Protein 1VPH (pdb70)

Structure (mmCIF, N/CA/C/O backbone):
data_1VPH
#
_entry.id   1VPH
#
_cell.length_a   79.860
_cell.length_b   92.180
_cell.length_c   114.130
_cell.angle_alpha   90.00
_cell.angle_beta   90.00
_cell.angle_gamma   90.00
#
_symmetry.space_group_name_H-M   'P 21 21 21'
#
loop_
_entity.id
_entity.type
_entity.pdbx_description
1 polymer 'hypothetical protein SSO2532'
2 non-polymer 'POTASSIUM ION'
3 non-polymer 'PHOSPHATE ION'
4 non-polymer 'CHLORIDE ION'
5 non-polymer 1,2-ETHANEDIOL
6 water water
#
loop_
_atom_site.group_PDB
_atom_site.id
_atom_site.type_symbol
_atom_site.label_atom_id
_atom_site.label_alt_id
_atom_site.label_comp_id
_atom_site.label_asym_id
_atom_site.label_entity_id
_atom_site.label_seq_id
_atom_site.pdbx_PDB_ins_code
_atom_site.Cartn_x
_atom_site.Cartn_y
_atom_site.Cartn_z
_atom_site.occupancy
_atom_site.B_iso_or_equiv
_atom_site.auth_seq_id
_atom_site.auth_comp_id
_atom_site.auth_asym_id
_atom_site.auth_atom_id
_atom_site.pdbx_PDB_model_num
ATOM 1 N N . HIS A 1 12 ? -3.859 43.501 16.266 1.00 51.57 0 HIS A N 1
ATOM 2 C CA . HIS A 1 12 ? -5.198 43.769 15.666 1.00 49.79 0 HIS A CA 1
ATOM 3 C C . HIS A 1 12 ? -5.754 45.109 16.136 1.00 46.46 0 HIS A C 1
ATOM 4 O O . HIS A 1 12 ? -5.545 45.572 17.268 1.00 44.54 0 HIS A O 1
ATOM 11 N N . MET A 1 13 ? -6.550 45.638 15.223 1.00 43.04 1 MET A N 1
ATOM 12 C CA . MET A 1 13 ? -6.846 47.041 14.997 1.00 37.91 1 MET A CA 1
ATOM 13 C C . MET A 1 13 ? -7.154 46.940 13.506 1.00 33.84 1 MET A C 1
ATOM 14 O O . MET A 1 13 ? -6.883 45.893 12.881 1.00 29.76 1 MET A O 1
ATOM 19 N N . LYS A 1 14 ? -7.734 47.967 12.908 1.00 25.04 2 LYS A N 1
ATOM 20 C CA . LYS A 1 14 ? -7.902 47.912 11.481 1.00 25.40 2 LYS A CA 1
ATOM 21 C C . LYS A 1 14 ? -7.448 49.221 10.894 1.00 21.64 2 LYS A C 1
ATOM 22 O O . LYS A 1 14 ? -7.689 50.284 11.499 1.00 19.88 2 LYS A O 1
ATOM 26 N N . VAL A 1 15 ? -6.735 49.151 9.774 1.00 21.23 3 VAL A N 1
ATOM 27 C CA . VAL A 1 15 ? -6.306 50.342 9.025 1.00 20.37 3 VAL A CA 1
ATOM 28 C C . VAL A 1 15 ? -6.743 50.118 7.562 1.00 22.38 3 VAL A C 1
ATOM 29 O O . VAL A 1 15 ? -6.463 49.072 6.967 1.00 23.71 3 VAL A O 1
ATOM 33 N N . TYR A 1 16 ? -7.501 51.056 7.020 1.00 20.33 4 TYR A N 1
ATOM 34 C CA . TYR A 1 16 ? -8.026 50.927 5.657 1.00 18.50 4 TYR A CA 1
ATOM 35 C C . TYR A 1 16 ? -7.668 52.175 4.862 1.00 20.79 4 TYR A C 1
ATOM 36 O O . TYR A 1 16 ? -7.846 53.294 5.361 1.00 20.76 4 TYR A O 1
ATOM 45 N N . PHE A 1 17 ? -7.176 51.997 3.631 1.00 19.16 5 PHE A N 1
ATOM 46 C CA . PHE A 1 17 ? -6.838 53.136 2.773 1.00 17.56 5 PHE A CA 1
ATOM 47 C C . PHE A 1 17 ? -7.658 53.105 1.509 1.00 17.88 5 PHE A C 1
ATOM 48 O O . PHE A 1 17 ? -7.876 52.053 0.928 1.00 16.64 5 PHE A O 1
ATOM 56 N N . ASP A 1 18 ? -8.046 54.276 1.044 1.00 17.73 6 ASP A N 1
ATOM 57 C CA . ASP A 1 18 ? -8.487 54.382 -0.318 1.00 21.15 6 ASP A CA 1
ATOM 58 C C . ASP A 1 18 ? -8.051 55.750 -0.798 1.00 21.00 6 ASP A C 1
ATOM 59 O O . ASP A 1 18 ? -7.451 56.534 -0.041 1.00 21.76 6 ASP A O 1
ATOM 64 N N . ASP A 1 19 ? -8.288 55.982 -2.068 1.00 22.07 7 ASP A N 1
ATOM 65 C CA . ASP A 1 19 ? -7.763 57.128 -2.791 1.00 21.13 7 ASP A CA 1
ATOM 66 C C . ASP A 1 19 ? -8.844 57.789 -3.613 1.00 23.81 7 ASP A C 1
ATOM 67 O O . ASP A 1 19 ? -9.669 57.122 -4.245 1.00 24.54 7 ASP A O 1
ATOM 72 N N . ILE A 1 20 ? -8.850 59.110 -3.577 1.00 21.54 8 ILE A N 1
ATOM 73 C CA . ILE A 1 20 ? -9.768 59.897 -4.362 1.00 23.61 8 ILE A CA 1
ATOM 74 C C . ILE A 1 20 ? -8.874 60.692 -5.301 1.00 23.60 8 ILE A C 1
ATOM 75 O O . ILE A 1 20 ? -7.920 61.357 -4.873 1.00 22.51 8 ILE A O 1
ATOM 80 N N . TYR A 1 21 ? -9.187 60.649 -6.577 1.00 24.57 9 TYR A N 1
ATOM 81 C CA . TYR A 1 21 ? -8.458 61.434 -7.539 1.00 23.27 9 TYR A CA 1
ATOM 82 C C . TYR A 1 21 ? -9.401 62.454 -8.166 1.00 25.11 9 TYR A C 1
ATOM 83 O O . TYR A 1 21 ? -10.494 62.107 -8.636 1.00 26.08 9 TYR A O 1
ATOM 92 N N . VAL A 1 22 ? -8.961 63.711 -8.207 1.00 24.84 10 VAL A N 1
ATOM 93 C CA . VAL A 1 22 ? -9.801 64.807 -8.693 1.00 24.65 10 VAL A CA 1
ATOM 94 C C . VAL A 1 22 ? -9.020 65.617 -9.710 1.00 25.76 10 VAL A C 1
ATOM 95 O O . VAL A 1 22 ? -7.840 65.943 -9.514 1.00 25.93 10 VAL A O 1
ATOM 102 N N . SER A 1 23 ? -9.696 65.921 -10.807 1.00 26.76 11 SER A N 1
ATOM 103 C CA . SER A 1 23 ? -9.196 66.843 -11.811 1.00 27.63 11 SER A CA 1
ATOM 104 C C . SER A 1 23 ? -9.829 68.185 -11.504 1.00 28.29 11 SER A C 1
ATOM 105 O O . SER A 1 23 ? -11.020 68.250 -11.201 1.00 31.36 11 SER A O 1
ATOM 108 N N . THR A 1 24 ? -9.047 69.253 -11.526 1.00 27.07 12 THR A N 1
ATOM 109 C CA . THR A 1 24 ? -9.556 70.587 -11.242 1.00 27.35 12 THR A CA 1
ATOM 110 C C . THR A 1 24 ? -9.480 71.466 -12.487 1.00 29.33 12 THR A C 1
ATOM 111 O O . THR A 1 24 ? -8.550 71.370 -13.279 1.00 27.94 12 THR A O 1
ATOM 115 N N . ALA A 1 25 ? -10.499 72.305 -12.644 1.00 31.02 13 ALA A N 1
ATOM 116 C CA . ALA A 1 25 ? -10.738 73.062 -13.867 1.00 32.75 13 ALA A CA 1
ATOM 117 C C . ALA A 1 25 ? -10.265 74.486 -13.777 1.00 32.92 13 ALA A C 1
ATOM 118 O O . ALA A 1 25 ? -9.924 75.087 -14.784 1.00 35.56 13 ALA A O 1
ATOM 120 N N . ARG A 1 26 ? -10.299 75.055 -12.576 1.00 30.63 14 ARG A N 1
ATOM 121 C CA . ARG A 1 26 ? -10.002 76.470 -12.366 1.00 30.95 14 ARG A CA 1
ATOM 122 C C . ARG A 1 26 ? -8.813 76.634 -11.474 1.00 28.73 14 ARG A C 1
ATOM 123 O O . ARG A 1 26 ? -8.462 75.716 -10.743 1.00 27.70 14 ARG A O 1
ATOM 131 N N . GLN A 1 27 ? -8.214 77.815 -11.512 1.00 28.10 15 GLN A N 1
ATOM 132 C CA . GLN A 1 27 ? -7.075 78.142 -10.667 1.00 27.72 15 GLN A CA 1
ATOM 133 C C . GLN A 1 27 ? -7.404 77.974 -9.179 1.00 26.44 15 GLN A C 1
ATOM 134 O O . GLN A 1 27 ? -6.624 77.355 -8.435 1.00 23.02 15 GLN A O 1
ATOM 140 N N . PHE A 1 28 ? -8.514 78.571 -8.754 1.00 24.80 16 PHE A N 1
ATOM 141 C CA . PHE A 1 28 ? -9.039 78.431 -7.404 1.00 25.05 16 PHE A CA 1
ATOM 142 C C . PHE A 1 28 ? -10.373 77.687 -7.440 1.00 24.48 16 PHE A C 1
ATOM 143 O O . PHE A 1 28 ? -11.313 78.111 -8.109 1.00 22.76 16 PHE A O 1
ATOM 151 N N . GLU A 1 29 ? -10.485 76.611 -6.679 1.00 22.86 17 GLU A N 1
ATOM 152 C CA . GLU A 1 29 ? -11.667 75.806 -6.734 1.00 22.34 17 GLU A CA 1
ATOM 153 C C . GLU A 1 29 ? -11.883 75.081 -5.416 1.00 21.17 17 GLU A C 1
ATOM 154 O O . GLU A 1 29 ? -10.934 74.753 -4.731 1.00 21.35 17 GLU A O 1
ATOM 160 N N . LEU A 1 30 ? -13.141 74.879 -5.040 1.00 20.10 18 LEU A N 1
ATOM 161 C CA . LEU A 1 30 ? -13.489 73.960 -3.949 1.00 19.73 18 LEU A CA 1
ATOM 162 C C . LEU A 1 30 ? -14.189 72.763 -4.538 1.00 21.53 18 LEU A C 1
ATOM 163 O O . LEU A 1 30 ? -15.195 72.933 -5.248 1.00 20.10 18 LEU A O 1
ATOM 168 N N . VAL A 1 31 ? -13.726 71.561 -4.219 1.00 18.22 19 VAL A N 1
ATOM 169 C CA . VAL A 1 31 ? -14.357 70.333 -4.721 1.00 18.12 19 VAL A CA 1
ATOM 170 C C . VAL A 1 31 ? -14.845 69.521 -3.548 1.00 17.92 19 VAL A C 1
ATOM 171 O O . VAL A 1 31 ? -14.041 69.058 -2.730 1.00 18.80 19 VAL A O 1
ATOM 175 N N . ASP A 1 32 ? -16.158 69.358 -3.460 1.00 16.38 20 ASP A N 1
ATOM 176 C CA . ASP A 1 32 ? -16.773 68.605 -2.370 1.00 16.75 20 ASP A CA 1
ATOM 177 C C . ASP A 1 32 ? -16.539 67.115 -2.590 1.00 18.17 20 ASP A C 1
ATOM 178 O O . ASP A 1 32 ? -16.990 66.543 -3.591 1.00 18.80 20 ASP A O 1
ATOM 183 N N . ILE A 1 33 ? -15.893 66.483 -1.612 1.00 16.57 21 ILE A N 1
ATOM 184 C CA . ILE A 1 33 ? -15.583 65.053 -1.627 1.00 16.95 21 ILE A CA 1
ATOM 185 C C . ILE A 1 33 ? -16.254 64.288 -0.489 1.00 16.52 21 ILE A C 1
ATOM 186 O O . ILE A 1 33 ? -15.898 63.139 -0.210 1.00 16.87 21 ILE A O 1
ATOM 191 N N . THR A 1 34 ? -17.242 64.917 0.161 1.00 17.71 22 THR A N 1
ATOM 192 C CA . THR A 1 34 ? -17.942 64.332 1.314 1.00 17.83 22 THR A CA 1
ATOM 193 C C . THR A 1 34 ? -18.417 62.923 1.033 1.00 18.83 22 THR A C 1
ATOM 194 O O . THR A 1 34 ? -18.161 61.999 1.793 1.00 18.00 22 THR A O 1
ATOM 198 N N . ASP A 1 35 ? -19.127 62.770 -0.064 1.00 18.47 23 ASP A N 1
ATOM 199 C CA . ASP A 1 35 ? -19.751 61.489 -0.385 1.00 18.95 23 ASP A CA 1
ATOM 200 C C . ASP A 1 35 ? -18.735 60.395 -0.550 1.00 18.92 23 ASP A C 1
ATOM 201 O O . ASP A 1 35 ? -18.985 59.238 -0.189 1.00 17.51 23 ASP A O 1
ATOM 206 N N . GLN A 1 36 ? -17.627 60.735 -1.214 1.00 18.80 24 GLN A N 1
ATOM 207 C CA . GLN A 1 36 ? -16.529 59.778 -1.426 1.00 19.72 24 GLN A CA 1
ATOM 208 C C . GLN A 1 36 ? -15.828 59.394 -0.109 1.00 19.38 24 GLN A C 1
ATOM 209 O O . GLN A 1 36 ? -15.607 58.229 0.195 1.00 19.33 24 GLN A O 1
ATOM 215 N N . VAL A 1 37 ? -15.580 60.368 0.734 1.00 18.48 25 VAL A N 1
ATOM 216 C CA . VAL A 1 37 ? -15.037 60.070 2.054 1.00 19.47 25 VAL A CA 1
ATOM 217 C C . VAL A 1 37 ? -16.020 59.147 2.847 1.00 17.26 25 VAL A C 1
ATOM 218 O O . VAL A 1 37 ? -15.596 58.143 3.417 1.00 18.07 25 VAL A O 1
ATOM 222 N N . GLU A 1 38 ? -17.324 59.485 2.866 1.00 18.66 26 GLU A N 1
ATOM 223 C CA . GLU A 1 38 ? -18.320 58.634 3.530 1.00 18.40 26 GLU A CA 1
ATOM 224 C C . GLU A 1 38 ? -18.335 57.210 2.982 1.00 17.23 26 GLU A C 1
ATOM 225 O O . GLU A 1 38 ? -18.527 56.232 3.712 1.00 18.26 26 GLU A O 1
ATOM 231 N N . GLN A 1 39 ? -18.228 57.072 1.671 1.00 17.16 27 GLN A N 1
ATOM 232 C CA . GLN A 1 39 ? -18.219 55.754 1.072 1.00 18.62 27 GLN A CA 1
ATOM 233 C C . GLN A 1 39 ? -17.068 54.884 1.577 1.00 18.45 27 GLN A C 1
ATOM 234 O O . GLN A 1 39 ? -17.192 53.672 1.837 1.00 18.16 27 GLN A O 1
ATOM 240 N N . ILE A 1 40 ? -15.925 55.536 1.693 1.00 18.57 28 ILE A N 1
ATOM 241 C CA . ILE A 1 40 ? -14.696 54.883 2.153 1.00 19.31 28 ILE A CA 1
ATOM 242 C C . ILE A 1 40 ? -14.845 54.496 3.619 1.00 17.18 28 ILE A C 1
ATOM 243 O O . ILE A 1 40 ? -14.442 53.424 4.010 1.00 19.36 28 ILE A O 1
ATOM 248 N N . VAL A 1 41 ? -15.424 55.367 4.434 1.00 19.95 29 VAL A N 1
ATOM 249 C CA . VAL A 1 41 ? -15.716 55.004 5.819 1.00 20.54 29 VAL A CA 1
ATOM 250 C C . VAL A 1 41 ? -16.580 53.762 5.824 1.00 20.41 29 VAL A C 1
ATOM 251 O O . VAL A 1 41 ? -16.309 52.807 6.541 1.00 21.26 29 VAL A O 1
ATOM 255 N N . GLU A 1 42 ? -17.642 53.767 5.014 1.00 21.03 30 GLU A N 1
ATOM 256 C CA . GLU A 1 42 ? -18.544 52.625 4.981 1.00 20.47 30 GLU A CA 1
ATOM 257 C C . GLU A 1 42 ? -17.845 51.327 4.553 1.00 21.04 30 GLU A C 1
ATOM 258 O O . GLU A 1 42 ? -18.053 50.252 5.158 1.00 21.03 30 GLU A O 1
ATOM 264 N N . LYS A 1 43 ? -17.062 51.415 3.482 1.00 21.61 31 LYS A N 1
ATOM 265 C CA . LYS A 1 43 ? -16.347 50.258 2.908 1.00 23.03 31 LYS A CA 1
ATOM 266 C C . LYS A 1 43 ? -15.269 49.694 3.882 1.00 20.03 31 LYS A C 1
ATOM 267 O O . LYS A 1 43 ? -15.033 48.470 3.947 1.00 18.32 31 LYS A O 1
ATOM 270 N N . SER A 1 44 ? -14.687 50.552 4.698 1.00 20.23 32 SER A N 1
ATOM 271 C CA . SER A 1 44 ? -13.688 50.126 5.690 1.00 20.22 32 SER A CA 1
ATOM 272 C C . SER A 1 44 ? -14.232 49.098 6.721 1.00 21.85 32 SER A C 1
ATOM 273 O O . SER A 1 44 ? -13.492 48.304 7.286 1.00 22.00 32 SER A O 1
ATOM 276 N N . GLY A 1 45 ? -15.518 49.162 7.012 1.00 21.10 33 GLY A N 1
ATOM 277 C CA . GLY A 1 45 ? -16.085 48.261 8.004 1.00 24.13 33 GLY A CA 1
ATOM 278 C C . GLY A 1 45 ? -15.753 48.663 9.433 1.00 24.85 33 GLY A C 1
ATOM 279 O O . GLY A 1 45 ? -16.196 48.005 10.385 1.00 26.20 33 GLY A O 1
ATOM 280 N N . ILE A 1 46 ? -14.977 49.736 9.598 1.00 20.81 34 ILE A N 1
ATOM 281 C CA . ILE A 1 46 ? -14.524 50.199 10.913 1.00 20.76 34 ILE A CA 1
ATOM 282 C C . ILE A 1 46 ? -15.656 50.931 11.611 1.00 21.65 34 ILE A C 1
ATOM 283 O O . ILE A 1 46 ? -16.340 51.743 11.017 1.00 23.51 34 ILE A O 1
ATOM 288 N N . LYS A 1 47 ? -15.903 50.602 12.869 1.00 20.20 35 LYS A N 1
ATOM 289 C CA . LYS A 1 47 ? -17.056 51.185 13.583 1.00 22.64 35 LYS A CA 1
ATOM 290 C C . LYS A 1 47 ? -16.679 52.363 14.491 1.00 22.22 35 LYS A C 1
ATOM 291 O O . LYS A 1 47 ? -17.478 53.299 14.668 1.00 21.90 35 LYS A O 1
ATOM 297 N N . ASN A 1 48 ? -15.482 52.277 15.092 1.00 18.55 36 ASN A N 1
ATOM 298 C CA . ASN A 1 48 ? -14.979 53.318 15.984 1.00 18.85 36 ASN A CA 1
ATOM 299 C C . ASN A 1 48 ? -13.537 53.592 15.704 1.00 18.28 36 ASN A C 1
ATOM 300 O O . ASN A 1 48 ? -12.731 52.649 15.691 1.00 20.00 36 ASN A O 1
ATOM 305 N N . GLY A 1 49 ? -13.211 54.854 15.440 1.00 19.38 37 GLY A N 1
ATOM 306 C CA . GLY A 1 49 ? -11.856 55.231 15.088 1.00 18.66 37 GLY A CA 1
ATOM 307 C C . GLY A 1 49 ? -11.786 56.627 14.537 1.00 18.71 37 GLY A C 1
ATOM 308 O O . GLY A 1 49 ? -12.518 57.539 14.966 1.00 17.68 37 GLY A O 1
ATOM 309 N N . ILE A 1 50 ? -10.877 56.816 13.610 1.00 18.73 38 ILE A N 1
ATOM 310 C CA . ILE A 1 50 ? -10.700 58.099 13.009 1.00 18.30 38 ILE A CA 1
ATOM 311 C C . ILE A 1 50 ? -10.624 57.989 11.482 1.00 18.73 38 ILE A C 1
ATOM 312 O O . ILE A 1 50 ? -10.382 56.948 10.926 1.00 18.85 38 ILE A O 1
ATOM 317 N N . CYS A 1 51 ? -10.859 59.111 10.825 1.00 17.72 39 CYS A N 1
ATOM 318 C CA . CYS A 1 51 ? -10.839 59.192 9.380 1.00 18.53 39 CYS A CA 1
ATOM 319 C C . CYS A 1 51 ? -9.886 60.355 9.042 1.00 19.38 39 CYS A C 1
ATOM 320 O O . CYS A 1 51 ? -10.130 61.499 9.410 1.00 20.58 39 CYS A O 1
ATOM 323 N N . LEU A 1 52 ? -8.759 60.032 8.433 1.00 17.19 40 LEU A N 1
ATOM 324 C CA . LEU A 1 52 ? -7.794 61.026 7.990 1.00 19.13 40 LEU A CA 1
ATOM 325 C C . LEU A 1 52 ? -7.959 61.267 6.495 1.00 18.32 40 LEU A C 1
ATOM 326 O O . LEU A 1 52 ? -7.948 60.337 5.733 1.00 19.20 40 LEU A O 1
ATOM 331 N N . ILE A 1 53 ? -8.112 62.522 6.100 1.00 16.50 41 ILE A N 1
ATOM 332 C CA . ILE A 1 53 ? -8.250 62.901 4.701 1.00 18.73 41 ILE A CA 1
ATOM 333 C C . ILE A 1 53 ? -7.060 63.824 4.405 1.00 19.49 41 ILE A C 1
ATOM 334 O O . ILE A 1 53 ? -6.913 64.878 5.006 1.00 20.08 41 ILE A O 1
ATOM 339 N N . PHE A 1 54 ? -6.218 63.423 3.480 1.00 18.52 42 PHE A N 1
ATOM 340 C CA . PHE A 1 54 ? -4.899 63.995 3.332 1.00 17.58 42 PHE A CA 1
ATOM 341 C C . PHE A 1 54 ? -4.527 64.182 1.865 1.00 16.68 42 PHE A C 1
ATOM 342 O O . PHE A 1 54 ? -4.691 63.266 1.043 1.00 17.94 42 PHE A O 1
ATOM 350 N N . VAL A 1 55 ? -4.069 65.374 1.526 1.00 17.84 43 VAL A N 1
ATOM 351 C CA . VAL A 1 55 ? -3.582 65.687 0.193 1.00 20.43 43 VAL A CA 1
ATOM 352 C C . VAL A 1 55 ? -2.057 65.828 0.186 1.00 21.18 43 VAL A C 1
ATOM 353 O O . VAL A 1 55 ? -1.460 66.571 0.979 1.00 19.70 43 VAL A O 1
ATOM 357 N N . ALA A 1 56 ? -1.418 65.046 -0.681 1.00 20.03 44 ALA A N 1
ATOM 358 C CA . ALA A 1 56 ? 0.049 65.022 -0.799 1.00 19.81 44 ALA A CA 1
ATOM 359 C C . ALA A 1 56 ? 0.501 66.008 -1.883 1.00 23.54 44 ALA A C 1
ATOM 360 O O . ALA A 1 56 ? 1.094 65.629 -2.901 1.00 24.40 44 ALA A O 1
ATOM 362 N N . HIS A 1 57 ? 0.154 67.258 -1.670 1.00 19.13 45 HIS A N 1
ATOM 363 C CA . HIS A 1 57 ? 0.319 68.334 -2.612 1.00 19.47 45 HIS A CA 1
ATOM 364 C C . HIS A 1 57 ? 0.596 69.563 -1.785 1.00 21.40 45 HIS A C 1
ATOM 365 O O . HIS A 1 57 ? -0.029 69.752 -0.771 1.00 22.90 45 HIS A O 1
ATOM 372 N N . SER A 1 58 ? 1.488 70.430 -2.261 1.00 18.53 46 SER A N 1
ATOM 373 C CA . SER A 1 58 ? 1.797 71.632 -1.495 1.00 19.08 46 SER A CA 1
ATOM 374 C C . SER A 1 58 ? 1.060 72.871 -1.960 1.00 18.65 46 SER A C 1
ATOM 375 O O . SER A 1 58 ? 1.267 73.938 -1.384 1.00 17.78 46 SER A O 1
ATOM 378 N N . THR A 1 59 ? 0.201 72.756 -2.957 1.00 17.23 47 THR A N 1
ATOM 379 C CA . THR A 1 59 ? -0.573 73.894 -3.469 1.00 17.03 47 THR A CA 1
ATOM 380 C C . THR A 1 59 ? -2.090 73.596 -3.449 1.00 18.53 47 THR A C 1
ATOM 381 O O . THR A 1 59 ? -2.911 74.251 -4.129 1.00 19.58 47 THR A O 1
ATOM 385 N N . ALA A 1 60 ? -2.446 72.587 -2.643 1.00 20.26 48 ALA A N 1
ATOM 386 C CA . ALA A 1 60 ? -3.841 72.274 -2.339 1.00 20.12 48 ALA A CA 1
ATOM 387 C C . ALA A 1 60 ? -3.999 71.981 -0.868 1.00 21.33 48 ALA A C 1
ATOM 388 O O . ALA A 1 60 ? -3.022 71.772 -0.165 1.00 17.95 48 ALA A O 1
ATOM 390 N N . ALA A 1 61 ? -5.238 71.939 -0.401 1.00 18.94 49 ALA A N 1
ATOM 391 C CA . ALA A 1 61 ? -5.504 71.782 1.013 1.00 19.84 49 ALA A CA 1
ATOM 392 C C . ALA A 1 61 ? -6.811 71.007 1.182 1.00 19.38 49 ALA A C 1
ATOM 393 O O . ALA A 1 61 ? -7.532 70.796 0.179 1.00 19.06 49 ALA A O 1
ATOM 395 N N . ILE A 1 62 ? -7.106 70.628 2.409 1.00 18.92 50 ILE A N 1
ATOM 396 C CA . ILE A 1 62 ? -8.344 69.961 2.767 1.00 17.61 50 ILE A CA 1
ATOM 397 C C . ILE A 1 62 ? -8.994 70.786 3.840 1.00 18.79 50 ILE A C 1
ATOM 398 O O . ILE A 1 62 ? -8.299 71.110 4.823 1.00 20.23 50 ILE A O 1
ATOM 403 N N . VAL A 1 63 ? -10.266 71.188 3.649 1.00 19.04 51 VAL A N 1
ATOM 404 C CA . VAL A 1 63 ? -11.009 71.945 4.668 1.00 19.02 51 VAL A CA 1
ATOM 405 C C . VAL A 1 63 ? -12.400 71.302 4.826 1.00 18.59 51 VAL A C 1
ATOM 406 O O . VAL A 1 63 ? -12.784 70.443 4.048 1.00 20.22 51 VAL A O 1
ATOM 410 N N . ALA A 1 64 ? -13.123 71.754 5.821 1.00 18.84 52 ALA A N 1
ATOM 411 C CA . ALA A 1 64 ? -14.530 71.397 6.004 1.00 18.65 52 ALA A CA 1
ATOM 412 C C . ALA A 1 64 ? -15.403 72.562 6.395 1.00 20.40 52 ALA A C 1
ATOM 413 O O . ALA A 1 64 ? -15.104 73.321 7.336 1.00 20.09 52 ALA A O 1
ATOM 415 N N . ASN A 1 65 ? -16.496 72.726 5.651 1.00 19.65 53 ASN A N 1
ATOM 416 C CA . ASN A 1 65 ? -17.479 73.708 5.989 1.00 18.21 53 ASN A CA 1
ATOM 417 C C . ASN A 1 65 ? -18.706 73.523 5.103 1.00 18.70 53 ASN A C 1
ATOM 418 O O . ASN A 1 65 ? -18.848 72.514 4.449 1.00 19.15 53 ASN A O 1
ATOM 423 N N . GLU A 1 66 ? -19.602 74.493 5.104 1.00 19.93 54 GLU A N 1
ATOM 424 C CA . GLU A 1 66 ? -20.896 74.291 4.532 1.00 19.24 54 GLU A CA 1
ATOM 425 C C . GLU A 1 66 ? -20.874 74.387 3.026 1.00 19.36 54 GLU A C 1
ATOM 426 O O . GLU A 1 66 ? -20.304 75.326 2.457 1.00 19.35 54 GLU A O 1
ATOM 432 N N . HIS A 1 67 ? -21.525 73.429 2.379 1.00 20.91 55 HIS A N 1
ATOM 433 C CA . HIS A 1 67 ? -21.720 73.484 0.951 1.00 19.87 55 HIS A CA 1
ATOM 434 C C . HIS A 1 67 ? -22.915 74.411 0.656 1.00 20.27 55 HIS A C 1
ATOM 435 O O . HIS A 1 67 ? -24.046 73.960 0.499 1.00 20.37 55 HIS A O 1
ATOM 442 N N . GLU A 1 68 ? -22.632 75.704 0.575 1.00 19.00 56 GLU A N 1
ATOM 443 C CA . GLU A 1 68 ? -23.564 76.721 0.074 1.00 20.82 56 GLU A CA 1
ATOM 444 C C . GLU A 1 68 ? -22.741 77.543 -0.918 1.00 21.51 56 GLU A C 1
ATOM 445 O O . GLU A 1 68 ? -21.601 77.955 -0.606 1.00 18.86 56 GLU A O 1
ATOM 451 N N . ARG A 1 69 ? -23.246 77.727 -2.134 1.00 21.36 57 ARG A N 1
ATOM 452 C CA . ARG A 1 69 ? -22.374 78.254 -3.208 1.00 23.11 57 ARG A CA 1
ATOM 453 C C . ARG A 1 69 ? -21.871 79.693 -2.946 1.00 20.95 57 ARG A C 1
ATOM 454 O O . ARG A 1 69 ? -20.760 80.041 -3.338 1.00 21.65 57 ARG A O 1
ATOM 462 N N . GLY A 1 70 ? -22.656 80.514 -2.270 1.00 20.68 58 GLY A N 1
ATOM 463 C CA . GLY A 1 70 ? -22.173 81.832 -1.832 1.00 21.46 58 GLY A CA 1
ATOM 464 C C . GLY A 1 70 ? -20.971 81.736 -0.900 1.00 19.81 58 GLY A C 1
ATOM 465 O O . GLY A 1 70 ? -19.938 82.361 -1.117 1.00 19.64 58 GLY A O 1
ATOM 466 N N . LEU A 1 71 ? -21.092 80.886 0.117 1.00 19.46 59 LEU A N 1
ATOM 467 C CA . LEU A 1 71 ? -20.027 80.662 1.044 1.00 18.23 59 LEU A CA 1
ATOM 468 C C . LEU A 1 71 ? -18.804 80.119 0.364 1.00 18.89 59 LEU A C 1
ATOM 469 O O . LEU A 1 71 ? -17.688 80.481 0.730 1.00 18.46 59 LEU A O 1
ATOM 474 N N . MET A 1 72 ? -18.988 79.203 -0.580 1.00 17.42 60 MET A N 1
ATOM 475 C CA . MET A 1 72 ? -17.858 78.663 -1.293 1.00 19.00 60 MET A CA 1
ATOM 476 C C . MET A 1 72 ? -17.081 79.743 -2.038 1.00 20.66 60 MET A C 1
ATOM 477 O O . MET A 1 72 ? -15.858 79.742 -2.020 1.00 20.48 60 MET A O 1
ATOM 482 N N . GLU A 1 73 ? -17.797 80.681 -2.630 1.00 20.36 61 GLU A N 1
ATOM 483 C CA . GLU A 1 73 ? -17.196 81.850 -3.268 1.00 19.70 61 GLU A CA 1
ATOM 484 C C . GLU A 1 73 ? -16.456 82.725 -2.237 1.00 20.69 61 GLU A C 1
ATOM 485 O O . GLU A 1 73 ? -15.317 83.115 -2.438 1.00 20.36 61 GLU A O 1
ATOM 491 N N . ASP A 1 74 ? -17.116 82.976 -1.119 1.00 20.98 62 ASP A N 1
ATOM 492 C CA . ASP A 1 74 ? -16.531 83.718 -0.009 1.00 20.39 62 ASP A CA 1
ATOM 493 C C . ASP A 1 74 ? -15.188 83.111 0.441 1.00 17.36 62 ASP A C 1
ATOM 494 O O . ASP A 1 74 ? -14.208 83.810 0.636 1.00 20.07 62 ASP A O 1
ATOM 499 N N . ILE A 1 75 ? -15.155 81.782 0.643 1.00 18.76 63 ILE A N 1
ATOM 500 C CA . ILE A 1 75 ? -13.939 81.102 1.080 1.00 18.64 63 ILE A CA 1
ATOM 501 C C . ILE A 1 75 ? -12.805 81.346 0.123 1.00 18.83 63 ILE A C 1
ATOM 502 O O . ILE A 1 75 ? -11.696 81.681 0.537 1.00 17.48 63 ILE A O 1
ATOM 507 N N . LEU A 1 76 ? -13.070 81.187 -1.164 1.00 18.37 64 LEU A N 1
ATOM 508 C CA . LEU A 1 76 ? -12.008 81.382 -2.161 1.00 18.26 64 LEU A CA 1
ATOM 509 C C . LEU A 1 76 ? -11.576 82.812 -2.269 1.00 17.27 64 LEU A C 1
ATOM 510 O O . LEU A 1 76 ? -10.380 83.073 -2.457 1.00 20.49 64 LEU A O 1
ATOM 515 N N . THR A 1 77 ? -12.521 83.724 -2.117 1.00 19.59 65 THR A N 1
ATOM 516 C CA . THR A 1 77 ? -12.224 85.153 -2.165 1.00 18.12 65 THR A CA 1
ATOM 517 C C . THR A 1 77 ? -11.308 85.505 -1.004 1.00 17.95 65 THR A C 1
ATOM 518 O O . THR A 1 77 ? -10.334 86.270 -1.144 1.00 19.62 65 THR A O 1
ATOM 522 N N . LYS A 1 78 ? -11.663 85.021 0.182 1.00 18.70 66 LYS A N 1
ATOM 523 C CA . LYS A 1 78 ? -10.853 85.260 1.355 1.00 19.25 66 LYS A CA 1
ATOM 524 C C . LYS A 1 78 ? -9.476 84.687 1.181 1.00 19.70 66 LYS A C 1
ATOM 525 O O . LYS A 1 78 ? -8.507 85.348 1.486 1.00 17.90 66 LYS A O 1
ATOM 531 N N . ILE A 1 79 ? -9.381 83.407 0.781 1.00 18.15 67 ILE A N 1
ATOM 532 C CA . ILE A 1 79 ? -8.057 82.819 0.458 1.00 18.44 67 ILE A CA 1
ATOM 533 C C . ILE A 1 79 ? -7.243 83.670 -0.523 1.00 19.06 67 ILE A C 1
ATOM 534 O O . ILE A 1 79 ? -6.051 83.898 -0.306 1.00 19.34 67 ILE A O 1
ATOM 539 N N . LYS A 1 80 ? -7.856 84.106 -1.608 1.00 21.25 68 LYS A N 1
ATOM 540 C CA . LYS A 1 80 ? -7.148 84.914 -2.605 1.00 22.72 68 LYS A CA 1
ATOM 541 C C . LYS A 1 80 ? -6.618 86.188 -1.994 1.00 21.75 68 LYS A C 1
ATOM 542 O O . LYS A 1 80 ? -5.467 86.552 -2.189 1.00 20.24 68 LYS A O 1
ATOM 548 N N . GLU A 1 81 ? -7.472 86.864 -1.246 1.00 20.29 69 GLU A N 1
ATOM 549 C CA . GLU A 1 81 ? -7.099 88.150 -0.592 1.00 20.95 69 GLU A CA 1
ATOM 550 C C . GLU A 1 81 ? -5.928 87.960 0.390 1.00 19.74 69 GLU A C 1
ATOM 551 O O . GLU A 1 81 ? -4.980 88.746 0.412 1.00 22.52 69 GLU A O 1
ATOM 557 N N . PHE A 1 82 ? -5.981 86.861 1.149 1.00 19.61 70 PHE A N 1
ATOM 558 C CA . PHE A 1 82 ? -4.976 86.530 2.108 1.00 20.36 70 PHE A CA 1
ATOM 559 C C . PHE A 1 82 ? -3.633 86.136 1.462 1.00 19.65 70 PHE A C 1
ATOM 560 O O . PHE A 1 82 ? -2.567 86.508 1.938 1.00 21.23 70 PHE A O 1
AT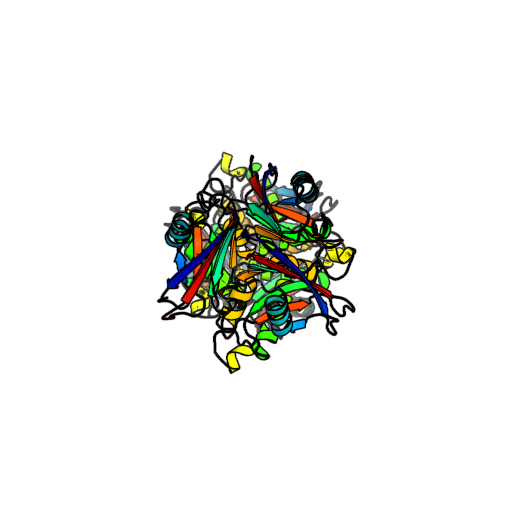OM 568 N N . THR A 1 83 ? -3.689 85.363 0.384 1.00 19.19 71 THR A N 1
ATOM 569 C CA . THR A 1 83 ? -2.468 84.790 -0.233 1.00 20.39 71 THR A CA 1
ATOM 570 C C . THR A 1 83 ? -1.859 85.675 -1.318 1.00 20.93 71 THR A C 1
ATOM 571 O O . THR A 1 83 ? -0.708 85.474 -1.670 1.00 21.28 71 THR A O 1
ATOM 575 N N . GLU A 1 84 ? -2.634 86.601 -1.875 1.00 21.50 72 GLU A N 1
ATOM 576 C CA . GLU A 1 84 ? -2.130 87.593 -2.843 1.00 22.29 72 GLU A CA 1
ATOM 577 C C . GLU A 1 84 ? -1.483 87.009 -4.090 1.00 21.47 72 GLU A C 1
ATOM 578 O O . GLU A 1 84 ? -0.256 87.064 -4.261 1.00 20.75 72 GLU A O 1
ATOM 584 N N . PRO A 1 85 ? -2.288 86.453 -4.988 1.00 21.70 73 PRO A N 1
ATOM 585 C CA . PRO A 1 85 ? -1.727 85.932 -6.230 1.00 22.63 73 PRO A CA 1
ATOM 586 C C . PRO A 1 85 ? -0.917 86.928 -7.052 1.00 23.59 73 PRO A C 1
ATOM 587 O O . PRO A 1 85 ? 0.011 86.508 -7.741 1.00 25.73 73 PRO A O 1
ATOM 591 N N . SER A 1 86 ? -1.249 88.220 -6.988 1.00 20.99 74 SER A N 1
ATOM 592 C CA . SER A 1 86 ? -0.567 89.233 -7.797 1.00 24.06 74 SER A CA 1
ATOM 593 C C . SER A 1 86 ? 0.720 89.765 -7.204 1.00 22.67 74 SER A C 1
ATOM 594 O O . SER A 1 86 ? 1.410 90.551 -7.829 1.00 22.51 74 SER A O 1
ATOM 597 N N . ARG A 1 87 ? 1.014 89.376 -5.992 1.00 20.89 75 ARG A N 1
ATOM 598 C CA . ARG A 1 87 ? 2.173 89.862 -5.283 1.00 18.21 75 ARG A CA 1
ATOM 599 C C . ARG A 1 87 ? 3.468 89.229 -5.765 1.00 19.81 75 ARG A C 1
ATOM 600 O O . ARG A 1 87 ? 3.491 88.053 -6.096 1.00 20.98 75 ARG A O 1
ATOM 608 N N . SER A 1 88 ? 4.538 90.016 -5.758 1.00 19.35 76 SER A N 1
ATOM 609 C CA . SER A 1 88 ? 5.870 89.545 -6.149 1.00 19.37 76 SER A CA 1
ATOM 610 C C . SER A 1 88 ? 6.565 88.823 -5.002 1.00 20.01 76 SER A C 1
ATOM 611 O O . SER A 1 88 ? 7.714 89.135 -4.589 1.00 18.41 76 SER A O 1
ATOM 614 N N . TRP A 1 89 ? 5.921 87.746 -4.551 1.00 18.68 77 TRP A N 1
ATOM 615 C CA . TRP A 1 89 ? 6.529 86.859 -3.604 1.00 18.42 77 TRP A CA 1
ATOM 616 C C . TRP A 1 89 ? 7.858 86.311 -4.181 1.00 18.32 77 TRP A C 1
ATOM 617 O O . TRP A 1 89 ? 8.002 86.069 -5.379 1.00 17.41 77 TRP A O 1
ATOM 628 N N . LYS A 1 90 ? 8.809 86.080 -3.308 1.00 20.37 78 LYS A N 1
ATOM 629 C CA . LYS A 1 90 ? 10.106 85.586 -3.745 1.00 21.65 78 LYS A CA 1
ATOM 630 C C . LYS A 1 90 ? 10.100 84.213 -4.462 1.00 20.72 78 LYS A C 1
ATOM 631 O O . LYS A 1 90 ? 10.950 83.953 -5.342 1.00 21.93 78 LYS A O 1
ATOM 637 N N . HIS A 1 91 ? 9.213 83.311 -4.054 1.00 20.53 79 HIS A N 1
ATOM 638 C CA . HIS A 1 91 ? 9.039 82.029 -4.727 1.00 18.47 79 HIS A CA 1
ATOM 639 C C . HIS A 1 91 ? 8.605 82.227 -6.202 1.00 19.24 79 HIS A C 1
ATOM 640 O O . HIS A 1 91 ? 8.848 81.371 -7.042 1.00 19.58 79 HIS A O 1
ATOM 647 N N . ASN A 1 92 ? 7.965 83.366 -6.505 1.00 19.90 80 ASN A N 1
ATOM 648 C CA . ASN A 1 92 ? 7.490 83.596 -7.869 1.00 20.82 80 ASN A CA 1
ATOM 649 C C . ASN A 1 92 ? 8.606 83.842 -8.873 1.00 23.16 80 ASN A C 1
ATOM 650 O O . ASN A 1 92 ? 8.349 83.855 -10.067 1.00 25.17 80 ASN A O 1
ATOM 655 N N . LEU A 1 93 ? 9.838 84.025 -8.420 1.00 23.20 81 LEU A N 1
ATOM 656 C CA . LEU A 1 93 ? 11.009 84.030 -9.292 1.00 25.92 81 LEU A CA 1
ATOM 657 C C . LEU A 1 93 ? 11.205 82.651 -9.960 1.00 27.32 81 LEU A C 1
ATOM 658 O O . LEU A 1 93 ? 11.675 82.593 -11.093 1.00 28.72 81 LEU A O 1
ATOM 663 N N . ILE A 1 94 ? 10.804 81.573 -9.287 1.00 27.62 82 ILE A N 1
ATOM 664 C CA . ILE A 1 94 ? 10.971 80.196 -9.774 1.00 29.06 82 ILE A CA 1
ATOM 665 C C . ILE A 1 94 ? 9.683 79.692 -10.353 1.00 28.38 82 ILE A C 1
ATOM 666 O O . ILE A 1 94 ? 9.663 79.108 -11.426 1.00 25.48 82 ILE A O 1
ATOM 670 N N . ASP A 1 95 ? 8.578 79.959 -9.682 1.00 28.66 83 ASP A N 1
ATOM 671 C CA . ASP A 1 95 ? 7.347 79.826 -10.401 1.00 31.52 83 ASP A CA 1
ATOM 672 C C . ASP A 1 95 ? 6.247 80.521 -9.723 1.00 31.74 83 ASP A C 1
ATOM 673 O O . ASP A 1 95 ? 6.262 80.699 -8.488 1.00 36.68 83 ASP A O 1
ATOM 678 N N . ASP A 1 96 ? 5.212 80.714 -10.516 1.00 27.79 84 ASP A N 1
ATOM 679 C CA . ASP A 1 96 ? 4.198 81.701 -10.278 1.00 29.39 84 ASP A CA 1
ATOM 680 C C . ASP A 1 96 ? 3.079 81.290 -9.371 1.00 25.06 84 ASP A C 1
ATOM 681 O O . ASP A 1 96 ? 1.944 81.643 -9.653 1.00 27.61 84 ASP A O 1
ATOM 685 N N . ASN A 1 97 ? 3.341 80.518 -8.315 1.00 22.06 85 ASN A N 1
ATOM 686 C CA . ASN A 1 97 ? 2.264 80.023 -7.486 1.00 20.55 85 ASN A CA 1
ATOM 687 C C . ASN A 1 97 ? 2.563 80.155 -5.994 1.00 17.17 85 ASN A C 1
ATOM 688 O O . ASN A 1 97 ? 2.049 79.415 -5.198 1.00 19.11 85 ASN A O 1
ATOM 693 N N . ALA A 1 98 ? 3.396 81.115 -5.635 1.00 19.31 86 ALA A N 1
ATOM 694 C CA . ALA A 1 98 ? 3.666 81.349 -4.203 1.00 20.32 86 ALA A CA 1
ATOM 695 C C . ALA A 1 98 ? 2.350 81.408 -3.395 1.00 20.12 86 ALA A C 1
ATOM 696 O O . ALA A 1 98 ? 2.236 80.817 -2.309 1.00 19.62 86 ALA A O 1
ATOM 698 N N . HIS A 1 99 ? 1.373 82.147 -3.906 1.00 19.27 87 HIS A N 1
ATOM 699 C CA . HIS A 1 99 ? 0.104 82.312 -3.195 1.00 19.69 87 HIS A CA 1
ATOM 700 C C . HIS A 1 99 ? -0.495 80.954 -2.814 1.00 19.24 87 HIS A C 1
ATOM 701 O O . HIS A 1 99 ? -1.046 80.803 -1.758 1.00 20.27 87 HIS A O 1
ATOM 708 N N . ALA A 1 100 ? -0.401 79.986 -3.715 1.00 18.49 88 ALA A N 1
ATOM 709 C CA . ALA A 1 100 ? -0.988 78.690 -3.510 1.00 19.47 88 ALA A CA 1
ATOM 710 C C . ALA A 1 100 ? -0.312 77.924 -2.390 1.00 20.42 88 ALA A C 1
ATOM 711 O O . ALA A 1 100 ? -0.961 77.291 -1.558 1.00 18.92 88 ALA A O 1
ATOM 713 N N . HIS A 1 101 ? 1.001 78.001 -2.358 1.00 19.12 89 HIS A N 1
ATOM 714 C CA . HIS A 1 101 ? 1.758 77.448 -1.271 1.00 18.82 89 HIS A CA 1
ATOM 715 C C . HIS A 1 101 ? 1.381 78.077 0.059 1.00 19.83 89 HIS A C 1
ATOM 716 O O . HIS A 1 101 ? 1.269 77.385 1.064 1.00 18.03 89 HIS A O 1
ATOM 723 N N . LEU A 1 102 ? 1.250 79.396 0.079 1.00 19.11 90 LEU A N 1
ATOM 724 C CA . LEU A 1 102 ? 0.928 80.077 1.336 1.00 19.46 90 LEU A CA 1
ATOM 725 C C . LEU A 1 102 ? -0.425 79.630 1.868 1.00 19.57 90 LEU A C 1
ATOM 726 O O . LEU A 1 102 ? -0.536 79.318 3.034 1.00 20.90 90 LEU A O 1
ATOM 731 N N . GLY A 1 103 ? -1.413 79.564 0.984 1.00 20.28 91 GLY A N 1
ATOM 732 C CA . GLY A 1 103 ? -2.798 79.192 1.390 1.00 21.09 91 GLY A CA 1
ATOM 733 C C . GLY A 1 103 ? -2.821 77.765 1.928 1.00 20.45 91 GLY A C 1
ATOM 734 O O . GLY A 1 103 ? -3.396 77.509 2.941 1.00 20.83 91 GLY A O 1
ATOM 735 N N . ALA A 1 104 ? -2.081 76.872 1.251 1.00 21.56 92 ALA A N 1
ATOM 736 C CA . ALA A 1 104 ? -2.012 75.462 1.615 1.00 20.38 92 ALA A CA 1
ATOM 737 C C . ALA A 1 104 ? -1.277 75.320 2.946 1.00 22.29 92 ALA A C 1
ATOM 738 O O . ALA A 1 104 ? -1.667 74.525 3.789 1.00 22.49 92 ALA A O 1
ATOM 740 N N . THR A 1 105 ? -0.204 76.080 3.115 1.00 20.83 93 THR A N 1
ATOM 741 C CA . THR A 1 105 ? 0.528 76.102 4.403 1.00 23.05 93 THR A CA 1
ATOM 742 C C . THR A 1 105 ? -0.413 76.452 5.564 1.00 22.69 93 THR A C 1
ATOM 743 O O . THR A 1 105 ? -0.420 75.760 6.626 1.00 24.07 93 THR A O 1
ATOM 747 N N . PHE A 1 106 ? -1.187 77.533 5.415 1.00 21.97 94 PHE A N 1
ATOM 748 C CA . PHE A 1 106 ? -2.140 77.956 6.429 1.00 22.29 94 PHE A CA 1
ATOM 749 C C . PHE A 1 106 ? -3.327 77.028 6.617 1.00 24.98 94 PHE A C 1
ATOM 750 O O . PHE A 1 106 ? -3.689 76.731 7.769 1.00 25.22 94 PHE A O 1
ATOM 758 N N . LEU A 1 107 ? -3.902 76.510 5.519 1.00 21.99 95 LEU A N 1
ATOM 759 C CA . LEU A 1 107 ? -5.116 75.730 5.649 1.00 20.48 95 LEU A CA 1
ATOM 760 C C . LEU A 1 107 ? -4.847 74.312 6.112 1.00 22.11 95 LEU A C 1
ATOM 761 O O . LEU A 1 107 ? -5.649 73.742 6.839 1.00 22.75 95 LEU A O 1
ATOM 766 N N . GLY A 1 108 ? -3.739 73.763 5.635 1.00 21.15 96 GLY A N 1
ATOM 767 C CA . GLY A 1 108 ? -3.284 72.424 5.961 1.00 22.12 96 GLY A CA 1
ATOM 768 C C . GLY A 1 108 ? -3.714 71.386 4.933 1.00 22.17 96 GLY A C 1
ATOM 769 O O . GLY A 1 108 ? -4.766 71.489 4.290 1.00 21.40 96 GLY A O 1
ATOM 770 N N . ALA A 1 109 ? -2.933 70.328 4.911 1.00 21.37 97 ALA A N 1
ATOM 771 C CA . ALA A 1 109 ? -3.062 69.266 3.978 1.00 21.97 97 ALA A CA 1
ATOM 772 C C . ALA A 1 109 ? -4.034 68.202 4.426 1.00 21.11 97 ALA A C 1
ATOM 773 O O . ALA A 1 109 ? -4.367 67.317 3.646 1.00 20.38 97 ALA A O 1
ATOM 775 N N . GLU A 1 110 ? -4.458 68.265 5.694 1.00 19.93 98 GLU A N 1
ATOM 776 C CA . GLU A 1 110 ? -5.300 67.172 6.205 1.00 20.83 98 GLU A CA 1
ATOM 777 C C . GLU A 1 110 ? -6.335 67.634 7.165 1.00 21.92 98 GLU A C 1
ATOM 778 O O . GLU A 1 110 ? -6.166 68.636 7.817 1.00 18.12 98 GLU A O 1
ATOM 784 N N . ARG A 1 111 ? -7.419 66.868 7.227 1.00 21.89 99 ARG A N 1
ATOM 785 C CA . ARG A 1 111 ? -8.374 66.976 8.319 1.00 20.11 99 ARG A CA 1
ATOM 786 C C . ARG A 1 111 ? -8.598 65.577 8.894 1.00 20.04 99 ARG A C 1
ATOM 787 O O . ARG A 1 111 ? -8.490 64.564 8.204 1.00 20.32 99 ARG A O 1
ATOM 795 N N . VAL A 1 112 ? -8.928 65.545 10.178 1.00 18.96 100 VAL A N 1
ATOM 796 C CA . VAL A 1 112 ? -9.203 64.293 10.880 1.00 17.47 100 VAL A CA 1
ATOM 797 C C . VAL A 1 112 ? -10.602 64.413 11.477 1.00 19.61 100 VAL A C 1
ATOM 798 O O . VAL A 1 112 ? -10.890 65.418 12.137 1.00 21.16 100 VAL A O 1
ATOM 802 N N . PHE A 1 113 ? -11.421 63.390 11.237 1.00 18.34 101 PHE A N 1
ATOM 803 C CA . PHE A 1 113 ? -12.799 63.302 11.727 1.00 16.66 101 PHE A CA 1
ATOM 804 C C . PHE A 1 113 ? -12.943 62.049 12.559 1.00 18.30 101 PHE A C 1
ATOM 805 O O . PHE A 1 113 ? -12.305 61.042 12.244 1.00 19.26 101 PHE A O 1
ATOM 813 N N . PRO A 1 114 ? -13.812 62.097 13.581 1.00 17.93 102 PRO A N 1
ATOM 814 C CA . PRO A 1 114 ? -14.124 60.867 14.273 1.00 18.37 102 PRO A CA 1
ATOM 815 C C . PRO A 1 114 ? -14.985 59.954 13.439 1.00 17.56 102 PRO A C 1
ATOM 816 O O . PRO A 1 114 ? -15.738 60.416 12.567 1.00 20.76 102 PRO A O 1
ATOM 820 N N . VAL A 1 115 ? -14.876 58.664 13.723 1.00 16.89 103 VAL A N 1
ATOM 821 C CA . VAL A 1 115 ? -15.788 57.645 13.232 1.00 18.46 103 VAL A CA 1
ATOM 822 C C . VAL A 1 115 ? -16.362 56.999 14.488 1.00 17.94 103 VAL A C 1
ATOM 823 O O . VAL A 1 115 ? -15.609 56.535 15.384 1.00 16.31 103 VAL A O 1
ATOM 827 N N . ARG A 1 116 ? -17.690 56.994 14.578 1.00 19.60 104 ARG A N 1
ATOM 828 C CA . ARG A 1 116 ? -18.349 56.604 15.826 1.00 22.44 104 ARG A CA 1
ATOM 829 C C . ARG A 1 116 ? -19.611 55.854 15.482 1.00 24.03 104 ARG A C 1
ATOM 830 O O . ARG A 1 116 ? -20.451 56.362 14.727 1.00 23.27 104 ARG A O 1
ATOM 838 N N . GLU A 1 117 ? -19.719 54.630 16.007 1.00 26.87 105 GLU A N 1
ATOM 839 C CA . GLU A 1 117 ? -20.850 53.745 15.743 1.00 29.02 105 GLU A CA 1
ATOM 840 C C . GLU A 1 117 ? -21.084 53.619 14.249 1.00 27.34 105 GLU A C 1
ATOM 841 O O . GLU A 1 117 ? -22.217 53.689 13.800 1.00 27.60 105 GLU A O 1
ATOM 847 N N . GLY A 1 118 ? -19.996 53.471 13.489 1.00 27.23 106 GLY A N 1
ATOM 848 C CA . GLY A 1 118 ? -20.060 53.199 12.049 1.00 27.13 106 GLY A CA 1
ATOM 849 C C . GLY A 1 118 ? -20.257 54.405 11.151 1.00 29.07 106 GLY A C 1
ATOM 850 O O . GLY A 1 118 ? -20.305 54.277 9.930 1.00 30.55 106 GLY A O 1
ATOM 851 N N . LYS A 1 119 ? -20.346 55.581 11.741 1.00 26.19 107 LYS A N 1
ATOM 852 C CA . LYS A 1 119 ? -20.637 56.769 10.974 1.00 26.30 107 LYS A CA 1
ATOM 853 C C . LYS A 1 119 ? -19.498 57.776 11.081 1.00 24.88 107 LYS A C 1
ATOM 854 O O . LYS A 1 119 ? -18.914 57.944 12.165 1.00 22.34 107 LYS A O 1
ATOM 857 N N . LEU A 1 120 ? -19.236 58.479 9.984 1.00 23.74 108 LEU A N 1
ATOM 858 C CA . LEU A 1 120 ? -18.393 59.651 10.007 1.00 23.71 108 LEU A CA 1
ATOM 859 C C . LEU A 1 120 ? -19.091 60.726 10.868 1.00 24.15 108 LEU A C 1
ATOM 860 O O . LEU A 1 120 ? -20.246 61.088 10.606 1.00 22.74 108 LEU A O 1
ATOM 865 N N . VAL A 1 121 ? -18.424 61.193 11.924 1.00 21.99 109 VAL A N 1
ATOM 866 C CA . VAL A 1 121 ? -19.037 62.199 12.779 1.00 21.66 109 VAL A CA 1
ATOM 867 C C . VAL A 1 121 ? -18.767 63.535 12.095 1.00 22.24 109 VAL A C 1
ATOM 868 O O . VAL A 1 121 ? -17.636 63.921 11.886 1.00 22.31 109 VAL A O 1
ATOM 872 N N . ARG A 1 122 ? -19.851 64.207 11.722 1.00 22.28 110 ARG A N 1
ATOM 873 C CA . ARG A 1 122 ? -19.729 65.555 11.186 1.00 25.45 110 ARG A CA 1
ATOM 874 C C . ARG A 1 122 ? -21.033 66.268 11.275 1.00 25.38 110 ARG A C 1
ATOM 875 O O . ARG A 1 122 ? -22.075 65.639 11.358 1.00 25.69 110 ARG A O 1
ATOM 883 N N . GLY A 1 123 ? -20.959 67.596 11.279 1.00 24.21 111 GLY A N 1
ATOM 884 C CA . GLY A 1 123 ? -22.145 68.427 11.458 1.00 24.66 111 GLY A CA 1
ATOM 885 C C . GLY A 1 123 ? -23.004 68.394 10.215 1.00 24.50 111 GLY A C 1
ATOM 886 O O . GLY A 1 123 ? -22.545 67.999 9.136 1.00 24.14 111 GLY A O 1
ATOM 887 N N . THR A 1 124 ? -24.242 68.840 10.367 1.00 25.34 112 THR A N 1
ATOM 888 C CA . THR A 1 124 ? -25.162 68.963 9.249 1.00 26.81 112 THR A CA 1
ATOM 889 C C . THR A 1 124 ? -24.600 69.840 8.156 1.00 26.40 112 THR A C 1
ATOM 890 O O . THR A 1 124 ? -24.815 69.613 6.986 1.00 27.40 112 THR A O 1
ATOM 894 N N . TRP A 1 125 ? -23.859 70.875 8.547 1.00 25.55 113 TRP A N 1
ATOM 895 C CA . TRP A 1 125 ? -23.322 71.835 7.577 1.00 25.25 113 TRP A CA 1
ATOM 896 C C . TRP A 1 125 ? -21.803 71.760 7.498 1.00 21.57 113 TRP A C 1
ATOM 897 O O . TRP A 1 125 ? -21.110 72.761 7.248 1.00 21.74 113 TRP A O 1
ATOM 908 N N . GLN A 1 126 ? -21.280 70.562 7.665 1.00 19.93 114 GLN A N 1
ATOM 909 C CA . GLN A 1 126 ? -19.845 70.351 7.634 1.00 21.40 114 GLN A CA 1
ATOM 910 C C . GLN A 1 126 ? -19.501 69.379 6.507 1.00 21.61 114 GLN A C 1
ATOM 911 O O . GLN A 1 126 ? -19.489 68.182 6.700 1.00 23.54 114 GLN A O 1
ATOM 917 N N . ASN A 1 127 ? -19.195 69.896 5.328 1.00 19.46 115 ASN A N 1
ATOM 918 C CA . ASN A 1 127 ? -18.830 69.074 4.199 1.00 17.86 115 ASN A CA 1
ATOM 919 C C . ASN A 1 127 ? -17.324 69.160 4.027 1.00 19.25 115 ASN A C 1
ATOM 920 O O . ASN A 1 127 ? -16.680 70.093 4.534 1.00 21.63 115 ASN A O 1
ATOM 925 N N . ILE A 1 128 ? -16.775 68.170 3.357 1.00 17.35 116 ILE A N 1
ATOM 926 C CA . ILE A 1 128 ? -15.324 68.019 3.213 1.00 16.44 116 ILE A CA 1
ATOM 927 C C . ILE A 1 128 ? -14.926 68.436 1.793 1.00 18.09 116 ILE A C 1
ATOM 928 O O . ILE A 1 128 ? -15.514 67.946 0.799 1.00 18.05 116 ILE A O 1
ATOM 933 N N . PHE A 1 129 ? -14.013 69.384 1.700 1.00 17.89 117 PHE A N 1
ATOM 934 C CA . PHE A 1 129 ? -13.529 69.929 0.416 1.00 16.70 117 PHE A CA 1
ATOM 935 C C . PHE A 1 129 ? -12.034 69.794 0.194 1.00 17.61 117 PHE A C 1
ATOM 936 O O . PHE A 1 129 ? -11.239 70.111 1.059 1.00 19.98 117 PHE A O 1
ATOM 944 N N . LEU A 1 130 ? -11.687 69.412 -1.022 1.00 16.51 118 LEU A N 1
ATOM 945 C CA . LEU A 1 130 ? -10.405 69.721 -1.606 1.00 17.96 118 LEU A CA 1
ATOM 946 C C . LEU A 1 130 ? -10.390 71.187 -1.990 1.00 18.66 118 LEU A C 1
ATOM 947 O O . LEU A 1 130 ? -11.284 71.687 -2.701 1.00 19.19 118 LEU A O 1
ATOM 952 N N . VAL A 1 131 ? -9.366 71.873 -1.509 1.00 18.63 119 VAL A N 1
ATOM 953 C CA . VAL A 1 131 ? -9.131 73.273 -1.906 1.00 18.57 119 VAL A CA 1
ATOM 954 C C . VAL A 1 131 ? -8.018 73.265 -2.933 1.00 20.34 119 VAL A C 1
ATOM 955 O O . VAL A 1 131 ? -6.849 72.958 -2.634 1.00 18.33 119 VAL A O 1
ATOM 959 N N . GLU A 1 132 ? -8.368 73.684 -4.145 1.00 19.28 120 GLU A N 1
ATOM 960 C CA . GLU A 1 132 ? -7.413 73.833 -5.210 1.00 19.24 120 GLU A CA 1
ATOM 961 C C . GLU A 1 132 ? -7.006 75.281 -5.310 1.00 19.93 120 GLU A C 1
ATOM 962 O O . GLU A 1 132 ? -7.862 76.132 -5.446 1.00 21.58 120 GLU A O 1
ATOM 968 N N . LEU A 1 133 ? -5.719 75.555 -5.166 1.00 19.13 121 LEU A N 1
ATOM 969 C CA . LEU A 1 133 ? -5.210 76.952 -5.259 1.00 18.82 121 LEU A CA 1
ATOM 970 C C . LEU A 1 133 ? -4.288 77.196 -6.452 1.00 20.72 121 LEU A C 1
ATOM 971 O O . LEU A 1 133 ? -3.818 78.314 -6.644 1.00 19.60 121 LEU A O 1
ATOM 976 N N . ASP A 1 134 ? -4.024 76.161 -7.228 1.00 21.86 122 ASP A N 1
ATOM 977 C CA . ASP A 1 134 ? -3.118 76.269 -8.382 1.00 22.50 122 ASP A CA 1
ATOM 978 C C . ASP A 1 134 ? -3.567 75.414 -9.532 1.00 22.95 122 ASP A C 1
ATOM 979 O O . ASP A 1 134 ? -2.754 74.760 -10.198 1.00 22.49 122 ASP A O 1
ATOM 984 N N . GLY A 1 135 ? -4.858 75.429 -9.824 1.00 23.15 123 GLY A N 1
ATOM 985 C CA . GLY A 1 135 ? -5.346 74.636 -10.923 1.00 24.26 123 GLY A CA 1
ATOM 986 C C . GLY A 1 135 ? -5.217 75.400 -12.242 1.00 23.53 123 GLY A C 1
ATOM 987 O O . GLY A 1 135 ? -4.743 76.537 -12.259 1.00 22.04 123 GLY A O 1
ATOM 988 N N . PRO A 1 136 ? -5.615 74.768 -13.360 1.00 25.36 124 PRO A N 1
ATOM 989 C CA . PRO A 1 136 ? -6.155 73.421 -13.425 1.00 25.61 124 PRO A CA 1
ATOM 990 C C . PRO A 1 136 ? -5.072 72.363 -13.225 1.00 25.92 124 PRO A C 1
ATOM 991 O O . PRO A 1 136 ? -3.929 72.557 -13.632 1.00 24.60 124 PRO A O 1
ATOM 995 N N . ARG A 1 137 ? -5.428 71.273 -12.552 1.00 26.84 125 ARG A N 1
ATOM 996 C CA . ARG A 1 137 ? -4.523 70.145 -12.457 1.00 26.99 125 ARG A CA 1
ATOM 997 C C . ARG A 1 137 ? -5.284 68.936 -12.921 1.00 28.91 125 ARG A C 1
ATOM 998 O O . ARG A 1 137 ? -6.484 68.802 -12.681 1.00 29.24 125 ARG A O 1
ATOM 1006 N N . SER A 1 138 ? -4.583 68.031 -13.579 1.00 30.20 126 SER A N 1
ATOM 1007 C CA . SER A 1 138 ? -5.223 66.822 -14.067 1.00 31.53 126 SER A CA 1
ATOM 1008 C C . SER A 1 138 ? -5.461 65.803 -12.979 1.00 30.77 126 SER A C 1
ATOM 1009 O O . SER A 1 138 ? -6.438 65.062 -13.050 1.00 30.97 126 SER A O 1
ATOM 1012 N N . GLU A 1 139 ? -4.557 65.738 -12.002 1.00 29.72 127 GLU A N 1
ATOM 1013 C CA . GLU A 1 139 ? -4.664 64.750 -10.922 1.00 30.42 127 GLU A CA 1
ATOM 1014 C C . GLU A 1 139 ? -4.267 65.307 -9.565 1.00 30.57 127 GLU A C 1
ATOM 1015 O O . GLU A 1 139 ? -3.080 65.412 -9.255 1.00 34.45 127 GLU A O 1
ATOM 1017 N N . ARG A 1 140 ? -5.267 65.637 -8.753 1.00 26.79 128 ARG A N 1
ATOM 1018 C CA . ARG A 1 140 ? -5.056 65.843 -7.323 1.00 24.07 128 ARG A CA 1
ATOM 1019 C C . ARG A 1 140 ? -5.418 64.519 -6.624 1.00 24.88 128 ARG A C 1
ATOM 1020 O O . ARG A 1 140 ? -6.496 63.950 -6.859 1.00 27.46 128 ARG A O 1
ATOM 1028 N N . HIS A 1 141 ? -4.495 64.031 -5.818 1.00 22.66 129 HIS A N 1
ATOM 1029 C CA . HIS A 1 141 ? -4.603 62.768 -5.142 1.00 23.91 129 HIS A CA 1
ATOM 1030 C C . HIS A 1 141 ? -4.865 62.980 -3.665 1.00 23.47 129 HIS A C 1
ATOM 1031 O O . HIS A 1 141 ? -3.999 63.492 -2.945 1.00 25.62 129 HIS A O 1
ATOM 1038 N N . ILE A 1 142 ? -6.044 62.561 -3.229 1.00 20.76 130 ILE A N 1
ATOM 1039 C CA . ILE A 1 142 ? -6.401 62.585 -1.823 1.00 18.07 130 ILE A CA 1
ATOM 1040 C C . ILE A 1 142 ? -6.304 61.147 -1.291 1.00 19.11 130 ILE A C 1
ATOM 1041 O O . ILE A 1 142 ? -6.884 60.224 -1.848 1.00 19.71 130 ILE A O 1
ATOM 1046 N N . THR A 1 143 ? -5.576 60.982 -0.205 1.00 17.50 131 THR A N 1
ATOM 1047 C CA . THR A 1 143 ? -5.545 59.743 0.527 1.00 17.13 131 THR A CA 1
ATOM 1048 C C . THR A 1 143 ? -6.559 59.814 1.643 1.00 17.97 131 THR A C 1
ATOM 1049 O O . THR A 1 143 ? -6.623 60.820 2.380 1.00 20.01 131 THR A O 1
ATOM 1053 N N . VAL A 1 144 ? -7.329 58.732 1.793 1.00 18.23 132 VAL A N 1
ATOM 1054 C CA . VAL A 1 144 ? -8.299 58.604 2.855 1.00 17.29 132 VAL A CA 1
ATOM 1055 C C . VAL A 1 144 ? -7.934 57.388 3.650 1.00 18.32 132 VAL A C 1
ATOM 1056 O O . VAL A 1 144 ? -7.837 56.312 3.139 1.00 18.29 132 VAL A O 1
ATOM 1060 N N . GLU A 1 145 ? -7.681 57.607 4.938 1.00 18.23 133 GLU A N 1
ATOM 1061 C CA . GLU A 1 145 ? -7.333 56.505 5.815 1.00 18.09 133 GLU A CA 1
ATOM 1062 C C . GLU A 1 145 ? -8.294 56.426 6.973 1.00 18.00 133 GLU A C 1
ATOM 1063 O O . GLU A 1 145 ? -8.467 57.403 7.703 1.00 18.49 133 GLU A O 1
ATOM 1069 N N . ILE A 1 146 ? -8.823 55.229 7.205 1.00 18.99 134 ILE A N 1
ATOM 1070 C CA . ILE A 1 146 ? -9.678 54.932 8.366 1.00 20.08 134 ILE A CA 1
ATOM 1071 C C . ILE A 1 146 ? -8.891 54.003 9.272 1.00 20.32 134 ILE A C 1
ATOM 1072 O O . ILE A 1 146 ? -8.310 53.024 8.850 1.00 19.85 134 ILE A O 1
ATOM 1077 N N . LEU A 1 147 ? -8.817 54.377 10.533 1.00 19.55 135 LEU A N 1
ATOM 1078 C CA . LEU A 1 147 ? -8.042 53.609 11.502 1.00 20.93 135 LEU A CA 1
ATOM 1079 C C . LEU A 1 147 ? -8.888 53.432 12.745 1.00 20.95 135 LEU A C 1
ATOM 1080 O O . LEU A 1 147 ? -9.411 54.414 13.284 1.00 19.19 135 LEU A O 1
ATOM 1089 N N . GLY A 1 148 ? -9.010 52.208 13.237 1.00 21.64 136 GLY A N 1
ATOM 1090 C CA . GLY A 1 148 ? -9.895 52.009 14.371 1.00 23.29 136 GLY A CA 1
ATOM 1091 C C . GLY A 1 148 ? -10.186 50.537 14.598 1.00 25.06 136 GLY A C 1
ATOM 1092 O O . GLY A 1 148 ? -9.414 49.676 14.159 1.00 26.06 136 GLY A O 1
ATOM 1093 N N . GLU A 1 149 ? -11.314 50.283 15.263 1.00 29.73 137 GLU A N 1
ATOM 1094 C CA . GLU A 1 149 ? -11.822 48.925 15.541 1.00 34.09 137 GLU A CA 1
ATOM 1095 C C . GLU A 1 149 ? -13.167 48.773 14.801 1.00 37.23 137 GLU A C 1
ATOM 1096 O O . GLU A 1 149 ? -14.084 49.590 14.923 1.00 33.02 137 GLU A O 1
ATOM 1103 N N . MET B 1 13 ? -1.579 46.048 17.214 1.00 31.25 1 MET B N 1
ATOM 1104 C CA . MET B 1 13 ? -1.417 47.507 17.236 1.00 29.81 1 MET B CA 1
ATOM 1105 C C . MET B 1 13 ? -0.051 47.840 17.800 1.00 28.71 1 MET B C 1
ATOM 1106 O O . MET B 1 13 ? 0.503 47.097 18.633 1.00 24.38 1 MET B O 1
ATOM 1111 N N . LYS B 1 14 ? 0.511 48.955 17.341 1.00 24.10 2 LYS B N 1
ATOM 1112 C CA . LYS B 1 14 ? 1.765 49.429 17.891 1.00 25.34 2 LYS B CA 1
ATOM 1113 C C . LYS B 1 14 ? 1.727 50.951 17.973 1.00 21.17 2 LYS B C 1
ATOM 1114 O O . LYS B 1 14 ? 1.114 51.559 17.144 1.00 20.44 2 LYS B O 1
ATOM 1118 N N . VAL B 1 15 ? 2.329 51.514 19.015 1.00 21.86 3 VAL B N 1
ATOM 1119 C CA . VAL B 1 15 ? 2.443 52.955 19.227 1.00 19.98 3 VAL B CA 1
ATOM 1120 C C . VAL B 1 15 ? 3.931 53.198 19.521 1.00 22.41 3 VAL B C 1
ATOM 1121 O O . VAL B 1 15 ? 4.523 52.548 20.404 1.00 23.11 3 VAL B O 1
ATOM 1125 N N . TYR B 1 16 ? 4.529 54.123 18.806 1.00 19.62 4 TYR B N 1
ATOM 1126 C CA . TYR B 1 16 ? 5.917 54.394 18.942 1.00 18.26 4 TYR B CA 1
ATOM 1127 C C . TYR B 1 16 ? 6.116 55.880 19.071 1.00 20.41 4 TYR B C 1
ATOM 1128 O O . TYR B 1 16 ? 5.502 56.627 18.342 1.00 20.26 4 TYR B O 1
ATOM 1137 N N . PHE B 1 17 ? 6.924 56.288 20.031 1.00 19.67 5 PHE B N 1
ATOM 1138 C CA . PHE B 1 17 ? 7.216 57.707 20.233 1.00 17.51 5 PHE B CA 1
ATOM 1139 C C . PHE B 1 17 ? 8.703 57.983 20.045 1.00 17.82 5 PHE B C 1
ATOM 1140 O O . PHE B 1 17 ? 9.569 57.181 20.457 1.00 16.46 5 PHE B O 1
ATOM 1148 N N . ASP B 1 18 ? 9.007 59.150 19.499 1.00 17.52 6 ASP B N 1
ATOM 1149 C CA . ASP B 1 18 ? 10.334 59.698 19.638 1.00 21.03 6 ASP B CA 1
ATOM 1150 C C . ASP B 1 18 ? 10.243 61.196 19.733 1.00 21.46 6 ASP B C 1
ATOM 1151 O O . ASP B 1 18 ? 9.180 61.767 19.596 1.00 20.74 6 ASP B O 1
ATOM 1156 N N . ASP B 1 19 ? 11.381 61.816 19.998 1.00 22.25 7 ASP B N 1
ATOM 1157 C CA . ASP B 1 19 ? 11.469 63.238 20.258 1.00 21.48 7 ASP B CA 1
ATOM 1158 C C . ASP B 1 19 ? 12.515 63.894 19.375 1.00 23.88 7 ASP B C 1
ATOM 1159 O O . ASP B 1 19 ? 13.608 63.357 19.157 1.00 24.05 7 ASP B O 1
ATOM 1164 N N . ILE B 1 20 ? 12.169 65.090 18.891 1.00 22.02 8 ILE B N 1
ATOM 1165 C CA . ILE B 1 20 ? 13.114 65.899 18.170 1.00 24.20 8 ILE B CA 1
ATOM 1166 C C . ILE B 1 20 ? 13.263 67.138 19.000 1.00 23.62 8 ILE B C 1
ATOM 1167 O O . ILE B 1 20 ? 12.254 67.726 19.438 1.00 22.68 8 ILE B O 1
ATOM 1172 N N . TYR B 1 21 ? 14.510 67.523 19.237 1.00 24.76 9 TYR B N 1
ATOM 1173 C CA . TYR B 1 21 ? 14.797 68.773 19.951 1.00 23.62 9 TYR B CA 1
ATOM 1174 C C . TYR B 1 21 ? 15.534 69.710 19.004 1.00 24.90 9 TYR B C 1
ATOM 1175 O O . TYR B 1 21 ? 16.476 69.329 18.326 1.00 26.05 9 TYR B O 1
ATOM 1184 N N . VAL B 1 22 ? 15.044 70.946 18.948 1.00 25.38 10 VAL B N 1
ATOM 1185 C CA . VAL B 1 22 ? 15.518 71.934 18.014 1.00 24.95 10 VAL B CA 1
ATOM 1186 C C . VAL B 1 22 ? 15.868 73.183 18.802 1.00 26.31 10 VAL B C 1
ATOM 1187 O O . VAL B 1 22 ? 15.027 73.659 19.560 1.00 25.95 10 VAL B O 1
ATOM 1191 N N . SER B 1 23 ? 17.075 73.695 18.607 1.00 26.13 11 SER B N 1
ATOM 1192 C CA . SER B 1 23 ? 17.449 75.019 19.054 1.00 27.85 11 SER B CA 1
ATOM 1193 C C . SER B 1 23 ? 17.252 75.974 17.879 1.00 28.34 11 SER B C 1
ATOM 1194 O O . SER B 1 23 ? 17.636 75.668 16.745 1.00 31.21 11 SER B O 1
ATOM 1197 N N . THR B 1 24 ? 16.644 77.127 18.142 1.00 27.08 12 THR B N 1
ATOM 1198 C CA . THR B 1 24 ? 16.346 78.066 17.095 1.00 27.49 12 THR B CA 1
ATOM 1199 C C . THR B 1 24 ? 17.182 79.328 17.330 1.00 28.99 12 THR B C 1
ATOM 1200 O O . THR B 1 24 ? 17.376 79.709 18.460 1.00 27.73 12 THR B O 1
ATOM 1204 N N . ALA B 1 25 ? 17.649 79.939 16.240 1.00 30.97 13 ALA B N 1
ATOM 1205 C CA . ALA B 1 25 ? 18.652 80.992 16.260 1.00 32.90 13 ALA B CA 1
ATOM 1206 C C . ALA B 1 25 ? 18.036 82.370 16.041 1.00 33.02 13 ALA B C 1
ATOM 1207 O O . ALA B 1 25 ? 18.583 83.357 16.494 1.00 35.51 13 ALA B O 1
ATOM 1209 N N . ARG B 1 26 ? 16.905 82.424 15.348 1.00 30.87 14 ARG B N 1
ATOM 1210 C CA . ARG B 1 26 ? 16.284 83.677 14.946 1.00 31.01 14 ARG B CA 1
ATOM 1211 C C . ARG B 1 26 ? 14.885 83.794 15.530 1.00 28.61 14 ARG B C 1
ATOM 1212 O O . ARG B 1 26 ? 14.298 82.799 15.930 1.00 27.73 14 ARG B O 1
ATOM 1216 N N . GLN B 1 27 ? 14.349 85.010 15.595 1.00 28.02 15 GLN B N 1
ATOM 1217 C CA . GLN B 1 27 ? 13.005 85.221 16.112 1.00 27.67 15 GLN B CA 1
ATOM 1218 C C . GLN B 1 27 ? 11.988 84.430 15.304 1.00 26.53 15 GLN B C 1
ATOM 1219 O O . GLN B 1 27 ? 11.118 83.770 15.873 1.00 22.97 15 GLN B O 1
ATOM 1225 N N . PHE B 1 28 ? 12.081 84.564 13.975 1.00 24.57 16 PHE B N 1
ATOM 1226 C CA . PHE B 1 28 ? 11.225 83.814 13.047 1.00 25.43 16 PHE B CA 1
ATOM 1227 C C . PHE B 1 28 ? 12.056 82.879 12.214 1.00 23.38 16 PHE B C 1
ATOM 1228 O O . PHE B 1 28 ? 12.975 83.309 11.515 1.00 23.20 16 PHE B O 1
ATOM 1236 N N . GLU B 1 29 ? 11.730 81.602 12.238 1.00 22.94 17 GLU B N 1
ATOM 1237 C CA . GLU B 1 29 ? 12.546 80.618 11.554 1.00 22.10 17 GLU B CA 1
ATOM 1238 C C . GLU B 1 29 ? 11.725 79.398 11.159 1.00 21.73 17 GLU B C 1
ATOM 1239 O O . GLU B 1 29 ? 10.809 79.019 11.886 1.00 22.02 17 GLU B O 1
ATOM 1245 N N . LEU B 1 30 ? 12.063 78.802 10.023 1.00 19.81 18 LEU B N 1
ATOM 1246 C CA . LEU B 1 30 ? 11.522 77.494 9.638 1.00 20.40 18 LEU B CA 1
ATOM 1247 C C . LEU B 1 30 ? 12.670 76.512 9.709 1.00 21.56 18 LEU B C 1
ATOM 1248 O O . LEU B 1 30 ? 13.764 76.742 9.132 1.00 20.54 18 LEU B O 1
ATOM 1253 N N . VAL B 1 31 ? 12.469 75.417 10.402 1.00 18.43 19 VAL B N 1
ATOM 1254 C CA . VAL B 1 31 ? 13.457 74.370 10.501 1.00 18.81 19 VAL B CA 1
ATOM 1255 C C . VAL B 1 31 ? 12.848 73.077 9.941 1.00 18.56 19 VAL B C 1
ATOM 1256 O O . VAL B 1 31 ? 11.828 72.592 10.428 1.00 18.80 19 VAL B O 1
ATOM 1260 N N . ASP B 1 32 ? 13.474 72.587 8.892 1.00 17.06 20 ASP B N 1
ATOM 1261 C CA . ASP B 1 32 ? 13.057 71.382 8.221 1.00 16.90 20 ASP B CA 1
ATOM 1262 C C . ASP B 1 32 ? 13.436 70.160 9.050 1.00 18.49 20 ASP B C 1
ATOM 1263 O O . ASP B 1 32 ? 14.617 69.894 9.309 1.00 18.35 20 ASP B O 1
ATOM 1268 N N . ILE B 1 33 ? 12.420 69.403 9.426 1.00 16.21 21 ILE B N 1
ATOM 1269 C CA . ILE B 1 33 ? 12.569 68.221 10.233 1.00 17.54 21 ILE B CA 1
ATOM 1270 C C . ILE B 1 33 ? 12.127 66.964 9.526 1.00 16.81 21 ILE B C 1
ATOM 1271 O O . ILE B 1 33 ? 11.999 65.892 10.152 1.00 17.82 21 ILE B O 1
ATOM 1276 N N . THR B 1 34 ? 11.959 67.055 8.204 1.00 17.17 22 THR B N 1
ATOM 1277 C CA . THR B 1 34 ? 11.468 65.942 7.387 1.00 17.56 22 THR B CA 1
ATOM 1278 C C . THR B 1 34 ? 12.273 64.669 7.582 1.00 19.25 22 THR B C 1
ATOM 1279 O O . THR B 1 34 ? 11.734 63.579 7.834 1.00 18.19 22 THR B O 1
ATOM 1283 N N . ASP B 1 35 ? 13.595 64.785 7.454 1.00 18.35 23 ASP B N 1
ATOM 1284 C CA . ASP B 1 35 ? 14.440 63.572 7.508 1.00 19.49 23 ASP B CA 1
ATOM 1285 C C . ASP B 1 35 ? 14.332 62.893 8.862 1.00 18.70 23 ASP B C 1
ATOM 1286 O O . ASP B 1 35 ? 14.318 61.657 8.955 1.00 18.22 23 ASP B O 1
ATOM 1291 N N . GLN B 1 36 ? 14.269 63.686 9.922 1.00 18.98 24 GLN B N 1
ATOM 1292 C CA . GLN B 1 36 ? 14.146 63.157 11.283 1.00 20.23 24 GLN B CA 1
ATOM 1293 C C . GLN B 1 36 ? 12.820 62.447 11.519 1.00 19.95 24 GLN B C 1
ATOM 1294 O O . GLN B 1 36 ? 12.768 61.391 12.167 1.00 19.94 24 GLN B O 1
ATOM 1300 N N . VAL B 1 37 ? 11.760 63.035 10.997 1.00 18.69 25 VAL B N 1
ATOM 1301 C CA . VAL B 1 37 ? 10.437 62.417 11.086 1.00 19.99 25 VAL B CA 1
ATOM 1302 C C . VAL B 1 37 ? 10.471 61.092 10.311 1.00 18.33 25 VAL B C 1
ATOM 1303 O O . VAL B 1 37 ? 10.009 60.049 10.820 1.00 18.85 25 VAL B O 1
ATOM 1307 N N . GLU B 1 38 ? 11.036 61.126 9.091 1.00 17.87 26 GLU B N 1
ATOM 1308 C CA . GLU B 1 38 ? 11.191 59.904 8.312 1.00 18.42 26 GLU B CA 1
ATOM 1309 C C . GLU B 1 38 ? 11.962 58.837 8.998 1.00 17.12 26 GLU B C 1
ATOM 1310 O O . GLU B 1 38 ? 11.595 57.671 8.932 1.00 18.18 26 GLU B O 1
ATOM 1316 N N . GLN B 1 39 ? 13.059 59.221 9.654 1.00 16.67 27 GLN B N 1
ATOM 1317 C CA . GLN B 1 39 ? 13.868 58.264 10.395 1.00 18.67 27 GLN B CA 1
ATOM 1318 C C . GLN B 1 39 ? 13.017 57.566 11.480 1.00 18.32 27 GLN B C 1
ATOM 1319 O O . GLN B 1 39 ? 13.084 56.349 11.662 1.00 18.59 27 GLN B O 1
ATOM 1325 N N . ILE B 1 40 ? 12.222 58.357 12.192 1.00 18.29 28 ILE B N 1
ATOM 1326 C CA . ILE B 1 40 ? 11.374 57.853 13.290 1.00 19.62 28 ILE B CA 1
ATOM 1327 C C . ILE B 1 40 ? 10.298 56.925 12.733 1.00 17.70 28 ILE B C 1
ATOM 1328 O O . ILE B 1 40 ? 10.009 55.882 13.313 1.00 18.82 28 ILE B O 1
ATOM 1333 N N . VAL B 1 41 ? 9.692 57.275 11.601 1.00 19.89 29 VAL B N 1
ATOM 1334 C CA . VAL B 1 41 ? 8.745 56.349 10.941 1.00 20.22 29 VAL B CA 1
ATOM 1335 C C . VAL B 1 41 ? 9.450 55.026 10.634 1.00 20.41 29 VAL B C 1
ATOM 1336 O O . VAL B 1 41 ? 8.938 53.940 10.928 1.00 20.71 29 VAL B O 1
ATOM 1340 N N . GLU B 1 42 ? 10.629 55.102 10.038 1.00 20.47 30 GLU B N 1
ATOM 1341 C CA . GLU B 1 42 ? 11.350 53.895 9.747 1.00 20.05 30 GLU B CA 1
ATOM 1342 C C . GLU B 1 42 ? 11.614 53.075 11.001 1.00 20.35 30 GLU B C 1
ATOM 1343 O O . GLU B 1 42 ? 11.427 51.876 11.018 1.00 20.61 30 GLU B O 1
ATOM 1349 N N . LYS B 1 43 ? 12.130 53.725 12.034 1.00 20.74 31 LYS B N 1
ATOM 1350 C CA . LYS B 1 43 ? 12.530 53.036 13.265 1.00 23.12 31 LYS B CA 1
ATOM 1351 C C . LYS B 1 43 ? 11.366 52.377 13.986 1.00 19.84 31 LYS B C 1
ATOM 1352 O O . LYS B 1 43 ? 11.532 51.328 14.638 1.00 18.02 31 LYS B O 1
ATOM 1356 N N . SER B 1 44 ? 10.170 52.944 13.855 1.00 19.87 32 SER B N 1
ATOM 1357 C CA . SER B 1 44 ? 8.979 52.398 14.498 1.00 20.52 32 SER B CA 1
ATOM 1358 C C . SER B 1 44 ? 8.641 50.981 14.035 1.00 21.63 32 SER B C 1
ATOM 1359 O O . SER B 1 44 ? 7.983 50.227 14.748 1.00 22.42 32 SER B O 1
ATOM 1362 N N . GLY B 1 45 ? 9.010 50.654 12.807 1.00 22.15 33 GLY B N 1
ATOM 1363 C CA . GLY B 1 45 ? 8.661 49.399 12.218 1.00 23.49 33 GLY B CA 1
ATOM 1364 C C . GLY B 1 45 ? 7.226 49.314 11.736 1.00 24.75 33 GLY B C 1
ATOM 1365 O O . GLY B 1 45 ? 6.820 48.287 11.179 1.00 26.09 33 GLY B O 1
ATOM 1366 N N . ILE B 1 46 ? 6.447 50.370 11.934 1.00 20.38 34 ILE B N 1
ATOM 1367 C CA . ILE B 1 46 ? 5.019 50.354 11.624 1.00 20.13 34 ILE B CA 1
ATOM 1368 C C . ILE B 1 46 ? 4.872 50.515 10.127 1.00 21.67 34 ILE B C 1
ATOM 1369 O O . ILE B 1 46 ? 5.586 51.295 9.509 1.00 23.45 34 ILE B O 1
ATOM 1374 N N . LYS B 1 47 ? 4.006 49.709 9.539 1.00 20.16 35 LYS B N 1
ATOM 1375 C CA . LYS B 1 47 ? 3.791 49.703 8.102 1.00 22.64 35 LYS B CA 1
ATOM 1376 C C . LYS B 1 47 ? 2.591 50.528 7.650 1.00 21.61 35 LYS B C 1
ATOM 1377 O O . LYS B 1 47 ? 2.621 51.192 6.612 1.00 22.65 35 LYS B O 1
ATOM 1380 N N . ASN B 1 48 ? 1.521 50.489 8.434 1.00 18.34 36 ASN B N 1
ATOM 1381 C CA . ASN B 1 48 ? 0.285 51.164 8.092 1.00 18.68 36 ASN B CA 1
ATOM 1382 C C . ASN B 1 48 ? -0.313 51.830 9.321 1.00 18.65 36 ASN B C 1
ATOM 1383 O O . ASN B 1 48 ? -0.614 51.177 10.331 1.00 19.72 36 ASN B O 1
ATOM 1388 N N . GLY B 1 49 ? -0.490 53.132 9.245 1.00 18.66 37 GLY B N 1
ATOM 1389 C CA . GLY B 1 49 ? -0.965 53.875 10.395 1.00 18.64 37 GLY B CA 1
ATOM 1390 C C . GLY B 1 49 ? -0.892 55.374 10.146 1.00 19.05 37 GLY B C 1
ATOM 1391 O O . GLY B 1 49 ? -1.093 55.850 9.051 1.00 17.92 37 GLY B O 1
ATOM 1392 N N . ILE B 1 50 ? -0.617 56.111 11.213 1.00 18.35 38 ILE B N 1
ATOM 1393 C CA . ILE B 1 50 ? -0.514 57.543 11.124 1.00 18.53 38 ILE B CA 1
ATOM 1394 C C . ILE B 1 50 ? 0.759 57.992 11.811 1.00 18.81 38 ILE B C 1
ATOM 1395 O O . ILE B 1 50 ? 1.258 57.317 12.704 1.00 18.43 38 ILE B O 1
ATOM 1400 N N . CYS B 1 51 ? 1.197 59.194 11.446 1.00 16.83 39 CYS B N 1
ATOM 1401 C CA . CYS B 1 51 ? 2.365 59.827 12.022 1.00 18.79 39 CYS B CA 1
ATOM 1402 C C . CYS B 1 51 ? 1.896 61.217 12.493 1.00 18.73 39 CYS B C 1
ATOM 1403 O O . CYS B 1 51 ? 1.491 62.030 11.681 1.00 21.28 39 CYS B O 1
ATOM 1406 N N . LEU B 1 52 ? 1.885 61.419 13.796 1.00 16.94 40 LEU B N 1
ATOM 1407 C CA . LEU B 1 52 ? 1.604 62.703 14.438 1.00 18.38 40 LEU B CA 1
ATOM 1408 C C . LEU B 1 52 ? 2.919 63.412 14.696 1.00 18.16 40 LEU B C 1
ATOM 1409 O O . LEU B 1 52 ? 3.826 62.863 15.318 1.00 19.62 40 LEU B O 1
ATOM 1414 N N . ILE B 1 53 ? 3.021 64.670 14.286 1.00 16.94 41 ILE B N 1
ATOM 1415 C CA . ILE B 1 53 ? 4.151 65.515 14.613 1.00 17.69 41 ILE B CA 1
ATOM 1416 C C . ILE B 1 53 ? 3.558 66.662 15.394 1.00 18.80 41 ILE B C 1
ATOM 1417 O O . ILE B 1 53 ? 2.727 67.376 14.852 1.00 21.01 41 ILE B O 1
ATOM 1422 N N . PHE B 1 54 ? 3.978 66.822 16.637 1.00 18.09 42 PHE B N 1
ATOM 1423 C CA . PHE B 1 54 ? 3.343 67.720 17.616 1.00 17.81 42 PHE B CA 1
ATOM 1424 C C . PHE B 1 54 ? 4.384 68.559 18.351 1.00 16.83 42 PHE B C 1
ATOM 1425 O O . PHE B 1 54 ? 5.334 68.028 18.830 1.00 17.89 42 PHE B O 1
ATOM 1433 N N . VAL B 1 55 ? 4.187 69.871 18.417 1.00 18.29 43 VAL B N 1
ATOM 1434 C CA . VAL B 1 55 ? 5.037 70.754 19.183 1.00 20.64 43 VAL B CA 1
ATOM 1435 C C . VAL B 1 55 ? 4.292 71.229 20.460 1.00 20.97 43 VAL B C 1
ATOM 1436 O O . VAL B 1 55 ? 3.233 71.811 20.416 1.00 20.08 43 VAL B O 1
ATOM 1440 N N . ALA B 1 56 ? 4.903 70.950 21.615 1.00 20.98 44 ALA B N 1
ATOM 1441 C CA . ALA B 1 56 ? 4.296 71.227 22.910 1.00 20.58 44 ALA B CA 1
ATOM 1442 C C . ALA B 1 56 ? 4.708 72.636 23.269 1.00 20.55 44 ALA B C 1
ATOM 1443 O O . ALA B 1 56 ? 5.337 72.838 24.285 1.00 19.24 44 ALA B O 1
ATOM 1445 N N . HIS B 1 57 ? 4.355 73.604 22.433 1.00 15.54 45 HIS B N 1
ATOM 1446 C CA . HIS B 1 57 ? 4.734 75.005 22.673 1.00 19.09 45 HIS B CA 1
ATOM 1447 C C . HIS B 1 57 ? 3.633 75.881 22.076 1.00 21.68 45 HIS B C 1
ATOM 1448 O O . HIS B 1 57 ? 3.024 75.519 21.075 1.00 22.33 45 HIS B O 1
ATOM 1455 N N . SER B 1 58 ? 3.393 77.047 22.666 1.00 18.28 46 SER B N 1
ATOM 1456 C CA . SER B 1 58 ? 2.332 77.904 22.197 1.00 18.68 46 SER B CA 1
ATOM 1457 C C . SER B 1 58 ? 2.850 79.002 21.295 1.00 18.93 46 SER B C 1
ATOM 1458 O O . SER B 1 58 ? 2.079 79.775 20.785 1.00 17.20 46 SER B O 1
ATOM 1463 N N . THR B 1 59 ? 4.160 79.094 21.108 1.00 17.56 47 THR B N 1
ATOM 1464 C CA . THR B 1 59 ? 4.696 80.152 20.263 1.00 17.46 47 THR B CA 1
ATOM 1465 C C . THR B 1 59 ? 5.478 79.554 19.104 1.00 18.39 47 THR B C 1
ATOM 1466 O O . THR B 1 59 ? 6.339 80.204 18.511 1.00 20.27 47 THR B O 1
ATOM 1470 N N . ALA B 1 60 ? 5.177 78.292 18.827 1.00 20.73 48 ALA B N 1
ATOM 1471 C CA . ALA B 1 60 ? 5.706 77.568 17.698 1.00 20.86 48 ALA B CA 1
ATOM 1472 C C . ALA B 1 60 ? 4.573 76.736 17.031 1.00 21.30 48 ALA B C 1
ATOM 1473 O O . ALA B 1 60 ? 3.500 76.551 17.588 1.00 18.29 48 ALA B O 1
ATOM 1475 N N . ALA B 1 61 ? 4.818 76.279 15.815 1.00 20.20 49 ALA B N 1
ATOM 1476 C CA . ALA B 1 61 ? 3.836 75.501 15.068 1.00 19.37 49 ALA B CA 1
ATOM 1477 C C . ALA B 1 61 ? 4.545 74.469 14.215 1.00 19.36 49 ALA B C 1
ATOM 1478 O O . ALA B 1 61 ? 5.781 74.424 14.171 1.00 19.53 49 ALA B O 1
ATOM 1480 N N . ILE B 1 62 ? 3.754 73.601 13.606 1.00 18.82 50 ILE B N 1
ATOM 1481 C CA . ILE B 1 62 ? 4.221 72.589 12.670 1.00 17.38 50 ILE B CA 1
ATOM 1482 C C . ILE B 1 62 ? 3.413 72.787 11.379 1.00 18.59 50 ILE B C 1
ATOM 1483 O O . ILE B 1 62 ? 2.174 72.811 11.408 1.00 20.59 50 ILE B O 1
ATOM 1488 N N . VAL B 1 63 ? 4.135 72.938 10.277 1.00 18.31 51 VAL B N 1
ATOM 1489 C CA . VAL B 1 63 ? 3.524 73.060 8.945 1.00 19.27 51 VAL B CA 1
ATOM 1490 C C . VAL B 1 63 ? 4.221 72.127 7.935 1.00 18.39 51 VAL B C 1
ATOM 1491 O O . VAL B 1 63 ? 5.302 71.609 8.174 1.00 18.94 51 VAL B O 1
ATOM 1495 N N . ALA B 1 64 ? 3.598 71.977 6.768 1.00 18.58 52 ALA B N 1
ATOM 1496 C CA . ALA B 1 64 ? 4.246 71.271 5.678 1.00 18.48 52 ALA B CA 1
ATOM 1497 C C . ALA B 1 64 ? 4.122 71.993 4.349 1.00 20.32 52 ALA B C 1
ATOM 1498 O O . ALA B 1 64 ? 3.040 72.393 3.910 1.00 18.25 52 ALA B O 1
ATOM 1500 N N . ASN B 1 65 ? 5.250 72.202 3.719 1.00 19.75 53 ASN B N 1
ATOM 1501 C CA . ASN B 1 65 ? 5.242 72.759 2.366 1.00 18.58 53 ASN B CA 1
ATOM 1502 C C . ASN B 1 65 ? 6.618 72.600 1.763 1.00 18.55 53 ASN B C 1
ATOM 1503 O O . ASN B 1 65 ? 7.443 71.848 2.297 1.00 19.59 53 ASN B O 1
ATOM 1508 N N . GLU B 1 66 ? 6.854 73.293 0.657 1.00 19.33 54 GLU B N 1
ATOM 1509 C CA . GLU B 1 66 ? 8.036 73.057 -0.170 1.00 18.46 54 GLU B CA 1
ATOM 1510 C C . GLU B 1 66 ? 9.280 73.673 0.416 1.00 19.65 54 GLU B C 1
ATOM 1511 O O . GLU B 1 66 ? 9.269 74.845 0.787 1.00 18.95 54 GLU B O 1
ATOM 1517 N N . HIS B 1 67 ? 10.358 72.905 0.492 1.00 21.06 55 HIS B N 1
ATOM 1518 C CA . HIS B 1 67 ? 11.639 73.459 0.911 1.00 20.28 55 HIS B CA 1
ATOM 1519 C C . HIS B 1 67 ? 12.305 74.200 -0.268 1.00 20.44 55 HIS B C 1
ATOM 1520 O O . HIS B 1 67 ? 13.170 73.679 -0.970 1.00 20.34 55 HIS B O 1
ATOM 1527 N N . GLU B 1 68 ? 11.900 75.453 -0.451 1.00 19.01 56 GLU B N 1
ATOM 1528 C CA . GLU B 1 68 ? 12.507 76.343 -1.417 1.00 20.59 56 GLU B CA 1
ATOM 1529 C C . GLU B 1 68 ? 12.761 77.645 -0.659 1.00 20.96 56 GLU B C 1
ATOM 1530 O O . GLU B 1 68 ? 11.875 78.208 -0.023 1.00 17.95 56 GLU B O 1
ATOM 1536 N N . ARG B 1 69 ? 13.992 78.113 -0.674 1.00 20.76 57 ARG B N 1
ATOM 1537 C CA . ARG B 1 69 ? 14.357 79.171 0.248 1.00 22.88 57 ARG B CA 1
ATOM 1538 C C . ARG B 1 69 ? 13.537 80.469 0.043 1.00 21.11 57 ARG B C 1
ATOM 1539 O O . ARG B 1 69 ? 13.241 81.176 0.995 1.00 21.48 57 ARG B O 1
ATOM 1547 N N . GLY B 1 70 ? 13.164 80.770 -1.192 1.00 21.27 58 GLY B N 1
ATOM 1548 C CA . GLY B 1 70 ? 12.325 81.923 -1.460 1.00 20.88 58 GLY B CA 1
ATOM 1549 C C . GLY B 1 70 ? 10.954 81.777 -0.780 1.00 19.93 58 GLY B C 1
ATOM 1550 O O . GLY B 1 70 ? 10.501 82.684 -0.069 1.00 18.20 58 GLY B O 1
ATOM 1551 N N . LEU B 1 71 ? 10.338 80.611 -0.987 1.00 19.15 59 LEU B N 1
ATOM 1552 C CA . LEU B 1 71 ? 9.027 80.317 -0.397 1.00 18.65 59 LEU B CA 1
ATOM 1553 C C . LEU B 1 71 ? 9.086 80.344 1.131 1.00 19.03 59 LEU B C 1
ATOM 1554 O O . LEU B 1 71 ? 8.166 80.825 1.795 1.00 18.13 59 LEU B O 1
ATOM 1559 N N . MET B 1 72 ? 10.174 79.826 1.684 1.00 17.78 60 MET B N 1
ATOM 1560 C CA . MET B 1 72 ? 10.354 79.849 3.113 1.00 19.26 60 MET B CA 1
ATOM 1561 C C . MET B 1 72 ? 10.341 81.260 3.631 1.00 20.29 60 MET B C 1
ATOM 1562 O O . MET B 1 72 ? 9.710 81.541 4.637 1.00 20.96 60 MET B O 1
ATOM 1567 N N . GLU B 1 73 ? 11.020 82.159 2.928 1.00 20.26 61 GLU B N 1
ATOM 1568 C CA . GLU B 1 73 ? 11.004 83.591 3.289 1.00 20.24 61 GLU B CA 1
ATOM 1569 C C . GLU B 1 73 ? 9.576 84.131 3.197 1.00 19.98 61 GLU B C 1
ATOM 1570 O O . GLU B 1 73 ? 9.076 84.782 4.118 1.00 20.27 61 GLU B O 1
ATOM 1576 N N . ASP B 1 74 ? 8.936 83.827 2.093 1.00 21.05 62 ASP B N 1
ATOM 1577 C CA . ASP B 1 74 ? 7.522 84.249 1.869 1.00 19.91 62 ASP B CA 1
ATOM 1578 C C . ASP B 1 74 ? 6.592 83.795 3.013 1.00 16.95 62 ASP B C 1
ATOM 1579 O O . ASP B 1 74 ? 5.778 84.565 3.527 1.00 18.90 62 ASP B O 1
ATOM 1584 N N . ILE B 1 75 ? 6.689 82.533 3.422 1.00 17.31 63 ILE B N 1
ATOM 1585 C CA . ILE B 1 75 ? 5.887 82.013 4.540 1.00 17.92 63 ILE B CA 1
ATOM 1586 C C . ILE B 1 75 ? 6.060 82.825 5.800 1.00 18.83 63 ILE B C 1
ATOM 1587 O O . ILE B 1 75 ? 5.076 83.238 6.451 1.00 17.44 63 ILE B O 1
ATOM 1592 N N . LEU B 1 76 ? 7.306 83.069 6.164 1.00 18.75 64 LEU B N 1
ATOM 1593 C CA . LEU B 1 76 ? 7.548 83.824 7.385 1.00 18.99 64 LEU B CA 1
ATOM 1594 C C . LEU B 1 76 ? 7.112 85.276 7.234 1.00 17.64 64 LEU B C 1
ATOM 1595 O O . LEU B 1 76 ? 6.669 85.880 8.189 1.00 19.39 64 LEU B O 1
ATOM 1600 N N . THR B 1 77 ? 7.282 85.820 6.041 1.00 19.47 65 THR B N 1
ATOM 1601 C CA . THR B 1 77 ? 6.883 87.208 5.772 1.00 17.83 65 THR B CA 1
ATOM 1602 C C . THR B 1 77 ? 5.389 87.301 5.965 1.00 17.82 65 THR B C 1
ATOM 1603 O O . THR B 1 77 ? 4.870 88.192 6.598 1.00 18.60 65 THR B O 1
ATOM 1607 N N . LYS B 1 78 ? 4.657 86.401 5.337 1.00 18.44 66 LYS B N 1
ATOM 1608 C CA . LYS B 1 78 ? 3.196 86.388 5.490 1.00 19.32 66 LYS B CA 1
ATOM 1609 C C . LYS B 1 78 ? 2.763 86.206 6.951 1.00 19.35 66 LYS B C 1
ATOM 1610 O O . LYS B 1 78 ? 1.906 86.896 7.422 1.00 17.80 66 LYS B O 1
ATOM 1616 N N . ILE B 1 79 ? 3.391 85.278 7.672 1.00 19.12 67 ILE B N 1
ATOM 1617 C CA . ILE B 1 79 ? 3.116 85.087 9.083 1.00 18.53 67 ILE B CA 1
ATOM 1618 C C . ILE B 1 79 ? 3.317 86.397 9.875 1.00 19.60 67 ILE B C 1
ATOM 1619 O O . ILE B 1 79 ? 2.397 86.833 10.660 1.00 20.64 67 ILE B O 1
ATOM 1624 N N . LYS B 1 80 ? 4.472 87.030 9.688 1.00 21.74 68 LYS B N 1
ATOM 1625 C CA . LYS B 1 80 ? 4.746 88.299 10.371 1.00 22.86 68 LYS B CA 1
ATOM 1626 C C . LYS B 1 80 ? 3.661 89.354 10.054 1.00 21.82 68 LYS B C 1
ATOM 1627 O O . LYS B 1 80 ? 3.153 90.019 10.956 1.00 20.99 68 LYS B O 1
ATOM 1633 N N . GLU B 1 81 ? 3.307 89.492 8.772 1.00 20.39 69 GLU B N 1
ATOM 1634 C CA . GLU B 1 81 ? 2.329 90.497 8.345 1.00 20.56 69 GLU B CA 1
ATOM 1635 C C . GLU B 1 81 ? 0.977 90.219 8.996 1.00 20.46 69 GLU B C 1
ATOM 1636 O O . GLU B 1 81 ? 0.315 91.120 9.508 1.00 22.83 69 GLU B O 1
ATOM 1642 N N . PHE B 1 82 ? 0.608 88.946 9.044 1.00 19.71 70 PHE B N 1
ATOM 1643 C CA . PHE B 1 82 ? -0.683 88.501 9.592 1.00 19.96 70 PHE B CA 1
ATOM 1644 C C . PHE B 1 82 ? -0.724 88.720 11.109 1.00 19.41 70 PHE B C 1
ATOM 1645 O O . PHE B 1 82 ? -1.779 89.090 11.667 1.00 21.59 70 PHE B O 1
ATOM 1653 N N . THR B 1 83 ? 0.402 88.464 11.789 1.00 20.03 71 THR B N 1
ATOM 1654 C CA . THR B 1 83 ? 0.407 88.452 13.269 1.00 20.46 71 THR B CA 1
ATOM 1655 C C . THR B 1 83 ? 0.785 89.778 13.918 1.00 20.67 71 THR B C 1
ATOM 1656 O O . THR B 1 83 ? 0.529 89.949 15.119 1.00 22.76 71 THR B O 1
ATOM 1660 N N . GLU B 1 84 ? 1.466 90.642 13.155 1.00 22.50 72 GLU B N 1
ATOM 1661 C CA . GLU B 1 84 ? 1.799 92.024 13.539 1.00 22.86 72 GLU B CA 1
ATOM 1662 C C . GLU B 1 84 ? 2.671 92.134 14.801 1.00 22.44 72 GLU B C 1
ATOM 1663 O O . GLU B 1 84 ? 2.183 92.562 15.833 1.00 22.60 72 GLU B O 1
ATOM 1669 N N . PRO B 1 85 ? 3.951 91.740 14.712 1.00 23.06 73 PRO B N 1
ATOM 1670 C CA . PRO B 1 85 ? 4.860 91.815 15.872 1.00 23.40 73 PRO B CA 1
ATOM 1671 C C . PRO B 1 85 ? 4.974 93.198 16.525 1.00 24.08 73 PRO B C 1
ATOM 1672 O O . PRO B 1 85 ? 5.277 93.291 17.689 1.00 26.24 73 PRO B O 1
ATOM 1676 N N . SER B 1 86 ? 4.765 94.271 15.770 1.00 22.34 74 SER B N 1
ATOM 1677 C CA . SER B 1 86 ? 4.882 95.612 16.309 1.00 24.22 74 SER B CA 1
ATOM 1678 C C . SER B 1 86 ? 3.605 96.165 16.934 1.00 23.23 74 SER B C 1
ATOM 1679 O O . SER B 1 86 ? 3.637 97.271 17.450 1.00 23.88 74 SER B O 1
ATOM 1682 N N . ARG B 1 87 ? 2.492 95.437 16.866 1.00 21.55 75 ARG B N 1
ATOM 1683 C CA . ARG B 1 87 ? 1.200 95.920 17.374 1.00 18.93 75 ARG B CA 1
ATOM 1684 C C . ARG B 1 87 ? 1.139 95.811 18.872 1.00 20.18 75 ARG B C 1
ATOM 1685 O O . ARG B 1 87 ? 1.699 94.872 19.445 1.00 20.06 75 ARG B O 1
ATOM 1693 N N . SER B 1 88 ? 0.400 96.740 19.481 1.00 19.49 76 SER B N 1
ATOM 1694 C CA . SER B 1 88 ? 0.205 96.750 20.941 1.00 20.41 76 SER B CA 1
ATOM 1695 C C . SER B 1 88 ? -0.922 95.820 21.344 1.00 18.89 76 SER B C 1
ATOM 1696 O O . SER B 1 88 ? -1.929 96.223 21.929 1.00 19.43 76 SER B O 1
ATOM 1699 N N . TRP B 1 89 ? -0.716 94.542 21.089 1.00 19.13 77 TRP B N 1
ATOM 1700 C CA . TRP B 1 89 ? -1.611 93.503 21.576 1.00 18.81 77 TRP B CA 1
ATOM 1701 C C . TRP B 1 89 ? -1.688 93.531 23.095 1.00 19.01 77 TRP B C 1
ATOM 1702 O O . TRP B 1 89 ? -0.697 93.837 23.770 1.00 16.83 77 TRP B O 1
ATOM 1713 N N . LYS B 1 90 ? -2.843 93.176 23.641 1.00 20.42 78 LYS B N 1
ATOM 1714 C CA . LYS B 1 90 ? -3.037 93.218 25.083 1.00 21.90 78 LYS B CA 1
ATOM 1715 C C . LYS B 1 90 ? -2.087 92.274 25.821 1.00 21.22 78 LYS B C 1
ATOM 1716 O O . LYS B 1 90 ? -1.594 92.609 26.885 1.00 20.75 78 LYS B O 1
ATOM 1721 N N . HIS B 1 91 ? -1.786 91.119 25.232 1.00 19.75 79 HIS B N 1
ATOM 1722 C CA . HIS B 1 91 ? -0.877 90.175 25.868 1.00 18.21 79 HIS B CA 1
ATOM 1723 C C . HIS B 1 91 ? 0.520 90.734 26.008 1.00 18.99 79 HIS B C 1
ATOM 1724 O O . HIS B 1 91 ? 1.294 90.279 26.841 1.00 19.22 79 HIS B O 1
ATOM 1731 N N . ASN B 1 92 ? 0.855 91.739 25.196 1.00 19.42 80 ASN B N 1
ATOM 1732 C CA . ASN B 1 92 ? 2.221 92.221 25.227 1.00 20.19 80 ASN B CA 1
ATOM 1733 C C . ASN B 1 92 ? 2.522 92.999 26.492 1.00 22.29 80 ASN B C 1
ATOM 1734 O O . ASN B 1 92 ? 3.693 93.284 26.713 1.00 23.43 80 ASN B O 1
ATOM 1739 N N . LEU B 1 93 ? 1.501 93.363 27.272 1.00 23.20 81 LEU B N 1
ATOM 1740 C CA . LEU B 1 93 ? 1.718 93.919 28.629 1.00 25.46 81 LEU B CA 1
ATOM 1741 C C . LEU B 1 93 ? 2.561 92.929 29.441 1.00 27.06 81 LEU B C 1
ATOM 1742 O O . LEU B 1 93 ? 3.374 93.311 30.268 1.00 27.54 81 LEU B O 1
ATOM 1747 N N . ILE B 1 94 ? 2.331 91.634 29.198 1.00 27.16 82 ILE B N 1
ATOM 1748 C CA . ILE B 1 94 ? 2.991 90.576 29.954 1.00 28.61 82 ILE B CA 1
ATOM 1749 C C . ILE B 1 94 ? 4.296 90.068 29.296 1.00 27.70 82 ILE B C 1
ATOM 1750 O O . ILE B 1 94 ? 5.320 89.989 29.944 1.00 25.09 82 ILE B O 1
ATOM 1755 N N . ASP B 1 95 ? 4.265 89.637 28.022 1.00 23.60 83 ASP B N 1
ATOM 1756 C CA . ASP B 1 95 ? 5.483 89.257 27.272 1.00 22.94 83 ASP B CA 1
ATOM 1757 C C . ASP B 1 95 ? 5.298 89.664 25.823 1.00 24.29 83 ASP B C 1
ATOM 1758 O O . ASP B 1 95 ? 4.227 89.572 25.255 1.00 17.21 83 ASP B O 1
ATOM 1763 N N . ASP B 1 96 ? 6.376 90.135 25.238 1.00 26.69 84 ASP B N 1
ATOM 1764 C CA . ASP B 1 96 ? 6.327 90.824 23.960 1.00 29.23 84 ASP B CA 1
ATOM 1765 C C . ASP B 1 96 ? 6.200 89.855 22.768 1.00 25.58 84 ASP B C 1
ATOM 1766 O O . ASP B 1 96 ? 6.881 90.027 21.756 1.00 27.20 84 ASP B O 1
ATOM 1775 N N . ASN B 1 97 ? 5.349 88.854 22.888 1.00 21.52 85 ASN B N 1
ATOM 1776 C CA . ASN B 1 97 ? 5.260 87.817 21.842 1.00 20.41 85 ASN B CA 1
ATOM 1777 C C . ASN B 1 97 ? 3.827 87.443 21.460 1.00 17.48 85 ASN B C 1
ATOM 1778 O O . ASN B 1 97 ? 3.578 86.353 20.945 1.00 20.03 85 ASN B O 1
ATOM 1783 N N . ALA B 1 98 ? 2.864 88.330 21.698 1.00 20.12 86 ALA B N 1
ATOM 1784 C CA . ALA B 1 98 ? 1.487 88.051 21.281 1.00 19.79 86 ALA B CA 1
ATOM 1785 C C . ALA B 1 98 ? 1.415 87.580 19.801 1.00 20.57 86 ALA B C 1
ATOM 1786 O O . ALA B 1 98 ? 0.697 86.671 19.513 1.00 20.25 86 ALA B O 1
ATOM 1788 N N . HIS B 1 99 ? 2.189 88.198 18.894 1.00 19.29 87 HIS B N 1
ATOM 1789 C CA . HIS B 1 99 ? 2.178 87.823 17.480 1.00 19.50 87 HIS B CA 1
ATOM 1790 C C . HIS B 1 99 ? 2.505 86.332 17.281 1.00 19.50 87 HIS B C 1
ATOM 1791 O O . HIS B 1 99 ? 1.830 85.624 16.491 1.00 20.60 87 HIS B O 1
ATOM 1798 N N . ALA B 1 100 ? 3.475 85.835 18.044 1.00 19.40 88 ALA B N 1
ATOM 1799 C CA . ALA B 1 100 ? 3.853 84.433 18.000 1.00 18.86 88 ALA B CA 1
ATOM 1800 C C . ALA B 1 100 ? 2.718 83.510 18.417 1.00 19.95 88 ALA B C 1
ATOM 1801 O O . ALA B 1 100 ? 2.509 82.465 17.813 1.00 19.11 88 ALA B O 1
ATOM 1803 N N . HIS B 1 101 ? 2.010 83.872 19.490 1.00 19.90 89 HIS B N 1
ATOM 1804 C CA . HIS B 1 101 ? 0.838 83.105 19.920 1.00 17.96 89 HIS B CA 1
ATOM 1805 C C . HIS B 1 101 ? -0.239 83.100 18.865 1.00 19.51 89 HIS B C 1
ATOM 1806 O O . HIS B 1 101 ? -0.867 82.091 18.590 1.00 19.10 89 HIS B O 1
ATOM 18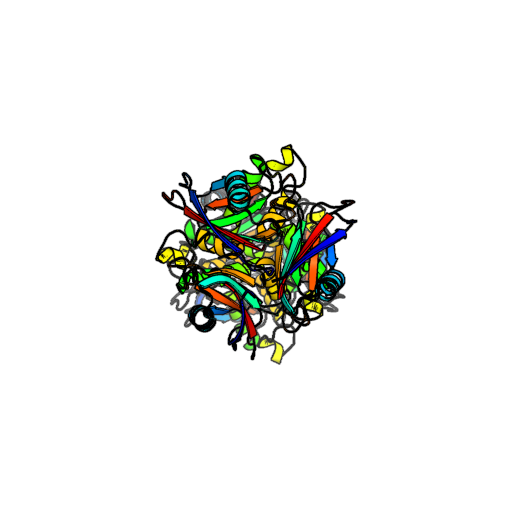13 N N . LEU B 1 102 ? -0.442 84.245 18.218 1.00 19.17 90 LEU B N 1
ATOM 1814 C CA . LEU B 1 102 ? -1.467 84.314 17.202 1.00 19.13 90 LEU B CA 1
ATOM 1815 C C . LEU B 1 102 ? -1.161 83.419 16.002 1.00 19.85 90 LEU B C 1
ATOM 1816 O O . LEU B 1 102 ? -2.012 82.712 15.482 1.00 20.82 90 LEU B O 1
ATOM 1821 N N . GLY B 1 103 ? 0.090 83.443 15.574 1.00 20.53 91 GLY B N 1
ATOM 1822 C CA . GLY B 1 103 ? 0.499 82.619 14.453 1.00 21.29 91 GLY B CA 1
ATOM 1823 C C . GLY B 1 103 ? 0.370 81.163 14.778 1.00 20.59 91 GLY B C 1
ATOM 1824 O O . GLY B 1 103 ? -0.172 80.376 13.980 1.00 21.54 91 GLY B O 1
ATOM 1825 N N . ALA B 1 104 ? 0.828 80.780 15.969 1.00 21.65 92 ALA B N 1
ATOM 1826 C CA . ALA B 1 104 ? 0.744 79.387 16.401 1.00 20.48 92 ALA B CA 1
ATOM 1827 C C . ALA B 1 104 ? -0.722 78.933 16.493 1.00 21.59 92 ALA B C 1
ATOM 1828 O O . ALA B 1 104 ? -1.073 77.838 16.104 1.00 22.03 92 ALA B O 1
ATOM 1830 N N . THR B 1 105 ? -1.578 79.800 16.996 1.00 20.92 93 THR B N 1
ATOM 1831 C CA . THR B 1 105 ? -2.996 79.499 17.161 1.00 22.20 93 THR B CA 1
ATOM 1832 C C . THR B 1 105 ? -3.628 79.174 15.797 1.00 22.12 93 THR B C 1
ATOM 1833 O O . THR B 1 105 ? -4.337 78.205 15.631 1.00 24.66 93 THR B O 1
ATOM 1837 N N . PHE B 1 106 ? -3.323 79.986 14.796 1.00 22.09 94 PHE B N 1
ATOM 1838 C CA . PHE B 1 106 ? -3.827 79.753 13.471 1.00 22.53 94 PHE B CA 1
ATOM 1839 C C . PHE B 1 106 ? -3.176 78.536 12.750 1.00 24.88 94 PHE B C 1
ATOM 1840 O O . PHE B 1 106 ? -3.864 77.758 12.112 1.00 24.73 94 PHE B O 1
ATOM 1848 N N . LEU B 1 107 ? -1.870 78.390 12.842 1.00 21.78 95 LEU B N 1
ATOM 1849 C CA . LEU B 1 107 ? -1.196 77.352 12.056 1.00 21.14 95 LEU B CA 1
ATOM 1850 C C . LEU B 1 107 ? -1.400 75.988 12.637 1.00 22.33 95 LEU B C 1
ATOM 1851 O O . LEU B 1 107 ? -1.424 74.982 11.915 1.00 22.95 95 LEU B O 1
ATOM 1856 N N . GLY B 1 108 ? -1.416 75.929 13.951 1.00 20.82 96 GLY B N 1
ATOM 1857 C CA . GLY B 1 108 ? -1.620 74.660 14.648 1.00 22.65 96 GLY B CA 1
ATOM 1858 C C . GLY B 1 108 ? -0.326 73.997 15.108 1.00 22.29 96 GLY B C 1
ATOM 1859 O O . GLY B 1 108 ? 0.706 74.122 14.463 1.00 21.78 96 GLY B O 1
ATOM 1860 N N . ALA B 1 109 ? -0.399 73.268 16.205 1.00 22.00 97 ALA B N 1
ATOM 1861 C CA . ALA B 1 109 ? 0.809 72.674 16.819 1.00 21.93 97 ALA B CA 1
ATOM 1862 C C . ALA B 1 109 ? 1.120 71.301 16.268 1.00 21.73 97 ALA B C 1
ATOM 1863 O O . ALA B 1 109 ? 2.123 70.719 16.655 1.00 21.36 97 ALA B O 1
ATOM 1865 N N . GLU B 1 110 ? 0.227 70.767 15.431 1.00 20.37 98 GLU B N 1
ATOM 1866 C CA . GLU B 1 110 ? 0.364 69.395 14.959 1.00 20.27 98 GLU B CA 1
ATOM 1867 C C . GLU B 1 110 ? -0.007 69.238 13.497 1.00 22.73 98 GLU B C 1
ATOM 1868 O O . GLU B 1 110 ? -0.857 69.988 12.969 1.00 19.89 98 GLU B O 1
ATOM 1874 N N . ARG B 1 111 ? 0.668 68.281 12.856 1.00 21.37 99 ARG B N 1
ATOM 1875 C CA . ARG B 1 111 ? 0.216 67.755 11.564 1.00 19.53 99 ARG B CA 1
ATOM 1876 C C . ARG B 1 111 ? 0.172 66.265 11.653 1.00 19.57 99 ARG B C 1
ATOM 1877 O O . ARG B 1 111 ? 0.925 65.653 12.418 1.00 20.60 99 ARG B O 1
ATOM 1885 N N . VAL B 1 112 ? -0.714 65.659 10.877 1.00 18.05 100 VAL B N 1
ATOM 1886 C CA . VAL B 1 112 ? -0.907 64.201 10.911 1.00 17.89 100 VAL B CA 1
ATOM 1887 C C . VAL B 1 112 ? -0.716 63.748 9.448 1.00 19.91 100 VAL B C 1
ATOM 1888 O O . VAL B 1 112 ? -1.333 64.320 8.555 1.00 21.63 100 VAL B O 1
ATOM 1892 N N . PHE B 1 113 ? 0.193 62.779 9.241 1.00 18.34 101 PHE B N 1
ATOM 1893 C CA . PHE B 1 113 ? 0.481 62.200 7.951 1.00 16.33 101 PHE B CA 1
ATOM 1894 C C . PHE B 1 113 ? 0.085 60.735 7.925 1.00 18.12 101 PHE B C 1
ATOM 1895 O O . PHE B 1 113 ? 0.172 60.061 8.944 1.00 19.50 101 PHE B O 1
ATOM 1903 N N . PRO B 1 114 ? -0.299 60.217 6.748 1.00 17.67 102 PRO B N 1
ATOM 1904 C CA . PRO B 1 114 ? -0.473 58.783 6.671 1.00 18.03 102 PRO B CA 1
ATOM 1905 C C . PRO B 1 114 ? 0.866 58.091 6.618 1.00 16.71 102 PRO B C 1
ATOM 1906 O O . PRO B 1 114 ? 1.830 58.667 6.121 1.00 19.51 102 PRO B O 1
ATOM 1910 N N . VAL B 1 115 ? 0.905 56.855 7.104 1.00 17.40 103 VAL B N 1
ATOM 1911 C CA . VAL B 1 115 ? 2.022 55.953 6.891 1.00 17.95 103 VAL B CA 1
ATOM 1912 C C . VAL B 1 115 ? 1.416 54.752 6.177 1.00 18.51 103 VAL B C 1
ATOM 1913 O O . VAL B 1 115 ? 0.379 54.195 6.631 1.00 16.74 103 VAL B O 1
ATOM 1917 N N . ARG B 1 116 ? 2.001 54.401 5.047 1.00 19.98 104 ARG B N 1
ATOM 1918 C CA . ARG B 1 116 ? 1.377 53.447 4.156 1.00 22.95 104 ARG B CA 1
ATOM 1919 C C . ARG B 1 116 ? 2.463 52.607 3.499 1.00 23.71 104 ARG B C 1
ATOM 1920 O O . ARG B 1 116 ? 3.396 53.158 2.898 1.00 23.11 104 ARG B O 1
ATOM 1928 N N . GLU B 1 117 ? 2.337 51.285 3.633 1.00 26.17 105 GLU B N 1
ATOM 1929 C CA . GLU B 1 117 ? 3.304 50.353 3.104 1.00 28.92 105 GLU B CA 1
ATOM 1930 C C . GLU B 1 117 ? 4.696 50.755 3.556 1.00 27.00 105 GLU B C 1
ATOM 1931 O O . GLU B 1 117 ? 5.625 50.733 2.767 1.00 27.36 105 GLU B O 1
ATOM 1935 N N . GLY B 1 118 ? 4.810 51.131 4.829 1.00 26.76 106 GLY B N 1
ATOM 1936 C CA . GLY B 1 118 ? 6.097 51.445 5.440 1.00 26.57 106 GLY B CA 1
ATOM 1937 C C . GLY B 1 118 ? 6.692 52.810 5.151 1.00 29.11 106 GLY B C 1
ATOM 1938 O O . GLY B 1 118 ? 7.800 53.111 5.609 1.00 30.68 106 GLY B O 1
ATOM 1939 N N . LYS B 1 119 ? 5.952 53.661 4.440 1.00 26.26 107 LYS B N 1
ATOM 1940 C CA . LYS B 1 119 ? 6.475 54.938 3.989 1.00 26.76 107 LYS B CA 1
ATOM 1941 C C . LYS B 1 119 ? 5.599 56.051 4.516 1.00 24.76 107 LYS B C 1
ATOM 1942 O O . LYS B 1 119 ? 4.383 55.931 4.468 1.00 21.46 107 LYS B O 1
ATOM 1946 N N . LEU B 1 120 ? 6.214 57.149 4.936 1.00 23.11 108 LEU B N 1
ATOM 1947 C CA . LEU B 1 120 ? 5.475 58.335 5.248 1.00 23.64 108 LEU B CA 1
ATOM 1948 C C . LEU B 1 120 ? 4.897 58.827 3.942 1.00 24.46 108 LEU B C 1
ATOM 1949 O O . LEU B 1 120 ? 5.633 59.010 2.994 1.00 22.52 108 LEU B O 1
ATOM 1954 N N . VAL B 1 121 ? 3.582 59.015 3.874 1.00 22.08 109 VAL B N 1
ATOM 1955 C CA . VAL B 1 121 ? 2.960 59.468 2.632 1.00 21.58 109 VAL B CA 1
ATOM 1956 C C . VAL B 1 121 ? 3.064 60.995 2.633 1.00 21.98 109 VAL B C 1
ATOM 1957 O O . VAL B 1 121 ? 2.550 61.665 3.526 1.00 20.81 109 VAL B O 1
ATOM 1961 N N . ARG B 1 122 ? 3.758 61.506 1.628 1.00 21.68 110 ARG B N 1
ATOM 1962 C CA . ARG B 1 122 ? 3.820 62.936 1.438 1.00 25.81 110 ARG B CA 1
ATOM 1963 C C . ARG B 1 122 ? 4.171 63.232 0.035 1.00 25.13 110 ARG B C 1
ATOM 1964 O O . ARG B 1 122 ? 4.730 62.407 -0.645 1.00 25.71 110 ARG B O 1
ATOM 1972 N N . GLY B 1 123 ? 3.874 64.452 -0.398 1.00 24.07 111 GLY B N 1
ATOM 1973 C CA . GLY B 1 123 ? 4.183 64.826 -1.766 1.00 24.40 111 GLY B CA 1
ATOM 1974 C C . GLY B 1 123 ? 5.655 65.125 -1.927 1.00 24.22 111 GLY B C 1
ATOM 1975 O O . GLY B 1 123 ? 6.370 65.354 -0.938 1.00 23.86 111 GLY B O 1
ATOM 1976 N N . THR B 1 124 ? 6.075 65.195 -3.202 1.00 25.56 112 THR B N 1
ATOM 1977 C CA . THR B 1 124 ? 7.424 65.551 -3.599 1.00 26.95 112 THR B CA 1
ATOM 1978 C C . THR B 1 124 ? 7.858 66.834 -2.977 1.00 26.66 112 THR B C 1
ATOM 1979 O O . THR B 1 124 ? 8.980 66.964 -2.520 1.00 28.12 112 THR B O 1
ATOM 1983 N N . TRP B 1 125 ? 6.947 67.789 -2.917 1.00 25.15 113 TRP B N 1
ATOM 1984 C CA . TRP B 1 125 ? 7.291 69.136 -2.434 1.00 24.88 113 TRP B CA 1
ATOM 1985 C C . TRP B 1 125 ? 6.657 69.411 -1.114 1.00 21.62 113 TRP B C 1
ATOM 1986 O O . TRP B 1 125 ? 6.401 70.563 -0.736 1.00 21.10 113 TRP B O 1
ATOM 1997 N N . GLN B 1 126 ? 6.417 68.339 -0.356 1.00 20.81 114 GLN B N 1
ATOM 1998 C CA . GLN B 1 126 ? 5.797 68.514 0.971 1.00 21.03 114 GLN B CA 1
ATOM 1999 C C . GLN B 1 126 ? 6.780 68.196 2.102 1.00 21.35 114 GLN B C 1
ATOM 2000 O O . GLN B 1 126 ? 6.883 67.062 2.527 1.00 23.16 114 GLN B O 1
ATOM 2006 N N . ASN B 1 127 ? 7.554 69.187 2.560 1.00 19.25 115 ASN B N 1
ATOM 2007 C CA . ASN B 1 127 ? 8.530 68.961 3.621 1.00 17.49 115 ASN B CA 1
ATOM 2008 C C . ASN B 1 127 ? 7.859 69.434 4.919 1.00 18.91 115 ASN B C 1
ATOM 2009 O O . ASN B 1 127 ? 6.952 70.248 4.880 1.00 21.14 115 ASN B O 1
ATOM 2014 N N . ILE B 1 128 ? 8.324 68.902 6.034 1.00 17.45 116 ILE B N 1
ATOM 2015 C CA . ILE B 1 128 ? 7.787 69.126 7.385 1.00 16.67 116 ILE B CA 1
ATOM 2016 C C . ILE B 1 128 ? 8.673 70.127 8.128 1.00 17.01 116 ILE B C 1
ATOM 2017 O O . ILE B 1 128 ? 9.881 69.928 8.228 1.00 18.32 116 ILE B O 1
ATOM 2022 N N . PHE B 1 129 ? 8.069 71.218 8.605 1.00 17.83 117 PHE B N 1
ATOM 2023 C CA . PHE B 1 129 ? 8.787 72.276 9.269 1.00 17.00 117 PHE B CA 1
ATOM 2024 C C . PHE B 1 129 ? 8.283 72.548 10.691 1.00 17.50 117 PHE B C 1
ATOM 2025 O O . PHE B 1 129 ? 7.108 72.649 10.925 1.00 19.95 117 PHE B O 1
ATOM 2033 N N . LEU B 1 130 ? 9.210 72.761 11.601 1.00 16.85 118 LEU B N 1
ATOM 2034 C CA . LEU B 1 130 ? 8.950 73.505 12.823 1.00 17.65 118 LEU B CA 1
ATOM 2035 C C . LEU B 1 130 ? 8.989 74.981 12.440 1.00 18.03 118 LEU B C 1
ATOM 2036 O O . LEU B 1 130 ? 9.981 75.441 11.804 1.00 19.70 118 LEU B O 1
ATOM 2041 N N . VAL B 1 131 ? 7.929 75.679 12.839 1.00 17.97 119 VAL B N 1
ATOM 2042 C CA . VAL B 1 131 ? 7.791 77.130 12.683 1.00 18.41 119 VAL B CA 1
ATOM 2043 C C . VAL B 1 131 ? 8.078 77.758 14.019 1.00 20.25 119 VAL B C 1
ATOM 2044 O O . VAL B 1 131 ? 7.317 77.624 14.993 1.00 18.30 119 VAL B O 1
ATOM 2048 N N . GLU B 1 132 ? 9.201 78.459 14.064 1.00 18.60 120 GLU B N 1
ATOM 2049 C CA . GLU B 1 132 ? 9.554 79.258 15.239 1.00 19.37 120 GLU B CA 1
ATOM 2050 C C . GLU B 1 132 ? 9.093 80.686 15.012 1.00 19.80 120 GLU B C 1
ATOM 2051 O O . GLU B 1 132 ? 9.445 81.302 13.988 1.00 22.54 120 GLU B O 1
ATOM 2057 N N . LEU B 1 133 ? 8.304 81.214 15.948 1.00 19.51 121 LEU B N 1
ATOM 2058 C CA . LEU B 1 133 ? 7.839 82.593 15.899 1.00 19.51 121 LEU B CA 1
ATOM 2059 C C . LEU B 1 133 ? 8.298 83.469 17.070 1.00 20.64 121 LEU B C 1
ATOM 2060 O O . LEU B 1 133 ? 8.025 84.681 17.077 1.00 19.13 121 LEU B O 1
ATOM 2065 N N . ASP B 1 134 ? 9.016 82.876 18.024 1.00 22.04 122 ASP B N 1
ATOM 2066 C CA . ASP B 1 134 ? 9.494 83.606 19.202 1.00 22.50 122 ASP B CA 1
ATOM 2067 C C . ASP B 1 134 ? 10.874 83.130 19.616 1.00 22.59 122 ASP B C 1
ATOM 2068 O O . ASP B 1 134 ? 11.136 82.920 20.777 1.00 21.74 122 ASP B O 1
ATOM 2073 N N . GLY B 1 135 ? 11.758 82.963 18.632 1.00 23.07 123 GLY B N 1
ATOM 2074 C CA . GLY B 1 135 ? 13.134 82.580 18.912 1.00 24.22 123 GLY B CA 1
ATOM 2075 C C . GLY B 1 135 ? 13.968 83.783 19.332 1.00 23.50 123 GLY B C 1
ATOM 2076 O O . GLY B 1 135 ? 13.480 84.923 19.337 1.00 21.83 123 GLY B O 1
ATOM 2077 N N . PRO B 1 136 ? 15.232 83.537 19.680 1.00 24.42 124 PRO B N 1
ATOM 2078 C CA . PRO B 1 136 ? 15.848 82.223 19.743 1.00 25.51 124 PRO B CA 1
ATOM 2079 C C . PRO B 1 136 ? 15.400 81.452 20.977 1.00 25.90 124 PRO B C 1
ATOM 2080 O O . PRO B 1 136 ? 15.139 82.027 22.018 1.00 24.69 124 PRO B O 1
ATOM 2084 N N . ARG B 1 137 ? 15.237 80.149 20.830 1.00 26.99 125 ARG B N 1
ATOM 2085 C CA . ARG B 1 137 ? 14.903 79.293 21.952 1.00 27.11 125 ARG B CA 1
ATOM 2086 C C . ARG B 1 137 ? 15.882 78.125 21.936 1.00 28.87 125 ARG B C 1
ATOM 2087 O O . ARG B 1 137 ? 16.216 77.613 20.877 1.00 29.10 125 ARG B O 1
ATOM 2095 N N . SER B 1 138 ? 16.365 77.738 23.114 1.00 30.17 126 SER B N 1
ATOM 2096 C CA . SER B 1 138 ? 17.399 76.694 23.226 1.00 31.66 126 SER B CA 1
ATOM 2097 C C . SER B 1 138 ? 16.842 75.307 22.980 1.00 30.74 126 SER B C 1
ATOM 2098 O O . SER B 1 138 ? 17.538 74.430 22.442 1.00 31.00 126 SER B O 1
ATOM 2101 N N . GLU B 1 139 ? 15.594 75.100 23.389 1.00 29.73 127 GLU B N 1
ATOM 2102 C CA . GLU B 1 139 ? 14.964 73.812 23.213 1.00 30.45 127 GLU B CA 1
ATOM 2103 C C . GLU B 1 139 ? 13.471 73.877 22.829 1.00 31.00 127 GLU B C 1
ATOM 2104 O O . GLU B 1 139 ? 12.601 74.166 23.673 1.00 34.33 127 GLU B O 1
ATOM 2110 N N . ARG B 1 140 ? 13.190 73.633 21.550 1.00 26.77 128 ARG B N 1
ATOM 2111 C CA . ARG B 1 140 ? 11.828 73.320 21.128 1.00 24.22 128 ARG B CA 1
ATOM 2112 C C . ARG B 1 140 ? 11.713 71.789 21.055 1.00 24.67 128 ARG B C 1
ATOM 2113 O O . ARG B 1 140 ? 12.500 71.117 20.425 1.00 26.69 128 ARG B O 1
ATOM 2121 N N . HIS B 1 141 ? 10.684 71.289 21.718 1.00 22.55 129 HIS B N 1
ATOM 2122 C CA . HIS B 1 141 ? 10.467 69.867 21.851 1.00 24.16 129 HIS B CA 1
ATOM 2123 C C . HIS B 1 141 ? 9.320 69.439 20.960 1.00 23.71 129 HIS B C 1
ATOM 2124 O O . HIS B 1 141 ? 8.174 69.791 21.267 1.00 24.36 129 HIS B O 1
ATOM 2131 N N . ILE B 1 142 ? 9.640 68.643 19.932 1.00 21.39 130 ILE B N 1
ATOM 2132 C CA . ILE B 1 142 ? 8.672 68.027 19.054 1.00 18.71 130 ILE B CA 1
ATOM 2133 C C . ILE B 1 142 ? 8.529 66.546 19.416 1.00 19.21 130 ILE B C 1
ATOM 2134 O O . ILE B 1 142 ? 9.519 65.842 19.610 1.00 20.59 130 ILE B O 1
ATOM 2139 N N . THR B 1 143 ? 7.286 66.125 19.610 1.00 17.21 131 THR B N 1
ATOM 2140 C CA . THR B 1 143 ? 6.947 64.723 19.761 1.00 17.31 131 THR B CA 1
ATOM 2141 C C . THR B 1 143 ? 6.494 64.165 18.412 1.00 17.91 131 THR B C 1
ATOM 2142 O O . THR B 1 143 ? 5.642 64.720 17.713 1.00 19.67 131 THR B O 1
ATOM 2146 N N . VAL B 1 144 ? 7.064 63.018 18.069 1.00 18.38 132 VAL B N 1
ATOM 2147 C CA . VAL B 1 144 ? 6.606 62.299 16.922 1.00 17.10 132 VAL B CA 1
ATOM 2148 C C . VAL B 1 144 ? 6.061 60.983 17.390 1.00 18.40 132 VAL B C 1
ATOM 2149 O O . VAL B 1 144 ? 6.774 60.222 18.001 1.00 18.19 132 VAL B O 1
ATOM 2153 N N . GLU B 1 145 ? 4.791 60.714 17.078 1.00 17.55 133 GLU B N 1
ATOM 2154 C CA . GLU B 1 145 ? 4.151 59.478 17.415 1.00 17.97 133 GLU B CA 1
ATOM 2155 C C . GLU B 1 145 ? 3.716 58.758 16.149 1.00 18.12 133 GLU B C 1
ATOM 2156 O O . GLU B 1 145 ? 3.004 59.312 15.284 1.00 18.34 133 GLU B O 1
ATOM 2162 N N . ILE B 1 146 ? 4.090 57.496 16.067 1.00 18.61 134 ILE B N 1
ATOM 2163 C CA . ILE B 1 146 ? 3.615 56.631 15.008 1.00 19.05 134 ILE B CA 1
ATOM 2164 C C . ILE B 1 146 ? 2.692 55.555 15.623 1.00 20.30 134 ILE B C 1
ATOM 2165 O O . ILE B 1 146 ? 3.029 54.905 16.619 1.00 20.48 134 ILE B O 1
ATOM 2174 N N . LEU B 1 147 ? 1.499 55.440 15.073 1.00 19.93 135 LEU B N 1
ATOM 2175 C CA . LEU B 1 147 ? 0.457 54.587 15.590 1.00 20.40 135 LEU B CA 1
ATOM 2176 C C . LEU B 1 147 ? -0.088 53.772 14.429 1.00 20.85 135 LEU B C 1
ATOM 2177 O O . LEU B 1 147 ? -0.437 54.303 13.390 1.00 17.97 135 LEU B O 1
ATOM 2182 N N . GLY B 1 148 ? -0.158 52.465 14.586 1.00 21.83 136 GLY B N 1
ATOM 2183 C CA . GLY B 1 148 ? -0.590 51.665 13.468 1.00 22.88 136 GLY B CA 1
ATOM 2184 C C . GLY B 1 148 ? -0.242 50.207 13.687 1.00 24.79 136 GLY B C 1
ATOM 2185 O O . GLY B 1 148 ? 0.006 49.777 14.813 1.00 25.70 136 GLY B O 1
ATOM 2186 N N . GLU B 1 149 ? -0.197 49.490 12.572 1.00 24.35 137 GLU B N 1
ATOM 2187 C CA . GLU B 1 149 ? 0.171 48.087 12.503 1.00 29.52 137 GLU B CA 1
ATOM 2188 C C . GLU B 1 149 ? 1.370 47.934 11.585 1.00 29.73 137 GLU B C 1
ATOM 2189 O O . GLU B 1 149 ? 1.547 48.681 10.652 1.00 25.96 137 GLU B O 1
ATOM 2196 N N . ILE C 1 6 ? -14.030 40.340 27.396 1.00 36.93 -6 ILE C N 1
ATOM 2197 C CA . ILE C 1 6 ? -13.017 39.584 26.591 1.00 36.91 -6 ILE C CA 1
ATOM 2198 C C . ILE C 1 6 ? -11.606 39.789 27.151 1.00 35.99 -6 ILE C C 1
ATOM 2199 O O . ILE C 1 6 ? -11.095 40.929 27.217 1.00 35.70 -6 ILE C O 1
ATOM 2201 N N . HIS C 1 7 ? -10.983 38.677 27.527 1.00 31.95 -5 HIS C N 1
ATOM 2202 C CA . HIS C 1 7 ? -9.609 38.697 27.995 1.00 29.33 -5 HIS C CA 1
ATOM 2203 C C . HIS C 1 7 ? -8.688 38.650 26.794 1.00 26.56 -5 HIS C C 1
ATOM 2204 O O . HIS C 1 7 ? -8.414 37.576 26.249 1.00 25.48 -5 HIS C O 1
ATOM 2211 N N . HIS C 1 8 ? -8.229 39.823 26.375 1.00 24.71 -4 HIS C N 1
ATOM 2212 C CA . HIS C 1 8 ? -7.233 39.907 25.320 1.00 25.18 -4 HIS C CA 1
ATOM 2213 C C . HIS C 1 8 ? -5.870 39.433 25.761 1.00 27.11 -4 HIS C C 1
ATOM 2214 O O . HIS C 1 8 ? -5.476 39.615 26.926 1.00 23.50 -4 HIS C O 1
ATOM 2221 N N . HIS C 1 9 ? -5.124 38.905 24.793 1.00 25.16 -3 HIS C N 1
ATOM 2222 C CA . HIS C 1 9 ? -3.742 38.508 25.023 1.00 23.57 -3 HIS C CA 1
ATOM 2223 C C . HIS C 1 9 ? -2.699 39.192 24.132 1.00 23.22 -3 HIS C C 1
ATOM 2224 O O . HIS C 1 9 ? -1.500 38.963 24.308 1.00 22.94 -3 HIS C O 1
ATOM 2231 N N . HIS C 1 10 ? -3.139 40.088 23.239 1.00 20.05 -2 HIS C N 1
ATOM 2232 C CA . HIS C 1 10 ? -2.255 40.776 22.349 1.00 22.09 -2 HIS C CA 1
ATOM 2233 C C . HIS C 1 10 ? -2.626 42.208 22.489 1.00 22.90 -2 HIS C C 1
ATOM 2234 O O . HIS C 1 10 ? -3.772 42.515 22.910 1.00 23.06 -2 HIS C O 1
ATOM 2241 N N . HIS C 1 11 ? -1.655 43.052 22.148 1.00 20.68 -1 HIS C N 1
ATOM 2242 C CA . HIS C 1 11 ? -1.835 44.488 22.097 1.00 24.25 -1 HIS C CA 1
ATOM 2243 C C . HIS C 1 11 ? -2.991 44.720 21.122 1.00 26.51 -1 HIS C C 1
ATOM 2244 O O . HIS C 1 11 ? -3.190 43.970 20.151 1.00 26.49 -1 HIS C O 1
ATOM 2251 N N . HIS C 1 12 ? -3.836 45.668 21.466 1.00 24.88 0 HIS C N 1
ATOM 2252 C CA . HIS C 1 12 ? -5.023 45.911 20.661 1.00 23.15 0 HIS C CA 1
ATOM 2253 C C . HIS C 1 12 ? -5.414 47.380 20.801 1.00 23.51 0 HIS C C 1
ATOM 2254 O O . HIS C 1 12 ? -5.047 48.052 21.772 1.00 25.60 0 HIS C O 1
ATOM 2261 N N . MET C 1 13 ? -6.155 47.859 19.809 1.00 22.95 1 MET C N 1
ATOM 2262 C CA . MET C 1 13 ? -6.576 49.244 19.714 1.00 26.98 1 MET C CA 1
ATOM 2263 C C . MET C 1 13 ? -7.768 49.479 20.657 1.00 25.20 1 MET C C 1
ATOM 2264 O O . MET C 1 13 ? -8.704 48.702 20.586 1.00 26.42 1 MET C O 1
ATOM 2269 N N . LYS C 1 14 ? -7.691 50.453 21.596 1.00 24.57 2 LYS C N 1
ATOM 2270 C CA . LYS C 1 14 ? -8.813 50.871 22.453 1.00 25.33 2 LYS C CA 1
ATOM 2271 C C . LYS C 1 14 ? -9.267 52.194 21.869 1.00 21.85 2 LYS C C 1
ATOM 2272 O O . LYS C 1 14 ? -8.433 52.999 21.431 1.00 19.50 2 LYS C O 1
ATOM 2278 N N . VAL C 1 15 ? -10.578 52.391 21.787 1.00 20.76 3 VAL C N 1
ATOM 2279 C CA . VAL C 1 15 ? -11.130 53.690 21.360 1.00 20.34 3 VAL C CA 1
ATOM 2280 C C . VAL C 1 15 ? -12.155 54.140 22.398 1.00 22.23 3 VAL C C 1
ATOM 2281 O O . VAL C 1 15 ? -13.024 53.382 22.761 1.00 23.06 3 VAL C O 1
ATOM 2285 N N . TYR C 1 16 ? -12.009 55.359 22.926 1.00 20.21 4 TYR C N 1
ATOM 2286 C CA . TYR C 1 16 ? -12.860 55.818 24.018 1.00 18.85 4 TYR C CA 1
ATOM 2287 C C . TYR C 1 16 ? -13.380 57.177 23.597 1.00 20.78 4 TYR C C 1
ATOM 2288 O O . TYR C 1 16 ? -12.618 57.993 23.117 1.00 19.64 4 TYR C O 1
ATOM 2297 N N . PHE C 1 17 ? -14.679 57.387 23.793 1.00 19.62 5 PHE C N 1
ATOM 2298 C CA . PHE C 1 17 ? -15.359 58.604 23.431 1.00 17.99 5 PHE C CA 1
ATOM 2299 C C . PHE C 1 17 ? -15.955 59.261 24.657 1.00 17.97 5 PHE C C 1
ATOM 2300 O O . PHE C 1 17 ? -16.516 58.615 25.536 1.00 17.09 5 PHE C O 1
ATOM 2308 N N . ASP C 1 18 ? -15.876 60.579 24.698 1.00 18.49 6 ASP C N 1
ATOM 2309 C CA . ASP C 1 18 ? -16.680 61.316 25.616 1.00 20.11 6 ASP C CA 1
ATOM 2310 C C . ASP C 1 18 ? -16.998 62.657 24.945 1.00 21.02 6 ASP C C 1
ATOM 2311 O O . ASP C 1 18 ? -16.552 62.921 23.817 1.00 19.93 6 ASP C O 1
ATOM 2316 N N . ASP C 1 19 ? -17.807 63.463 25.625 1.00 21.17 7 ASP C N 1
ATOM 2317 C CA . ASP C 1 19 ? -18.410 64.660 25.062 1.00 20.74 7 ASP C CA 1
ATOM 2318 C C . ASP C 1 19 ? -18.352 65.803 26.052 1.00 23.62 7 ASP C C 1
ATOM 2319 O O . ASP C 1 19 ? -18.565 65.624 27.252 1.00 23.96 7 ASP C O 1
ATOM 2324 N N . ILE C 1 20 ? -18.077 66.977 25.526 1.00 21.55 8 ILE C N 1
ATOM 2325 C CA . ILE C 1 20 ? -18.104 68.201 26.344 1.00 23.83 8 ILE C CA 1
ATOM 2326 C C . ILE C 1 20 ? -19.120 69.133 25.693 1.00 23.11 8 ILE C C 1
ATOM 2327 O O . ILE C 1 20 ? -19.135 69.290 24.496 1.00 21.54 8 ILE C O 1
ATOM 2332 N N . TYR C 1 21 ? -19.988 69.709 26.512 1.00 24.73 9 TYR C N 1
ATOM 2333 C CA . TYR C 1 21 ? -20.969 70.677 26.039 1.00 23.70 9 TYR C CA 1
ATOM 2334 C C . TYR C 1 21 ? -20.655 72.018 26.575 1.00 25.27 9 TYR C C 1
ATOM 2335 O O . TYR C 1 21 ? -20.241 72.180 27.740 1.00 25.75 9 TYR C O 1
ATOM 2344 N N . VAL C 1 22 ? -20.842 73.010 25.726 1.00 25.30 10 VAL C N 1
ATOM 2345 C CA . VAL C 1 22 ? -20.597 74.374 26.143 1.00 24.79 10 VAL C CA 1
ATOM 2346 C C . VAL C 1 22 ? -21.730 75.253 25.647 1.00 25.49 10 VAL C C 1
ATOM 2347 O O . VAL C 1 22 ? -22.128 75.204 24.493 1.00 25.87 10 VAL C O 1
ATOM 2351 N N . SER C 1 23 ? -22.234 76.066 26.551 1.00 26.48 11 SER C N 1
ATOM 2352 C CA . SER C 1 23 ? -23.150 77.135 26.196 1.00 27.48 11 SER C CA 1
ATOM 2353 C C . SER C 1 23 ? -22.339 78.427 26.076 1.00 28.21 11 SER C C 1
ATOM 2354 O O . SER C 1 23 ? -21.553 78.775 26.951 1.00 30.82 11 SER C O 1
ATOM 2357 N N . THR C 1 24 ? -22.486 79.130 24.965 1.00 26.57 12 THR C N 1
ATOM 2358 C CA . THR C 1 24 ? -21.696 80.325 24.750 1.00 27.88 12 THR C CA 1
ATOM 2359 C C . THR C 1 24 ? -22.554 81.574 24.900 1.00 29.14 12 THR C C 1
ATOM 2360 O O . THR C 1 24 ? -23.708 81.616 24.492 1.00 27.72 12 THR C O 1
ATOM 2364 N N . ALA C 1 25 ? -21.953 82.599 25.484 1.00 31.02 13 ALA C N 1
ATOM 2365 C CA . ALA C 1 25 ? -22.679 83.768 25.912 1.00 33.09 13 ALA C CA 1
ATOM 2366 C C . ALA C 1 25 ? -22.533 84.938 24.962 1.00 33.12 13 ALA C C 1
ATOM 2367 O O . ALA C 1 25 ? -23.423 85.779 24.889 1.00 35.57 13 ALA C O 1
ATOM 2369 N N . ARG C 1 26 ? -21.407 85.004 24.255 1.00 30.87 14 ARG C N 1
ATOM 2370 C CA . ARG C 1 26 ? -21.079 86.117 23.365 1.00 31.14 14 ARG C CA 1
ATOM 2371 C C . ARG C 1 26 ? -20.910 85.647 21.928 1.00 28.95 14 ARG C C 1
ATOM 2372 O O . ARG C 1 26 ? -20.688 84.464 21.698 1.00 27.76 14 ARG C O 1
ATOM 2376 N N . GLN C 1 27 ? -20.955 86.595 20.981 1.00 28.26 15 GLN C N 1
ATOM 2377 C CA . GLN C 1 27 ? -20.775 86.280 19.553 1.00 28.09 15 GLN C CA 1
ATOM 2378 C C . GLN C 1 27 ? -19.425 85.629 19.303 1.00 26.54 15 GLN C C 1
ATOM 2379 O O . GLN C 1 27 ? -19.369 84.588 18.657 1.00 23.62 15 GLN C O 1
ATOM 2385 N N . PHE C 1 28 ? -18.353 86.266 19.804 1.00 24.86 16 PHE C N 1
ATOM 2386 C CA . PHE C 1 28 ? -16.990 85.743 19.785 1.00 24.97 16 PHE C CA 1
ATOM 2387 C C . PHE C 1 28 ? -16.537 85.385 21.217 1.00 23.80 16 PHE C C 1
ATOM 2388 O O . PHE C 1 28 ? -16.607 86.211 22.134 1.00 22.85 16 PHE C O 1
ATOM 2396 N N . GLU C 1 29 ? -16.071 84.165 21.412 1.00 22.67 17 GLU C N 1
ATOM 2397 C CA . GLU C 1 29 ? -15.711 83.721 22.738 1.00 22.02 17 GLU C CA 1
ATOM 2398 C C . GLU C 1 29 ? -14.710 82.576 22.646 1.00 21.93 17 GLU C C 1
ATOM 2399 O O . GLU C 1 29 ? -14.760 81.772 21.707 1.00 21.36 17 GLU C O 1
ATOM 2405 N N . LEU C 1 30 ? -13.755 82.560 23.572 1.00 19.73 18 LEU C N 1
ATOM 2406 C CA . LEU C 1 30 ? -12.869 81.399 23.741 1.00 19.94 18 LEU C CA 1
ATOM 2407 C C . LEU C 1 30 ? -13.246 80.758 25.049 1.00 21.85 18 LEU C C 1
ATOM 2408 O O . LEU C 1 30 ? -13.362 81.461 26.057 1.00 20.18 18 LEU C O 1
ATOM 2413 N N . VAL C 1 31 ? -13.446 79.444 25.047 1.00 18.07 19 VAL C N 1
ATOM 2414 C CA . VAL C 1 31 ? -13.783 78.725 26.288 1.00 18.39 19 VAL C CA 1
ATOM 2415 C C . VAL C 1 31 ? -12.750 77.652 26.533 1.00 18.27 19 VAL C C 1
ATOM 2416 O O . VAL C 1 31 ? -12.558 76.774 25.690 1.00 19.08 19 VAL C O 1
ATOM 2420 N N . ASP C 1 32 ? -12.050 77.757 27.673 1.00 16.75 20 ASP C N 1
ATOM 2421 C CA . ASP C 1 32 ? -10.979 76.801 28.027 1.00 17.60 20 ASP C CA 1
ATOM 2422 C C . ASP C 1 32 ? -11.584 75.456 28.438 1.00 17.85 20 ASP C C 1
ATOM 2423 O O . ASP C 1 32 ? -12.407 75.411 29.355 1.00 19.60 20 ASP C O 1
ATOM 2428 N N . ILE C 1 33 ? -11.214 74.388 27.748 1.00 15.79 21 ILE C N 1
ATOM 2429 C CA . ILE C 1 33 ? -11.732 73.052 28.003 1.00 17.56 21 ILE C CA 1
ATOM 2430 C C . ILE C 1 33 ? -10.643 72.083 28.376 1.00 16.93 21 ILE C C 1
ATOM 2431 O O . ILE C 1 33 ? -10.866 70.872 28.456 1.00 17.81 21 ILE C O 1
ATOM 2436 N N . THR C 1 34 ? -9.455 72.617 28.644 1.00 17.78 22 THR C N 1
ATOM 2437 C CA . THR C 1 34 ? -8.275 71.789 28.893 1.00 18.06 22 THR C CA 1
ATOM 2438 C C . THR C 1 34 ? -8.478 70.749 30.008 1.00 18.64 22 THR C C 1
ATOM 2439 O O . THR C 1 34 ? -8.192 69.562 29.809 1.00 18.66 22 THR C O 1
ATOM 2443 N N . ASP C 1 35 ? -8.999 71.188 31.155 1.00 18.32 23 ASP C N 1
ATOM 2444 C CA . ASP C 1 35 ? -9.157 70.291 32.319 1.00 18.75 23 ASP C CA 1
ATOM 2445 C C . ASP C 1 35 ? -10.173 69.193 32.040 1.00 18.49 23 ASP C C 1
ATOM 2446 O O . ASP C 1 35 ? -9.921 68.065 32.463 1.00 17.65 23 ASP C O 1
ATOM 2451 N N . GLN C 1 36 ? -11.233 69.485 31.271 1.00 18.22 24 GLN C N 1
ATOM 2452 C CA . GLN C 1 36 ? -12.243 68.508 30.882 1.00 19.59 24 GLN C CA 1
ATOM 2453 C C . GLN C 1 36 ? -11.667 67.502 29.942 1.00 19.98 24 GLN C C 1
ATOM 2454 O O . GLN C 1 36 ? -11.924 66.318 30.086 1.00 19.90 24 GLN C O 1
ATOM 2460 N N . VAL C 1 37 ? -10.865 67.959 28.965 1.00 18.95 25 VAL C N 1
ATOM 2461 C CA . VAL C 1 37 ? -10.200 67.014 28.058 1.00 19.87 25 VAL C CA 1
ATOM 2462 C C . VAL C 1 37 ? -9.265 66.089 28.843 1.00 17.42 25 VAL C C 1
ATOM 2463 O O . VAL C 1 37 ? -9.255 64.853 28.659 1.00 18.64 25 VAL C O 1
ATOM 2467 N N . GLU C 1 38 ? -8.478 66.687 29.729 1.00 17.98 26 GLU C N 1
ATOM 2468 C CA . GLU C 1 38 ? -7.553 65.939 30.561 1.00 18.34 26 GLU C CA 1
ATOM 2469 C C . GLU C 1 38 ? -8.272 64.910 31.421 1.00 17.61 26 GLU C C 1
ATOM 2470 O O . GLU C 1 38 ? -7.811 63.754 31.506 1.00 18.24 26 GLU C O 1
ATOM 2481 N N . GLN C 1 39 ? -9.394 65.283 32.018 1.00 17.17 27 GLN C N 1
ATOM 2482 C CA . GLN C 1 39 ? -10.129 64.295 32.804 1.00 19.27 27 GLN C CA 1
ATOM 2483 C C . GLN C 1 39 ? -10.613 63.079 31.955 1.00 18.16 27 GLN C C 1
ATOM 2484 O O . GLN C 1 39 ? -10.594 61.924 32.439 1.00 18.24 27 GLN C O 1
ATOM 2490 N N . ILE C 1 40 ? -11.053 63.333 30.735 1.00 18.87 28 ILE C N 1
ATOM 2491 C CA . ILE C 1 40 ? -11.521 62.294 29.836 1.00 19.80 28 ILE C CA 1
ATOM 2492 C C . ILE C 1 40 ? -10.341 61.401 29.400 1.00 18.10 28 ILE C C 1
ATOM 2493 O O . ILE C 1 40 ? -10.461 60.174 29.360 1.00 19.43 28 ILE C O 1
ATOM 2498 N N . VAL C 1 41 ? -9.200 62.012 29.109 1.00 20.02 29 VAL C N 1
ATOM 2499 C CA . VAL C 1 41 ? -7.988 61.205 28.870 1.00 20.98 29 VAL C CA 1
ATOM 2500 C C . VAL C 1 41 ? -7.715 60.282 30.047 1.00 20.51 29 VAL C C 1
ATOM 2501 O O . VAL C 1 41 ? -7.479 59.079 29.838 1.00 20.61 29 VAL C O 1
ATOM 2505 N N . GLU C 1 42 ? -7.784 60.814 31.277 1.00 21.12 30 GLU C N 1
ATOM 2506 C CA . GLU C 1 42 ? -7.571 59.994 32.467 1.00 20.08 30 GLU C CA 1
ATOM 2507 C C . GLU C 1 42 ? -8.617 58.884 32.591 1.00 21.28 30 GLU C C 1
ATOM 2508 O O . GLU C 1 42 ? -8.255 57.728 32.838 1.00 21.60 30 GLU C O 1
ATOM 2514 N N . LYS C 1 43 ? -9.879 59.217 32.345 1.00 20.95 31 LYS C N 1
ATOM 2515 C CA . LYS C 1 43 ? -11.007 58.279 32.425 1.00 23.06 31 LYS C CA 1
ATOM 2516 C C . LYS C 1 43 ? -10.886 57.132 31.432 1.00 20.22 31 LYS C C 1
ATOM 2517 O O . LYS C 1 43 ? -11.319 56.024 31.708 1.00 18.30 31 LYS C O 1
ATOM 2520 N N . SER C 1 44 ? -10.300 57.400 30.270 1.00 20.26 32 SER C N 1
ATOM 2521 C CA . SER C 1 44 ? -10.183 56.423 29.191 1.00 20.47 32 SER C CA 1
ATOM 2522 C C . SER C 1 44 ? -9.407 55.190 29.607 1.00 21.16 32 SER C C 1
ATOM 2523 O O . SER C 1 44 ? -9.603 54.115 29.028 1.00 21.82 32 SER C O 1
ATOM 2526 N N . GLY C 1 45 ? -8.444 55.379 30.506 1.00 22.12 33 GLY C N 1
ATOM 2527 C CA . GLY C 1 45 ? -7.494 54.333 30.861 1.00 24.11 33 GLY C CA 1
ATOM 2528 C C . GLY C 1 45 ? -6.430 54.032 29.810 1.00 24.70 33 GLY C C 1
ATOM 2529 O O . GLY C 1 45 ? -5.568 53.177 30.023 1.00 26.37 33 GLY C O 1
ATOM 2530 N N . ILE C 1 46 ? -6.472 54.733 28.677 1.00 21.48 34 ILE C N 1
ATOM 2531 C CA . ILE C 1 46 ? -5.503 54.531 27.594 1.00 20.16 34 ILE C CA 1
ATOM 2532 C C . ILE C 1 46 ? -4.220 55.249 28.043 1.00 21.62 34 ILE C C 1
ATOM 2533 O O . ILE C 1 46 ? -4.294 56.363 28.574 1.00 23.42 34 ILE C O 1
ATOM 2538 N N . LYS C 1 47 ? -3.075 54.605 27.868 1.00 19.49 35 LYS C N 1
ATOM 2539 C CA . LYS C 1 47 ? -1.781 55.173 28.286 1.00 22.44 35 LYS C CA 1
ATOM 2540 C C . LYS C 1 47 ? -1.041 55.847 27.142 1.00 21.92 35 LYS C C 1
ATOM 2541 O O . LYS C 1 47 ? -0.348 56.820 27.352 1.00 21.74 35 LYS C O 1
ATOM 2547 N N . ASN C 1 48 ? -1.106 55.252 25.955 1.00 18.45 36 ASN C N 1
ATOM 2548 C CA . ASN C 1 48 ? -0.300 55.702 24.824 1.00 18.50 36 ASN C CA 1
ATOM 2549 C C . ASN C 1 48 ? -1.153 55.719 23.588 1.00 18.67 36 ASN C C 1
ATOM 2550 O O . ASN C 1 48 ? -1.712 54.709 23.195 1.00 20.02 36 ASN C O 1
ATOM 2555 N N . GLY C 1 49 ? -1.304 56.902 22.987 1.00 19.09 37 GLY C N 1
ATOM 2556 C CA . GLY C 1 49 ? -2.157 57.015 21.838 1.00 18.70 37 GLY C CA 1
ATOM 2557 C C . GLY C 1 49 ? -2.310 58.461 21.437 1.00 18.63 37 GLY C C 1
ATOM 2558 O O . GLY C 1 49 ? -1.355 59.255 21.568 1.00 18.25 37 GLY C O 1
ATOM 2559 N N . ILE C 1 50 ? -3.496 58.789 20.959 1.00 17.86 38 ILE C N 1
ATOM 2560 C CA . ILE C 1 50 ? -3.796 60.129 20.539 1.00 18.26 38 ILE C CA 1
ATOM 2561 C C . ILE C 1 50 ? -5.114 60.579 21.139 1.00 18.69 38 ILE C C 1
ATOM 2562 O O . ILE C 1 50 ? -5.955 59.766 21.533 1.00 19.18 38 ILE C O 1
ATOM 2567 N N . CYS C 1 51 ? -5.272 61.896 21.241 1.00 16.91 39 CYS C N 1
ATOM 2568 C CA . CYS C 1 51 ? -6.517 62.461 21.708 1.00 18.45 39 CYS C CA 1
ATOM 2569 C C . CYS C 1 51 ? -6.954 63.457 20.611 1.00 19.40 39 CYS C C 1
ATOM 2570 O O . CYS C 1 51 ? -6.231 64.444 20.331 1.00 19.54 39 CYS C O 1
ATOM 2573 N N . LEU C 1 52 ? -8.092 63.152 19.993 1.00 17.38 40 LEU C N 1
ATOM 2574 C CA . LEU C 1 52 ? -8.779 63.993 19.050 1.00 18.99 40 LEU C CA 1
ATOM 2575 C C . LEU C 1 52 ? -9.842 64.822 19.763 1.00 18.92 40 LEU C C 1
ATOM 2576 O O . LEU C 1 52 ? -10.715 64.288 20.424 1.00 19.59 40 LEU C O 1
ATOM 2581 N N . ILE C 1 53 ? -9.776 66.142 19.595 1.00 17.03 41 ILE C N 1
ATOM 2582 C CA . ILE C 1 53 ? -10.766 67.057 20.129 1.00 18.02 41 ILE C CA 1
ATOM 2583 C C . ILE C 1 53 ? -11.405 67.757 18.936 1.00 19.11 4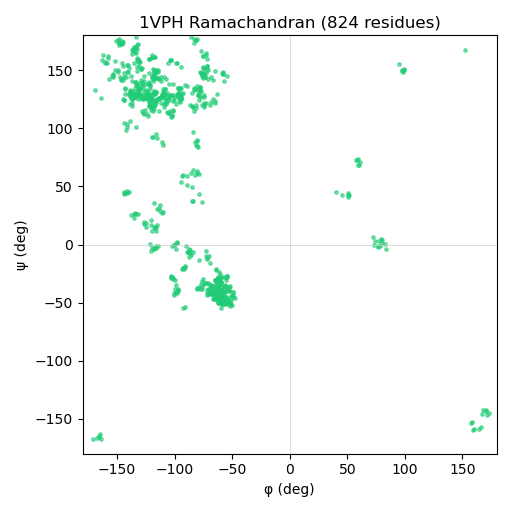1 ILE C C 1
ATOM 2584 O O . ILE C 1 53 ? -10.710 68.478 18.199 1.00 20.61 41 ILE C O 1
ATOM 2589 N N . PHE C 1 54 ? -12.696 67.541 18.744 1.00 17.66 42 PHE C N 1
ATOM 2590 C CA . PHE C 1 54 ? -13.396 67.792 17.458 1.00 18.22 42 PHE C CA 1
ATOM 2591 C C . PHE C 1 54 ? -14.756 68.438 17.705 1.00 16.93 42 PHE C C 1
ATOM 2592 O O . PHE C 1 54 ? -15.492 68.005 18.590 1.00 18.13 42 PHE C O 1
ATOM 2600 N N . VAL C 1 55 ? -15.050 69.496 16.944 1.00 18.28 43 VAL C N 1
ATOM 2601 C CA . VAL C 1 55 ? -16.403 70.090 16.944 1.00 20.47 43 VAL C CA 1
ATOM 2602 C C . VAL C 1 55 ? -17.078 69.806 15.617 1.00 20.81 43 VAL C C 1
ATOM 2603 O O . VAL C 1 55 ? -16.561 70.054 14.513 1.00 20.91 43 VAL C O 1
ATOM 2607 N N . ALA C 1 56 ? -18.277 69.305 15.724 1.00 20.55 44 ALA C N 1
ATOM 2608 C CA . ALA C 1 56 ? -19.114 69.038 14.557 1.00 21.08 44 ALA C CA 1
ATOM 2609 C C . ALA C 1 56 ? -19.959 70.268 14.195 1.00 25.99 44 ALA C C 1
ATOM 2610 O O . ALA C 1 56 ? -21.201 70.189 14.155 1.00 31.16 44 ALA C O 1
ATOM 2612 N N . HIS C 1 57 ? -19.317 71.409 14.064 1.00 22.76 45 HIS C N 1
ATOM 2613 C CA . HIS C 1 57 ? -19.984 72.687 13.933 1.00 19.85 45 HIS C CA 1
ATOM 2614 C C . HIS C 1 57 ? -19.201 73.406 12.862 1.00 21.76 45 HIS C C 1
ATOM 2615 O O . HIS C 1 57 ? -17.993 73.232 12.767 1.00 23.46 45 HIS C O 1
ATOM 2622 N N . SER C 1 58 ? -19.869 74.201 12.037 1.00 19.30 46 SER C N 1
ATOM 2623 C CA . SER C 1 58 ? -19.177 74.907 10.983 1.00 18.73 46 SER C CA 1
ATOM 2624 C C . SER C 1 58 ? -18.895 76.383 11.338 1.00 19.53 46 SER C C 1
ATOM 2625 O O . SER C 1 58 ? -18.239 77.087 10.535 1.00 18.55 46 SER C O 1
ATOM 2628 N N . THR C 1 59 ? -19.314 76.840 12.520 1.00 17.07 47 THR C N 1
ATOM 2629 C CA . THR C 1 59 ? -19.083 78.228 12.942 1.00 16.71 47 THR C CA 1
ATOM 2630 C C . THR C 1 59 ? -18.385 78.308 14.313 1.00 18.80 47 THR C C 1
ATOM 2631 O O . THR C 1 59 ? -18.364 79.342 14.983 1.00 19.87 47 THR C O 1
ATOM 2635 N N . ALA C 1 60 ? -17.792 77.187 14.686 1.00 20.44 48 ALA C N 1
ATOM 2636 C CA . ALA C 1 60 ? -16.898 77.091 15.799 1.00 21.07 48 ALA C CA 1
ATOM 2637 C C . ALA C 1 60 ? -15.645 76.299 15.414 1.00 21.12 48 ALA C C 1
ATOM 2638 O O . ALA C 1 60 ? -15.583 75.627 14.360 1.00 19.35 48 ALA C O 1
ATOM 2640 N N . ALA C 1 61 ? -14.616 76.413 16.250 1.00 19.42 49 ALA C N 1
ATOM 2641 C CA . ALA C 1 61 ? -13.353 75.741 15.983 1.00 19.38 49 ALA C CA 1
ATOM 2642 C C . ALA C 1 61 ? -12.710 75.283 17.284 1.00 19.10 49 ALA C C 1
ATOM 2643 O O . ALA C 1 61 ? -13.180 75.611 18.372 1.00 18.78 49 ALA C O 1
ATOM 2645 N N . ILE C 1 62 ? -11.606 74.540 17.150 1.00 19.05 50 ILE C N 1
ATOM 2646 C CA . ILE C 1 62 ? -10.794 74.097 18.314 1.00 17.63 50 ILE C CA 1
ATOM 2647 C C . ILE C 1 62 ? -9.401 74.579 18.088 1.00 19.57 50 ILE C C 1
ATOM 2648 O O . ILE C 1 62 ? -8.878 74.367 16.991 1.00 19.75 50 ILE C O 1
ATOM 2653 N N . VAL C 1 63 ? -8.819 75.303 19.071 1.00 18.34 51 VAL C N 1
ATOM 2654 C CA . VAL C 1 63 ? -7.425 75.741 18.982 1.00 19.54 51 VAL C CA 1
ATOM 2655 C C . VAL C 1 63 ? -6.685 75.422 20.259 1.00 18.47 51 VAL C C 1
ATOM 2656 O O . VAL C 1 63 ? -7.280 75.068 21.256 1.00 19.80 51 VAL C O 1
ATOM 2660 N N . ALA C 1 64 ? -5.378 75.620 20.264 1.00 18.58 52 ALA C N 1
ATOM 2661 C CA . ALA C 1 64 ? -4.625 75.469 21.494 1.00 18.74 52 ALA C CA 1
ATOM 2662 C C . ALA C 1 64 ? -3.608 76.600 21.655 1.00 20.58 52 ALA C C 1
ATOM 2663 O O . ALA C 1 64 ? -2.871 76.969 20.709 1.00 19.90 52 ALA C O 1
ATOM 2665 N N . ASN C 1 65 ? -3.684 77.278 22.785 1.00 19.65 53 ASN C N 1
ATOM 2666 C CA . ASN C 1 65 ? -2.713 78.325 23.073 1.00 18.62 53 ASN C CA 1
ATOM 2667 C C . ASN C 1 65 ? -2.746 78.681 24.540 1.00 19.27 53 ASN C C 1
ATOM 2668 O O . ASN C 1 65 ? -3.302 77.932 25.329 1.00 18.95 53 ASN C O 1
ATOM 2673 N N . GLU C 1 66 ? -2.104 79.789 24.903 1.00 18.98 54 GLU C N 1
ATOM 2674 C CA . GLU C 1 66 ? -1.921 80.128 26.281 1.00 18.64 54 GLU C CA 1
ATOM 2675 C C . GLU C 1 66 ? -3.114 80.825 26.878 1.00 19.74 54 GLU C C 1
ATOM 2676 O O . GLU C 1 66 ? -3.630 81.794 26.301 1.00 18.50 54 GLU C O 1
ATOM 2682 N N . HIS C 1 67 ? -3.521 80.360 28.067 1.00 20.96 55 HIS C N 1
ATOM 2683 C CA . HIS C 1 67 ? -4.625 80.979 28.763 1.00 19.94 55 HIS C CA 1
ATOM 2684 C C . HIS C 1 67 ? -4.129 82.215 29.478 1.00 19.99 55 HIS C C 1
ATOM 2685 O O . HIS C 1 67 ? -3.704 82.119 30.622 1.00 19.03 55 HIS C O 1
ATOM 2692 N N . GLU C 1 68 ? -4.170 83.351 28.795 1.00 18.00 56 GLU C N 1
ATOM 2693 C CA . GLU C 1 68 ? -3.890 84.636 29.401 1.00 20.52 56 GLU C CA 1
ATOM 2694 C C . GLU C 1 68 ? -4.954 85.575 28.835 1.00 21.11 56 GLU C C 1
ATOM 2695 O O . GLU C 1 68 ? -5.249 85.576 27.650 1.00 20.25 56 GLU C O 1
ATOM 2701 N N . ARG C 1 69 ? -5.587 86.331 29.704 1.00 21.42 57 ARG C N 1
ATOM 2702 C CA . ARG C 1 69 ? -6.812 87.023 29.331 1.00 23.01 57 ARG C CA 1
ATOM 2703 C C . ARG C 1 69 ? -6.575 88.052 28.224 1.00 20.83 57 ARG C C 1
ATOM 2704 O O . ARG C 1 69 ? -7.397 88.170 27.305 1.00 20.75 57 ARG C O 1
ATOM 2709 N N . GLY C 1 70 ? -5.441 88.745 28.275 1.00 20.85 58 GLY C N 1
ATOM 2710 C CA . GLY C 1 70 ? -5.054 89.671 27.195 1.00 21.23 58 GLY C CA 1
ATOM 2711 C C . GLY C 1 70 ? -4.916 88.980 25.843 1.00 20.11 58 GLY C C 1
ATOM 2712 O O . GLY C 1 70 ? -5.504 89.417 24.834 1.00 19.63 58 GLY C O 1
ATOM 2713 N N . LEU C 1 71 ? -4.167 87.880 25.820 1.00 19.55 59 LEU C N 1
ATOM 2714 C CA . LEU C 1 71 ? -3.999 87.078 24.642 1.00 18.97 59 LEU C CA 1
ATOM 2715 C C . LEU C 1 71 ? -5.302 86.541 24.082 1.00 18.67 59 LEU C C 1
ATOM 2716 O O . LEU C 1 71 ? -5.523 86.466 22.876 1.00 18.46 59 LEU C O 1
ATOM 2721 N N . MET C 1 72 ? -6.167 86.118 24.972 1.00 18.32 60 MET C N 1
ATOM 2722 C CA . MET C 1 72 ? -7.441 85.588 24.523 1.00 18.99 60 MET C CA 1
ATOM 2723 C C . MET C 1 72 ? -8.202 86.685 23.770 1.00 21.04 60 MET C C 1
ATOM 2724 O O . MET C 1 72 ? -8.861 86.427 22.760 1.00 21.39 60 MET C O 1
ATOM 2729 N N . GLU C 1 73 ? -8.136 87.902 24.283 1.00 20.17 61 GLU C N 1
ATOM 2730 C CA . GLU C 1 73 ? -8.751 89.028 23.614 1.00 20.69 61 GLU C CA 1
ATOM 2731 C C . GLU C 1 73 ? -8.049 89.302 22.265 1.00 19.84 61 GLU C C 1
ATOM 2732 O O . GLU C 1 73 ? -8.742 89.556 21.293 1.00 20.87 61 GLU C O 1
ATOM 2738 N N . ASP C 1 74 ? -6.709 89.243 22.220 1.00 21.01 62 ASP C N 1
ATOM 2739 C CA . ASP C 1 74 ? -5.948 89.398 20.964 1.00 20.14 62 ASP C CA 1
ATOM 2740 C C . ASP C 1 74 ? -6.381 88.367 19.924 1.00 17.86 62 ASP C C 1
ATOM 2741 O O . ASP C 1 74 ? -6.662 88.696 18.759 1.00 20.14 62 ASP C O 1
ATOM 2746 N N . ILE C 1 75 ? -6.437 87.108 20.339 1.00 18.31 63 ILE C N 1
ATOM 2747 C CA . ILE C 1 75 ? -6.880 86.038 19.433 1.00 18.51 63 ILE C CA 1
ATOM 2748 C C . ILE C 1 75 ? -8.221 86.355 18.771 1.00 19.10 63 ILE C C 1
ATOM 2749 O O . ILE C 1 75 ? -8.352 86.293 17.546 1.00 17.62 63 ILE C O 1
ATOM 2754 N N . LEU C 1 76 ? -9.201 86.757 19.581 1.00 18.15 64 LEU C N 1
ATOM 2755 C CA . LEU C 1 76 ? -10.538 87.009 19.076 1.00 17.94 64 LEU C CA 1
ATOM 2756 C C . LEU C 1 76 ? -10.543 88.286 18.230 1.00 18.05 64 LEU C C 1
ATOM 2757 O O . LEU C 1 76 ? -11.290 88.365 17.263 1.00 20.91 64 LEU C O 1
ATOM 2762 N N . THR C 1 77 ? -9.714 89.257 18.599 1.00 18.95 65 THR C N 1
ATOM 2763 C CA . THR C 1 77 ? -9.624 90.498 17.835 1.00 17.96 65 THR C CA 1
ATOM 2764 C C . THR C 1 77 ? -9.058 90.219 16.439 1.00 18.33 65 THR C C 1
ATOM 2765 O O . THR C 1 77 ? -9.596 90.722 15.442 1.00 18.61 65 THR C O 1
ATOM 2769 N N . LYS C 1 78 ? -7.980 89.438 16.383 1.00 18.25 66 LYS C N 1
ATOM 2770 C CA . LYS C 1 78 ? -7.380 89.030 15.109 1.00 18.92 66 LYS C CA 1
ATOM 2771 C C . LYS C 1 78 ? -8.376 88.190 14.255 1.00 20.23 66 LYS C C 1
ATOM 2772 O O . LYS C 1 78 ? -8.486 88.381 13.054 1.00 19.13 66 LYS C O 1
ATOM 2778 N N . ILE C 1 79 ? -9.066 87.227 14.867 1.00 18.97 67 ILE C N 1
ATOM 2779 C CA . ILE C 1 79 ? -10.065 86.452 14.149 1.00 19.08 67 ILE C CA 1
ATOM 2780 C C . ILE C 1 79 ? -11.159 87.362 13.561 1.00 19.91 67 ILE C C 1
ATOM 2781 O O . ILE C 1 79 ? -11.515 87.278 12.360 1.00 20.38 67 ILE C O 1
ATOM 2786 N N . LYS C 1 80 ? -11.652 88.304 14.366 1.00 21.17 68 LYS C N 1
ATOM 2787 C CA . LYS C 1 80 ? -12.645 89.257 13.876 1.00 23.04 68 LYS C CA 1
ATOM 2788 C C . LYS C 1 80 ? -12.156 90.087 12.696 1.00 21.59 68 LYS C C 1
ATOM 2789 O O . LYS C 1 80 ? -12.883 90.272 11.723 1.00 21.04 68 LYS C O 1
ATOM 2793 N N . GLU C 1 81 ? -10.947 90.618 12.801 1.00 19.91 69 GLU C N 1
ATOM 2794 C CA . GLU C 1 81 ? -10.360 91.435 11.735 1.00 20.80 69 GLU C CA 1
ATOM 2795 C C . GLU C 1 81 ? -10.184 90.646 10.446 1.00 20.26 69 GLU C C 1
ATOM 2796 O O . GLU C 1 81 ? -10.438 91.177 9.340 1.00 23.22 69 GLU C O 1
ATOM 2802 N N . PHE C 1 82 ? -9.734 89.398 10.587 1.00 19.66 70 PHE C N 1
ATOM 2803 C CA . PHE C 1 82 ? -9.523 88.498 9.482 1.00 20.61 70 PHE C CA 1
ATOM 2804 C C . PHE C 1 82 ? -10.800 88.041 8.768 1.00 19.63 70 PHE C C 1
ATOM 2805 O O . PHE C 1 82 ? -10.809 87.922 7.561 1.00 20.12 70 PHE C O 1
ATOM 2813 N N . THR C 1 83 ? -11.871 87.809 9.538 1.00 19.92 71 THR C N 1
ATOM 2814 C CA . THR C 1 83 ? -13.108 87.243 8.989 1.00 20.16 71 THR C CA 1
ATOM 2815 C C . THR C 1 83 ? -14.112 88.306 8.532 1.00 21.99 71 THR C C 1
ATOM 2816 O O . THR C 1 83 ? -15.025 87.986 7.767 1.00 21.59 71 THR C O 1
ATOM 2820 N N . GLU C 1 84 ? -13.977 89.533 9.058 1.00 21.96 72 GLU C N 1
ATOM 2821 C CA . GLU C 1 84 ? -14.802 90.683 8.652 1.00 22.92 72 GLU C CA 1
ATOM 2822 C C . GLU C 1 84 ? -16.313 90.522 8.879 1.00 22.52 72 GLU C C 1
ATOM 2823 O O . GLU C 1 84 ? -17.097 90.416 7.913 1.00 22.57 72 GLU C O 1
ATOM 2829 N N . PRO C 1 85 ? -16.752 90.488 10.155 1.00 22.93 73 PRO C N 1
ATOM 2830 C CA . PRO C 1 85 ? -18.169 90.313 10.368 1.00 23.58 73 PRO C CA 1
ATOM 2831 C C . PRO C 1 85 ? -19.056 91.326 9.655 1.00 24.38 73 PRO C C 1
ATOM 2832 O O . PRO C 1 85 ? -20.161 90.961 9.311 1.00 26.00 73 PRO C O 1
ATOM 2836 N N . SER C 1 86 ? -18.571 92.528 9.375 1.00 22.42 74 SER C N 1
ATOM 2837 C CA . SER C 1 86 ? -19.398 93.566 8.768 1.00 24.64 74 SER C CA 1
ATOM 2838 C C . SER C 1 86 ? -19.416 93.535 7.239 1.00 23.28 74 SER C C 1
ATOM 2839 O O . SER C 1 86 ? -20.162 94.289 6.610 1.00 23.83 74 SER C O 1
ATOM 2844 N N . ARG C 1 87 ? -18.601 92.672 6.633 1.00 21.52 75 ARG C N 1
ATOM 2845 C CA . ARG C 1 87 ? -18.504 92.602 5.161 1.00 18.87 75 ARG C CA 1
ATOM 2846 C C . ARG C 1 87 ? -19.708 91.891 4.486 1.00 20.18 75 ARG C C 1
ATOM 2847 O O . ARG C 1 87 ? -20.248 90.939 4.998 1.00 20.80 75 ARG C O 1
ATOM 2855 N N . SER C 1 88 ? -20.071 92.349 3.297 1.00 19.16 76 SER C N 1
ATOM 2856 C CA . SER C 1 88 ? -21.184 91.797 2.553 1.00 19.95 76 SER C CA 1
ATOM 2857 C C . SER C 1 88 ? -20.746 90.537 1.845 1.00 19.49 76 SER C C 1
ATOM 2858 O O . SER C 1 88 ? -20.809 90.457 0.626 1.00 19.60 76 SER C O 1
ATOM 2861 N N . TRP C 1 89 ? -20.331 89.549 2.609 1.00 19.21 77 TRP C N 1
ATOM 2862 C CA . TRP C 1 89 ? -20.073 88.230 2.064 1.00 19.12 77 TRP C CA 1
ATOM 2863 C C . TRP C 1 89 ? -21.329 87.676 1.396 1.00 19.06 77 TRP C C 1
ATOM 2864 O O . TRP C 1 89 ? -22.465 87.977 1.819 1.00 17.70 77 TRP C O 1
ATOM 2875 N N . LYS C 1 90 ? -21.128 86.862 0.353 1.00 20.36 78 LYS C N 1
ATOM 2876 C CA . LYS C 1 90 ? -22.243 86.271 -0.393 1.00 22.22 78 LYS C CA 1
ATOM 2877 C C . LYS C 1 90 ? -23.131 85.353 0.438 1.00 21.19 78 LYS C C 1
ATOM 2878 O O . LYS C 1 90 ? -24.339 85.335 0.237 1.00 21.73 78 LYS C O 1
ATOM 2881 N N . HIS C 1 91 ? -22.547 84.619 1.388 1.00 20.67 79 HIS C N 1
ATOM 2882 C CA . HIS C 1 91 ? -23.316 83.817 2.304 1.00 19.23 79 HIS C CA 1
ATOM 2883 C C . HIS C 1 91 ? -24.270 84.616 3.172 1.00 19.01 79 HIS C C 1
ATOM 2884 O O . HIS C 1 91 ? -25.256 84.058 3.698 1.00 19.74 79 HIS C O 1
ATOM 2891 N N . ASN C 1 92 ? -23.987 85.897 3.375 1.00 19.88 80 ASN C N 1
ATOM 2892 C CA . ASN C 1 92 ? -24.823 86.711 4.259 1.00 20.44 80 ASN C CA 1
ATOM 2893 C C . ASN C 1 92 ? -26.151 87.058 3.688 1.00 23.19 80 ASN C C 1
ATOM 2894 O O . ASN C 1 92 ? -27.018 87.600 4.379 1.00 24.46 80 ASN C O 1
ATOM 2899 N N . LEU C 1 93 ? -26.327 86.770 2.411 1.00 22.76 81 LEU C N 1
ATOM 2900 C CA . LEU C 1 93 ? -27.637 86.839 1.816 1.00 25.84 81 LEU C CA 1
ATOM 2901 C C . LEU C 1 93 ? -28.609 85.859 2.487 1.00 27.30 81 LEU C C 1
ATOM 2902 O O . LEU C 1 93 ? -29.822 86.125 2.543 1.00 28.66 81 LEU C O 1
ATOM 2907 N N . ILE C 1 94 ? -28.063 84.755 2.977 1.00 27.71 82 ILE C N 1
ATOM 2908 C CA . ILE C 1 94 ? -28.819 83.626 3.533 1.00 29.58 82 ILE C CA 1
ATOM 2909 C C . ILE C 1 94 ? -28.824 83.653 5.035 1.00 28.36 82 ILE C C 1
ATOM 2910 O O . ILE C 1 94 ? -29.827 83.406 5.679 1.00 25.97 82 ILE C O 1
ATOM 2915 N N . ASP C 1 95 ? -27.668 83.962 5.561 1.00 29.21 83 ASP C N 1
ATOM 2916 C CA . ASP C 1 95 ? -27.416 83.973 6.964 1.00 29.75 83 ASP C CA 1
ATOM 2917 C C . ASP C 1 95 ? -26.683 85.292 7.253 1.00 30.65 83 ASP C C 1
ATOM 2918 O O . ASP C 1 95 ? -26.557 86.135 6.379 1.00 33.39 83 ASP C O 1
ATOM 2923 N N . ASP C 1 96 ? -26.366 85.559 8.499 1.00 27.98 84 ASP C N 1
ATOM 2924 C CA . ASP C 1 96 ? -25.493 86.659 8.880 1.00 29.43 84 ASP C CA 1
ATOM 2925 C C . ASP C 1 96 ? -24.234 86.221 9.561 1.00 25.42 84 ASP C C 1
ATOM 2926 O O . ASP C 1 96 ? -23.781 86.886 10.502 1.00 27.85 84 ASP C O 1
ATOM 2931 N N . ASN C 1 97 ? -23.663 85.096 9.151 1.00 22.78 85 ASN C N 1
ATOM 2932 C CA . ASN C 1 97 ? -22.542 84.552 9.897 1.00 19.92 85 ASN C CA 1
ATOM 2933 C C . ASN C 1 97 ? -21.424 84.032 8.983 1.00 17.89 85 ASN C C 1
ATOM 2934 O O . ASN C 1 97 ? -20.678 83.165 9.370 1.00 19.64 85 ASN C O 1
ATOM 2939 N N . ALA C 1 98 ? -21.335 84.579 7.760 1.00 19.68 86 ALA C N 1
ATOM 2940 C CA . ALA C 1 98 ? -20.269 84.205 6.826 1.00 20.58 86 ALA C CA 1
ATOM 2941 C C . ALA C 1 98 ? -18.927 84.278 7.499 1.00 20.10 86 ALA C C 1
ATOM 2942 O O . ALA C 1 98 ? -18.146 83.358 7.345 1.00 20.30 86 ALA C O 1
ATOM 2944 N N . HIS C 1 99 ? -18.677 85.346 8.253 1.00 19.57 87 HIS C N 1
ATOM 2945 C CA . HIS C 1 99 ? -17.397 85.524 8.925 1.00 19.28 87 HIS C CA 1
ATOM 2946 C C . HIS C 1 99 ? -17.066 84.316 9.798 1.00 19.65 87 HIS C C 1
ATOM 2947 O O . HIS C 1 99 ? -15.897 83.902 9.879 1.00 20.03 87 HIS C O 1
ATOM 2954 N N . ALA C 1 100 ? -18.081 83.770 10.475 1.00 19.11 88 ALA C N 1
ATOM 2955 C CA . ALA C 1 100 ? -17.893 82.661 11.402 1.00 19.08 88 ALA C CA 1
ATOM 2956 C C . ALA C 1 100 ? -17.481 81.398 10.674 1.00 20.34 88 ALA C C 1
ATOM 2957 O O . ALA C 1 100 ? -16.588 80.676 11.107 1.00 18.83 88 ALA C O 1
ATOM 2959 N N . HIS C 1 101 ? -18.120 81.153 9.541 1.00 18.54 89 HIS C N 1
ATOM 2960 C CA . HIS C 1 101 ? -17.748 80.027 8.690 1.00 18.58 89 HIS C CA 1
ATOM 2961 C C . HIS C 1 101 ? -16.302 80.163 8.152 1.00 18.72 89 HIS C C 1
ATOM 2962 O O . HIS C 1 101 ? -15.554 79.196 8.102 1.00 18.30 89 HIS C O 1
ATOM 2969 N N . LEU C 1 102 ? -15.912 81.377 7.765 1.00 18.80 90 LEU C N 1
ATOM 2970 C CA . LEU C 1 102 ? -14.546 81.630 7.299 1.00 18.63 90 LEU C CA 1
ATOM 2971 C C . LEU C 1 102 ? -13.505 81.359 8.367 1.00 19.47 90 LEU C C 1
ATOM 2972 O O . LEU C 1 102 ? -12.545 80.692 8.112 1.00 20.04 90 LEU C O 1
ATOM 2977 N N . GLY C 1 103 ? -13.729 81.868 9.573 1.00 20.53 91 GLY C N 1
ATOM 2978 C CA . GLY C 1 103 ? -12.819 81.629 10.696 1.00 20.84 91 GLY C CA 1
ATOM 2979 C C . GLY C 1 103 ? -12.668 80.165 11.001 1.00 20.75 91 GLY C C 1
ATOM 2980 O O . GLY C 1 103 ? -11.571 79.665 11.206 1.00 21.74 91 GLY C O 1
ATOM 2981 N N . ALA C 1 104 ? -13.785 79.462 11.062 1.00 21.64 92 ALA C N 1
ATOM 2982 C CA . ALA C 1 104 ? -13.769 78.042 11.401 1.00 20.51 92 ALA C CA 1
ATOM 2983 C C . ALA C 1 104 ? -13.055 77.245 10.303 1.00 22.52 92 ALA C C 1
ATOM 2984 O O . ALA C 1 104 ? -12.290 76.324 10.571 1.00 21.69 92 ALA C O 1
ATOM 2986 N N . THR C 1 105 ? -13.293 77.629 9.055 1.00 20.14 93 THR C N 1
ATOM 2987 C CA . THR C 1 105 ? -12.659 76.968 7.900 1.00 21.96 93 THR C CA 1
ATOM 2988 C C . THR C 1 105 ? -11.126 77.053 8.028 1.00 21.99 93 THR C C 1
ATOM 2989 O O . THR C 1 105 ? -10.432 76.074 7.789 1.00 24.95 93 THR C O 1
ATOM 2993 N N . PHE C 1 106 ? -10.607 78.232 8.334 1.00 21.96 94 PHE C N 1
ATOM 2994 C CA . PHE C 1 106 ? -9.162 78.433 8.524 1.00 22.02 94 PHE C CA 1
ATOM 2995 C C . PHE C 1 106 ? -8.634 77.779 9.771 1.00 24.62 94 PHE C C 1
ATOM 2996 O O . PHE C 1 106 ? -7.569 77.196 9.727 1.00 23.91 94 PHE C O 1
ATOM 3004 N N . LEU C 1 107 ? -9.369 77.873 10.882 1.00 21.52 95 LEU C N 1
ATOM 3005 C CA . LEU C 1 107 ? -8.824 77.449 12.181 1.00 20.81 95 LEU C CA 1
ATOM 3006 C C . LEU C 1 107 ? -8.828 75.947 12.272 1.00 21.97 95 LEU C C 1
ATOM 3007 O O . LEU C 1 107 ? -7.963 75.368 12.908 1.00 22.69 95 LEU C O 1
ATOM 3012 N N . GLY C 1 108 ? -9.876 75.357 11.741 1.00 21.24 96 GLY C N 1
ATOM 3013 C CA . GLY C 1 108 ? -10.078 73.917 11.791 1.00 21.75 96 GLY C CA 1
ATOM 3014 C C . GLY C 1 108 ? -11.037 73.488 12.921 1.00 22.60 96 GLY C C 1
ATOM 3015 O O . GLY C 1 108 ? -11.047 74.052 14.021 1.00 21.41 96 GLY C O 1
ATOM 3016 N N . ALA C 1 109 ? -11.764 72.410 12.660 1.00 21.89 97 ALA C N 1
ATOM 3017 C CA . ALA C 1 109 ? -12.688 71.821 13.641 1.00 21.68 97 ALA C CA 1
ATOM 3018 C C . ALA C 1 109 ? -12.027 70.975 14.700 1.00 21.78 97 ALA C C 1
ATOM 3019 O O . ALA C 1 109 ? -12.715 70.571 15.672 1.00 21.41 97 ALA C O 1
ATOM 3021 N N . GLU C 1 110 ? -10.749 70.624 14.499 1.00 19.42 98 GLU C N 1
ATOM 3022 C CA . GLU C 1 110 ? -10.094 69.628 15.390 1.00 20.73 98 GLU C CA 1
ATOM 3023 C C . GLU C 1 110 ? -8.674 69.930 15.719 1.00 22.34 98 GLU C C 1
ATOM 3024 O O . GLU C 1 110 ? -7.995 70.616 14.947 1.00 19.13 98 GLU C O 1
ATOM 3030 N N . ARG C 1 111 ? -8.235 69.419 16.866 1.00 21.08 99 ARG C N 1
ATOM 3031 C CA . ARG C 1 111 ? -6.854 69.367 17.170 1.00 19.87 99 ARG C CA 1
ATOM 3032 C C . ARG C 1 111 ? -6.556 67.956 17.683 1.00 19.75 99 ARG C C 1
ATOM 3033 O O . ARG C 1 111 ? -7.409 67.292 18.235 1.00 19.07 99 ARG C O 1
ATOM 3041 N N . VAL C 1 112 ? -5.351 67.508 17.436 1.00 18.30 100 VAL C N 1
ATOM 3042 C CA . VAL C 1 112 ? -4.920 66.139 17.825 1.00 18.03 100 VAL C CA 1
ATOM 3043 C C . VAL C 1 112 ? -3.701 66.280 18.740 1.00 19.95 100 VAL C C 1
ATOM 3044 O O . VAL C 1 112 ? -2.743 67.023 18.409 1.00 21.45 100 VAL C O 1
ATOM 3048 N N . PHE C 1 113 ? -3.775 65.664 19.915 1.00 17.45 101 PHE C N 1
ATOM 3049 C CA . PHE C 1 113 ? -2.682 65.707 20.893 1.00 16.71 101 PHE C CA 1
ATOM 3050 C C . PHE C 1 113 ? -2.130 64.277 21.109 1.00 18.08 101 PHE C C 1
ATOM 3051 O O . PHE C 1 113 ? -2.876 63.300 20.986 1.00 18.98 101 PHE C O 1
ATOM 3059 N N . PRO C 1 114 ? -0.827 64.171 21.446 1.00 17.87 102 PRO C N 1
ATOM 3060 C CA . PRO C 1 114 ? -0.352 62.879 21.866 1.00 17.93 102 PRO C CA 1
ATOM 3061 C C . PRO C 1 114 ? -0.836 62.593 23.281 1.00 18.30 102 PRO C C 1
ATOM 3062 O O . PRO C 1 114 ? -1.080 63.515 24.048 1.00 19.57 102 PRO C O 1
ATOM 3066 N N . VAL C 1 115 ? -0.987 61.310 23.564 1.00 17.44 103 VAL C N 1
ATOM 3067 C CA . VAL C 1 115 ? -1.246 60.794 24.897 1.00 18.18 103 VAL C CA 1
ATOM 3068 C C . VAL C 1 115 ? -0.119 59.820 25.190 1.00 17.49 103 VAL C C 1
ATOM 3069 O O . VAL C 1 115 ? 0.132 58.915 24.419 1.00 16.80 103 VAL C O 1
ATOM 3073 N N . ARG C 1 116 ? 0.622 60.066 26.287 1.00 20.73 104 ARG C N 1
ATOM 3074 C CA . ARG C 1 116 ? 1.878 59.364 26.513 1.00 22.44 104 ARG C CA 1
ATOM 3075 C C . ARG C 1 116 ? 2.039 59.076 27.979 1.00 24.40 104 ARG C C 1
ATOM 3076 O O . ARG C 1 116 ? 1.747 59.920 28.840 1.00 24.33 104 ARG C O 1
ATOM 3084 N N . GLU C 1 117 ? 2.448 57.835 28.259 1.00 27.20 105 GLU C N 1
ATOM 3085 C CA . GLU C 1 117 ? 2.632 57.320 29.618 1.00 29.75 105 GLU C CA 1
ATOM 3086 C C . GLU C 1 117 ? 1.505 57.841 30.458 1.00 27.48 105 GLU C C 1
ATOM 3087 O O . GLU C 1 117 ? 1.753 58.386 31.499 1.00 28.92 105 GLU C O 1
ATOM 3093 N N . GLY C 1 118 ? 0.282 57.757 29.918 1.00 28.13 106 GLY C N 1
ATOM 3094 C CA . GLY C 1 118 ? -0.976 58.161 30.604 1.00 26.90 106 GLY C CA 1
ATOM 3095 C C . GLY C 1 118 ? -1.420 59.637 30.599 1.00 29.58 106 GLY C C 1
ATOM 3096 O O . GLY C 1 118 ? -2.515 59.983 31.120 1.00 30.94 106 GLY C O 1
ATOM 3097 N N . LYS C 1 119 ? -0.602 60.512 30.030 1.00 26.59 107 LYS C N 1
ATOM 3098 C CA . LYS C 1 119 ? -0.869 61.945 30.144 1.00 27.18 107 LYS C CA 1
ATOM 3099 C C . LYS C 1 119 ? -1.121 62.571 28.761 1.00 24.73 107 LYS C C 1
ATOM 3100 O O . LYS C 1 119 ? -0.533 62.169 27.815 1.00 21.62 107 LYS C O 1
ATOM 3102 N N . LEU C 1 120 ? -1.960 63.599 28.700 1.00 23.74 108 LEU C N 1
ATOM 3103 C CA . LEU C 1 120 ? -2.021 64.438 27.520 1.00 23.79 108 LEU C CA 1
ATOM 3104 C C . LEU C 1 120 ? -0.647 65.084 27.421 1.00 24.26 108 LEU C C 1
ATOM 3105 O O . LEU C 1 120 ? -0.142 65.622 28.413 1.00 22.48 108 LEU C O 1
ATOM 3110 N N . VAL C 1 121 ? -0.028 65.003 26.251 1.00 21.30 109 VAL C N 1
ATOM 3111 C CA . VAL C 1 121 ? 1.231 65.691 26.023 1.00 21.21 109 VAL C CA 1
ATOM 3112 C C . VAL C 1 121 ? 0.898 67.085 25.569 1.00 21.55 109 VAL C C 1
ATOM 3113 O O . VAL C 1 121 ? 0.209 67.241 24.566 1.00 21.41 109 VAL C O 1
ATOM 3117 N N . ARG C 1 122 ? 1.344 68.080 26.324 1.00 21.98 110 ARG C N 1
ATOM 3118 C CA . ARG C 1 122 ? 1.151 69.457 25.949 1.00 25.23 110 ARG C CA 1
ATOM 3119 C C . ARG C 1 122 ? 2.060 70.367 26.718 1.00 25.22 110 ARG C C 1
ATOM 3120 O O . ARG C 1 122 ? 2.538 70.037 27.815 1.00 25.58 110 ARG C O 1
ATOM 3128 N N . GLY C 1 123 ? 2.281 71.545 26.176 1.00 23.85 111 GLY C N 1
ATOM 3129 C CA . GLY C 1 123 ? 3.168 72.474 26.842 1.00 24.36 111 GLY C CA 1
ATOM 3130 C C . GLY C 1 123 ? 2.529 73.052 28.085 1.00 24.73 111 GLY C C 1
ATOM 3131 O O . GLY C 1 123 ? 1.295 73.009 28.271 1.00 22.89 111 GLY C O 1
ATOM 3132 N N . THR C 1 124 ? 3.397 73.628 28.928 1.00 25.43 112 THR C N 1
ATOM 3133 C CA . THR C 1 124 ? 2.941 74.354 30.095 1.00 26.33 112 THR C CA 1
ATOM 3134 C C . THR C 1 124 ? 1.905 75.420 29.703 1.00 26.29 112 THR C C 1
ATOM 3135 O O . THR C 1 124 ? 0.946 75.621 30.452 1.00 26.51 112 THR C O 1
ATOM 3139 N N . TRP C 1 125 ? 2.090 76.093 28.558 1.00 24.76 113 TRP C N 1
ATOM 3140 C CA . TRP C 1 125 ? 1.223 77.220 28.188 1.00 24.85 113 TRP C CA 1
ATOM 3141 C C . TRP C 1 125 ? 0.372 76.914 26.949 1.00 21.53 113 TRP C C 1
ATOM 3142 O O . TRP C 1 125 ? -0.025 77.803 26.221 1.00 21.33 113 TRP C O 1
ATOM 3153 N N . GLN C 1 126 ? 0.037 75.629 26.811 1.00 20.77 114 GLN C N 1
ATOM 3154 C CA . GLN C 1 126 ? -0.734 75.146 25.722 1.00 21.40 114 GLN C CA 1
ATOM 3155 C C . GLN C 1 126 ? -2.073 74.616 26.210 1.00 20.92 114 GLN C C 1
ATOM 3156 O O . GLN C 1 126 ? -2.201 73.454 26.562 1.00 23.15 114 GLN C O 1
ATOM 3162 N N . ASN C 1 127 ? -3.086 75.480 26.235 1.00 19.64 115 ASN C N 1
ATOM 3163 C CA . ASN C 1 127 ? -4.403 75.088 26.734 1.00 17.38 115 ASN C CA 1
ATOM 3164 C C . ASN C 1 127 ? -5.299 74.896 25.523 1.00 19.74 115 ASN C C 1
ATOM 3165 O O . ASN C 1 127 ? -5.038 75.457 24.441 1.00 21.26 115 ASN C O 1
ATOM 3170 N N . ILE C 1 128 ? -6.372 74.138 25.721 1.00 17.35 116 ILE C N 1
ATOM 3171 C CA . ILE C 1 128 ? -7.280 73.787 24.635 1.00 16.44 116 ILE C CA 1
ATOM 3172 C C . ILE C 1 128 ? -8.541 74.637 24.725 1.00 17.42 116 ILE C C 1
ATOM 3173 O O . ILE C 1 128 ? -9.183 74.709 25.798 1.00 17.79 116 ILE C O 1
ATOM 3178 N N . PHE C 1 129 ? -8.914 75.271 23.607 1.00 17.56 117 PHE C N 1
ATOM 3179 C CA . PHE C 1 129 ? -10.077 76.168 23.581 1.00 16.89 117 PHE C CA 1
ATOM 3180 C C . PHE C 1 129 ? -11.085 75.827 22.512 1.00 17.00 117 PHE C C 1
ATOM 3181 O O . PHE C 1 129 ? -10.758 75.558 21.345 1.00 20.14 117 PHE C O 1
ATOM 3189 N N . LEU C 1 130 ? -12.330 75.902 22.893 1.00 17.08 118 LEU C N 1
ATOM 3190 C CA . LEU C 1 130 ? -13.425 76.036 21.952 1.00 18.37 118 LEU C CA 1
ATOM 3191 C C . LEU C 1 130 ? -13.465 77.469 21.486 1.00 18.54 118 LEU C C 1
ATOM 3192 O O . LEU C 1 130 ? -13.467 78.425 22.327 1.00 19.37 118 LEU C O 1
ATOM 3197 N N . VAL C 1 131 ? -13.462 77.661 20.172 1.00 18.15 119 VAL C N 1
ATOM 3198 C CA . VAL C 1 131 ? -13.545 79.015 19.613 1.00 18.40 119 VAL C CA 1
ATOM 3199 C C . VAL C 1 131 ? -14.973 79.184 19.102 1.00 19.69 119 VAL C C 1
ATOM 3200 O O . VAL C 1 131 ? -15.404 78.453 18.211 1.00 18.24 119 VAL C O 1
ATOM 3204 N N . GLU C 1 132 ? -15.727 80.097 19.720 1.00 19.07 120 GLU C N 1
ATOM 3205 C CA . GLU C 1 132 ? -17.057 80.435 19.272 1.00 19.19 120 GLU C CA 1
ATOM 3206 C C . GLU C 1 132 ? -16.971 81.663 18.419 1.00 19.84 120 GLU C C 1
ATOM 3207 O O . GLU C 1 132 ? -16.325 82.652 18.831 1.00 21.74 120 GLU C O 1
ATOM 3213 N N . LEU C 1 133 ? -17.551 81.594 17.228 1.00 19.39 121 LEU C N 1
ATOM 3214 C CA . LEU C 1 133 ? -17.566 82.746 16.304 1.00 19.72 121 LEU C CA 1
ATOM 3215 C C . LEU C 1 133 ? -18.941 83.219 15.925 1.00 20.43 121 LEU C C 1
ATOM 3216 O O . LEU C 1 133 ? -19.057 84.261 15.249 1.00 19.48 121 LEU C O 1
ATOM 3221 N N . ASP C 1 134 ? -19.965 82.494 16.350 1.00 21.76 122 ASP C N 1
ATOM 3222 C CA . ASP C 1 134 ? -21.360 82.820 16.050 1.00 22.34 122 ASP C CA 1
ATOM 3223 C C . ASP C 1 134 ? -22.259 82.584 17.279 1.00 22.68 122 ASP C C 1
ATOM 3224 O O . ASP C 1 134 ? -23.361 82.056 17.165 1.00 22.08 122 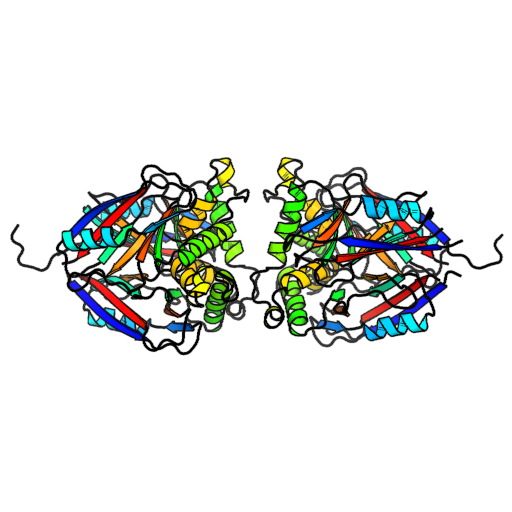ASP C O 1
ATOM 3229 N N . GLY C 1 135 ? -21.819 83.041 18.452 1.00 23.21 123 GLY C N 1
ATOM 3230 C CA . GLY C 1 135 ? -22.647 82.895 19.668 1.00 24.05 123 GLY C CA 1
ATOM 3231 C C . GLY C 1 135 ? -23.675 84.015 19.775 1.00 23.49 123 GLY C C 1
ATOM 3232 O O . GLY C 1 135 ? -23.722 84.912 18.919 1.00 22.61 123 GLY C O 1
ATOM 3233 N N . PRO C 1 136 ? -24.539 83.961 20.806 1.00 25.31 124 PRO C N 1
ATOM 3234 C CA . PRO C 1 136 ? -24.608 82.889 21.782 1.00 25.47 124 PRO C CA 1
ATOM 3235 C C . PRO C 1 136 ? -25.220 81.639 21.183 1.00 25.83 124 PRO C C 1
ATOM 3236 O O . PRO C 1 136 ? -26.085 81.726 20.334 1.00 24.19 124 PRO C O 1
ATOM 3240 N N . ARG C 1 137 ? -24.715 80.488 21.599 1.00 26.45 125 ARG C N 1
ATOM 3241 C CA . ARG C 1 137 ? -25.283 79.204 21.203 1.00 27.10 125 ARG C CA 1
ATOM 3242 C C . ARG C 1 137 ? -25.501 78.457 22.490 1.00 29.08 125 ARG C C 1
ATOM 3243 O O . ARG C 1 137 ? -24.611 78.491 23.344 1.00 28.45 125 ARG C O 1
ATOM 3251 N N . SER C 1 138 ? -26.652 77.782 22.604 1.00 29.93 126 SER C N 1
ATOM 3252 C CA . SER C 1 138 ? -27.012 77.038 23.814 1.00 31.52 126 SER C CA 1
ATOM 3253 C C . SER C 1 138 ? -26.227 75.746 23.962 1.00 30.73 126 SER C C 1
ATOM 3254 O O . SER C 1 138 ? -25.941 75.337 25.076 1.00 31.17 126 SER C O 1
ATOM 3256 N N . GLU C 1 139 ? -25.892 75.100 22.849 1.00 29.95 127 GLU C N 1
ATOM 3257 C CA . GLU C 1 139 ? -25.202 73.815 22.904 1.00 30.44 127 GLU C CA 1
ATOM 3258 C C . GLU C 1 139 ? -24.157 73.695 21.798 1.00 30.48 127 GLU C C 1
ATOM 3259 O O . GLU C 1 139 ? -24.453 73.385 20.636 1.00 34.50 127 GLU C O 1
ATOM 3265 N N . ARG C 1 140 ? -22.927 73.961 22.183 1.00 26.94 128 ARG C N 1
ATOM 3266 C CA . ARG C 1 140 ? -21.773 73.558 21.360 1.00 23.90 128 ARG C CA 1
ATOM 3267 C C . ARG C 1 140 ? -21.296 72.226 21.881 1.00 24.75 128 ARG C C 1
ATOM 3268 O O . ARG C 1 140 ? -21.097 72.080 23.095 1.00 27.25 128 ARG C O 1
ATOM 3276 N N . HIS C 1 141 ? -21.187 71.259 20.977 1.00 22.74 129 HIS C N 1
ATOM 3277 C CA . HIS C 1 141 ? -20.811 69.905 21.306 1.00 24.19 129 HIS C CA 1
ATOM 3278 C C . HIS C 1 141 ? -19.376 69.665 20.816 1.00 23.65 129 HIS C C 1
ATOM 3279 O O . HIS C 1 141 ? -19.069 69.780 19.639 1.00 25.25 129 HIS C O 1
ATOM 3286 N N . ILE C 1 142 ? -18.507 69.322 21.761 1.00 21.76 130 ILE C N 1
ATOM 3287 C CA . ILE C 1 142 ? -17.146 68.915 21.462 1.00 18.26 130 ILE C CA 1
ATOM 3288 C C . ILE C 1 142 ? -17.017 67.399 21.718 1.00 18.86 130 ILE C C 1
ATOM 3289 O O . ILE C 1 142 ? -17.347 66.914 22.806 1.00 19.57 130 ILE C O 1
ATOM 3294 N N . THR C 1 143 ? -16.563 66.667 20.715 1.00 18.02 131 THR C N 1
ATOM 3295 C CA . THR C 1 143 ? -16.251 65.256 20.881 1.00 16.42 131 THR C CA 1
ATOM 3296 C C . THR C 1 143 ? -14.827 65.119 21.300 1.00 18.62 131 THR C C 1
ATOM 3297 O O . THR C 1 143 ? -13.938 65.754 20.710 1.00 18.77 131 THR C O 1
ATOM 3301 N N . VAL C 1 144 ? -14.589 64.247 22.281 1.00 18.03 132 VAL C N 1
ATOM 3302 C CA . VAL C 1 144 ? -13.243 63.934 22.695 1.00 17.21 132 VAL C CA 1
ATOM 3303 C C . VAL C 1 144 ? -13.079 62.456 22.456 1.00 18.09 132 VAL C C 1
ATOM 3304 O O . VAL C 1 144 ? -13.774 61.678 23.040 1.00 18.72 132 VAL C O 1
ATOM 3308 N N . GLU C 1 145 ? -12.118 62.095 21.624 1.00 18.25 133 GLU C N 1
ATOM 3309 C CA . GLU C 1 145 ? -11.863 60.682 21.343 1.00 18.27 133 GLU C CA 1
ATOM 3310 C C . GLU C 1 145 ? -10.424 60.331 21.696 1.00 18.69 133 GLU C C 1
ATOM 3311 O O . GLU C 1 145 ? -9.495 60.993 21.241 1.00 18.70 133 GLU C O 1
ATOM 3317 N N . ILE C 1 146 ? -10.237 59.294 22.504 1.00 17.97 134 ILE C N 1
ATOM 3318 C CA . ILE C 1 146 ? -8.907 58.787 22.800 1.00 19.54 134 ILE C CA 1
ATOM 3319 C C . ILE C 1 146 ? -8.762 57.445 22.078 1.00 20.45 134 ILE C C 1
ATOM 3320 O O . ILE C 1 146 ? -9.648 56.620 22.102 1.00 19.22 134 ILE C O 1
ATOM 3325 N N . LEU C 1 147 ? -7.636 57.264 21.412 1.00 19.18 135 LEU C N 1
ATOM 3326 C CA . LEU C 1 147 ? -7.395 56.034 20.643 1.00 21.15 135 LEU C CA 1
ATOM 3327 C C . LEU C 1 147 ? -5.974 55.576 20.926 1.00 21.30 135 LEU C C 1
ATOM 3328 O O . LEU C 1 147 ? -5.072 56.395 20.881 1.00 18.77 135 LEU C O 1
ATOM 3333 N N . GLY C 1 148 ? -5.774 54.302 21.287 1.00 21.39 136 GLY C N 1
ATOM 3334 C CA . GLY C 1 148 ? -4.453 53.805 21.650 1.00 22.92 136 GLY C CA 1
ATOM 3335 C C . GLY C 1 148 ? -4.500 52.552 22.497 1.00 24.74 136 GLY C C 1
ATOM 3336 O O . GLY C 1 148 ? -5.461 51.792 22.403 1.00 25.29 136 GLY C O 1
ATOM 3337 N N . GLU C 1 149 ? -3.468 52.355 23.317 1.00 30.00 137 GLU C N 1
ATOM 3338 C CA . GLU C 1 149 ? -3.318 51.166 24.220 1.00 30.77 137 GLU C CA 1
ATOM 3339 C C . GLU C 1 149 ? -3.284 51.688 25.669 1.00 29.20 137 GLU C C 1
ATOM 3340 O O . GLU C 1 149 ? -2.625 52.698 25.962 1.00 26.31 137 GLU C O 1
ATOM 3347 N N . HIS D 1 12 ? -7.368 142.639 -13.918 1.00 33.20 0 HIS D N 1
ATOM 3348 C CA . HIS D 1 12 ? -8.426 141.732 -14.444 1.00 33.84 0 HIS D CA 1
ATOM 3349 C C . HIS D 1 12 ? -8.427 140.397 -13.714 1.00 34.76 0 HIS D C 1
ATOM 3350 O O . HIS D 1 12 ? -9.494 139.903 -13.370 1.00 34.84 0 HIS D O 1
ATOM 3357 N N . MET D 1 13 ? -7.229 139.850 -13.498 1.00 31.38 1 MET D N 1
ATOM 3358 C CA . MET D 1 13 ? -7.011 138.560 -12.832 1.00 33.39 1 MET D CA 1
ATOM 3359 C C . MET D 1 13 ? -6.748 138.726 -11.355 1.00 30.85 1 MET D C 1
ATOM 3360 O O . MET D 1 13 ? -6.129 139.701 -10.867 1.00 22.06 1 MET D O 1
ATOM 3365 N N . LYS D 1 14 ? -7.116 137.662 -10.668 1.00 25.02 2 LYS D N 1
ATOM 3366 C CA . LYS D 1 14 ? -6.990 137.641 -9.247 1.00 25.30 2 LYS D CA 1
ATOM 3367 C C . LYS D 1 14 ? -6.600 136.244 -8.821 1.00 21.53 2 LYS D C 1
ATOM 3368 O O . LYS D 1 14 ? -7.059 135.262 -9.371 1.00 19.91 2 LYS D O 1
ATOM 3374 N N . VAL D 1 15 ? -5.769 136.186 -7.790 1.00 21.86 3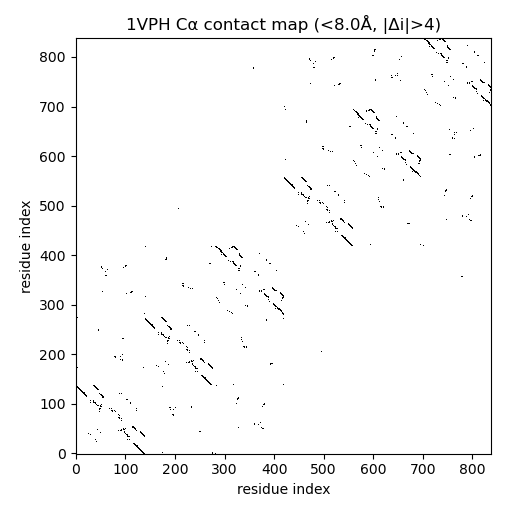 VAL D N 1
ATOM 3375 C CA . VAL D 1 15 ? -5.404 134.913 -7.135 1.00 19.69 3 VAL D CA 1
ATOM 3376 C C . VAL D 1 15 ? -5.815 135.008 -5.662 1.00 22.29 3 VAL D C 1
ATOM 3377 O O . VAL D 1 15 ? -5.362 135.908 -4.926 1.00 23.00 3 VAL D O 1
ATOM 3381 N N . TYR D 1 16 ? -6.659 134.088 -5.212 1.00 20.28 4 TYR D N 1
ATOM 3382 C CA . TYR D 1 16 ? -7.209 134.138 -3.896 1.00 18.28 4 TYR D CA 1
ATOM 3383 C C . TYR D 1 16 ? -6.907 132.810 -3.213 1.00 20.17 4 TYR D C 1
ATOM 3384 O O . TYR D 1 16 ? -7.125 131.753 -3.820 1.00 19.80 4 TYR D O 1
ATOM 3393 N N . PHE D 1 17 ? -6.406 132.889 -1.979 1.00 19.04 5 PHE D N 1
ATOM 3394 C CA . PHE D 1 17 ? -6.089 131.703 -1.186 1.00 18.20 5 PHE D CA 1
ATOM 3395 C C . PHE D 1 17 ? -6.928 131.643 0.092 1.00 17.93 5 PHE D C 1
ATOM 3396 O O . PHE D 1 17 ? -7.194 132.646 0.749 1.00 17.50 5 PHE D O 1
ATOM 3404 N N . ASP D 1 18 ? -7.264 130.432 0.483 1.00 17.08 6 ASP D N 1
ATOM 3405 C CA . ASP D 1 18 ? -7.724 130.212 1.824 1.00 21.10 6 ASP D CA 1
ATOM 3406 C C . ASP D 1 18 ? -7.268 128.805 2.207 1.00 21.19 6 ASP D C 1
ATOM 3407 O O . ASP D 1 18 ? -6.695 128.044 1.396 1.00 20.19 6 ASP D O 1
ATOM 3412 N N . ASP D 1 19 ? -7.495 128.485 3.461 1.00 20.77 7 ASP D N 1
ATOM 3413 C CA . ASP D 1 19 ? -7.013 127.275 4.034 1.00 21.88 7 ASP D CA 1
ATOM 3414 C C . ASP D 1 19 ? -8.098 126.580 4.857 1.00 23.67 7 ASP D C 1
ATOM 3415 O O . ASP D 1 19 ? -8.903 127.214 5.582 1.00 25.06 7 ASP D O 1
ATOM 3420 N N . ILE D 1 20 ? -8.120 125.270 4.721 1.00 21.99 8 ILE D N 1
ATOM 3421 C CA . ILE D 1 20 ? -9.055 124.430 5.428 1.00 24.31 8 ILE D CA 1
ATOM 3422 C C . ILE D 1 20 ? -8.177 123.555 6.300 1.00 23.54 8 ILE D C 1
ATOM 3423 O O . ILE D 1 20 ? -7.188 122.976 5.833 1.00 23.21 8 ILE D O 1
ATOM 3428 N N . TYR D 1 21 ? -8.529 123.469 7.566 1.00 25.01 9 TYR D N 1
ATOM 3429 C CA . TYR D 1 21 ? -7.816 122.594 8.500 1.00 24.11 9 TYR D CA 1
ATOM 3430 C C . TYR D 1 21 ? -8.776 121.541 9.053 1.00 25.03 9 TYR D C 1
ATOM 3431 O O . TYR D 1 21 ? -9.937 121.841 9.431 1.00 26.32 9 TYR D O 1
ATOM 3440 N N . VAL D 1 22 ? -8.318 120.297 8.989 1.00 25.34 10 VAL D N 1
ATOM 3441 C CA . VAL D 1 22 ? -9.135 119.143 9.281 1.00 25.04 10 VAL D CA 1
ATOM 3442 C C . VAL D 1 22 ? -8.412 118.262 10.273 1.00 26.05 10 VAL D C 1
ATOM 3443 O O . VAL D 1 22 ? -7.272 117.869 10.035 1.00 25.78 10 VAL D O 1
ATOM 3447 N N . SER D 1 23 ? -9.079 117.940 11.380 1.00 26.60 11 SER D N 1
ATOM 3448 C CA . SER D 1 23 ? -8.606 116.891 12.265 1.00 27.77 11 SER D CA 1
ATOM 3449 C C . SER D 1 23 ? -9.241 115.594 11.823 1.00 28.32 11 SER D C 1
ATOM 3450 O O . SER D 1 23 ? -10.426 115.562 11.487 1.00 31.45 11 SER D O 1
ATOM 3453 N N . THR D 1 24 ? -8.464 114.524 11.800 1.00 26.81 12 THR D N 1
ATOM 3454 C CA . THR D 1 24 ? -8.998 113.228 11.419 1.00 27.59 12 THR D CA 1
ATOM 3455 C C . THR D 1 24 ? -8.946 112.262 12.585 1.00 28.98 12 THR D C 1
ATOM 3456 O O . THR D 1 24 ? -8.004 112.272 13.354 1.00 28.19 12 THR D O 1
ATOM 3460 N N . ALA D 1 25 ? -9.970 111.421 12.679 1.00 31.34 13 ALA D N 1
ATOM 3461 C CA . ALA D 1 25 ? -10.234 110.585 13.854 1.00 32.87 13 ALA D CA 1
ATOM 3462 C C . ALA D 1 25 ? -9.802 109.135 13.655 1.00 33.19 13 ALA D C 1
ATOM 3463 O O . ALA D 1 25 ? -9.498 108.430 14.626 1.00 35.35 13 ALA D O 1
ATOM 3465 N N . ARG D 1 26 ? -9.814 108.672 12.405 1.00 31.26 14 ARG D N 1
ATOM 3466 C CA . ARG D 1 26 ? -9.542 107.273 12.106 1.00 31.09 14 ARG D CA 1
ATOM 3467 C C . ARG D 1 26 ? -8.356 107.138 11.137 1.00 29.16 14 ARG D C 1
ATOM 3468 O O . ARG D 1 26 ? -8.005 108.083 10.432 1.00 28.07 14 ARG D O 1
ATOM 3472 N N . GLN D 1 27 ? -7.751 105.961 11.109 1.00 28.15 15 GLN D N 1
ATOM 3473 C CA . GLN D 1 27 ? -6.621 105.707 10.238 1.00 27.78 15 GLN D CA 1
ATOM 3474 C C . GLN D 1 27 ? -6.985 105.994 8.781 1.00 26.14 15 GLN D C 1
ATOM 3475 O O . GLN D 1 27 ? -6.248 106.701 8.112 1.00 23.67 15 GLN D O 1
ATOM 3481 N N . PHE D 1 28 ? -8.111 105.441 8.319 1.00 24.41 16 PHE D N 1
ATOM 3482 C CA . PHE D 1 28 ? -8.662 105.715 6.994 1.00 25.23 16 PHE D CA 1
ATOM 3483 C C . PHE D 1 28 ? -9.967 106.506 7.121 1.00 24.27 16 PHE D C 1
ATOM 3484 O O . PHE D 1 28 ? -10.907 106.074 7.815 1.00 22.75 16 PHE D O 1
ATOM 3492 N N . GLU D 1 29 ? -10.063 107.650 6.440 1.00 22.61 17 GLU D N 1
ATOM 3493 C CA . GLU D 1 29 ? -11.242 108.472 6.565 1.00 22.26 17 GLU D CA 1
ATOM 3494 C C . GLU D 1 29 ? -11.429 109.311 5.288 1.00 21.79 17 GLU D C 1
ATOM 3495 O O . GLU D 1 29 ? -10.453 109.690 4.648 1.00 20.86 17 GLU D O 1
ATOM 3501 N N . LEU D 1 30 ? -12.682 109.517 4.912 1.00 20.11 18 LEU D N 1
ATOM 3502 C CA . LEU D 1 30 ? -13.053 110.527 3.913 1.00 20.58 18 LEU D CA 1
ATOM 3503 C C . LEU D 1 30 ? -13.753 111.666 4.623 1.00 22.00 18 LEU D C 1
ATOM 3504 O O . LEU D 1 30 ? -14.731 111.450 5.348 1.00 20.00 18 LEU D O 1
ATOM 3509 N N . VAL D 1 31 ? -13.296 112.878 4.388 1.00 18.02 19 VAL D N 1
ATOM 3510 C CA . VAL D 1 31 ? -13.888 114.080 4.959 1.00 18.64 19 VAL D CA 1
ATOM 3511 C C . VAL D 1 31 ? -14.340 114.992 3.849 1.00 18.23 19 VAL D C 1
ATOM 3512 O O . VAL D 1 31 ? -13.537 115.520 3.078 1.00 18.62 19 VAL D O 1
ATOM 3516 N N . ASP D 1 32 ? -15.651 115.195 3.789 1.00 16.72 20 ASP D N 1
ATOM 3517 C CA . ASP D 1 32 ? -16.236 115.998 2.760 1.00 17.52 20 ASP D CA 1
ATOM 3518 C C . ASP D 1 32 ? -15.984 117.473 3.069 1.00 17.91 20 ASP D C 1
ATOM 3519 O O . ASP D 1 32 ? -16.387 117.963 4.116 1.00 19.54 20 ASP D O 1
ATOM 3524 N N . ILE D 1 33 ? -15.297 118.159 2.155 1.00 15.72 21 ILE D N 1
ATOM 3525 C CA . ILE D 1 33 ? -14.955 119.605 2.290 1.00 17.03 21 ILE D CA 1
ATOM 3526 C C . ILE D 1 33 ? -15.621 120.447 1.202 1.00 17.25 21 ILE D C 1
ATOM 3527 O O . ILE D 1 33 ? -15.293 121.645 1.021 1.00 17.06 21 ILE D O 1
ATOM 3532 N N . THR D 1 34 ? -16.607 119.871 0.517 1.00 16.75 22 THR D N 1
ATOM 3533 C CA . THR D 1 34 ? -17.304 120.561 -0.605 1.00 17.74 22 THR D CA 1
ATOM 3534 C C . THR D 1 34 ? -17.788 121.923 -0.185 1.00 18.24 22 THR D C 1
ATOM 3535 O O . THR D 1 34 ? -17.520 122.887 -0.860 1.00 18.96 22 THR D O 1
ATOM 3539 N N . ASP D 1 35 ? -18.534 121.990 0.921 1.00 17.98 23 ASP D N 1
ATOM 3540 C CA . ASP D 1 35 ? -19.170 123.262 1.333 1.00 18.56 23 ASP D CA 1
ATOM 3541 C C . ASP D 1 35 ? -18.121 124.360 1.584 1.00 18.57 23 ASP D C 1
ATOM 3542 O O . ASP D 1 35 ? -18.324 125.547 1.233 1.00 17.47 23 ASP D O 1
ATOM 3547 N N . GLN D 1 36 ? -17.026 123.956 2.222 1.00 18.60 24 GLN D N 1
ATOM 3548 C CA . GLN D 1 36 ? -15.938 124.862 2.536 1.00 20.39 24 GLN D CA 1
ATOM 3549 C C . GLN D 1 36 ? -15.231 125.364 1.295 1.00 20.13 24 GLN D C 1
ATOM 3550 O O . GLN D 1 36 ? -14.863 126.531 1.223 1.00 19.64 24 GLN D O 1
ATOM 3556 N N . VAL D 1 37 ? -15.033 124.478 0.327 1.00 18.89 25 VAL D N 1
ATOM 3557 C CA . VAL D 1 37 ? -14.459 124.872 -0.949 1.00 19.51 25 VAL D CA 1
ATOM 3558 C C . VAL D 1 37 ? -15.406 125.850 -1.669 1.00 18.27 25 VAL D C 1
ATOM 3559 O O . VAL D 1 37 ? -14.964 126.877 -2.234 1.00 19.17 25 VAL D O 1
ATOM 3563 N N . GLU D 1 38 ? -16.708 125.534 -1.687 1.00 18.88 26 GLU D N 1
ATOM 3564 C CA . GLU D 1 38 ? -17.701 126.454 -2.277 1.00 18.59 26 GLU D CA 1
ATOM 3565 C C . GLU D 1 38 ? -17.693 127.787 -1.633 1.00 16.54 26 GLU D C 1
ATOM 3566 O O . GLU D 1 38 ? -17.888 128.789 -2.297 1.00 18.48 26 GLU D O 1
ATOM 3572 N N . GLN D 1 39 ? -17.579 127.817 -0.310 1.00 16.70 27 GLN D N 1
ATOM 3573 C CA . GLN D 1 39 ? -17.573 129.085 0.383 1.00 18.50 27 GLN D CA 1
ATOM 3574 C C . GLN D 1 39 ? -16.382 129.969 -0.047 1.00 17.77 27 GLN D C 1
ATOM 3575 O O . GLN D 1 39 ? -16.499 131.185 -0.185 1.00 18.49 27 GLN D O 1
ATOM 3581 N N . ILE D 1 40 ? -15.244 129.323 -0.200 1.00 18.49 28 ILE D N 1
ATOM 3582 C CA . ILE D 1 40 ? -14.004 129.984 -0.601 1.00 19.41 28 ILE D CA 1
ATOM 3583 C C . ILE D 1 40 ? -14.163 130.514 -2.001 1.00 17.57 28 ILE D C 1
ATOM 3584 O O . ILE D 1 40 ? -13.837 131.652 -2.274 1.00 18.96 28 ILE D O 1
ATOM 3589 N N . VAL D 1 41 ? -14.689 129.710 -2.898 1.00 19.55 29 VAL D N 1
ATOM 3590 C CA . VAL D 1 41 ? -14.975 130.204 -4.247 1.00 20.59 29 VAL D CA 1
ATOM 3591 C C . VAL D 1 41 ? -15.846 131.460 -4.198 1.00 20.11 29 VAL D C 1
ATOM 3592 O O . VAL D 1 41 ? -15.595 132.462 -4.894 1.00 20.98 29 VAL D O 1
ATOM 3596 N N . GLU D 1 42 ? -16.923 131.418 -3.413 1.00 20.68 30 GLU D N 1
ATOM 3597 C CA . GLU D 1 42 ? -17.802 132.549 -3.287 1.00 20.56 30 GLU D CA 1
ATOM 3598 C C . GLU D 1 42 ? -17.067 133.786 -2.751 1.00 20.63 30 GLU D C 1
ATOM 3599 O O . GLU D 1 42 ? -17.177 134.908 -3.287 1.00 20.73 30 GLU D O 1
ATOM 3605 N N . LYS D 1 43 ? -16.330 133.587 -1.678 1.00 20.06 31 LYS D N 1
ATOM 3606 C CA . LYS D 1 43 ? -15.598 134.674 -1.025 1.00 22.92 31 LYS D CA 1
ATOM 3607 C C . LYS D 1 43 ? -14.551 135.315 -1.953 1.00 20.27 31 LYS D C 1
ATOM 3608 O O . LYS D 1 43 ? -14.332 136.529 -1.890 1.00 18.54 31 LYS D O 1
ATOM 3611 N N . SER D 1 44 ? -13.934 134.533 -2.832 1.00 19.59 32 SER D N 1
ATOM 3612 C CA . SER D 1 44 ? -12.900 135.036 -3.754 1.00 20.46 32 SER D CA 1
ATOM 3613 C C . SER D 1 44 ? -13.412 136.142 -4.678 1.00 21.71 32 SER D C 1
ATOM 3614 O O . SER D 1 44 ? -12.661 136.967 -5.139 1.00 22.24 32 SER D O 1
ATOM 3617 N N . GLY D 1 45 ? -14.702 136.126 -4.971 1.00 22.13 33 GLY D N 1
ATOM 3618 C CA . GLY D 1 45 ? -15.288 137.080 -5.927 1.00 23.77 33 GLY D CA 1
ATOM 3619 C C . GLY D 1 45 ? -14.949 136.791 -7.372 1.00 24.15 33 GLY D C 1
ATOM 3620 O O . GLY D 1 45 ? -15.342 137.539 -8.248 1.00 25.52 33 GLY D O 1
ATOM 3621 N N . ILE D 1 46 ? -14.230 135.701 -7.625 1.00 20.71 34 ILE D N 1
ATOM 3622 C CA . ILE D 1 46 ? -13.798 135.353 -8.972 1.00 20.10 34 ILE D CA 1
ATOM 3623 C C . ILE D 1 46 ? -14.981 134.713 -9.716 1.00 21.97 34 ILE D C 1
ATOM 3624 O O . ILE D 1 46 ? -15.719 133.888 -9.183 1.00 23.32 34 ILE D O 1
ATOM 3629 N N . LYS D 1 47 ? -15.187 135.133 -10.940 1.00 20.65 35 LYS D N 1
ATOM 3630 C CA . LYS D 1 47 ? -16.340 134.653 -11.725 1.00 22.72 35 LYS D CA 1
ATOM 3631 C C . LYS D 1 47 ? -15.956 133.511 -12.663 1.00 21.83 35 LYS D C 1
ATOM 3632 O O . LYS D 1 47 ? -16.702 132.550 -12.810 1.00 23.04 35 LYS D O 1
ATOM 3638 N N . ASN D 1 48 ? -14.780 133.615 -13.294 1.00 19.61 36 ASN D N 1
ATOM 3639 C CA . ASN D 1 48 ? -14.337 132.606 -14.244 1.00 18.73 36 ASN D CA 1
ATOM 3640 C C . ASN D 1 48 ? -12.892 132.323 -14.025 1.00 18.50 36 ASN D C 1
ATOM 3641 O O . ASN D 1 48 ? -12.073 133.242 -14.033 1.00 20.49 36 ASN D O 1
ATOM 3646 N N . GLY D 1 49 ? -12.556 131.050 -13.836 1.00 19.13 37 GLY D N 1
ATOM 3647 C CA . GLY D 1 49 ? -11.174 130.684 -13.599 1.00 18.48 37 GLY D CA 1
ATOM 3648 C C . GLY D 1 49 ? -11.074 129.229 -13.179 1.00 19.05 37 GLY D C 1
ATOM 3649 O O . GLY D 1 49 ? -11.813 128.377 -13.661 1.00 17.91 37 GLY D O 1
ATOM 3650 N N . ILE D 1 50 ? -10.157 128.961 -12.260 1.00 18.74 38 ILE D N 1
ATOM 3651 C CA . ILE D 1 50 ? -9.981 127.617 -11.737 1.00 17.97 38 ILE D CA 1
ATOM 3652 C C . ILE D 1 50 ? -9.950 127.601 -10.202 1.00 18.94 38 ILE D C 1
ATOM 3653 O O . ILE D 1 50 ? -9.658 128.634 -9.538 1.00 18.83 38 ILE D O 1
ATOM 3658 N N . CYS D 1 51 ? -10.252 126.428 -9.649 1.00 18.40 39 CYS D N 1
ATOM 3659 C CA . CYS D 1 51 ? -10.208 126.173 -8.241 1.00 18.98 39 CYS D CA 1
ATOM 3660 C C . CYS D 1 51 ? -9.262 124.999 -8.003 1.00 19.12 39 CYS D C 1
ATOM 3661 O O . CYS D 1 51 ? -9.554 123.903 -8.397 1.00 19.75 39 CYS D O 1
ATOM 3664 N N . LEU D 1 52 ? -8.104 125.251 -7.396 1.00 18.13 40 LEU D N 1
ATOM 3665 C CA . LEU D 1 52 ? -7.162 124.216 -7.023 1.00 18.88 40 LEU D CA 1
ATOM 3666 C C . LEU D 1 52 ? -7.370 123.868 -5.553 1.00 18.16 40 LEU D C 1
ATOM 3667 O O . LEU D 1 52 ? -7.357 124.742 -4.722 1.00 20.14 40 LEU D O 1
ATOM 3672 N N . ILE D 1 53 ? -7.517 122.574 -5.251 1.00 16.16 41 ILE D N 1
ATOM 3673 C CA . ILE D 1 53 ? -7.683 122.077 -3.907 1.00 18.31 41 ILE D CA 1
ATOM 3674 C C . ILE D 1 53 ? -6.485 121.131 -3.704 1.00 19.38 41 ILE D C 1
ATOM 3675 O O . ILE D 1 53 ? -6.373 120.121 -4.406 1.00 20.27 41 ILE D O 1
ATOM 3680 N N . PHE D 1 54 ? -5.630 121.466 -2.753 1.00 17.92 42 PHE D N 1
ATOM 3681 C CA . PHE D 1 54 ? -4.296 120.864 -2.642 1.00 17.59 42 PHE D CA 1
ATOM 3682 C C . PHE D 1 54 ? -3.982 120.526 -1.187 1.00 16.25 42 PHE D C 1
ATOM 3683 O O . PHE D 1 54 ? -4.147 121.338 -0.290 1.00 18.06 42 PHE D O 1
ATOM 3691 N N . VAL D 1 55 ? -3.565 119.301 -0.951 1.00 16.66 43 VAL D N 1
ATOM 3692 C CA . VAL D 1 55 ? -3.062 118.896 0.370 1.00 20.64 43 VAL D CA 1
ATOM 3693 C C . VAL D 1 55 ? -1.529 118.738 0.351 1.00 21.22 43 VAL D C 1
ATOM 3694 O O . VAL D 1 55 ? -0.959 118.001 -0.486 1.00 20.00 43 VAL D O 1
ATOM 3698 N N . ALA D 1 56 ? -0.877 119.438 1.280 1.00 20.32 44 ALA D N 1
ATOM 3699 C CA . ALA D 1 56 ? 0.570 119.482 1.375 1.00 20.49 44 ALA D CA 1
ATOM 3700 C C . ALA D 1 56 ? 1.017 118.414 2.357 1.00 21.62 44 ALA D C 1
ATOM 3701 O O . ALA D 1 56 ? 1.641 118.727 3.380 1.00 21.87 44 ALA D O 1
ATOM 3703 N N . HIS D 1 57 ? 0.660 117.181 2.046 1.00 17.51 45 HIS D N 1
ATOM 3704 C CA . HIS D 1 57 ? 0.850 116.031 2.918 1.00 19.43 45 HIS D CA 1
ATOM 3705 C C . HIS D 1 57 ? 1.113 114.846 2.003 1.00 21.94 45 HIS D C 1
ATOM 3706 O O . HIS D 1 57 ? 0.507 114.765 0.996 1.00 21.87 45 HIS D O 1
ATOM 3713 N N . SER D 1 58 ? 2.012 113.929 2.385 1.00 19.02 46 SER D N 1
ATOM 3714 C CA . SER D 1 58 ? 2.351 112.807 1.523 1.00 18.58 46 SER D CA 1
ATOM 3715 C C . SER D 1 58 ? 1.595 111.526 1.896 1.00 19.27 46 SER D C 1
ATOM 3716 O O . SER D 1 58 ? 1.772 110.537 1.221 1.00 16.98 46 SER D O 1
ATOM 3719 N N . THR D 1 59 ? 0.724 111.563 2.904 1.00 17.85 47 THR D N 1
ATOM 3720 C CA . THR D 1 59 ? -0.052 110.390 3.317 1.00 16.87 47 THR D CA 1
ATOM 3721 C C . THR D 1 59 ? -1.560 110.752 3.337 1.00 18.54 47 THR D C 1
ATOM 3722 O O . THR D 1 59 ? -2.347 110.097 3.984 1.00 19.70 47 THR D O 1
ATOM 3726 N N . ALA D 1 60 ? -1.911 111.816 2.637 1.00 19.64 48 ALA D N 1
ATOM 3727 C CA . ALA D 1 60 ? -3.314 112.163 2.406 1.00 20.47 48 ALA D CA 1
ATOM 3728 C C . ALA D 1 60 ? -3.492 112.556 0.948 1.00 21.19 48 ALA D C 1
ATOM 3729 O O . ALA D 1 60 ? -2.514 112.711 0.183 1.00 18.63 48 ALA D O 1
ATOM 3731 N N . ALA D 1 61 ? -4.742 112.629 0.510 1.00 19.38 49 ALA D N 1
ATOM 3732 C CA . ALA D 1 61 ? -4.991 112.945 -0.889 1.00 19.56 49 ALA D CA 1
ATOM 3733 C C . ALA D 1 61 ? -6.313 113.713 -0.971 1.00 18.81 49 ALA D C 1
ATOM 3734 O O . ALA D 1 61 ? -7.053 113.833 0.045 1.00 18.94 49 ALA D O 1
ATOM 3736 N N . ILE D 1 62 ? -6.605 114.181 -2.170 1.00 18.09 50 ILE D N 1
ATOM 3737 C CA . ILE D 1 62 ? -7.885 114.861 -2.495 1.00 17.00 50 ILE D CA 1
ATOM 3738 C C . ILE D 1 62 ? -8.516 114.080 -3.625 1.00 18.70 50 ILE D C 1
ATOM 3739 O O . ILE D 1 62 ? -7.891 113.846 -4.656 1.00 19.94 50 ILE D O 1
ATOM 3744 N N . VAL D 1 63 ? -9.792 113.724 -3.457 1.00 18.46 51 VAL D N 1
ATOM 3745 C CA . VAL D 1 63 ? -10.562 113.067 -4.512 1.00 18.87 51 VAL D CA 1
ATOM 3746 C C . VAL D 1 63 ? -11.941 113.698 -4.600 1.00 19.00 51 VAL D C 1
ATOM 3747 O O . VAL D 1 63 ? -12.330 114.507 -3.753 1.00 19.69 51 VAL D O 1
ATOM 3751 N N . ALA D 1 64 ? -12.645 113.362 -5.666 1.00 18.29 52 ALA D N 1
ATOM 3752 C CA . ALA D 1 64 ? -14.026 113.777 -5.786 1.00 19.36 52 ALA D CA 1
ATOM 3753 C C . ALA D 1 64 ? -14.926 112.668 -6.272 1.00 20.44 52 ALA D C 1
ATOM 3754 O O . ALA D 1 64 ? -14.693 112.001 -7.282 1.00 19.83 52 ALA D O 1
ATOM 3756 N N . ASN D 1 65 ? -15.986 112.453 -5.527 1.00 19.72 53 ASN D N 1
ATOM 3757 C CA . ASN D 1 65 ? -16.991 111.533 -5.957 1.00 18.70 53 ASN D CA 1
ATOM 3758 C C . ASN D 1 65 ? -18.232 111.733 -5.109 1.00 18.22 53 ASN D C 1
ATOM 3759 O O . ASN D 1 65 ? -18.385 112.755 -4.416 1.00 19.51 53 ASN D O 1
ATOM 3764 N N . GLU D 1 66 ? -19.136 110.775 -5.162 1.00 20.12 54 GLU D N 1
ATOM 3765 C CA . GLU D 1 66 ? -20.467 110.972 -4.599 1.00 19.04 54 GLU D CA 1
ATOM 3766 C C . GLU D 1 66 ? -20.475 110.734 -3.104 1.00 19.02 54 GLU D C 1
ATOM 3767 O O . GLU D 1 66 ? -19.943 109.763 -2.626 1.00 18.49 54 GLU D O 1
ATOM 3773 N N . HIS D 1 67 ? -21.116 111.645 -2.386 1.00 20.83 55 HIS D N 1
ATOM 3774 C CA . HIS D 1 67 ? -21.307 111.495 -0.949 1.00 20.25 55 HIS D CA 1
ATOM 3775 C C . HIS D 1 67 ? -22.463 110.565 -0.709 1.00 20.24 55 HIS D C 1
ATOM 3776 O O . HIS D 1 67 ? -23.641 110.985 -0.573 1.00 20.04 55 HIS D O 1
ATOM 3783 N N . GLU D 1 68 ? -22.146 109.286 -0.644 1.00 19.40 56 GLU D N 1
ATOM 3784 C CA . GLU D 1 68 ? -23.104 108.260 -0.262 1.00 20.40 56 GLU D CA 1
ATOM 3785 C C . GLU D 1 68 ? -22.296 107.344 0.626 1.00 21.11 56 GLU D C 1
ATOM 3786 O O . GLU D 1 68 ? -21.197 106.933 0.231 1.00 19.17 56 GLU D O 1
ATOM 3792 N N . ARG D 1 69 ? -22.815 107.048 1.813 1.00 21.57 57 ARG D N 1
ATOM 3793 C CA . ARG D 1 69 ? -21.962 106.410 2.826 1.00 23.67 57 ARG D CA 1
ATOM 3794 C C . ARG D 1 69 ? -21.452 105.024 2.414 1.00 21.19 57 ARG D C 1
ATOM 3795 O O . ARG D 1 69 ? -20.361 104.673 2.747 1.00 21.42 57 ARG D O 1
ATOM 3803 N N . GLY D 1 70 ? -22.257 104.271 1.682 1.00 20.70 58 GLY D N 1
ATOM 3804 C CA . GLY D 1 70 ? -21.854 102.983 1.171 1.00 21.09 58 GLY D CA 1
ATOM 3805 C C . GLY D 1 70 ? -20.646 103.148 0.268 1.00 20.05 58 GLY D C 1
ATOM 3806 O O . GLY D 1 70 ? -19.597 102.538 0.502 1.00 20.70 58 GLY D O 1
ATOM 3807 N N . LEU D 1 71 ? -20.775 104.026 -0.739 1.00 18.56 59 LEU D N 1
ATOM 3808 C CA . LEU D 1 71 ? -19.679 104.293 -1.640 1.00 19.21 59 LEU D CA 1
ATOM 3809 C C . LEU D 1 71 ? -18.453 104.756 -0.909 1.00 18.55 59 LEU D C 1
ATOM 3810 O O . LEU D 1 71 ? -17.347 104.346 -1.294 1.00 19.13 59 LEU D O 1
ATOM 3815 N N . MET D 1 72 ? -18.614 105.614 0.107 1.00 17.18 60 MET D N 1
ATOM 3816 C CA . MET D 1 72 ? -17.503 106.104 0.888 1.00 19.47 60 MET D CA 1
ATOM 3817 C C . MET D 1 72 ? -16.739 104.960 1.541 1.00 21.10 60 MET D C 1
ATOM 3818 O O . MET D 1 72 ? -15.508 104.926 1.489 1.00 20.64 60 MET D O 1
ATOM 3823 N N . GLU D 1 73 ? -17.471 104.003 2.079 1.00 19.93 61 GLU D N 1
ATOM 3824 C CA . GLU D 1 73 ? -16.901 102.777 2.638 1.00 20.19 61 GLU D CA 1
ATOM 3825 C C . GLU D 1 73 ? -16.148 101.944 1.568 1.00 20.56 61 GLU D C 1
ATOM 3826 O O . GLU D 1 73 ? -15.015 101.532 1.770 1.00 21.51 61 GLU D O 1
ATOM 3832 N N . ASP D 1 74 ? -16.804 101.756 0.427 1.00 21.57 62 ASP D N 1
ATOM 3833 C CA . ASP D 1 74 ? -16.227 101.073 -0.725 1.00 20.58 62 ASP D CA 1
ATOM 3834 C C . ASP D 1 74 ? -14.912 101.713 -1.159 1.00 17.11 62 ASP D C 1
ATOM 3835 O O . ASP D 1 74 ? -13.939 101.029 -1.460 1.00 19.78 62 ASP D O 1
ATOM 3840 N N . ILE D 1 75 ? -14.881 103.057 -1.247 1.00 18.27 63 ILE D N 1
ATOM 3841 C CA . ILE D 1 75 ? -13.676 103.773 -1.657 1.00 19.00 63 ILE D CA 1
ATOM 3842 C C . ILE D 1 75 ? -12.532 103.451 -0.728 1.00 18.69 63 ILE D C 1
ATOM 3843 O O . ILE D 1 75 ? -11.421 103.124 -1.185 1.00 17.93 63 ILE D O 1
ATOM 3848 N N . LEU D 1 76 ? -12.791 103.478 0.568 1.00 17.98 64 LEU D N 1
ATOM 3849 C CA . LEU D 1 76 ? -11.721 103.267 1.537 1.00 18.09 64 LEU D CA 1
ATOM 3850 C C . LEU D 1 76 ? -11.288 101.801 1.577 1.00 17.93 64 LEU D C 1
ATOM 3851 O O . LEU D 1 76 ? -10.142 101.485 1.837 1.00 20.18 64 LEU D O 1
ATOM 3856 N N . THR D 1 77 ? -12.233 100.900 1.353 1.00 19.57 65 THR D N 1
ATOM 3857 C CA . THR D 1 77 ? -11.957 99.467 1.297 1.00 18.16 65 THR D CA 1
ATOM 3858 C C . THR D 1 77 ? -11.092 99.159 0.090 1.00 17.77 65 THR D C 1
ATOM 3859 O O . THR D 1 77 ? -10.117 98.414 0.190 1.00 19.68 65 THR D O 1
ATOM 3863 N N . LYS D 1 78 ? -11.451 99.694 -1.076 1.00 18.40 66 LYS D N 1
ATOM 3864 C CA . LYS D 1 78 ? -10.586 99.515 -2.249 1.00 19.00 66 LYS D CA 1
ATOM 3865 C C . LYS D 1 78 ? -9.213 100.119 -2.013 1.00 20.03 66 LYS D C 1
ATOM 3866 O O . LYS D 1 78 ? -8.229 99.505 -2.362 1.00 18.03 66 LYS D O 1
ATOM 3872 N N . ILE D 1 79 ? -9.123 101.346 -1.470 1.00 18.50 67 ILE D N 1
ATOM 3873 C CA . ILE D 1 79 ? -7.827 101.904 -1.142 1.00 18.61 67 ILE D CA 1
ATOM 3874 C C . ILE D 1 79 ? -6.996 101.025 -0.214 1.00 19.62 67 ILE D C 1
ATOM 3875 O O . ILE D 1 79 ? -5.805 100.854 -0.446 1.00 19.70 67 ILE D O 1
ATOM 3880 N N . LYS D 1 80 ? -7.606 100.529 0.853 1.00 21.54 68 LYS D N 1
ATOM 3881 C CA . LYS D 1 80 ? -6.903 99.643 1.799 1.00 22.79 68 LYS D CA 1
ATOM 3882 C C . LYS D 1 80 ? -6.355 98.361 1.150 1.00 22.09 68 LYS D C 1
ATOM 3883 O O . LYS D 1 80 ? -5.208 97.969 1.372 1.00 20.77 68 LYS D O 1
ATOM 3889 N N . GLU D 1 81 ? -7.184 97.739 0.331 1.00 20.35 69 GLU D N 1
ATOM 3890 C CA . GLU D 1 81 ? -6.804 96.521 -0.384 1.00 20.86 69 GLU D CA 1
ATOM 3891 C C . GLU D 1 81 ? -5.676 96.813 -1.350 1.00 20.36 69 GLU D C 1
ATOM 3892 O O . GLU D 1 81 ? -4.769 96.009 -1.471 1.00 22.57 69 GLU D O 1
ATOM 3898 N N . PHE D 1 82 ? -5.739 97.956 -2.032 1.00 19.12 70 PHE D N 1
ATOM 3899 C CA . PHE D 1 82 ? -4.706 98.342 -3.014 1.00 20.68 70 PHE D CA 1
ATOM 3900 C C . PHE D 1 82 ? -3.362 98.645 -2.347 1.00 19.24 70 PHE D C 1
ATOM 3901 O O . PHE D 1 82 ? -2.310 98.267 -2.849 1.00 22.14 70 PHE D O 1
ATOM 3909 N N . THR D 1 83 ? -3.406 99.349 -1.227 1.00 19.91 71 THR D N 1
ATOM 3910 C CA . THR D 1 83 ? -2.209 99.869 -0.570 1.00 20.39 71 THR D CA 1
ATOM 3911 C C . THR D 1 83 ? -1.592 98.953 0.469 1.00 21.02 71 THR D C 1
ATOM 3912 O O . THR D 1 83 ? -0.419 99.143 0.780 1.00 21.84 71 THR D O 1
ATOM 3916 N N . GLU D 1 84 ? -2.366 97.984 0.957 1.00 21.67 72 GLU D N 1
ATOM 3917 C CA . GLU D 1 84 ? -1.887 96.897 1.836 1.00 22.26 72 GLU D CA 1
ATOM 3918 C C . GLU D 1 84 ? -1.260 97.388 3.144 1.00 22.00 72 GLU D C 1
ATOM 3919 O O . GLU D 1 84 ? -0.041 97.302 3.352 1.00 20.94 72 GLU D O 1
ATOM 3925 N N . PRO D 1 85 ? -2.075 97.949 4.035 1.00 21.87 73 PRO D N 1
ATOM 3926 C CA . PRO D 1 85 ? -1.483 98.379 5.307 1.00 23.42 73 PRO D CA 1
ATOM 3927 C C . PRO D 1 85 ? -0.709 97.361 6.101 1.00 23.69 73 PRO D C 1
ATOM 3928 O O . PRO D 1 85 ? 0.178 97.792 6.813 1.00 25.52 73 PRO D O 1
ATOM 3932 N N . SER D 1 86 ? -0.995 96.058 5.974 1.00 21.97 74 SER D N 1
ATOM 3933 C CA . SER D 1 86 ? -0.264 95.048 6.723 1.00 24.17 74 SER D CA 1
ATOM 3934 C C . SER D 1 86 ? 1.023 94.567 6.079 1.00 22.59 74 SER D C 1
ATOM 3935 O O . SER D 1 86 ? 1.762 93.866 6.721 1.00 22.83 74 SER D O 1
ATOM 3940 N N . ARG D 1 87 ? 1.289 94.957 4.833 1.00 21.13 75 ARG D N 1
ATOM 3941 C CA . ARG D 1 87 ? 2.420 94.451 4.094 1.00 18.13 75 ARG D CA 1
ATOM 3942 C C . ARG D 1 87 ? 3.706 95.014 4.595 1.00 20.27 75 ARG D C 1
ATOM 3943 O O . ARG D 1 87 ? 3.764 96.207 4.988 1.00 20.28 75 ARG D O 1
ATOM 3951 N N . SER D 1 88 ? 4.754 94.210 4.507 1.00 18.78 76 SER D N 1
ATOM 3952 C CA . SER D 1 88 ? 6.083 94.639 4.950 1.00 20.35 76 SER D CA 1
ATOM 3953 C C . SER D 1 88 ? 6.822 95.401 3.825 1.00 19.49 76 SER D C 1
ATOM 3954 O O . SER D 1 88 ? 7.874 95.004 3.293 1.00 19.02 76 SER D O 1
ATOM 3957 N N . TRP D 1 89 ? 6.193 96.516 3.435 1.00 18.49 77 TRP D N 1
ATOM 3958 C CA . TRP D 1 89 ? 6.813 97.473 2.568 1.00 19.23 77 TRP D CA 1
ATOM 3959 C C . TRP D 1 89 ? 8.177 97.934 3.148 1.00 18.44 77 TRP D C 1
ATOM 3960 O O . TRP D 1 89 ? 8.327 98.074 4.353 1.00 17.57 77 TRP D O 1
ATOM 3971 N N . LYS D 1 90 ? 9.156 98.189 2.282 1.00 19.98 78 LYS D N 1
ATOM 3972 C CA . LYS D 1 90 ? 10.482 98.602 2.725 1.00 21.73 78 LYS D CA 1
ATOM 3973 C C . LYS D 1 90 ? 10.482 99.913 3.536 1.00 20.03 78 LYS D C 1
ATOM 3974 O O . LYS D 1 90 ? 11.282 100.067 4.468 1.00 21.53 78 LYS D O 1
ATOM 3980 N N . HIS D 1 91 ? 9.571 100.826 3.218 1.00 20.31 79 HIS D N 1
ATOM 3981 C CA . HIS D 1 91 ? 9.395 102.067 3.991 1.00 18.87 79 HIS D CA 1
ATOM 3982 C C . HIS D 1 91 ? 8.988 101.811 5.422 1.00 18.96 79 HIS D C 1
ATOM 3983 O O . HIS D 1 91 ? 9.353 102.578 6.325 1.00 19.90 79 HIS D O 1
ATOM 3990 N N . ASN D 1 92 ? 8.312 100.694 5.662 1.00 19.94 80 ASN D N 1
ATOM 3991 C CA . ASN D 1 92 ? 7.892 100.396 7.039 1.00 20.72 80 ASN D CA 1
ATOM 3992 C C . ASN D 1 92 ? 8.981 99.978 7.998 1.00 23.13 80 ASN D C 1
ATOM 3993 O O . ASN D 1 92 ? 8.714 99.806 9.191 1.00 24.85 80 ASN D O 1
ATOM 3998 N N . LEU D 1 93 ? 10.202 99.802 7.502 1.00 23.60 81 LEU D N 1
ATOM 3999 C CA . LEU D 1 93 ? 11.361 99.729 8.356 1.00 25.91 81 LEU D CA 1
ATOM 4000 C C . LEU D 1 93 ? 11.586 101.043 9.123 1.00 27.42 81 LEU D C 1
ATOM 4001 O O . LEU D 1 93 ? 12.128 101.013 10.241 1.00 28.29 81 LEU D O 1
ATOM 4006 N N . ILE D 1 94 ? 11.188 102.166 8.541 1.00 27.66 82 ILE D N 1
ATOM 4007 C CA . ILE D 1 94 ? 11.386 103.494 9.155 1.00 29.40 82 ILE D CA 1
ATOM 4008 C C . ILE D 1 94 ? 10.123 104.040 9.772 1.00 28.68 82 ILE D C 1
ATOM 4009 O O . ILE D 1 94 ? 10.166 104.709 10.780 1.00 25.85 82 ILE D O 1
ATOM 4013 N N . ASP D 1 95 ? 8.988 103.655 9.230 1.00 30.48 83 ASP D N 1
ATOM 4014 C CA . ASP D 1 95 ? 7.772 104.297 9.618 1.00 32.32 83 ASP D CA 1
ATOM 4015 C C . ASP D 1 95 ? 6.664 103.492 9.047 1.00 33.48 83 ASP D C 1
ATOM 4016 O O . ASP D 1 95 ? 6.723 103.259 7.829 1.00 40.17 83 ASP D O 1
ATOM 4021 N N . ASP D 1 96 ? 5.633 103.186 9.850 1.00 27.48 84 ASP D N 1
ATOM 4022 C CA . ASP D 1 96 ? 4.612 102.169 9.572 1.00 29.25 84 ASP D CA 1
ATOM 4023 C C . ASP D 1 96 ? 3.474 102.656 8.695 1.00 24.84 84 ASP D C 1
ATOM 4024 O O . ASP D 1 96 ? 2.336 102.274 8.907 1.00 27.45 84 ASP D O 1
ATOM 4029 N N . ASN D 1 97 ? 3.753 103.497 7.705 1.00 22.02 85 ASN D N 1
ATOM 4030 C CA . ASN D 1 97 ? 2.687 104.070 6.919 1.00 19.91 85 ASN D CA 1
ATOM 4031 C C . ASN D 1 97 ? 2.950 104.043 5.418 1.00 18.02 85 ASN D C 1
ATOM 4032 O O . ASN D 1 97 ? 2.433 104.881 4.663 1.00 19.61 85 ASN D O 1
ATOM 4037 N N . ALA D 1 98 ? 3.761 103.062 4.978 1.00 20.41 86 ALA D N 1
ATOM 4038 C CA . ALA D 1 98 ? 4.054 102.903 3.559 1.00 19.97 86 ALA D CA 1
ATOM 4039 C C . ALA D 1 98 ? 2.742 102.922 2.769 1.00 19.68 86 ALA D C 1
ATOM 4040 O O . ALA D 1 98 ? 2.691 103.574 1.760 1.00 19.42 86 ALA D O 1
ATOM 4042 N N . HIS D 1 99 ? 1.734 102.198 3.229 1.00 18.52 87 HIS D N 1
ATOM 4043 C CA . HIS D 1 99 ? 0.463 102.081 2.481 1.00 19.77 87 HIS D CA 1
ATOM 4044 C C . HIS D 1 99 ? -0.152 103.461 2.191 1.00 19.67 87 HIS D C 1
ATOM 4045 O O . HIS D 1 99 ? -0.791 103.666 1.157 1.00 19.77 87 HIS D O 1
ATOM 4052 N N . ALA D 1 100 ? -0.045 104.349 3.181 1.00 18.31 88 ALA D N 1
ATOM 4053 C CA . ALA D 1 100 ? -0.610 105.691 3.044 1.00 19.31 88 ALA D CA 1
ATOM 4054 C C . ALA D 1 100 ? 0.103 106.505 1.964 1.00 19.86 88 ALA D C 1
ATOM 4055 O O . ALA D 1 100 ? -0.513 107.273 1.209 1.00 19.42 88 ALA D O 1
ATOM 4057 N N . HIS D 1 101 ? 1.421 106.403 1.926 1.00 18.31 89 HIS D N 1
ATOM 4058 C CA . HIS D 1 101 ? 2.182 107.055 0.885 1.00 19.00 89 HIS D CA 1
ATOM 4059 C C . HIS D 1 101 ? 1.809 106.477 -0.472 1.00 18.96 89 HIS D C 1
ATOM 4060 O O . HIS D 1 101 ? 1.698 107.179 -1.444 1.00 18.81 89 HIS D O 1
ATOM 4067 N N . LEU D 1 102 ? 1.632 105.161 -0.578 1.00 18.31 90 LEU D N 1
ATOM 4068 C CA . LEU D 1 102 ? 1.302 104.565 -1.849 1.00 18.46 90 LEU D CA 1
ATOM 4069 C C . LEU D 1 102 ? -0.078 105.041 -2.359 1.00 19.52 90 LEU D C 1
ATOM 4070 O O . LEU D 1 102 ? -0.251 105.352 -3.526 1.00 21.22 90 LEU D O 1
ATOM 4075 N N . GLY D 1 103 ? -1.040 105.115 -1.468 1.00 19.62 91 GLY D N 1
ATOM 4076 C CA . GLY D 1 103 ? -2.374 105.539 -1.827 1.00 20.85 91 GLY D CA 1
ATOM 4077 C C . GLY D 1 103 ? -2.369 106.982 -2.275 1.00 20.64 91 GLY D C 1
ATOM 4078 O O . GLY D 1 103 ? -2.963 107.293 -3.299 1.00 21.74 91 GLY D O 1
ATOM 4079 N N . ALA D 1 104 ? -1.620 107.832 -1.543 1.00 20.95 92 ALA D N 1
ATOM 4080 C CA . ALA D 1 104 ? -1.507 109.233 -1.822 1.00 19.86 92 ALA D CA 1
ATOM 4081 C C . ALA D 1 104 ? -0.835 109.445 -3.163 1.00 22.32 92 ALA D C 1
ATOM 4082 O O . ALA D 1 104 ? -1.237 110.321 -3.958 1.00 22.47 92 ALA D O 1
ATOM 4084 N N . THR D 1 105 ? 0.187 108.657 -3.419 1.00 19.23 93 THR D N 1
ATOM 4085 C CA . THR D 1 105 ? 0.904 108.711 -4.696 1.00 22.33 93 THR D CA 1
ATOM 4086 C C . THR D 1 105 ? 0.012 108.492 -5.873 1.00 22.58 93 THR D C 1
ATOM 4087 O O . THR D 1 105 ? 0.067 109.262 -6.859 1.00 23.75 93 THR D O 1
ATOM 4091 N N . PHE D 1 106 ? -0.805 107.442 -5.792 1.00 21.64 94 PHE D N 1
ATOM 4092 C CA . PHE D 1 106 ? -1.747 107.119 -6.830 1.00 22.96 94 PHE D CA 1
ATOM 4093 C C . PHE D 1 106 ? -2.914 108.075 -6.962 1.00 24.68 94 PHE D C 1
ATOM 4094 O O . PHE D 1 106 ? -3.257 108.421 -8.071 1.00 25.84 94 PHE D O 1
ATOM 4102 N N . LEU D 1 107 ? -3.497 108.505 -5.860 1.00 21.73 95 LEU D N 1
ATOM 4103 C CA . LEU D 1 107 ? -4.705 109.310 -5.904 1.00 21.00 95 LEU D CA 1
ATOM 4104 C C . LEU D 1 107 ? -4.382 110.760 -6.259 1.00 22.07 95 LEU D C 1
ATOM 4105 O O . LEU D 1 107 ? -5.199 111.414 -6.919 1.00 23.18 95 LEU D O 1
ATOM 4110 N N . GLY D 1 108 ? -3.284 111.261 -5.741 1.00 20.68 96 GLY D N 1
ATOM 4111 C CA . GLY D 1 108 ? -2.864 112.651 -5.991 1.00 21.61 96 GLY D CA 1
ATOM 4112 C C . GLY D 1 108 ? -3.242 113.578 -4.852 1.00 21.74 96 GLY D C 1
ATOM 4113 O O . GLY D 1 108 ? -4.295 113.396 -4.200 1.00 21.45 96 GLY D O 1
ATOM 4114 N N . ALA D 1 109 ? -2.426 114.633 -4.696 1.00 21.86 97 ALA D N 1
ATOM 4115 C CA . ALA D 1 109 ? -2.610 115.604 -3.647 1.00 22.55 97 ALA D CA 1
ATOM 4116 C C . ALA D 1 109 ? -3.564 116.721 -4.028 1.00 21.11 97 ALA D C 1
ATOM 4117 O O . ALA D 1 109 ? -3.887 117.552 -3.179 1.00 22.22 97 ALA D O 1
ATOM 4119 N N . GLU D 1 110 ? -3.980 116.766 -5.292 1.00 20.43 98 GLU D N 1
ATOM 4120 C CA . GLU D 1 110 ? -4.710 117.929 -5.822 1.00 21.14 98 GLU D CA 1
ATOM 4121 C C . GLU D 1 110 ? -5.808 117.516 -6.770 1.00 22.64 98 GLU D C 1
ATOM 4122 O O . GLU D 1 110 ? -5.714 116.490 -7.481 1.00 18.43 98 GLU D O 1
ATOM 4133 N N . ARG D 1 111 ? -6.859 118.316 -6.771 1.00 21.78 99 ARG D N 1
ATOM 4134 C CA . ARG D 1 111 ? -7.843 118.333 -7.858 1.00 19.68 99 ARG D CA 1
ATOM 4135 C C . ARG D 1 111 ? -8.048 119.764 -8.313 1.00 19.19 99 ARG D C 1
ATOM 4136 O O . ARG D 1 111 ? -7.842 120.698 -7.563 1.00 21.06 99 ARG D O 1
ATOM 4144 N N . VAL D 1 112 ? -8.391 119.921 -9.585 1.00 18.01 100 VAL D N 1
ATOM 4145 C CA . VAL D 1 112 ? -8.629 121.258 -10.177 1.00 17.87 100 VAL D CA 1
ATOM 4146 C C . VAL D 1 112 ? -10.031 121.227 -10.752 1.00 20.16 100 VAL D C 1
ATOM 4147 O O . VAL D 1 112 ? -10.384 120.286 -11.477 1.00 20.46 100 VAL D O 1
ATOM 4151 N N . PHE D 1 113 ? -10.835 122.225 -10.353 1.00 18.27 101 PHE D N 1
ATOM 4152 C CA . PHE D 1 113 ? -12.215 122.355 -10.849 1.00 17.12 101 PHE D CA 1
ATOM 4153 C C . PHE D 1 113 ? -12.330 123.670 -11.581 1.00 17.60 101 PHE D C 1
ATOM 4154 O O . PHE D 1 113 ? -11.686 124.635 -11.203 1.00 19.00 101 PHE D O 1
ATOM 4162 N N . PRO D 1 114 ? -13.230 123.732 -12.569 1.00 18.41 102 PRO D N 1
ATOM 4163 C CA . PRO D 1 114 ? -13.489 125.023 -13.156 1.00 18.43 102 PRO D CA 1
ATOM 4164 C C . PRO D 1 114 ? -14.333 125.892 -12.236 1.00 18.34 102 PRO D C 1
ATOM 4165 O O . PRO D 1 114 ? -15.178 125.378 -11.504 1.00 20.85 102 PRO D O 1
ATOM 4169 N N . VAL D 1 115 ? -14.140 127.223 -12.350 1.00 18.16 103 VAL D N 1
ATOM 4170 C CA . VAL D 1 115 ? -15.059 128.172 -11.844 1.00 18.52 103 VAL D CA 1
ATOM 4171 C C . VAL D 1 115 ? -15.679 128.926 -13.026 1.00 17.61 103 VAL D C 1
ATOM 4172 O O . VAL D 1 115 ? -14.956 129.431 -13.879 1.00 16.32 103 VAL D O 1
ATOM 4176 N N . ARG D 1 116 ? -16.991 128.950 -13.098 1.00 19.81 104 ARG D N 1
ATOM 4177 C CA . ARG D 1 116 ? -17.653 129.453 -14.323 1.00 22.59 104 ARG D CA 1
ATOM 4178 C C . ARG D 1 116 ? -18.943 130.209 -13.993 1.00 23.75 104 ARG D C 1
ATOM 4179 O O . ARG D 1 116 ? -19.782 129.729 -13.260 1.00 23.12 104 ARG D O 1
ATOM 4187 N N . GLU D 1 117 ? -19.028 131.447 -14.449 1.00 26.71 105 GLU D N 1
ATOM 4188 C CA . GLU D 1 117 ? -20.153 132.303 -14.117 1.00 28.84 105 GLU D CA 1
ATOM 4189 C C . GLU D 1 117 ? -20.387 132.322 -12.607 1.00 27.34 105 GLU D C 1
ATOM 4190 O O . GLU D 1 117 ? -21.506 132.200 -12.148 1.00 27.48 105 GLU D O 1
ATOM 4196 N N . GLY D 1 118 ? -19.292 132.442 -11.842 1.00 27.30 106 GLY D N 1
ATOM 4197 C CA . GLY D 1 118 ? -19.353 132.577 -10.388 1.00 26.74 106 GLY D CA 1
ATOM 4198 C C . GLY D 1 118 ? -19.610 131.310 -9.600 1.00 28.80 106 GLY D C 1
ATOM 4199 O O . GLY D 1 118 ? -19.705 131.378 -8.384 1.00 30.27 106 GLY D O 1
ATOM 4200 N N . LYS D 1 119 ? -19.698 130.154 -10.273 1.00 26.24 107 LYS D N 1
ATOM 4201 C CA . LYS D 1 119 ? -20.015 128.877 -9.608 1.00 26.53 107 LYS D CA 1
ATOM 4202 C C . LYS D 1 119 ? -18.840 127.924 -9.770 1.00 24.57 107 LYS D C 1
ATOM 4203 O O . LYS D 1 119 ? -18.214 127.909 -10.820 1.00 21.59 107 LYS D O 1
ATOM 4209 N N . LEU D 1 120 ? -18.603 127.109 -8.763 1.00 23.52 108 LEU D N 1
ATOM 4210 C CA . LEU D 1 120 ? -17.754 125.945 -8.873 1.00 23.97 108 LEU D CA 1
ATOM 4211 C C . LEU D 1 120 ? -18.478 124.922 -9.754 1.00 24.59 108 LEU D C 1
ATOM 4212 O O . LEU D 1 120 ? -19.594 124.519 -9.450 1.00 22.67 108 LEU D O 1
ATOM 4217 N N . VAL D 1 121 ? -17.854 124.557 -10.862 1.00 22.02 109 VAL D N 1
ATOM 4218 C CA . VAL D 1 121 ? -18.453 123.633 -11.793 1.00 21.67 109 VAL D CA 1
ATOM 4219 C C . VAL D 1 121 ? -18.205 122.261 -11.238 1.00 22.14 109 VAL D C 1
ATOM 4220 O O . VAL D 1 121 ? -17.042 121.845 -11.060 1.00 21.98 109 VAL D O 1
ATOM 4224 N N . ARG D 1 122 ? -19.296 121.582 -10.918 1.00 22.71 110 ARG D N 1
ATOM 4225 C CA . ARG D 1 122 ? -19.210 120.206 -10.472 1.00 25.78 110 ARG D CA 1
ATOM 4226 C C . ARG D 1 122 ? -20.509 119.493 -10.612 1.00 25.55 110 ARG D C 1
ATOM 4227 O O . ARG D 1 122 ? -21.585 120.122 -10.651 1.00 25.62 110 ARG D O 1
ATOM 4235 N N . GLY D 1 123 ? -20.443 118.175 -10.712 1.00 24.10 111 GLY D N 1
ATOM 4236 C CA . GLY D 1 123 ? -21.636 117.394 -10.917 1.00 24.82 111 GLY D CA 1
ATOM 4237 C C . GLY D 1 123 ? -22.470 117.259 -9.670 1.00 24.78 111 GLY D C 1
ATOM 4238 O O . GLY D 1 123 ? -22.000 117.494 -8.550 1.00 23.73 111 GLY D O 1
ATOM 4239 N N . THR D 1 124 ? -23.713 116.884 -9.896 1.00 25.75 112 THR D N 1
ATOM 4240 C CA . THR D 1 124 ? -24.715 116.658 -8.864 1.00 26.82 112 THR D CA 1
ATOM 4241 C C . THR D 1 124 ? -24.223 115.727 -7.813 1.00 26.66 112 THR D C 1
ATOM 4242 O O . THR D 1 124 ? -24.518 115.908 -6.630 1.00 27.49 112 THR D O 1
ATOM 4246 N N . TRP D 1 125 ? -23.434 114.746 -8.242 1.00 25.69 113 TRP D N 1
ATOM 4247 C CA . TRP D 1 125 ? -22.898 113.706 -7.349 1.00 25.17 113 TRP D CA 1
ATOM 4248 C C . TRP D 1 125 ? -21.374 113.763 -7.221 1.00 21.38 113 TRP D C 1
ATOM 4249 O O . TRP D 1 125 ? -20.726 112.751 -7.005 1.00 21.90 113 TRP D O 1
ATOM 4260 N N . GLN D 1 126 ? -20.810 114.952 -7.335 1.00 20.86 114 GLN D N 1
ATOM 4261 C CA . GLN D 1 126 ? -19.381 115.101 -7.310 1.00 21.14 114 GLN D CA 1
ATOM 4262 C C . GLN D 1 126 ? -18.996 115.984 -6.120 1.00 21.89 114 GLN D C 1
ATOM 4263 O O . GLN D 1 126 ? -19.011 117.215 -6.196 1.00 23.39 114 GLN D O 1
ATOM 4269 N N . ASN D 1 127 ? -18.701 115.364 -4.990 1.00 18.97 115 ASN D N 1
ATOM 4270 C CA . ASN D 1 127 ? -18.325 116.097 -3.803 1.00 17.52 115 ASN D CA 1
ATOM 4271 C C . ASN D 1 127 ? -16.810 115.978 -3.655 1.00 18.62 115 ASN D C 1
ATOM 4272 O O . ASN D 1 127 ? -16.221 115.033 -4.129 1.00 20.43 115 ASN D O 1
ATOM 4277 N N . ILE D 1 128 ? -16.235 116.898 -2.923 1.00 17.45 116 ILE D N 1
ATOM 4278 C CA . ILE D 1 128 ? -14.794 116.972 -2.774 1.00 16.69 116 ILE D CA 1
ATOM 4279 C C . ILE D 1 128 ? -14.408 116.448 -1.390 1.00 17.88 116 ILE D C 1
ATOM 4280 O O . ILE D 1 128 ? -14.937 116.890 -0.369 1.00 17.75 116 ILE D O 1
ATOM 4285 N N . PHE D 1 129 ? -13.482 115.485 -1.357 1.00 16.96 117 PHE D N 1
ATOM 4286 C CA . PHE D 1 129 ? -13.037 114.825 -0.117 1.00 15.94 117 PHE D CA 1
ATOM 4287 C C . PHE D 1 129 ? -11.554 114.928 0.128 1.00 17.84 117 PHE D C 1
ATOM 4288 O O . PHE D 1 129 ? -10.733 114.703 -0.776 1.00 19.60 117 PHE D O 1
ATOM 4296 N N . LEU D 1 130 ? -11.216 115.187 1.383 1.00 17.20 118 LEU D N 1
ATOM 4297 C CA . LEU D 1 130 ? -9.889 114.885 1.890 1.00 18.06 118 LEU D CA 1
ATOM 4298 C C . LEU D 1 130 ? -9.904 113.387 2.164 1.00 18.07 118 LEU D C 1
ATOM 4299 O O . LEU D 1 130 ? -10.790 112.885 2.882 1.00 18.87 118 LEU D O 1
ATOM 4304 N N . VAL D 1 131 ? -8.919 112.700 1.616 1.00 18.15 119 VAL D N 1
ATOM 4305 C CA . VAL D 1 131 ? -8.713 111.275 1.898 1.00 18.02 119 VAL D CA 1
ATOM 4306 C C . VAL D 1 131 ? -7.571 111.158 2.913 1.00 19.76 119 VAL D C 1
ATOM 4307 O O . VAL D 1 131 ? -6.378 111.461 2.620 1.00 17.98 119 VAL D O 1
ATOM 4311 N N . GLU D 1 132 ? -7.906 110.671 4.095 1.00 18.03 120 GLU D N 1
ATOM 4312 C CA . GLU D 1 132 ? -6.920 110.423 5.143 1.00 18.98 120 GLU D CA 1
ATOM 4313 C C . GLU D 1 132 ? -6.566 108.967 5.072 1.00 19.91 120 GLU D C 1
ATOM 4314 O O . GLU D 1 132 ? -7.448 108.129 5.072 1.00 21.08 120 GLU D O 1
ATOM 4320 N N . LEU D 1 133 ? -5.271 108.674 4.979 1.00 19.48 121 LEU D N 1
ATOM 4321 C CA . LEU D 1 133 ? -4.783 107.268 4.952 1.00 18.56 121 LEU D CA 1
ATOM 4322 C C . LEU D 1 133 ? -3.838 106.929 6.111 1.00 20.18 121 LEU D C 1
ATOM 4323 O O . LEU D 1 133 ? -3.394 105.773 6.239 1.00 19.08 121 LEU D O 1
ATOM 4328 N N . ASP D 1 134 ? -3.530 107.919 6.946 1.00 21.07 122 ASP D N 1
ATOM 4329 C CA . ASP D 1 134 ? -2.643 107.716 8.110 1.00 22.32 122 ASP D CA 1
ATOM 4330 C C . ASP D 1 134 ? -3.116 108.486 9.317 1.00 22.38 122 ASP D C 1
ATOM 4331 O O . ASP D 1 134 ? -2.317 109.117 9.982 1.00 21.79 122 ASP D O 1
ATOM 4336 N N . GLY D 1 135 ? -4.414 108.452 9.599 1.00 23.09 123 GLY D N 1
ATOM 4337 C CA . GLY D 1 135 ? -4.938 109.158 10.763 1.00 24.24 123 GLY D CA 1
ATOM 4338 C C . GLY D 1 135 ? -4.727 108.304 12.014 1.00 23.41 123 GLY D C 1
ATOM 4339 O O . GLY D 1 135 ? -4.232 107.174 11.902 1.00 22.32 123 GLY D O 1
ATOM 4340 N N . PRO D 1 136 ? -5.076 108.831 13.201 1.00 25.03 124 PRO D N 1
ATOM 4341 C CA . PRO D 1 136 ? -5.614 110.177 13.366 1.00 26.06 124 PRO D CA 1
ATOM 4342 C C . PRO D 1 136 ? -4.514 111.224 13.238 1.00 26.17 124 PRO D C 1
ATOM 4343 O O . PRO D 1 136 ? -3.388 110.967 13.615 1.00 24.67 124 PRO D O 1
ATOM 4347 N N . ARG D 1 137 ? -4.868 112.387 12.694 1.00 27.11 125 ARG D N 1
ATOM 4348 C CA . ARG D 1 137 ? -3.971 113.530 12.630 1.00 27.33 125 ARG D CA 1
ATOM 4349 C C . ARG D 1 137 ? -4.734 114.699 13.176 1.00 28.85 125 ARG D C 1
ATOM 4350 O O . ARG D 1 137 ? -5.926 114.855 12.902 1.00 29.12 125 ARG D O 1
ATOM 4358 N N . SER D 1 138 ? -4.030 115.536 13.929 1.00 30.33 126 SER D N 1
ATOM 4359 C CA . SER D 1 138 ? -4.607 116.730 14.526 1.00 31.58 126 SER D CA 1
ATOM 4360 C C . SER D 1 138 ? -4.892 117.797 13.500 1.00 30.77 126 SER D C 1
ATOM 4361 O O . SER D 1 138 ? -5.915 118.478 13.575 1.00 31.19 126 SER D O 1
ATOM 4364 N N . GLU D 1 139 ? -3.967 117.971 12.563 1.00 29.75 127 GLU D N 1
ATOM 4365 C CA . GLU D 1 139 ? -4.126 119.004 11.536 1.00 30.89 127 GLU D CA 1
ATOM 4366 C C . GLU D 1 139 ? -3.702 118.542 10.154 1.00 30.65 127 GLU D C 1
ATOM 4367 O O . GLU D 1 139 ? -2.509 118.412 9.867 1.00 34.75 127 GLU D O 1
ATOM 4373 N N . ARG D 1 140 ? -4.693 118.298 9.301 1.00 27.08 128 ARG D N 1
ATOM 4374 C CA . ARG D 1 140 ? -4.456 118.208 7.867 1.00 24.10 128 ARG D CA 1
ATOM 4375 C C . ARG D 1 140 ? -4.809 119.562 7.250 1.00 24.61 128 ARG D C 1
ATOM 4376 O O . ARG D 1 140 ? -5.847 120.143 7.557 1.00 28.08 128 ARG D O 1
ATOM 4384 N N . HIS D 1 141 ? -3.883 120.074 6.465 1.00 23.40 129 HIS D N 1
ATOM 4385 C CA . HIS D 1 141 ? -3.963 121.405 5.920 1.00 24.20 129 HIS D CA 1
ATOM 4386 C C . HIS D 1 141 ? -4.232 121.297 4.416 1.00 23.36 129 HIS D C 1
ATOM 4387 O O . HIS D 1 141 ? -3.422 120.736 3.646 1.00 25.31 129 HIS D O 1
ATOM 4394 N N . ILE D 1 142 ? -5.358 121.835 4.008 1.00 20.67 130 ILE D N 1
ATOM 4395 C CA . ILE D 1 142 ? -5.698 121.923 2.614 1.00 18.05 130 ILE D CA 1
ATOM 4396 C C . ILE D 1 142 ? -5.622 123.380 2.164 1.00 19.08 130 ILE D C 1
ATOM 4397 O O . ILE D 1 142 ? -6.217 124.254 2.783 1.00 20.57 130 ILE D O 1
ATOM 4402 N N . THR D 1 143 ? -4.900 123.611 1.078 1.00 17.18 131 THR D N 1
ATOM 4403 C CA . THR D 1 143 ? -4.844 124.886 0.438 1.00 16.35 131 THR D CA 1
ATOM 4404 C C . THR D 1 143 ? -5.905 124.932 -0.644 1.00 17.78 131 THR D C 1
ATOM 4405 O O . THR D 1 143 ? -6.033 123.993 -1.437 1.00 19.54 131 THR D O 1
ATOM 4409 N N . VAL D 1 144 ? -6.700 126.004 -0.652 1.00 17.54 132 VAL D N 1
ATOM 4410 C CA . VAL D 1 144 ? -7.620 126.222 -1.738 1.00 16.38 132 VAL D CA 1
ATOM 4411 C C . VAL D 1 144 ? -7.226 127.533 -2.397 1.00 18.69 132 VAL D C 1
ATOM 4412 O O . VAL D 1 144 ? -7.138 128.558 -1.748 1.00 17.83 132 VAL D O 1
ATOM 4416 N N . GLU D 1 145 ? -7.005 127.467 -3.683 1.00 18.13 133 GLU D N 1
ATOM 4417 C CA . GLU D 1 145 ? -6.569 128.600 -4.452 1.00 18.67 133 GLU D CA 1
ATOM 4418 C C . GLU D 1 145 ? -7.522 128.788 -5.617 1.00 18.79 133 GLU D C 1
ATOM 4419 O O . GLU D 1 145 ? -7.706 127.852 -6.411 1.00 18.48 133 GLU D O 1
ATOM 4425 N N . ILE D 1 146 ? -8.075 129.996 -5.716 1.00 18.60 134 ILE D N 1
ATOM 4426 C CA . ILE D 1 146 ? -8.959 130.381 -6.798 1.00 19.66 134 ILE D CA 1
ATOM 4427 C C . ILE D 1 146 ? -8.191 131.409 -7.644 1.00 20.30 134 ILE D C 1
ATOM 4428 O O . ILE D 1 146 ? -7.644 132.380 -7.108 1.00 19.65 134 ILE D O 1
ATOM 4433 N N . LEU D 1 147 ? -8.121 131.158 -8.945 1.00 18.98 135 LEU D N 1
ATOM 4434 C CA . LEU D 1 147 ? -7.384 132.002 -9.842 1.00 20.69 135 LEU D CA 1
ATOM 4435 C C . LEU D 1 147 ? -8.282 132.330 -11.047 1.00 21.44 135 LEU D C 1
ATOM 4436 O O . LEU D 1 147 ? -8.844 131.436 -11.671 1.00 19.12 135 LEU D O 1
ATOM 4441 N N . GLY D 1 148 ? -8.386 133.609 -11.400 1.00 21.30 136 GLY D N 1
ATOM 4442 C CA . GLY D 1 148 ? -9.216 133.950 -12.552 1.00 23.17 136 GLY D CA 1
ATOM 4443 C C . GLY D 1 148 ? -9.667 135.391 -12.552 1.00 24.69 136 GLY D C 1
ATOM 4444 O O . GLY D 1 148 ? -9.124 136.212 -11.815 1.00 24.44 136 GLY D O 1
ATOM 4445 N N . GLU D 1 149 ? -10.736 135.638 -13.317 1.00 25.43 137 GLU D N 1
ATOM 4446 C CA . GLU D 1 149 ? -11.335 136.991 -13.540 1.00 28.78 137 GLU D CA 1
ATOM 4447 C C . GLU D 1 149 ? -12.677 137.076 -12.823 1.00 27.99 137 GLU D C 1
ATOM 4448 O O . GLU D 1 149 ? -13.394 136.091 -12.843 1.00 29.11 137 GLU D O 1
ATOM 4455 N N . HIS E 1 12 ? 0.695 142.308 -14.818 1.00 23.71 0 HIS E N 1
ATOM 4456 C CA . HIS E 1 12 ? 0.127 141.567 -13.661 1.00 24.97 0 HIS E CA 1
ATOM 4457 C C . HIS E 1 12 ? 0.240 140.033 -13.835 1.00 25.13 0 HIS E C 1
ATOM 4458 O O . HIS E 1 12 ? 1.232 139.484 -13.354 1.00 28.18 0 HIS E O 1
ATOM 4465 N N . MET E 1 13 ? -0.711 139.355 -14.506 1.00 27.21 1 MET E N 1
ATOM 4466 C CA . MET E 1 13 ? -0.601 137.874 -14.742 1.00 27.82 1 MET E CA 1
ATOM 4467 C C . MET E 1 13 ? 0.528 137.682 -15.704 1.00 26.06 1 MET E C 1
ATOM 4468 O O . MET E 1 13 ? 0.691 138.472 -16.621 1.00 20.52 1 MET E O 1
ATOM 4473 N N . LYS E 1 14 ? 1.260 136.592 -15.497 1.00 24.33 2 LYS E N 1
ATOM 4474 C CA . LYS E 1 14 ? 2.468 136.222 -16.210 1.00 25.08 2 LYS E CA 1
ATOM 4475 C C . LYS E 1 14 ? 2.407 134.695 -16.336 1.00 21.37 2 LYS E C 1
ATOM 4476 O O . LYS E 1 14 ? 1.830 134.039 -15.464 1.00 20.26 2 LYS E O 1
ATOM 4482 N N . VAL E 1 15 ? 2.947 134.187 -17.433 1.00 20.71 3 VAL E N 1
ATOM 4483 C CA . VAL E 1 15 ? 3.088 132.752 -17.736 1.00 20.23 3 VAL E CA 1
ATOM 4484 C C . VAL E 1 15 ? 4.565 132.547 -18.029 1.00 22.03 3 VAL E C 1
ATOM 4485 O O . VAL E 1 15 ? 5.123 133.314 -18.855 1.00 22.70 3 VAL E O 1
ATOM 4492 N N . TYR E 1 16 ? 5.191 131.566 -17.377 1.00 19.48 4 TYR E N 1
ATOM 4493 C CA . TYR E 1 16 ? 6.611 131.290 -17.575 1.00 18.04 4 TYR E CA 1
ATOM 4494 C C . TYR E 1 16 ? 6.799 129.805 -17.812 1.00 20.67 4 TYR E C 1
ATOM 4495 O O . TYR E 1 16 ? 6.228 128.968 -17.069 1.00 20.32 4 TYR E O 1
ATOM 4504 N N . PHE E 1 17 ? 7.582 129.476 -18.835 1.00 19.80 5 PHE E N 1
ATOM 4505 C CA . PHE E 1 17 ? 7.863 128.067 -19.133 1.00 17.40 5 PHE E CA 1
ATOM 4506 C C . PHE E 1 17 ? 9.305 127.765 -19.013 1.00 18.20 5 PHE E C 1
ATOM 4507 O O . PHE E 1 17 ? 10.139 128.594 -19.376 1.00 17.22 5 PHE E O 1
ATOM 4515 N N . ASP E 1 18 ? 9.611 126.532 -18.605 1.00 18.02 6 ASP E N 1
ATOM 4516 C CA . ASP E 1 18 ? 10.951 126.001 -18.820 1.00 21.45 6 ASP E CA 1
ATOM 4517 C C . ASP E 1 18 ? 10.791 124.508 -18.997 1.00 21.25 6 ASP E C 1
ATOM 4518 O O . ASP E 1 18 ? 9.692 123.971 -18.890 1.00 20.67 6 ASP E O 1
ATOM 4523 N N . ASP E 1 19 ? 11.911 123.863 -19.296 1.00 22.02 7 ASP E N 1
ATOM 4524 C CA . ASP E 1 19 ? 11.938 122.435 -19.668 1.00 21.32 7 ASP E CA 1
ATOM 4525 C C . ASP E 1 19 ? 13.019 121.709 -18.921 1.00 23.44 7 ASP E C 1
ATOM 4526 O O . ASP E 1 19 ? 14.180 122.218 -18.774 1.00 23.90 7 ASP E O 1
ATOM 4531 N N . ILE E 1 20 ? 12.674 120.502 -18.496 1.00 21.81 8 ILE E N 1
ATOM 4532 C CA . ILE E 1 20 ? 13.557 119.602 -17.819 1.00 23.78 8 ILE E CA 1
ATOM 4533 C C . ILE E 1 20 ? 13.664 118.403 -18.717 1.00 23.49 8 ILE E C 1
ATOM 4534 O O . ILE E 1 20 ? 12.668 117.885 -19.187 1.00 22.00 8 ILE E O 1
ATOM 4539 N N . TYR E 1 21 ? 14.896 117.996 -18.985 1.00 24.17 9 TYR E N 1
ATOM 4540 C CA . TYR E 1 21 ? 15.151 116.815 -19.813 1.00 23.76 9 TYR E CA 1
ATOM 4541 C C . TYR E 1 21 ? 15.871 115.776 -18.964 1.00 24.87 9 TYR E C 1
ATOM 4542 O O . TYR E 1 21 ? 16.827 116.079 -18.236 1.00 25.66 9 TYR E O 1
ATOM 4551 N N . VAL E 1 22 ? 15.352 114.550 -19.008 1.00 25.20 10 VAL E N 1
ATOM 4552 C CA . VAL E 1 22 ? 15.848 113.480 -18.173 1.00 24.76 10 VAL E CA 1
ATOM 4553 C C . VAL E 1 22 ? 16.166 112.266 -19.025 1.00 26.14 10 VAL E C 1
ATOM 4554 O O . VAL E 1 22 ? 15.354 111.846 -19.854 1.00 25.74 10 VAL E O 1
ATOM 4558 N N . SER E 1 23 ? 17.372 111.726 -18.860 1.00 26.29 11 SER E N 1
ATOM 4559 C CA . SER E 1 23 ? 17.691 110.427 -19.437 1.00 27.93 11 SER E CA 1
ATOM 4560 C C . SER E 1 23 ? 17.492 109.422 -18.347 1.00 28.16 11 SER E C 1
ATOM 4561 O O . SER E 1 23 ? 17.906 109.651 -17.218 1.00 31.60 11 SER E O 1
ATOM 4564 N N . THR E 1 24 ? 16.832 108.316 -18.661 1.00 26.89 12 THR E N 1
ATOM 4565 C CA . THR E 1 24 ? 16.551 107.279 -17.665 1.00 27.81 12 THR E CA 1
ATOM 4566 C C . THR E 1 24 ? 17.355 106.022 -17.999 1.00 28.86 12 THR E C 1
ATOM 4567 O O . THR E 1 24 ? 17.543 105.710 -19.172 1.00 27.93 12 THR E O 1
ATOM 4571 N N . ALA E 1 25 ? 17.818 105.332 -16.963 1.00 30.91 13 ALA E N 1
ATOM 4572 C CA . ALA E 1 25 ? 18.778 104.239 -17.076 1.00 32.95 13 ALA E CA 1
ATOM 4573 C C . ALA E 1 25 ? 18.142 102.853 -16.943 1.00 33.26 13 ALA E C 1
ATOM 4574 O O . ALA E 1 25 ? 18.657 101.892 -17.518 1.00 35.36 13 ALA E O 1
ATOM 4576 N N . ARG E 1 26 ? 17.035 102.760 -16.212 1.00 30.77 14 ARG E N 1
ATOM 4577 C CA . ARG E 1 26 ? 16.360 101.507 -15.908 1.00 31.16 14 ARG E CA 1
ATOM 4578 C C . ARG E 1 26 ? 14.957 101.499 -16.508 1.00 28.94 14 ARG E C 1
ATOM 4579 O O . ARG E 1 26 ? 14.393 102.562 -16.831 1.00 27.80 14 ARG E O 1
ATOM 4587 N N . GLN E 1 27 ? 14.393 100.305 -16.643 1.00 27.88 15 GLN E N 1
ATOM 4588 C CA . GLN E 1 27 ? 13.065 100.150 -17.160 1.00 27.65 15 GLN E CA 1
ATOM 4589 C C . GLN E 1 27 ? 12.033 100.868 -16.283 1.00 26.63 15 GLN E C 1
ATOM 4590 O O . GLN E 1 27 ? 11.186 101.578 -16.821 1.00 23.05 15 GLN E O 1
ATOM 4596 N N . PHE E 1 28 ? 12.110 100.645 -14.965 1.00 24.66 16 PHE E N 1
ATOM 4597 C CA . PHE E 1 28 ? 11.297 101.341 -13.983 1.00 25.25 16 PHE E CA 1
ATOM 4598 C C . PHE E 1 28 ? 12.188 102.187 -13.096 1.00 23.81 16 PHE E C 1
ATOM 4599 O O . PHE E 1 28 ? 13.130 101.662 -12.491 1.00 22.79 16 PHE E O 1
ATOM 4607 N N . GLU E 1 29 ? 11.892 103.479 -13.005 1.00 21.99 17 GLU E N 1
ATOM 4608 C CA . GLU E 1 29 ? 12.733 104.384 -12.264 1.00 22.18 17 GLU E CA 1
ATOM 4609 C C . GLU E 1 29 ? 11.954 105.571 -11.765 1.00 21.34 17 GLU E C 1
ATOM 4610 O O . GLU E 1 29 ? 11.032 106.029 -12.449 1.00 22.66 17 GLU E O 1
ATOM 4616 N N . LEU E 1 3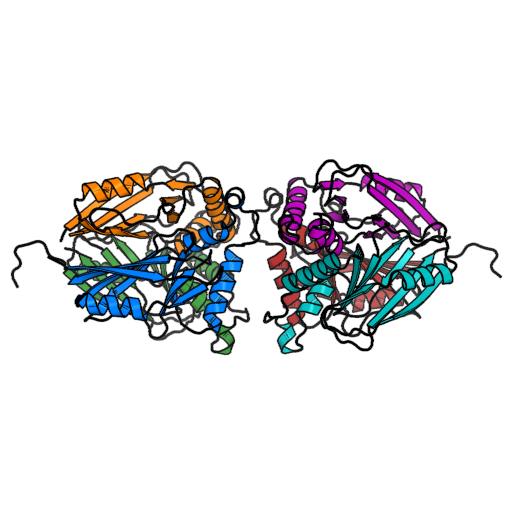0 ? 12.309 106.074 -10.582 1.00 19.98 18 LEU E N 1
ATOM 4617 C CA . LEU E 1 30 ? 11.839 107.352 -10.095 1.00 20.75 18 LEU E CA 1
ATOM 4618 C C . LEU E 1 30 ? 13.007 108.342 -10.148 1.00 21.68 18 LEU E C 1
ATOM 4619 O O . LEU E 1 30 ? 14.089 108.058 -9.614 1.00 20.57 18 LEU E O 1
ATOM 4624 N N . VAL E 1 31 ? 12.787 109.511 -10.736 1.00 18.07 19 VAL E N 1
ATOM 4625 C CA . VAL E 1 31 ? 13.807 110.539 -10.834 1.00 18.21 19 VAL E CA 1
ATOM 4626 C C . VAL E 1 31 ? 13.253 111.785 -10.154 1.00 18.12 19 VAL E C 1
ATOM 4627 O O . VAL E 1 31 ? 12.231 112.260 -10.541 1.00 18.01 19 VAL E O 1
ATOM 4631 N N . ASP E 1 32 ? 13.933 112.243 -9.106 1.00 17.27 20 ASP E N 1
ATOM 4632 C CA . ASP E 1 32 ? 13.491 113.359 -8.307 1.00 17.34 20 ASP E CA 1
ATOM 4633 C C . ASP E 1 32 ? 13.891 114.642 -9.019 1.00 18.15 20 ASP E C 1
ATOM 4634 O O . ASP E 1 32 ? 15.048 114.874 -9.292 1.00 19.28 20 ASP E O 1
ATOM 4639 N N . ILE E 1 33 ? 12.908 115.437 -9.337 1.00 17.11 21 ILE E N 1
ATOM 4640 C CA . ILE E 1 33 ? 13.079 116.689 -10.064 1.00 17.94 21 ILE E CA 1
ATOM 4641 C C . ILE E 1 33 ? 12.682 117.908 -9.263 1.00 17.47 21 ILE E C 1
ATOM 4642 O O . ILE E 1 33 ? 12.605 119.019 -9.799 1.00 17.59 21 ILE E O 1
ATOM 4647 N N . THR E 1 34 ? 12.463 117.729 -7.971 1.00 17.61 22 THR E N 1
ATOM 4648 C CA . THR E 1 34 ? 12.010 118.804 -7.087 1.00 17.64 22 THR E CA 1
ATOM 4649 C C . THR E 1 34 ? 12.881 120.043 -7.208 1.00 18.79 22 THR E C 1
ATOM 4650 O O . THR E 1 34 ? 12.392 121.151 -7.393 1.00 18.93 22 THR E O 1
ATOM 4654 N N . ASP E 1 35 ? 14.197 119.872 -7.088 1.00 17.27 23 ASP E N 1
ATOM 4655 C CA . ASP E 1 35 ? 15.108 121.035 -7.108 1.00 18.80 23 ASP E CA 1
ATOM 4656 C C . ASP E 1 35 ? 14.963 121.839 -8.388 1.00 18.20 23 ASP E C 1
ATOM 4657 O O . ASP E 1 35 ? 14.940 123.073 -8.376 1.00 17.52 23 ASP E O 1
ATOM 4662 N N . GLN E 1 36 ? 14.885 121.123 -9.501 1.00 18.33 24 GLN E N 1
ATOM 4663 C CA . GLN E 1 36 ? 14.741 121.723 -10.818 1.00 20.68 24 GLN E CA 1
ATOM 4664 C C . GLN E 1 36 ? 13.456 122.501 -10.969 1.00 19.79 24 GLN E C 1
ATOM 4665 O O . GLN E 1 36 ? 13.451 123.617 -11.533 1.00 20.40 24 GLN E O 1
ATOM 4671 N N . VAL E 1 37 ? 12.375 121.922 -10.472 1.00 19.40 25 VAL E N 1
ATOM 4672 C CA . VAL E 1 37 ? 11.075 122.566 -10.490 1.00 19.61 25 VAL E CA 1
ATOM 4673 C C . VAL E 1 37 ? 11.132 123.822 -9.638 1.00 17.86 25 VAL E C 1
ATOM 4674 O O . VAL E 1 37 ? 10.704 124.904 -10.090 1.00 19.30 25 VAL E O 1
ATOM 4678 N N . GLU E 1 38 ? 11.705 123.721 -8.448 1.00 17.91 26 GLU E N 1
ATOM 4679 C CA . GLU E 1 38 ? 11.840 124.894 -7.571 1.00 18.40 26 GLU E CA 1
ATOM 4680 C C . GLU E 1 38 ? 12.660 126.005 -8.137 1.00 17.69 26 GLU E C 1
ATOM 4681 O O . GLU E 1 38 ? 12.354 127.191 -7.951 1.00 18.97 26 GLU E O 1
ATOM 4687 N N . GLN E 1 39 ? 13.721 125.634 -8.828 1.00 17.50 27 GLN E N 1
ATOM 4688 C CA . GLN E 1 39 ? 14.561 126.610 -9.519 1.00 18.66 27 GLN E CA 1
ATOM 4689 C C . GLN E 1 39 ? 13.775 127.388 -10.558 1.00 18.56 27 GLN E C 1
ATOM 4690 O O . GLN E 1 39 ? 13.922 128.621 -10.662 1.00 18.50 27 GLN E O 1
ATOM 4696 N N . ILE E 1 40 ? 12.937 126.675 -11.298 1.00 18.20 28 ILE E N 1
ATOM 4697 C CA . ILE E 1 40 ? 12.074 127.286 -12.310 1.00 19.80 28 ILE E CA 1
ATOM 4698 C C . ILE E 1 40 ? 11.049 128.201 -11.667 1.00 18.20 28 ILE E C 1
ATOM 4699 O O . ILE E 1 40 ? 10.811 129.292 -12.144 1.00 19.20 28 ILE E O 1
ATOM 4704 N N . VAL E 1 41 ? 10.436 127.768 -10.579 1.00 20.34 29 VAL E N 1
ATOM 4705 C CA . VAL E 1 41 ? 9.538 128.648 -9.854 1.00 20.40 29 VAL E CA 1
ATOM 4706 C C . VAL E 1 41 ? 10.260 129.946 -9.476 1.00 20.12 29 VAL E C 1
ATOM 4707 O O . VAL E 1 41 ? 9.720 131.049 -9.659 1.00 21.48 29 VAL E O 1
ATOM 4711 N N . GLU E 1 42 ? 11.464 129.837 -8.925 1.00 20.40 30 GLU E N 1
ATOM 4712 C CA . GLU E 1 42 ? 12.204 131.027 -8.518 1.00 20.33 30 GLU E CA 1
ATOM 4713 C C . GLU E 1 42 ? 12.480 131.915 -9.715 1.00 20.98 30 GLU E C 1
ATOM 4714 O O . GLU E 1 42 ? 12.284 133.145 -9.665 1.00 21.06 30 GLU E O 1
ATOM 4720 N N . LYS E 1 43 ? 12.965 131.304 -10.790 1.00 20.96 31 LYS E N 1
ATOM 4721 C CA . LYS E 1 43 ? 13.358 132.051 -12.000 1.00 23.23 31 LYS E CA 1
ATOM 4722 C C . LYS E 1 43 ? 12.175 132.799 -12.617 1.00 20.02 31 LYS E C 1
ATOM 4723 O O . LYS E 1 43 ? 12.347 133.873 -13.180 1.00 18.24 31 LYS E O 1
ATOM 4726 N N . SER E 1 44 ? 10.974 132.250 -12.498 1.00 20.03 32 SER E N 1
ATOM 4727 C CA . SER E 1 44 ? 9.765 132.872 -13.100 1.00 20.46 32 SER E CA 1
ATOM 4728 C C . SER E 1 44 ? 9.455 134.255 -12.520 1.00 21.33 32 SER E C 1
ATOM 4729 O O . SER E 1 44 ? 8.814 135.057 -13.149 1.00 22.18 32 SER E O 1
ATOM 4732 N N . GLY E 1 45 ? 9.837 134.486 -11.270 1.00 22.23 33 GLY E N 1
ATOM 4733 C CA . GLY E 1 45 ? 9.551 135.726 -10.585 1.00 23.88 33 GLY E CA 1
ATOM 4734 C C . GLY E 1 45 ? 8.089 135.870 -10.195 1.00 24.65 33 GLY E C 1
ATOM 4735 O O . GLY E 1 45 ? 7.690 136.903 -9.659 1.00 25.87 33 GLY E O 1
ATOM 4736 N N . ILE E 1 46 ? 7.307 134.819 -10.400 1.00 21.10 34 ILE E N 1
ATOM 4737 C CA . ILE E 1 46 ? 5.887 134.815 -10.040 1.00 19.99 34 ILE E CA 1
ATOM 4738 C C . ILE E 1 46 ? 5.757 134.537 -8.567 1.00 21.94 34 ILE E C 1
ATOM 4739 O O . ILE E 1 46 ? 6.449 133.677 -8.037 1.00 22.99 34 ILE E O 1
ATOM 4744 N N . LYS E 1 47 ? 4.873 135.288 -7.899 1.00 20.59 35 LYS E N 1
ATOM 4745 C CA . LYS E 1 47 ? 4.729 135.209 -6.443 1.00 22.28 35 LYS E CA 1
ATOM 4746 C C . LYS E 1 47 ? 3.557 134.308 -5.985 1.00 21.87 35 LYS E C 1
ATOM 4747 O O . LYS E 1 47 ? 3.659 133.579 -4.989 1.00 22.23 35 LYS E O 1
ATOM 4750 N N . ASN E 1 48 ? 2.441 134.431 -6.692 1.00 19.08 36 ASN E N 1
ATOM 4751 C CA . ASN E 1 48 ? 1.191 133.771 -6.328 1.00 18.92 36 ASN E CA 1
ATOM 4752 C C . ASN E 1 48 ? 0.577 133.217 -7.594 1.00 18.40 36 ASN E C 1
ATOM 4753 O O . ASN E 1 48 ? 0.359 133.940 -8.509 1.00 19.25 36 ASN E O 1
ATOM 4758 N N . GLY E 1 49 ? 0.354 131.919 -7.634 1.00 18.53 37 GLY E N 1
ATOM 4759 C CA . GLY E 1 49 ? -0.200 131.311 -8.846 1.00 18.94 37 GLY E CA 1
ATOM 4760 C C . GLY E 1 49 ? -0.150 129.797 -8.736 1.00 18.87 37 GLY E C 1
ATOM 4761 O O . GLY E 1 49 ? -0.302 129.225 -7.636 1.00 18.52 37 GLY E O 1
ATOM 4762 N N . ILE E 1 50 ? 0.115 129.154 -9.858 1.00 17.76 38 ILE E N 1
ATOM 4763 C CA . ILE E 1 50 ? 0.189 127.712 -9.917 1.00 18.85 38 ILE E CA 1
ATOM 4764 C C . ILE E 1 50 ? 1.467 127.288 -10.678 1.00 19.16 38 ILE E C 1
ATOM 4765 O O . ILE E 1 50 ? 2.028 128.049 -11.472 1.00 18.71 38 ILE E O 1
ATOM 4770 N N . CYS E 1 51 ? 1.875 126.056 -10.417 1.00 17.34 39 CYS E N 1
ATOM 4771 C CA . CYS E 1 51 ? 2.992 125.424 -11.063 1.00 18.89 39 CYS E CA 1
ATOM 4772 C C . CYS E 1 51 ? 2.525 124.072 -11.589 1.00 18.74 39 CYS E C 1
ATOM 4773 O O . CYS E 1 51 ? 2.111 123.198 -10.801 1.00 21.09 39 CYS E O 1
ATOM 4776 N N . LEU E 1 52 ? 2.525 123.950 -12.910 1.00 17.42 40 LEU E N 1
ATOM 4777 C CA . LEU E 1 52 ? 2.195 122.727 -13.629 1.00 18.41 40 LEU E CA 1
ATOM 4778 C C . LEU E 1 52 ? 3.468 122.000 -13.992 1.00 18.78 40 LEU E C 1
ATOM 4779 O O . LEU E 1 52 ? 4.391 122.591 -14.593 1.00 18.82 40 LEU E O 1
ATOM 4784 N N . ILE E 1 53 ? 3.545 120.713 -13.650 1.00 17.94 41 ILE E N 1
ATOM 4785 C CA . ILE E 1 53 ? 4.667 119.881 -14.055 1.00 18.30 41 ILE E CA 1
ATOM 4786 C C . ILE E 1 53 ? 4.070 118.775 -14.911 1.00 19.14 41 ILE E C 1
ATOM 4787 O O . ILE E 1 53 ? 3.221 118.059 -14.458 1.00 21.05 41 ILE E O 1
ATOM 4792 N N . PHE E 1 54 ? 4.504 118.698 -16.162 1.00 18.02 42 PHE E N 1
ATOM 4793 C CA . PHE E 1 54 ? 3.821 117.956 -17.188 1.00 17.82 42 PHE E CA 1
ATOM 4794 C C . PHE E 1 54 ? 4.795 117.138 -18.041 1.00 17.07 42 PHE E C 1
ATOM 4795 O O . PHE E 1 54 ? 5.770 117.666 -18.545 1.00 17.69 42 PHE E O 1
ATOM 4803 N N . VAL E 1 55 ? 4.542 115.847 -18.190 1.00 18.02 43 VAL E N 1
ATOM 4804 C CA . VAL E 1 55 ? 5.363 114.984 -19.025 1.00 20.19 43 VAL E CA 1
ATOM 4805 C C . VAL E 1 55 ? 4.579 114.604 -20.284 1.00 20.38 43 VAL E C 1
ATOM 4806 O O . VAL E 1 55 ? 3.492 114.091 -20.214 1.00 19.74 43 VAL E O 1
ATOM 4810 N N . ALA E 1 56 ? 5.163 114.945 -21.440 1.00 20.48 44 ALA E N 1
ATOM 4811 C CA . ALA E 1 56 ? 4.525 114.824 -22.771 1.00 20.71 44 ALA E CA 1
ATOM 4812 C C . ALA E 1 56 ? 4.970 113.490 -23.305 1.00 19.06 44 ALA E C 1
ATOM 4813 O O . ALA E 1 56 ? 5.571 113.395 -24.413 1.00 18.92 44 ALA E O 1
ATOM 4815 N N . HIS E 1 57 ? 4.728 112.477 -22.482 1.00 17.23 45 HIS E N 1
ATOM 4816 C CA . HIS E 1 57 ? 4.952 111.057 -22.811 1.00 19.89 45 HIS E CA 1
ATOM 4817 C C . HIS E 1 57 ? 3.831 110.165 -22.281 1.00 21.40 45 HIS E C 1
ATOM 4818 O O . HIS E 1 57 ? 3.184 110.498 -21.294 1.00 22.90 45 HIS E O 1
ATOM 4825 N N . SER E 1 58 ? 3.583 109.026 -22.940 1.00 19.39 46 SER E N 1
ATOM 4826 C CA . SER E 1 58 ? 2.491 108.150 -22.533 1.00 18.58 46 SER E CA 1
ATOM 4827 C C . SER E 1 58 ? 2.953 106.917 -21.728 1.00 19.15 46 SER E C 1
ATOM 4828 O O . SER E 1 58 ? 2.132 106.142 -21.245 1.00 17.48 46 SER E O 1
ATOM 4831 N N . THR E 1 59 ? 4.264 106.786 -21.531 1.00 17.68 47 THR E N 1
ATOM 4832 C CA . THR E 1 59 ? 4.824 105.677 -20.758 1.00 17.44 47 THR E CA 1
ATOM 4833 C C . THR E 1 59 ? 5.622 106.182 -19.547 1.00 19.19 47 THR E C 1
ATOM 4834 O O . THR E 1 59 ? 6.459 105.469 -18.985 1.00 19.97 47 THR E O 1
ATOM 4838 N N . ALA E 1 60 ? 5.392 107.443 -19.200 1.00 19.91 48 ALA E N 1
ATOM 4839 C CA . ALA E 1 60 ? 5.941 108.061 -18.029 1.00 20.63 48 ALA E CA 1
ATOM 4840 C C . ALA E 1 60 ? 4.836 108.858 -17.295 1.00 21.51 48 ALA E C 1
ATOM 4841 O O . ALA E 1 60 ? 3.794 109.144 -17.878 1.00 18.84 48 ALA E O 1
ATOM 4843 N N . ALA E 1 61 ? 5.103 109.249 -16.044 1.00 19.22 49 ALA E N 1
ATOM 4844 C CA . ALA E 1 61 ? 4.154 109.974 -15.263 1.00 20.39 49 ALA E CA 1
ATOM 4845 C C . ALA E 1 61 ? 4.879 110.945 -14.335 1.00 18.66 49 ALA E C 1
ATOM 4846 O O . ALA E 1 61 ? 6.128 110.945 -14.246 1.00 18.49 49 ALA E O 1
ATOM 4848 N N . ILE E 1 62 ? 4.103 111.781 -13.666 1.00 19.26 50 ILE E N 1
ATOM 4849 C CA . ILE E 1 62 ? 4.623 112.721 -12.660 1.00 17.64 50 ILE E CA 1
ATOM 4850 C C . ILE E 1 62 ? 3.862 112.415 -11.387 1.00 18.84 50 ILE E C 1
ATOM 4851 O O . ILE E 1 62 ? 2.634 112.370 -11.395 1.00 20.39 50 ILE E O 1
ATOM 4856 N N . VAL E 1 63 ? 4.573 112.168 -10.275 1.00 17.96 51 VAL E N 1
ATOM 4857 C CA . VAL E 1 63 ? 3.912 111.988 -8.992 1.00 19.14 51 VAL E CA 1
ATOM 4858 C C . VAL E 1 63 ? 4.670 112.787 -7.924 1.00 18.79 51 VAL E C 1
ATOM 4859 O O . VAL E 1 63 ? 5.774 113.270 -8.134 1.00 20.02 51 VAL E O 1
ATOM 4863 N N . ALA E 1 64 ? 4.075 112.882 -6.756 1.00 19.14 52 ALA E N 1
ATOM 4864 C CA . ALA E 1 64 ? 4.769 113.516 -5.644 1.00 18.33 52 ALA E CA 1
ATOM 4865 C C . ALA E 1 64 ? 4.630 112.715 -4.374 1.00 19.73 52 ALA E C 1
ATOM 4866 O O . ALA E 1 64 ? 3.549 112.292 -3.961 1.00 19.37 52 ALA E O 1
ATOM 4868 N N . ASN E 1 65 ? 5.758 112.410 -3.769 1.00 19.53 53 ASN E N 1
ATOM 4869 C CA . ASN E 1 65 ? 5.755 111.780 -2.485 1.00 18.05 53 ASN E CA 1
ATOM 4870 C C . ASN E 1 65 ? 7.136 111.865 -1.844 1.00 18.93 53 ASN E C 1
ATOM 4871 O O . ASN E 1 65 ? 7.997 112.672 -2.258 1.00 19.28 53 ASN E O 1
ATOM 4876 N N . GLU E 1 66 ? 7.374 111.059 -0.848 1.00 19.51 54 GLU E N 1
ATOM 4877 C CA . GLU E 1 66 ? 8.562 111.204 -0.031 1.00 18.38 54 GLU E CA 1
ATOM 4878 C C . GLU E 1 66 ? 9.796 110.619 -0.682 1.00 19.38 54 GLU E C 1
ATOM 4879 O O . GLU E 1 66 ? 9.788 109.470 -1.160 1.00 18.95 54 GLU E O 1
ATOM 4885 N N . HIS E 1 67 ? 10.875 111.379 -0.680 1.00 20.41 55 HIS E N 1
ATOM 4886 C CA . HIS E 1 67 ? 12.149 110.836 -1.158 1.00 20.24 55 HIS E CA 1
ATOM 4887 C C . HIS E 1 67 ? 12.786 109.992 -0.050 1.00 20.21 55 HIS E C 1
ATOM 4888 O O . HIS E 1 67 ? 13.648 110.462 0.716 1.00 19.54 55 HIS E O 1
ATOM 4895 N N . GLU E 1 68 ? 12.372 108.722 0.027 1.00 18.62 56 GLU E N 1
ATOM 4896 C CA . GLU E 1 68 ? 12.983 107.761 0.965 1.00 20.21 56 GLU E CA 1
ATOM 4897 C C . GLU E 1 68 ? 13.212 106.523 0.121 1.00 20.90 56 GLU E C 1
ATOM 4898 O O . GLU E 1 68 ? 12.277 106.095 -0.584 1.00 18.90 56 GLU E O 1
ATOM 4904 N N . ARG E 1 69 ? 14.433 105.982 0.097 1.00 20.74 57 ARG E N 1
ATOM 4905 C CA . ARG E 1 69 ? 14.730 104.958 -0.934 1.00 23.17 57 ARG E CA 1
ATOM 4906 C C . ARG E 1 69 ? 13.852 103.709 -0.806 1.00 21.08 57 ARG E C 1
ATOM 4907 O O . ARG E 1 69 ? 13.511 103.082 -1.815 1.00 20.15 57 ARG E O 1
ATOM 4915 N N . GLY E 1 70 ? 13.486 103.349 0.413 1.00 20.51 58 GLY E N 1
ATOM 4916 C CA . GLY E 1 70 ? 12.617 102.230 0.640 1.00 21.45 58 GLY E CA 1
ATOM 4917 C C . GLY E 1 70 ? 11.254 102.432 -0.003 1.00 19.54 58 GLY E C 1
ATOM 4918 O O . GLY E 1 70 ? 10.760 101.601 -0.762 1.00 20.62 58 GLY E O 1
ATOM 4919 N N . LEU E 1 71 ? 10.664 103.588 0.276 1.00 19.34 59 LEU E N 1
ATOM 4920 C CA . LEU E 1 71 ? 9.386 103.966 -0.321 1.00 18.92 59 LEU E CA 1
ATOM 4921 C C . LEU E 1 71 ? 9.465 104.055 -1.834 1.00 18.85 59 LEU E C 1
ATOM 4922 O O . LEU E 1 71 ? 8.556 103.654 -2.504 1.00 18.39 59 LEU E O 1
ATOM 4927 N N . MET E 1 72 ? 10.566 104.588 -2.363 1.00 17.38 60 MET E N 1
ATOM 4928 C CA . MET E 1 72 ? 10.768 104.640 -3.804 1.00 19.64 60 MET E CA 1
ATOM 4929 C C . MET E 1 72 ? 10.728 103.235 -4.387 1.00 20.66 60 MET E C 1
ATOM 4930 O O . MET E 1 72 ? 10.041 102.997 -5.383 1.00 21.65 60 MET E O 1
ATOM 4935 N N . GLU E 1 73 ? 11.353 102.278 -3.724 1.00 20.52 61 GLU E N 1
ATOM 4936 C CA . GLU E 1 73 ? 11.255 100.879 -4.167 1.00 19.93 61 GLU E CA 1
ATOM 4937 C C . GLU E 1 73 ? 9.828 100.330 -4.101 1.00 20.38 61 GLU E C 1
ATOM 4938 O O . GLU E 1 73 ? 9.353 99.713 -5.048 1.00 20.62 61 GLU E O 1
ATOM 4944 N N . ASP E 1 74 ? 9.163 100.598 -2.985 1.00 20.69 62 ASP E N 1
ATOM 4945 C CA . ASP E 1 74 ? 7.752 100.228 -2.796 1.00 20.51 62 ASP E CA 1
ATOM 4946 C C . ASP E 1 74 ? 6.837 100.753 -3.887 1.00 17.40 62 ASP E C 1
ATOM 4947 O O . ASP E 1 74 ? 5.986 100.044 -4.398 1.00 19.64 62 ASP E O 1
ATOM 4952 N N . ILE E 1 75 ? 6.965 102.030 -4.229 1.00 17.32 63 ILE E N 1
ATOM 4953 C CA . ILE E 1 75 ? 6.155 102.605 -5.290 1.00 18.34 63 ILE E CA 1
ATOM 4954 C C . ILE E 1 75 ? 6.320 101.828 -6.587 1.00 18.48 63 ILE E C 1
ATOM 4955 O O . ILE E 1 75 ? 5.359 101.455 -7.247 1.00 17.35 63 ILE E O 1
ATOM 4960 N N . LEU E 1 76 ? 7.553 101.561 -6.963 1.00 18.53 64 LEU E N 1
ATOM 4961 C CA . LEU E 1 76 ? 7.796 100.827 -8.203 1.00 17.75 64 LEU E CA 1
ATOM 4962 C C . LEU E 1 76 ? 7.307 99.394 -8.132 1.00 18.13 64 LEU E C 1
ATOM 4963 O O . LEU E 1 76 ? 6.816 98.830 -9.100 1.00 19.68 64 LEU E O 1
ATOM 4968 N N . THR E 1 77 ? 7.431 98.795 -6.977 1.00 19.49 65 THR E N 1
ATOM 4969 C CA . THR E 1 77 ? 6.958 97.415 -6.761 1.00 17.21 65 THR E CA 1
ATOM 4970 C C . THR E 1 77 ? 5.450 97.352 -6.907 1.00 18.18 65 THR E C 1
ATOM 4971 O O . THR E 1 77 ? 4.914 96.484 -7.577 1.00 18.22 65 THR E O 1
ATOM 4975 N N . LYS E 1 78 ? 4.766 98.303 -6.287 1.00 18.11 66 LYS E N 1
ATOM 4976 C CA . LYS E 1 78 ? 3.286 98.362 -6.410 1.00 19.23 66 LYS E CA 1
ATOM 4977 C C . LYS E 1 78 ? 2.867 98.619 -7.837 1.00 19.67 66 LYS E C 1
ATOM 4978 O O . LYS E 1 78 ? 1.942 97.946 -8.305 1.00 18.30 66 LYS E O 1
ATOM 4984 N N . ILE E 1 79 ? 3.503 99.587 -8.512 1.00 18.43 67 ILE E N 1
ATOM 4985 C CA . ILE E 1 79 ? 3.242 99.836 -9.935 1.00 18.18 67 ILE E CA 1
ATOM 4986 C C . ILE E 1 79 ? 3.404 98.582 -10.778 1.00 19.82 67 ILE E C 1
ATOM 4987 O O . ILE E 1 79 ? 2.528 98.240 -11.607 1.00 18.92 67 ILE E O 1
ATOM 4992 N N . LYS E 1 80 ? 4.529 97.894 -10.603 1.00 20.46 68 LYS E N 1
ATOM 4993 C CA . LYS E 1 80 ? 4.758 96.663 -11.366 1.00 22.69 68 LYS E CA 1
ATOM 4994 C C . LYS E 1 80 ? 3.662 95.609 -11.113 1.00 22.18 68 LYS E C 1
ATOM 4995 O O . LYS E 1 80 ? 3.133 94.976 -12.022 1.00 20.79 68 LYS E O 1
ATOM 5001 N N . GLU E 1 81 ? 3.332 95.408 -9.849 1.00 18.95 69 GLU E N 1
ATOM 5002 C CA . GLU E 1 81 ? 2.308 94.419 -9.520 1.00 20.90 69 GLU E CA 1
ATOM 5003 C C . GLU E 1 81 ? 0.933 94.808 -10.084 1.00 20.47 69 GLU E C 1
ATOM 5004 O O . GLU E 1 81 ? 0.191 93.951 -10.580 1.00 22.27 69 GLU E O 1
ATOM 5010 N N . PHE E 1 82 ? 0.623 96.101 -10.083 1.00 19.63 70 PHE E N 1
ATOM 5011 C CA . PHE E 1 82 ? -0.621 96.586 -10.607 1.00 20.06 70 PHE E CA 1
ATOM 5012 C C . PHE E 1 82 ? -0.703 96.503 -12.114 1.00 19.75 70 PHE E C 1
ATOM 5013 O O . PHE E 1 82 ? -1.790 96.186 -12.616 1.00 21.76 70 PHE E O 1
ATOM 5021 N N . THR E 1 83 ? 0.404 96.786 -12.835 1.00 20.21 71 THR E N 1
ATOM 5022 C CA . THR E 1 83 ? 0.388 96.924 -14.304 1.00 20.54 71 THR E CA 1
ATOM 5023 C C . THR E 1 83 ? 0.703 95.645 -15.058 1.00 21.33 71 THR E C 1
ATOM 5024 O O . THR E 1 83 ? 0.428 95.564 -16.250 1.00 22.10 71 THR E O 1
ATOM 5028 N N . GLU E 1 84 ? 1.339 94.705 -14.377 1.00 22.10 72 GLU E N 1
ATOM 5029 C CA . GLU E 1 84 ? 1.671 93.337 -14.882 1.00 22.60 72 GLU E CA 1
ATOM 5030 C C . GLU E 1 84 ? 2.535 93.295 -16.151 1.00 21.95 72 GLU E C 1
ATOM 5031 O O . GLU E 1 84 ? 2.048 92.932 -17.223 1.00 21.63 72 GLU E O 1
ATOM 5037 N N . PRO E 1 85 ? 3.823 93.619 -16.021 1.00 22.85 73 PRO E N 1
ATOM 5038 C CA . PRO E 1 85 ? 4.724 93.651 -17.177 1.00 23.15 73 PRO E CA 1
ATOM 5039 C C . PRO E 1 85 ? 4.787 92.322 -17.930 1.00 24.24 73 PRO E C 1
ATOM 5040 O O . PRO E 1 85 ? 5.027 92.306 -19.119 1.00 25.54 73 PRO E O 1
ATOM 5044 N N . SER E 1 86 ? 4.551 91.208 -17.235 1.00 21.89 74 SER E N 1
ATOM 5045 C CA . SER E 1 86 ? 4.593 89.913 -17.897 1.00 24.39 74 SER E CA 1
ATOM 5046 C C . SER E 1 86 ? 3.314 89.471 -18.552 1.00 22.95 74 SER E C 1
ATOM 5047 O O . SER E 1 86 ? 3.307 88.444 -19.185 1.00 24.12 74 SER E O 1
ATOM 5050 N N . ARG E 1 87 ? 2.238 90.216 -18.407 1.00 21.91 75 ARG E N 1
ATOM 5051 C CA . ARG E 1 87 ? 0.944 89.833 -18.978 1.00 18.94 75 ARG E CA 1
ATOM 5052 C C . ARG E 1 87 ? 0.851 90.082 -20.457 1.00 20.68 75 ARG E C 1
ATOM 5053 O O . ARG E 1 87 ? 1.404 91.059 -20.984 1.00 21.65 75 ARG E O 1
ATOM 5061 N N . SER E 1 88 ? 0.093 89.219 -21.124 1.00 20.01 76 SER E N 1
ATOM 5062 C CA . SER E 1 88 ? -0.193 89.362 -22.548 1.00 20.21 76 SER E CA 1
ATOM 5063 C C . SER E 1 88 ? -1.275 90.391 -22.864 1.00 19.28 76 SER E C 1
ATOM 5064 O O . SER E 1 88 ? -2.286 90.088 -23.458 1.00 18.74 76 SER E O 1
ATOM 5067 N N . TRP E 1 89 ? -1.048 91.629 -22.494 1.00 18.65 77 TRP E N 1
ATOM 5068 C CA . TRP E 1 89 ? -1.901 92.701 -22.923 1.00 18.88 77 TRP E CA 1
ATOM 5069 C C . TRP E 1 89 ? -1.988 92.817 -24.460 1.00 19.00 77 TRP E C 1
ATOM 5070 O O . TRP E 1 89 ? -1.040 92.536 -25.178 1.00 17.20 77 TRP E O 1
ATOM 5081 N N . LYS E 1 90 ? -3.152 93.236 -24.961 1.00 20.81 78 LYS E N 1
ATOM 5082 C CA . LYS E 1 90 ? -3.352 93.308 -26.399 1.00 21.95 78 LYS E CA 1
ATOM 5083 C C . LYS E 1 90 ? -2.396 94.298 -27.075 1.00 21.02 78 LYS E C 1
ATOM 5084 O O . LYS E 1 90 ? -1.982 94.094 -28.217 1.00 21.37 78 LYS E O 1
ATOM 5087 N N . HIS E 1 91 ? -2.063 95.388 -26.385 1.00 19.95 79 HIS E N 1
ATOM 5088 C CA . HIS E 1 91 ? -1.117 96.353 -26.941 1.00 19.19 79 HIS E CA 1
ATOM 5089 C C . HIS E 1 91 ? 0.271 95.739 -27.118 1.00 19.48 79 HIS E C 1
ATOM 5090 O O . HIS E 1 91 ? 1.072 96.231 -27.956 1.00 20.13 79 HIS E O 1
ATOM 5097 N N . ASN E 1 92 ? 0.579 94.665 -26.382 1.00 19.21 80 ASN E N 1
ATOM 5098 C CA . ASN E 1 92 ? 1.895 94.096 -26.483 1.00 20.54 80 ASN E CA 1
ATOM 5099 C C . ASN E 1 92 ? 2.149 93.424 -27.851 1.00 22.42 80 ASN E C 1
ATOM 5100 O O . ASN E 1 92 ? 3.292 93.210 -28.171 1.00 23.17 80 ASN E O 1
ATOM 5105 N N . LEU E 1 93 ? 1.099 93.142 -28.634 1.00 23.48 81 LEU E N 1
ATOM 5106 C CA . LEU E 1 93 ? 1.287 92.701 -30.032 1.00 25.48 81 LEU E CA 1
ATOM 5107 C C . LEU E 1 93 ? 2.107 93.730 -30.779 1.00 26.98 81 LEU E C 1
ATOM 5108 O O . LEU E 1 93 ? 2.871 93.406 -31.664 1.00 27.97 81 LEU E O 1
ATOM 5113 N N . ILE E 1 94 ? 1.912 95.004 -30.436 1.00 27.24 82 ILE E N 1
ATOM 5114 C CA . ILE E 1 94 ? 2.577 96.106 -31.140 1.00 28.87 82 ILE E CA 1
ATOM 5115 C C . ILE E 1 94 ? 3.942 96.518 -30.514 1.00 28.00 82 ILE E C 1
ATOM 5116 O O . ILE E 1 94 ? 4.931 96.648 -31.203 1.00 24.82 82 ILE E O 1
ATOM 5121 N N . ASP E 1 95 ? 3.980 96.821 -29.213 1.00 24.47 83 ASP E N 1
ATOM 5122 C CA . ASP E 1 95 ? 5.238 97.070 -28.490 1.00 24.52 83 ASP E CA 1
ATOM 5123 C C . ASP E 1 95 ? 5.005 96.564 -27.081 1.00 25.03 83 ASP E C 1
ATOM 5124 O O . ASP E 1 95 ? 3.943 96.784 -26.509 1.00 19.66 83 ASP E O 1
ATOM 5129 N N . ASP E 1 96 ? 6.035 96.005 -26.497 1.00 26.63 84 ASP E N 1
ATOM 5130 C CA . ASP E 1 96 ? 5.857 95.262 -25.233 1.00 29.12 84 ASP E CA 1
ATOM 5131 C C . ASP E 1 96 ? 5.898 96.175 -23.984 1.00 25.35 84 ASP E C 1
ATOM 5132 O O . ASP E 1 96 ? 6.598 95.924 -22.991 1.00 27.34 84 ASP E O 1
ATOM 5137 N N . ASN E 1 97 ? 5.126 97.256 -24.039 1.00 22.07 85 ASN E N 1
ATOM 5138 C CA . ASN E 1 97 ? 5.105 98.206 -22.920 1.00 20.26 85 ASN E CA 1
ATOM 5139 C C . ASN E 1 97 ? 3.713 98.567 -22.491 1.00 17.82 85 ASN E C 1
ATOM 5140 O O . ASN E 1 97 ? 3.520 99.645 -21.921 1.00 19.99 85 ASN E O 1
ATOM 5145 N N . ALA E 1 98 ? 2.727 97.699 -22.722 1.00 19.61 86 ALA E N 1
ATOM 5146 C CA . ALA E 1 98 ? 1.362 97.985 -22.270 1.00 19.91 86 ALA E CA 1
ATOM 5147 C C . ALA E 1 98 ? 1.340 98.366 -20.773 1.00 20.04 86 ALA E C 1
ATOM 5148 O O . ALA E 1 98 ? 0.659 99.302 -20.358 1.00 20.43 86 ALA E O 1
ATOM 5150 N N . HIS E 1 99 ? 2.077 97.626 -19.955 1.00 19.07 87 HIS E N 1
ATOM 5151 C CA . HIS E 1 99 ? 2.064 97.905 -18.520 1.00 19.83 87 HIS E CA 1
ATOM 5152 C C . HIS E 1 99 ? 2.487 99.361 -18.223 1.00 19.38 87 HIS E C 1
ATOM 5153 O O . HIS E 1 99 ? 1.948 99.958 -17.315 1.00 20.42 87 HIS E O 1
ATOM 5160 N N . ALA E 1 100 ? 3.439 99.905 -18.991 1.00 19.81 88 ALA E N 1
ATOM 5161 C CA . ALA E 1 100 ? 3.883 101.289 -18.826 1.00 19.06 88 ALA E CA 1
ATOM 5162 C C . ALA E 1 100 ? 2.768 102.277 -19.114 1.00 20.19 88 ALA E C 1
ATOM 5163 O O . ALA E 1 100 ? 2.585 103.263 -18.345 1.00 19.91 88 ALA E O 1
ATOM 5165 N N . HIS E 1 101 ? 2.035 102.026 -20.205 1.00 19.04 89 HIS E N 1
ATOM 5166 C CA . HIS E 1 101 ? 0.873 102.795 -20.579 1.00 18.74 89 HIS E CA 1
ATOM 5167 C C . HIS E 1 101 ? -0.185 102.789 -19.502 1.00 19.67 89 HIS E C 1
ATOM 5168 O O . HIS E 1 101 ? -0.713 103.816 -19.143 1.00 18.30 89 HIS E O 1
ATOM 5175 N N . LEU E 1 102 ? -0.450 101.625 -18.961 1.00 18.38 90 LEU E N 1
ATOM 5176 C CA . LEU E 1 102 ? -1.443 101.485 -17.894 1.00 19.62 90 LEU E CA 1
ATOM 5177 C C . LEU E 1 102 ? -1.070 102.233 -16.606 1.00 20.11 90 LEU E C 1
ATOM 5178 O O . LEU E 1 102 ? -1.886 102.956 -16.034 1.00 21.63 90 LEU E O 1
ATOM 5183 N N . GLY E 1 103 ? 0.194 102.127 -16.206 1.00 20.16 91 GLY E N 1
ATOM 5184 C CA . GLY E 1 103 ? 0.702 102.850 -15.067 1.00 21.11 91 GLY E CA 1
ATOM 5185 C C . GLY E 1 103 ? 0.547 104.349 -15.220 1.00 20.55 91 GLY E C 1
ATOM 5186 O O . GLY E 1 103 ? 0.022 105.029 -14.315 1.00 21.24 91 GLY E O 1
ATOM 5187 N N . ALA E 1 104 ? 0.966 104.833 -16.387 1.00 21.16 92 ALA E N 1
ATOM 5188 C CA . ALA E 1 104 ? 0.959 106.213 -16.758 1.00 20.44 92 ALA E CA 1
ATOM 5189 C C . ALA E 1 104 ? -0.475 106.749 -16.801 1.00 22.72 92 ALA E C 1
ATOM 5190 O O . ALA E 1 104 ? -0.740 107.883 -16.341 1.00 21.90 92 ALA E O 1
ATOM 5192 N N . THR E 1 105 ? -1.371 105.941 -17.344 1.00 19.92 93 THR E N 1
ATOM 5193 C CA . THR E 1 105 ? -2.800 106.281 -17.441 1.00 22.36 93 THR E CA 1
ATOM 5194 C C . THR E 1 105 ? -3.366 106.544 -16.045 1.00 22.31 93 THR E C 1
ATOM 5195 O O . THR E 1 105 ? -3.988 107.591 -15.790 1.00 24.39 93 THR E O 1
ATOM 5199 N N . PHE E 1 106 ? -3.091 105.618 -15.127 1.00 22.87 94 PHE E N 1
ATOM 5200 C CA . PHE E 1 106 ? -3.549 105.733 -13.720 1.00 23.06 94 PHE E CA 1
ATOM 5201 C C . PHE E 1 106 ? -2.863 106.811 -12.910 1.00 24.99 94 PHE E C 1
ATOM 5202 O O . PHE E 1 106 ? -3.515 107.511 -12.135 1.00 25.42 94 PHE E O 1
ATOM 5210 N N . LEU E 1 107 ? -1.552 107.000 -13.109 1.00 21.84 95 LEU E N 1
ATOM 5211 C CA . LEU E 1 107 ? -0.814 107.978 -12.299 1.00 21.64 95 LEU E CA 1
ATOM 5212 C C . LEU E 1 107 ? -0.999 109.390 -12.785 1.00 22.00 95 LEU E C 1
ATOM 5213 O O . LEU E 1 107 ? -1.083 110.313 -11.983 1.00 23.80 95 LEU E O 1
ATOM 5218 N N . GLY E 1 108 ? -1.043 109.567 -14.093 1.00 21.38 96 GLY E N 1
ATOM 5219 C CA . GLY E 1 108 ? -1.228 110.866 -14.708 1.00 22.34 96 GLY E CA 1
ATOM 5220 C C . GLY E 1 108 ? 0.064 111.498 -15.145 1.00 22.60 96 GLY E C 1
ATOM 5221 O O . GLY E 1 108 ? 1.146 111.327 -14.524 1.00 21.27 96 GLY E O 1
ATOM 5222 N N . ALA E 1 109 ? -0.051 112.292 -16.193 1.00 22.18 97 ALA E N 1
ATOM 5223 C CA . ALA E 1 109 ? 1.116 112.939 -16.791 1.00 22.43 97 ALA E CA 1
ATOM 5224 C C . ALA E 1 109 ? 1.432 114.258 -16.130 1.00 21.35 97 ALA E C 1
ATOM 5225 O O . ALA E 1 109 ? 2.441 114.849 -16.455 1.00 21.96 97 ALA E O 1
ATOM 5227 N N . GLU E 1 110 ? 0.578 114.731 -15.225 1.00 20.40 98 GLU E N 1
ATOM 5228 C CA . GLU E 1 110 ? 0.808 116.023 -14.611 1.00 20.93 98 GLU E CA 1
ATOM 5229 C C . GLU E 1 110 ? 0.484 116.099 -13.134 1.00 22.34 98 GLU E C 1
ATOM 5230 O O . GLU E 1 110 ? -0.343 115.341 -12.649 1.00 19.18 98 GLU E O 1
ATOM 5236 N N . ARG E 1 111 ? 1.145 117.037 -12.456 1.00 21.98 99 ARG E N 1
ATOM 5237 C CA . ARG E 1 111 ? 0.722 117.480 -11.159 1.00 20.31 99 ARG E CA 1
ATOM 5238 C C . ARG E 1 111 ? 0.691 118.989 -11.176 1.00 19.26 99 ARG E C 1
ATOM 5239 O O . ARG E 1 111 ? 1.447 119.624 -11.941 1.00 20.39 99 ARG E O 1
ATOM 5247 N N . VAL E 1 112 ? -0.152 119.552 -10.330 1.00 18.38 100 VAL E N 1
ATOM 5248 C CA . VAL E 1 112 ? -0.280 121.004 -10.173 1.00 18.49 100 VAL E CA 1
ATOM 5249 C C . VAL E 1 112 ? -0.065 121.342 -8.719 1.00 20.10 100 VAL E C 1
ATOM 5250 O O . VAL E 1 112 ? -0.700 120.749 -7.831 1.00 21.33 100 VAL E O 1
ATOM 5254 N N . PHE E 1 113 ? 0.831 122.277 -8.461 1.00 17.73 101 PHE E N 1
ATOM 5255 C CA . PHE E 1 113 ? 1.106 122.764 -7.137 1.00 16.58 101 PHE E CA 1
ATOM 5256 C C . PHE E 1 113 ? 0.741 124.225 -7.013 1.00 18.15 101 PHE E C 1
ATOM 5257 O O . PHE E 1 113 ? 0.920 124.983 -7.962 1.00 19.78 101 PHE E O 1
ATOM 5265 N N . PRO E 1 114 ? 0.316 124.661 -5.809 1.00 17.95 102 PRO E N 1
ATOM 5266 C CA . PRO E 1 114 ? 0.216 126.118 -5.608 1.00 17.63 102 PRO E CA 1
ATOM 5267 C C . PRO E 1 114 ? 1.598 126.773 -5.501 1.00 17.60 102 PRO E C 1
ATOM 5268 O O . PRO E 1 114 ? 2.583 126.124 -5.090 1.00 20.64 102 PRO E O 1
ATOM 5272 N N . VAL E 1 115 ? 1.663 128.047 -5.920 1.00 16.82 103 VAL E N 1
ATOM 5273 C CA . VAL E 1 115 ? 2.783 128.938 -5.672 1.00 18.90 103 VAL E CA 1
ATOM 5274 C C . VAL E 1 115 ? 2.227 130.091 -4.839 1.00 17.60 103 VAL E C 1
ATOM 5275 O O . VAL E 1 115 ? 1.268 130.754 -5.214 1.00 15.77 103 VAL E O 1
ATOM 5279 N N . ARG E 1 116 ? 2.838 130.318 -3.683 1.00 20.54 104 ARG E N 1
ATOM 5280 C CA . ARG E 1 116 ? 2.286 131.261 -2.720 1.00 22.52 104 ARG E CA 1
ATOM 5281 C C . ARG E 1 116 ? 3.431 131.995 -2.045 1.00 23.85 104 ARG E C 1
ATOM 5282 O O . ARG E 1 116 ? 4.384 131.367 -1.574 1.00 22.87 104 ARG E O 1
ATOM 5290 N N . GLU E 1 117 ? 3.331 133.326 -2.034 1.00 26.34 105 GLU E N 1
ATOM 5291 C CA . GLU E 1 117 ? 4.376 134.172 -1.474 1.00 29.17 105 GLU E CA 1
ATOM 5292 C C . GLU E 1 117 ? 5.723 133.783 -2.053 1.00 27.08 105 GLU E C 1
ATOM 5293 O O . GLU E 1 117 ? 6.717 133.729 -1.341 1.00 28.50 105 GLU E O 1
ATOM 5296 N N . GLY E 1 118 ? 5.764 133.494 -3.341 1.00 27.07 106 GLY E N 1
ATOM 5297 C CA . GLY E 1 118 ? 7.005 133.186 -4.034 1.00 26.86 106 GLY E CA 1
ATOM 5298 C C . GLY E 1 118 ? 7.593 131.792 -3.919 1.00 29.30 106 GLY E C 1
ATOM 5299 O O . GLY E 1 118 ? 8.645 131.516 -4.510 1.00 30.22 106 GLY E O 1
ATOM 5300 N N . LYS E 1 119 ? 6.901 130.916 -3.187 1.00 26.38 107 LYS E N 1
ATOM 5301 C CA . LYS E 1 119 ? 7.376 129.577 -2.879 1.00 26.99 107 LYS E CA 1
ATOM 5302 C C . LYS E 1 119 ? 6.458 128.555 -3.494 1.00 25.07 107 LYS E C 1
ATOM 5303 O O . LYS E 1 119 ? 5.232 128.720 -3.463 1.00 21.26 107 LYS E O 1
ATOM 5307 N N . LEU E 1 120 ? 7.021 127.442 -3.975 1.00 23.02 108 LEU E N 1
ATOM 5308 C CA . LEU E 1 120 ? 6.226 126.277 -4.279 1.00 24.14 108 LEU E CA 1
ATOM 5309 C C . LEU E 1 120 ? 5.620 125.738 -2.959 1.00 24.31 108 LEU E C 1
ATOM 5310 O O . LEU E 1 120 ? 6.315 125.560 -1.973 1.00 22.33 108 LEU E O 1
ATOM 5315 N N . VAL E 1 121 ? 4.298 125.612 -2.891 1.00 22.30 109 VAL E N 1
ATOM 5316 C CA . VAL E 1 121 ? 3.643 125.094 -1.691 1.00 21.59 109 VAL E CA 1
ATOM 5317 C C . VAL E 1 121 ? 3.687 123.588 -1.754 1.00 22.27 109 VAL E C 1
ATOM 5318 O O . VAL E 1 121 ? 3.097 122.975 -2.666 1.00 22.20 109 VAL E O 1
ATOM 5322 N N . ARG E 1 122 ? 4.404 122.994 -0.817 1.00 22.69 110 ARG E N 1
ATOM 5323 C CA . ARG E 1 122 ? 4.503 121.557 -0.750 1.00 25.66 110 ARG E CA 1
ATOM 5324 C C . ARG E 1 122 ? 4.915 121.131 0.629 1.00 25.34 110 ARG E C 1
ATOM 5325 O O . ARG E 1 122 ? 5.467 121.916 1.368 1.00 26.28 110 ARG E O 1
ATOM 5333 N N . GLY E 1 123 ? 4.593 119.892 0.991 1.00 24.48 111 GLY E N 1
ATOM 5334 C CA . GLY E 1 123 ? 4.883 119.373 2.299 1.00 24.37 111 GLY E CA 1
ATOM 5335 C C . GLY E 1 123 ? 6.351 119.063 2.385 1.00 24.08 111 GLY E C 1
ATOM 5336 O O . GLY E 1 123 ? 6.997 118.872 1.327 1.00 23.22 111 GLY E O 1
ATOM 5337 N N . THR E 1 124 ? 6.829 118.938 3.636 1.00 25.29 112 THR E N 1
ATOM 5338 C CA . THR E 1 124 ? 8.170 118.529 3.977 1.00 26.96 112 THR E CA 1
ATOM 5339 C C . THR E 1 124 ? 8.546 117.283 3.224 1.00 26.71 112 THR E C 1
ATOM 5340 O O . THR E 1 124 ? 9.637 117.184 2.701 1.00 27.64 112 THR E O 1
ATOM 5344 N N . TRP E 1 125 ? 7.606 116.344 3.119 1.00 25.58 113 TRP E N 1
ATOM 5345 C CA . TRP E 1 125 ? 7.883 115.039 2.531 1.00 24.95 113 TRP E CA 1
ATOM 5346 C C . TRP E 1 125 ? 7.199 114.880 1.186 1.00 20.96 113 TRP E C 1
ATOM 5347 O O . TRP E 1 125 ? 6.895 113.769 0.684 1.00 21.14 113 TRP E O 1
ATOM 5358 N N . GLN E 1 126 ? 6.985 116.009 0.519 1.00 21.59 114 GLN E N 1
ATOM 5359 C CA . GLN E 1 126 ? 6.357 115.956 -0.788 1.00 21.21 114 GLN E CA 1
ATOM 5360 C C . GLN E 1 126 ? 7.326 116.313 -1.926 1.00 21.67 114 GLN E C 1
ATOM 5361 O O . GLN E 1 126 ? 7.457 117.493 -2.321 1.00 22.68 114 GLN E O 1
ATOM 5367 N N . ASN E 1 127 ? 8.076 115.328 -2.421 1.00 19.28 115 ASN E N 1
ATOM 5368 C CA . ASN E 1 127 ? 9.048 115.624 -3.489 1.00 17.54 115 ASN E CA 1
ATOM 5369 C C . ASN E 1 127 ? 8.386 115.248 -4.841 1.00 18.70 115 ASN E C 1
ATOM 5370 O O . ASN E 1 127 ? 7.519 114.433 -4.901 1.00 21.08 115 ASN E O 1
ATOM 5375 N N . ILE E 1 128 ? 8.845 115.857 -5.917 1.00 17.55 116 ILE E N 1
ATOM 5376 C CA . ILE E 1 128 ? 8.288 115.658 -7.253 1.00 16.38 116 ILE E CA 1
ATOM 5377 C C . ILE E 1 128 ? 9.158 114.695 -8.082 1.00 17.52 116 ILE E C 1
ATOM 5378 O O . ILE E 1 128 ? 10.371 114.891 -8.252 1.00 17.87 116 ILE E O 1
ATOM 5383 N N . PHE E 1 129 ? 8.542 113.643 -8.578 1.00 17.18 117 PHE E N 1
ATOM 5384 C CA . PHE E 1 129 ? 9.233 112.610 -9.354 1.00 16.97 117 PHE E CA 1
ATOM 5385 C C . PHE E 1 129 ? 8.682 112.397 -10.762 1.00 17.32 117 PHE E C 1
ATOM 5386 O O . PHE E 1 129 ? 7.491 112.320 -10.977 1.00 19.71 117 PHE E O 1
ATOM 5394 N N . LEU E 1 130 ? 9.612 112.271 -11.711 1.00 17.44 118 LEU E N 1
ATOM 5395 C CA . LEU E 1 130 ? 9.331 111.613 -12.962 1.00 17.53 118 LEU E CA 1
ATOM 5396 C C . LEU E 1 130 ? 9.286 110.106 -12.664 1.00 18.20 118 LEU E C 1
ATOM 5397 O O . LEU E 1 130 ? 10.231 109.548 -12.118 1.00 19.50 118 LEU E O 1
ATOM 5402 N N . VAL E 1 131 ? 8.209 109.472 -13.092 1.00 18.68 119 VAL E N 1
ATOM 5403 C CA . VAL E 1 131 ? 8.069 108.044 -13.028 1.00 18.43 119 VAL E CA 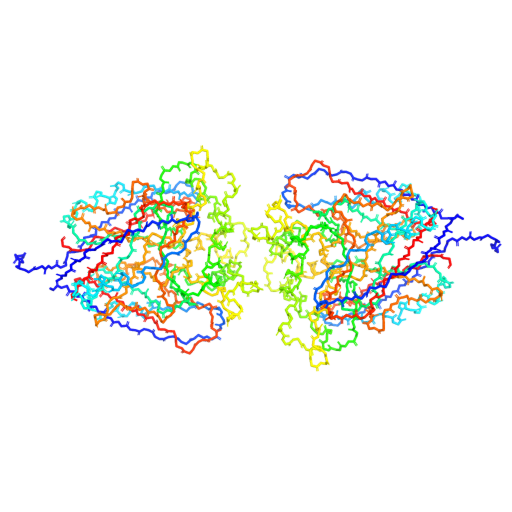1
ATOM 5404 C C . VAL E 1 131 ? 8.325 107.453 -14.418 1.00 19.74 119 VAL E C 1
ATOM 5405 O O . VAL E 1 131 ? 7.588 107.672 -15.374 1.00 18.63 119 VAL E O 1
ATOM 5409 N N . GLU E 1 132 ? 9.428 106.750 -14.545 1.00 19.07 120 GLU E N 1
ATOM 5410 C CA . GLU E 1 132 ? 9.774 106.086 -15.801 1.00 18.97 120 GLU E CA 1
ATOM 5411 C C . GLU E 1 132 ? 9.290 104.671 -15.699 1.00 20.02 120 GLU E C 1
ATOM 5412 O O . GLU E 1 132 ? 9.669 103.988 -14.745 1.00 21.88 120 GLU E O 1
ATOM 5418 N N . LEU E 1 133 ? 8.435 104.240 -16.631 1.00 19.79 121 LEU E N 1
ATOM 5419 C CA . LEU E 1 133 ? 7.907 102.847 -16.668 1.00 19.36 121 LEU E CA 1
ATOM 5420 C C . LEU E 1 133 ? 8.334 102.089 -17.907 1.00 20.46 121 LEU E C 1
ATOM 5421 O O . LEU E 1 133 ? 8.028 100.900 -18.025 1.00 19.77 121 LEU E O 1
ATOM 5426 N N . ASP E 1 134 ? 9.083 102.736 -18.796 1.00 22.01 122 ASP E N 1
ATOM 5427 C CA . ASP E 1 134 ? 9.570 102.070 -20.022 1.00 22.51 122 ASP E CA 1
ATOM 5428 C C . ASP E 1 134 ? 10.952 102.523 -20.435 1.00 22.79 122 ASP E C 1
ATOM 5429 O O . ASP E 1 134 ? 11.211 102.819 -21.623 1.00 21.71 122 ASP E O 1
ATOM 5434 N N . GLY E 1 135 ? 11.849 102.596 -19.464 1.00 22.58 123 GLY E N 1
ATOM 5435 C CA . GLY E 1 135 ? 13.223 102.995 -19.751 1.00 24.08 123 GLY E CA 1
ATOM 5436 C C . GLY E 1 135 ? 14.018 101.807 -20.269 1.00 23.24 123 GLY E C 1
ATOM 5437 O O . GLY E 1 135 ? 13.486 100.710 -20.378 1.00 21.74 123 GLY E O 1
ATOM 5438 N N . PRO E 1 136 ? 15.293 102.029 -20.655 1.00 24.99 124 PRO E N 1
ATOM 5439 C CA . PRO E 1 136 ? 15.911 103.332 -20.625 1.00 25.66 124 PRO E CA 1
ATOM 5440 C C . PRO E 1 136 ? 15.403 104.223 -21.756 1.00 26.12 124 PRO E C 1
ATOM 5441 O O . PRO E 1 136 ? 15.034 103.728 -22.822 1.00 24.45 124 PRO E O 1
ATOM 5445 N N . ARG E 1 137 ? 15.335 105.532 -21.509 1.00 26.84 125 ARG E N 1
ATOM 5446 C CA . ARG E 1 137 ? 15.013 106.483 -22.551 1.00 26.97 125 ARG E CA 1
ATOM 5447 C C . ARG E 1 137 ? 15.996 107.638 -22.499 1.00 28.96 125 ARG E C 1
ATOM 5448 O O . ARG E 1 137 ? 16.334 108.130 -21.418 1.00 29.37 125 ARG E O 1
ATOM 5456 N N . SER E 1 138 ? 16.461 108.074 -23.662 1.00 29.96 126 SER E N 1
ATOM 5457 C CA . SER E 1 138 ? 17.540 109.058 -23.708 1.00 31.58 126 SER E CA 1
ATOM 5458 C C . SER E 1 138 ? 17.013 110.436 -23.370 1.00 30.69 126 SER E C 1
ATOM 5459 O O . SER E 1 138 ? 17.730 111.231 -22.748 1.00 31.20 126 SER E O 1
ATOM 5462 N N . GLU E 1 139 ? 15.755 110.708 -23.710 1.00 29.24 127 GLU E N 1
ATOM 5463 C CA . GLU E 1 139 ? 15.175 112.010 -23.400 1.00 30.61 127 GLU E CA 1
ATOM 5464 C C . GLU E 1 139 ? 13.706 111.958 -23.022 1.00 30.49 127 GLU E C 1
ATOM 5465 O O . GLU E 1 139 ? 12.850 111.789 -23.878 1.00 34.01 127 GLU E O 1
ATOM 5471 N N . ARG E 1 140 ? 13.441 112.095 -21.724 1.00 27.33 128 ARG E N 1
ATOM 5472 C CA . ARG E 1 140 ? 12.103 112.420 -21.246 1.00 23.86 128 ARG E CA 1
ATOM 5473 C C . ARG E 1 140 ? 12.026 113.924 -21.056 1.00 24.73 128 ARG E C 1
ATOM 5474 O O . ARG E 1 140 ? 12.852 114.540 -20.385 1.00 27.30 128 ARG E O 1
ATOM 5482 N N . HIS E 1 141 ? 11.014 114.508 -21.659 1.00 23.13 129 HIS E N 1
ATOM 5483 C CA . HIS E 1 141 ? 10.804 115.953 -21.683 1.00 24.07 129 HIS E CA 1
ATOM 5484 C C . HIS E 1 141 ? 9.678 116.343 -20.718 1.00 23.71 129 HIS E C 1
ATOM 5485 O O . HIS E 1 141 ? 8.497 115.988 -20.918 1.00 24.61 129 HIS E O 1
ATOM 5492 N N . ILE E 1 142 ? 10.055 117.067 -19.669 1.00 21.25 130 ILE E N 1
ATOM 5493 C CA . ILE E 1 142 ? 9.075 117.602 -18.732 1.00 18.65 130 ILE E CA 1
ATOM 5494 C C . ILE E 1 142 ? 8.969 119.091 -18.970 1.00 18.74 130 ILE E C 1
ATOM 5495 O O . ILE E 1 142 ? 9.999 119.796 -19.020 1.00 20.56 130 ILE E O 1
ATOM 5500 N N . THR E 1 143 ? 7.753 119.553 -19.109 1.00 16.98 131 THR E N 1
ATOM 5501 C CA . THR E 1 143 ? 7.425 120.967 -19.170 1.00 17.24 131 THR E CA 1
ATOM 5502 C C . THR E 1 143 ? 7.010 121.441 -17.794 1.00 17.84 131 THR E C 1
ATOM 5503 O O . THR E 1 143 ? 6.179 120.810 -17.115 1.00 19.83 131 THR E O 1
ATOM 5507 N N . VAL E 1 144 ? 7.621 122.544 -17.365 1.00 17.54 132 VAL E N 1
ATOM 5508 C CA . VAL E 1 144 ? 7.250 123.188 -16.139 1.00 16.83 132 VAL E CA 1
ATOM 5509 C C . VAL E 1 144 ? 6.734 124.589 -16.503 1.00 18.66 132 VAL E C 1
ATOM 5510 O O . VAL E 1 144 ? 7.437 125.378 -17.150 1.00 18.37 132 VAL E O 1
ATOM 5514 N N . GLU E 1 145 ? 5.482 124.840 -16.138 1.00 18.06 133 GLU E N 1
ATOM 5515 C CA . GLU E 1 145 ? 4.814 126.115 -16.375 1.00 18.57 133 GLU E CA 1
ATOM 5516 C C . GLU E 1 145 ? 4.343 126.778 -15.076 1.00 19.01 133 GLU E C 1
ATOM 5517 O O . GLU E 1 145 ? 3.604 126.183 -14.262 1.00 18.65 133 GLU E O 1
ATOM 5523 N N . ILE E 1 146 ? 4.763 128.018 -14.888 1.00 18.16 134 ILE E N 1
ATOM 5524 C CA . ILE E 1 146 ? 4.359 128.806 -13.757 1.00 18.87 134 ILE E CA 1
ATOM 5525 C C . ILE E 1 146 ? 3.415 129.879 -14.316 1.00 20.68 134 ILE E C 1
ATOM 5526 O O . ILE E 1 146 ? 3.741 130.549 -15.299 1.00 18.86 134 ILE E O 1
ATOM 5531 N N . LEU E 1 147 ? 2.240 130.005 -13.704 1.00 19.06 135 LEU E N 1
ATOM 5532 C CA . LEU E 1 147 ? 1.233 130.948 -14.121 1.00 20.64 135 LEU E CA 1
ATOM 5533 C C . LEU E 1 147 ? 0.723 131.707 -12.893 1.00 21.52 135 LEU E C 1
ATOM 5534 O O . LEU E 1 147 ? 0.356 131.106 -11.900 1.00 18.70 135 LEU E O 1
ATOM 5539 N N . GLY E 1 148 ? 0.653 133.018 -12.985 1.00 21.42 136 GLY E N 1
ATOM 5540 C CA . GLY E 1 148 ? 0.238 133.814 -11.848 1.00 23.19 136 GLY E CA 1
ATOM 5541 C C . GLY E 1 148 ? 0.715 135.242 -11.911 1.00 24.78 136 GLY E C 1
ATOM 5542 O O . GLY E 1 148 ? 1.012 135.749 -12.984 1.00 25.06 136 GLY E O 1
ATOM 5543 N N . GLU E 1 149 ? 0.850 135.841 -10.725 1.00 24.38 137 GLU E N 1
ATOM 5544 C CA . GLU E 1 149 ? 1.136 137.260 -10.503 1.00 27.33 137 GLU E CA 1
ATOM 5545 C C . GLU E 1 149 ? 2.458 137.386 -9.761 1.00 30.56 137 GLU E C 1
ATOM 5546 O O . GLU E 1 149 ? 2.753 136.568 -8.873 1.00 29.41 137 GLU E O 1
ATOM 5553 N N . HIS F 1 7 ? -10.987 147.572 -26.674 1.00 27.13 -5 HIS F N 1
ATOM 5554 C CA . HIS F 1 7 ? -9.565 147.762 -27.152 1.00 24.78 -5 HIS F CA 1
ATOM 5555 C C . HIS F 1 7 ? -8.598 147.952 -26.009 1.00 25.31 -5 HIS F C 1
ATOM 5556 O O . HIS F 1 7 ? -8.307 149.089 -25.575 1.00 21.56 -5 HIS F O 1
ATOM 5563 N N . HIS F 1 8 ? -8.102 146.821 -25.541 1.00 23.37 -4 HIS F N 1
ATOM 5564 C CA . HIS F 1 8 ? -7.159 146.803 -24.455 1.00 26.20 -4 HIS F CA 1
ATOM 5565 C C . HIS F 1 8 ? -5.847 147.267 -24.981 1.00 24.12 -4 HIS F C 1
ATOM 5566 O O . HIS F 1 8 ? -5.516 147.028 -26.136 1.00 22.06 -4 HIS F O 1
ATOM 5573 N N . HIS F 1 9 ? -5.114 147.955 -24.121 1.00 20.65 -3 HIS F N 1
ATOM 5574 C CA . HIS F 1 9 ? -3.761 148.361 -24.441 1.00 20.45 -3 HIS F CA 1
ATOM 5575 C C . HIS F 1 9 ? -2.761 147.744 -23.495 1.00 21.83 -3 HIS F C 1
ATOM 5576 O O . HIS F 1 9 ? -1.559 147.891 -23.666 1.00 20.84 -3 HIS F O 1
ATOM 5583 N N . HIS F 1 10 ? -3.250 147.021 -22.494 1.00 20.79 -2 HIS F N 1
ATOM 5584 C CA . HIS F 1 10 ? -2.366 146.413 -21.526 1.00 23.85 -2 HIS F CA 1
ATOM 5585 C C . HIS F 1 10 ? -2.593 144.933 -21.518 1.00 23.22 -2 HIS F C 1
ATOM 5586 O O . HIS F 1 10 ? -3.638 144.471 -21.951 1.00 18.93 -2 HIS F O 1
ATOM 5593 N N . HIS F 1 11 ? -1.600 144.216 -21.017 1.00 25.78 -1 HIS F N 1
ATOM 5594 C CA . HIS F 1 11 ? -1.662 142.770 -20.917 1.00 27.56 -1 HIS F CA 1
ATOM 5595 C C . HIS F 1 11 ? -2.742 142.367 -19.892 1.00 27.27 -1 HIS F C 1
ATOM 5596 O O . HIS F 1 11 ? -2.922 143.037 -18.854 1.00 22.35 -1 HIS F O 1
ATOM 5603 N N . HIS F 1 12 ? -3.464 141.292 -20.196 1.00 22.14 0 HIS F N 1
ATOM 5604 C CA . HIS F 1 12 ? -4.410 140.701 -19.264 1.00 25.68 0 HIS F CA 1
ATOM 5605 C C . HIS F 1 12 ? -4.476 139.206 -19.509 1.00 27.02 0 HIS F C 1
ATOM 5606 O O . HIS F 1 12 ? -4.244 138.751 -20.618 1.00 29.63 0 HIS F O 1
ATOM 5613 N N . MET F 1 13 ? -4.760 138.465 -18.443 1.00 25.42 1 MET F N 1
ATOM 5614 C CA . MET F 1 13 ? -5.126 137.057 -18.521 1.00 28.96 1 MET F CA 1
ATOM 5615 C C . MET F 1 13 ? -6.520 136.964 -19.121 1.00 25.70 1 MET F C 1
ATOM 5616 O O . MET F 1 13 ? -7.380 137.802 -18.824 1.00 31.03 1 MET F O 1
ATOM 5621 N N . LYS F 1 14 ? -6.709 135.938 -19.942 1.00 24.04 2 LYS F N 1
ATOM 5622 C CA . LYS F 1 14 ? -7.936 135.614 -20.680 1.00 25.35 2 LYS F CA 1
ATOM 5623 C C . LYS F 1 14 ? -8.398 134.255 -20.192 1.00 21.81 2 LYS F C 1
ATOM 5624 O O . LYS F 1 14 ? -7.575 133.418 -19.918 1.00 20.63 2 LYS F O 1
ATOM 5628 N N . VAL F 1 15 ? -9.712 134.061 -20.072 1.00 21.35 3 VAL F N 1
ATOM 5629 C CA . VAL F 1 15 ? -10.288 132.758 -19.789 1.00 20.66 3 VAL F CA 1
ATOM 5630 C C . VAL F 1 15 ? -11.278 132.433 -20.880 1.00 22.26 3 VAL F C 1
ATOM 5631 O O . VAL F 1 15 ? -12.088 133.280 -21.268 1.00 23.13 3 VAL F O 1
ATOM 5635 N N . TYR F 1 16 ? -11.219 131.220 -21.422 1.00 20.46 4 TYR F N 1
ATOM 5636 C CA . TYR F 1 16 ? -12.110 130.854 -22.512 1.00 18.48 4 TYR F CA 1
ATOM 5637 C C . TYR F 1 16 ? -12.673 129.489 -22.258 1.00 20.42 4 TYR F C 1
ATOM 5638 O O . TYR F 1 16 ? -11.912 128.592 -21.959 1.00 20.12 4 TYR F O 1
ATOM 5647 N N . PHE F 1 17 ? -13.986 129.328 -22.366 1.00 18.85 5 PHE F N 1
ATOM 5648 C CA . PHE F 1 17 ? -14.625 128.014 -22.119 1.00 17.58 5 PHE F CA 1
ATOM 5649 C C . PHE F 1 17 ? -15.232 127.470 -23.395 1.00 18.44 5 PHE F C 1
ATOM 5650 O O . PHE F 1 17 ? -15.750 128.196 -24.239 1.00 16.78 5 PHE F O 1
ATOM 5658 N N . ASP F 1 18 ? -15.252 126.165 -23.517 1.00 17.43 6 ASP F N 1
ATOM 5659 C CA . ASP F 1 18 ? -16.156 125.568 -24.496 1.00 21.22 6 ASP F CA 1
ATOM 5660 C C . ASP F 1 18 ? -16.501 124.212 -23.930 1.00 21.22 6 ASP F C 1
ATOM 5661 O O . ASP F 1 18 ? -15.957 123.771 -22.891 1.00 20.24 6 ASP F O 1
ATOM 5666 N N . ASP F 1 19 ? -17.403 123.549 -24.626 1.00 21.93 7 ASP F N 1
ATOM 5667 C CA . ASP F 1 19 ? -18.014 122.326 -24.135 1.00 21.42 7 ASP F CA 1
ATOM 5668 C C . ASP F 1 19 ? -18.061 121.258 -25.181 1.00 23.36 7 ASP F C 1
ATOM 5669 O O . ASP F 1 19 ? -18.417 121.501 -26.335 1.00 22.72 7 ASP F O 1
ATOM 5674 N N . ILE F 1 20 ? -17.689 120.056 -24.762 1.00 22.21 8 ILE F N 1
ATOM 5675 C CA . ILE F 1 20 ? -17.692 118.890 -25.664 1.00 23.68 8 ILE F CA 1
ATOM 5676 C C . ILE F 1 20 ? -18.753 117.943 -25.140 1.00 23.77 8 ILE F C 1
ATOM 5677 O O . ILE F 1 20 ? -18.760 117.603 -23.981 1.00 22.49 8 ILE F O 1
ATOM 5682 N N . TYR F 1 21 ? -19.680 117.564 -26.009 1.00 24.22 9 TYR F N 1
ATOM 5683 C CA . TYR F 1 21 ? -20.805 116.704 -25.641 1.00 23.08 9 TYR F CA 1
ATOM 5684 C C . TYR F 1 21 ? -20.607 115.379 -26.299 1.00 24.99 9 TYR F C 1
ATOM 5685 O O . TYR F 1 21 ? -20.407 115.340 -27.520 1.00 25.87 9 TYR F O 1
ATOM 5694 N N . VAL F 1 22 ? -20.665 114.308 -25.514 1.00 25.20 10 VAL F N 1
ATOM 5695 C CA . VAL F 1 22 ? -20.451 112.968 -26.028 1.00 24.87 10 VAL F CA 1
ATOM 5696 C C . VAL F 1 22 ? -21.635 112.100 -25.621 1.00 26.01 10 VAL F C 1
ATOM 5697 O O . VAL F 1 22 ? -22.191 112.248 -24.527 1.00 25.85 10 VAL F O 1
ATOM 5701 N N . SER F 1 23 ? -22.064 111.235 -26.547 1.00 26.29 11 SER F N 1
ATOM 5702 C CA . SER F 1 23 ? -23.001 110.175 -26.234 1.00 27.48 11 SER F CA 1
ATOM 5703 C C . SER F 1 23 ? -22.256 108.845 -26.310 1.00 27.92 11 SER F C 1
ATOM 5704 O O . SER F 1 23 ? -21.519 108.610 -27.270 1.00 30.12 11 SER F O 1
ATOM 5707 N N . THR F 1 24 ? -22.400 108.021 -25.275 1.00 26.37 12 THR F N 1
ATOM 5708 C CA . THR F 1 24 ? -21.615 106.765 -25.196 1.00 27.77 12 THR F CA 1
ATOM 5709 C C . THR F 1 24 ? -22.524 105.580 -25.424 1.00 29.28 12 THR F C 1
ATOM 5710 O O . THR F 1 24 ? -23.677 105.581 -24.986 1.00 28.75 12 THR F O 1
ATOM 5714 N N . ALA F 1 25 ? -21.988 104.567 -26.086 1.00 30.69 13 ALA F N 1
ATOM 5715 C CA . ALA F 1 25 ? -22.787 103.436 -26.545 1.00 33.08 13 ALA F CA 1
ATOM 5716 C C . ALA F 1 25 ? -22.657 102.195 -25.669 1.00 33.11 13 ALA F C 1
ATOM 5717 O O . ALA F 1 25 ? -23.620 101.422 -25.568 1.00 35.18 13 ALA F O 1
ATOM 5719 N N . ARG F 1 26 ? -21.498 102.025 -25.038 1.00 30.61 14 ARG F N 1
ATOM 5720 C CA . ARG F 1 26 ? -21.166 100.835 -24.285 1.00 31.11 14 ARG F CA 1
ATOM 5721 C C . ARG F 1 26 ? -20.934 101.200 -22.825 1.00 28.96 14 ARG F C 1
ATOM 5722 O O . ARG F 1 26 ? -20.757 102.375 -22.496 1.00 26.92 14 ARG F O 1
ATOM 5725 N N . GLN F 1 27 ? -21.000 100.194 -21.956 1.00 27.73 15 GLN F N 1
ATOM 5726 C CA . GLN F 1 27 ? -20.814 100.392 -20.536 1.00 27.86 15 GLN F CA 1
ATOM 5727 C C . GLN F 1 27 ? -19.440 101.007 -20.259 1.00 26.28 15 GLN F C 1
ATOM 5728 O O . GLN F 1 27 ? -19.338 102.019 -19.563 1.00 22.44 15 GLN F O 1
ATOM 5734 N N . PHE F 1 28 ? -18.412 100.375 -20.831 1.00 24.82 16 PHE F N 1
ATOM 5735 C CA . PHE F 1 28 ? -17.049 100.862 -20.780 1.00 25.14 16 PHE F CA 1
ATOM 5736 C C . PHE F 1 28 ? -16.591 101.362 -22.150 1.00 23.48 16 PHE F C 1
ATOM 5737 O O . PHE F 1 28 ? -16.602 100.632 -23.137 1.00 22.36 16 PHE F O 1
ATOM 5745 N N . GLU F 1 29 ? -16.103 102.578 -22.201 1.00 23.07 17 GLU F N 1
ATOM 5746 C CA . GLU F 1 29 ? -15.595 103.122 -23.456 1.00 22.34 17 GLU F CA 1
ATOM 5747 C C . GLU F 1 29 ? -14.526 104.159 -23.239 1.00 21.51 17 GLU F C 1
ATOM 5748 O O . GLU F 1 29 ? -14.563 104.936 -22.274 1.00 20.87 17 GLU F O 1
ATOM 5754 N N . LEU F 1 30 ? -13.622 104.238 -24.204 1.00 19.91 18 LEU F N 1
ATOM 5755 C CA . LEU F 1 30 ? -12.688 105.358 -24.301 1.00 20.84 18 LEU F CA 1
ATOM 5756 C C . LEU F 1 30 ? -12.993 106.216 -25.539 1.00 21.59 18 LEU F C 1
ATOM 5757 O O . LEU F 1 30 ? -12.981 105.723 -26.639 1.00 20.17 18 LEU F O 1
ATOM 5762 N N . VAL F 1 31 ? -13.274 107.499 -25.342 1.00 17.47 19 VAL F N 1
ATOM 5763 C CA . VAL F 1 31 ? -13.656 108.360 -26.449 1.00 18.81 19 VAL F CA 1
ATOM 5764 C C . VAL F 1 31 ? -12.541 109.377 -26.606 1.00 18.22 19 VAL F C 1
ATOM 5765 O O . VAL F 1 31 ? -12.254 110.156 -25.641 1.00 18.38 19 VAL F O 1
ATOM 5769 N N . ASP F 1 32 ? -11.844 109.319 -27.737 1.00 16.46 20 ASP F N 1
ATOM 5770 C CA . ASP F 1 32 ? -10.716 110.238 -28.002 1.00 17.28 20 ASP F CA 1
ATOM 5771 C C . ASP F 1 32 ? -11.259 111.628 -28.346 1.00 17.85 20 ASP F C 1
ATOM 5772 O O . ASP F 1 32 ? -11.946 111.796 -29.365 1.00 19.21 20 ASP F O 1
ATOM 5777 N N . ILE F 1 33 ? -10.931 112.640 -27.533 1.00 16.24 21 ILE F N 1
ATOM 5778 C CA . ILE F 1 33 ? -11.418 114.005 -27.728 1.00 16.71 21 ILE F CA 1
ATOM 5779 C C . ILE F 1 33 ? -10.278 114.982 -28.053 1.00 17.07 21 ILE F C 1
ATOM 5780 O O . ILE F 1 33 ? -10.426 116.228 -27.982 1.00 17.90 21 ILE F O 1
ATOM 5785 N N . THR F 1 34 ? -9.134 114.427 -28.442 1.00 17.34 22 THR F N 1
ATOM 5786 C CA . THR F 1 34 ? -7.920 115.237 -28.667 1.00 17.97 22 THR F CA 1
ATOM 5787 C C . THR F 1 34 ? -8.146 116.352 -29.693 1.00 18.72 22 THR F C 1
ATOM 5788 O O . THR F 1 34 ? -7.818 117.542 -29.463 1.00 18.41 22 THR F O 1
ATOM 5792 N N . ASP F 1 35 ? -8.777 115.977 -30.800 1.00 18.23 23 ASP F N 1
ATOM 5793 C CA . ASP F 1 35 ? -9.013 116.915 -31.898 1.00 18.76 23 ASP F CA 1
ATOM 5794 C C . ASP F 1 35 ? -9.892 118.060 -31.468 1.00 18.60 23 ASP F C 1
ATOM 5795 O O . ASP F 1 35 ? -9.547 119.217 -31.698 1.00 18.84 23 ASP F O 1
ATOM 5800 N N . GLN F 1 36 ? -10.978 117.744 -30.776 1.00 18.31 24 GLN F N 1
ATOM 5801 C CA . GLN F 1 36 ? -11.888 118.741 -30.213 1.00 20.47 24 GLN F CA 1
ATOM 5802 C C . GLN F 1 36 ? -11.199 119.686 -29.211 1.00 19.94 24 GLN F C 1
ATOM 5803 O O . GLN F 1 36 ? -11.395 120.907 -29.275 1.00 20.05 24 GLN F O 1
ATOM 5809 N N . VAL F 1 37 ? -10.372 119.135 -28.303 1.00 18.41 25 VAL F N 1
ATOM 5810 C CA . VAL F 1 37 ? -9.648 119.956 -27.331 1.00 19.74 25 VAL F CA 1
ATOM 5811 C C . VAL F 1 37 ? -8.671 120.880 -28.061 1.00 17.80 25 VAL F C 1
ATOM 5812 O O . VAL F 1 37 ? -8.551 122.044 -27.749 1.00 18.57 25 VAL F O 1
ATOM 5816 N N . GLU F 1 38 ? -7.978 120.350 -29.071 1.00 18.44 26 GLU F N 1
ATOM 5817 C CA . GLU F 1 38 ? -7.064 121.187 -29.874 1.00 18.51 26 GLU F CA 1
ATOM 5818 C C . GLU F 1 38 ? -7.784 122.325 -30.606 1.00 18.06 26 GLU F C 1
ATOM 5819 O O . GLU F 1 38 ? -7.274 123.466 -30.711 1.00 18.71 26 GLU F O 1
ATOM 5825 N N . GLN F 1 39 ? -8.961 122.019 -31.131 1.00 17.73 27 GLN F N 1
ATOM 5826 C CA . GLN F 1 39 ? -9.746 123.034 -31.798 1.00 18.98 27 GLN F CA 1
ATOM 5827 C C . GLN F 1 39 ? -10.076 124.166 -30.857 1.00 18.43 27 GLN F C 1
ATOM 5828 O O . GLN F 1 39 ? -10.003 125.347 -31.240 1.00 19.21 27 GLN F O 1
ATOM 5834 N N . ILE F 1 40 ? -10.468 123.807 -29.628 1.00 18.63 28 ILE F N 1
ATOM 5835 C CA . ILE F 1 40 ? -10.843 124.797 -28.603 1.00 19.84 28 ILE F CA 1
ATOM 5836 C C . ILE F 1 40 ? -9.632 125.662 -28.255 1.00 17.84 28 ILE F C 1
ATOM 5837 O O . ILE F 1 40 ? -9.686 126.893 -28.240 1.00 18.70 28 ILE F O 1
ATOM 5842 N N . VAL F 1 41 ? -8.522 125.002 -28.015 1.00 19.91 29 VAL F N 1
ATOM 5843 C CA . VAL F 1 41 ? -7.299 125.728 -27.775 1.00 21.00 29 VAL F CA 1
ATOM 5844 C C . VAL F 1 41 ? -7.067 126.748 -28.895 1.00 20.38 29 VAL F C 1
ATOM 5845 O O . VAL F 1 41 ? -6.807 127.927 -28.610 1.00 21.19 29 VAL F O 1
ATOM 5849 N N . GLU F 1 42 ? -7.159 126.295 -30.151 1.00 20.24 30 GLU F N 1
ATOM 5850 C CA . GLU F 1 42 ? -6.972 127.216 -31.309 1.00 20.53 30 GLU F CA 1
ATOM 5851 C C . GLU F 1 42 ? -7.979 128.370 -31.292 1.00 21.25 30 GLU F C 1
ATOM 5852 O O . GLU F 1 42 ? -7.611 129.564 -31.477 1.00 21.11 30 GLU F O 1
ATOM 5855 N N . LYS F 1 43 ? -9.246 128.021 -31.068 1.00 21.07 31 LYS F N 1
ATOM 5856 C CA . LYS F 1 43 ? -10.328 129.006 -31.101 1.00 23.06 31 LYS F CA 1
ATOM 5857 C C . LYS F 1 43 ? -10.193 130.056 -29.990 1.00 20.55 31 LYS F C 1
ATOM 5858 O O . LYS F 1 43 ? -10.595 131.205 -30.197 1.00 17.97 31 LYS F O 1
ATOM 5861 N N . SER F 1 44 ? -9.616 129.685 -28.851 1.00 20.09 32 SER F N 1
ATOM 5862 C CA . SER F 1 44 ? -9.453 130.575 -27.692 1.00 20.58 32 SER F CA 1
ATOM 5863 C C . SER F 1 44 ? -8.633 131.809 -28.003 1.00 21.85 32 SER F C 1
ATOM 5864 O O . SER F 1 44 ? -8.844 132.867 -27.385 1.00 22.73 32 SER F O 1
ATOM 5867 N N . GLY F 1 45 ? -7.655 131.648 -28.892 1.00 22.47 33 GLY F N 1
ATOM 5868 C CA . GLY F 1 45 ? -6.694 132.698 -29.193 1.00 24.13 33 GLY F CA 1
ATOM 5869 C C . GLY F 1 45 ? -5.589 132.861 -28.170 1.00 24.28 33 GLY F C 1
ATOM 5870 O O . GLY F 1 45 ? -4.705 133.704 -28.335 1.00 26.09 33 GLY F O 1
ATOM 5871 N N . ILE F 1 46 ? -5.629 132.063 -27.108 1.00 21.76 34 ILE F N 1
ATOM 5872 C CA . ILE F 1 46 ? -4.650 132.146 -26.033 1.00 20.28 34 ILE F CA 1
ATOM 5873 C C . ILE F 1 46 ? -3.374 131.448 -26.509 1.00 21.47 34 ILE F C 1
ATOM 5874 O O . ILE F 1 46 ? -3.445 130.380 -27.095 1.00 23.57 34 ILE F O 1
ATOM 5879 N N . LYS F 1 47 ? -2.229 132.078 -26.290 1.00 20.39 35 LYS F N 1
ATOM 5880 C CA . LYS F 1 47 ? -0.950 131.562 -26.800 1.00 22.59 35 LYS F CA 1
ATOM 5881 C C . LYS F 1 47 ? -0.172 130.813 -25.700 1.00 22.04 35 LYS F C 1
ATOM 5882 O O . LYS F 1 47 ? 0.467 129.788 -25.960 1.00 22.05 35 LYS F O 1
ATOM 5888 N N . ASN F 1 48 ? -0.238 131.329 -24.476 1.00 18.94 36 ASN F N 1
ATOM 5889 C CA . ASN F 1 48 ? 0.471 130.726 -23.366 1.00 18.56 36 ASN F CA 1
ATOM 5890 C C . ASN F 1 48 ? -0.390 130.663 -22.125 1.00 18.68 36 ASN F C 1
ATOM 5891 O O . ASN F 1 48 ? -0.930 131.669 -21.652 1.00 19.80 36 ASN F O 1
ATOM 5896 N N . GLY F 1 49 ? -0.514 129.471 -21.568 1.00 18.96 37 GLY F N 1
ATOM 5897 C CA . GLY F 1 49 ? -1.373 129.285 -20.415 1.00 18.92 37 GLY F CA 1
ATOM 5898 C C . GLY F 1 49 ? -1.570 127.801 -20.162 1.00 18.95 37 GLY F C 1
ATOM 5899 O O . GLY F 1 49 ? -0.629 127.013 -20.321 1.00 18.39 37 GLY F O 1
ATOM 5900 N N . ILE F 1 50 ? -2.784 127.444 -19.756 1.00 17.78 38 ILE F N 1
ATOM 5901 C CA . ILE F 1 50 ? -3.102 126.073 -19.399 1.00 19.03 38 ILE F CA 1
ATOM 5902 C C . ILE F 1 50 ? -4.433 125.725 -20.031 1.00 18.99 38 ILE F C 1
ATOM 5903 O O . ILE F 1 50 ? -5.217 126.607 -20.353 1.00 19.43 38 ILE F O 1
ATOM 5908 N N . CYS F 1 51 ? -4.629 124.441 -20.217 1.00 17.14 39 CYS F N 1
ATOM 5909 C CA . CYS F 1 51 ? -5.849 123.877 -20.744 1.00 18.22 39 CYS F CA 1
ATOM 5910 C C . CYS F 1 51 ? -6.368 122.866 -19.752 1.00 19.40 39 CYS F C 1
ATOM 5911 O O . CYS F 1 51 ? -5.694 121.845 -19.541 1.00 20.97 39 CYS F O 1
ATOM 5914 N N . LEU F 1 52 ? -7.514 123.157 -19.126 1.00 18.01 40 LEU F N 1
ATOM 5915 C CA . LEU F 1 52 ? -8.209 122.238 -18.207 1.00 19.27 40 LEU F CA 1
ATOM 5916 C C . LEU F 1 52 ? -9.240 121.479 -18.963 1.00 17.93 40 LEU F C 1
ATOM 5917 O O . LEU F 1 52 ? -10.123 122.066 -19.566 1.00 19.45 40 LEU F O 1
ATOM 5922 N N . ILE F 1 53 ? -9.197 120.161 -18.865 1.00 16.18 41 ILE F N 1
ATOM 5923 C CA . ILE F 1 53 ? -10.224 119.309 -19.447 1.00 18.28 41 ILE F CA 1
ATOM 5924 C C . ILE F 1 53 ? -10.874 118.578 -18.284 1.00 18.63 41 ILE F C 1
ATOM 5925 O O . ILE F 1 53 ? -10.194 117.872 -17.537 1.00 19.65 41 ILE F O 1
ATOM 5930 N N . PHE F 1 54 ? -12.172 118.765 -18.098 1.00 17.36 42 PHE F N 1
ATOM 5931 C CA . PHE F 1 54 ? -12.847 118.441 -16.849 1.00 18.09 42 PHE F CA 1
ATOM 5932 C C . PHE F 1 54 ? -14.225 117.887 -17.099 1.00 16.59 42 PHE F C 1
ATOM 5933 O O . PHE F 1 54 ? -14.989 118.406 -17.940 1.00 17.35 42 PHE F O 1
ATOM 5941 N N . VAL F 1 55 ? -14.540 116.798 -16.416 1.00 18.52 43 VAL F N 1
ATOM 5942 C CA . VAL F 1 55 ? -15.870 116.213 -16.471 1.00 20.27 43 VAL F CA 1
ATOM 5943 C C . VAL F 1 55 ? -16.570 116.411 -15.143 1.00 21.29 43 VAL F C 1
ATOM 5944 O O . VAL F 1 55 ? -15.993 116.178 -14.074 1.00 20.82 43 VAL F O 1
ATOM 5948 N N . ALA F 1 56 ? -17.831 116.856 -15.198 1.00 19.83 44 ALA F N 1
ATOM 5949 C CA . ALA F 1 56 ? -18.635 117.039 -13.976 1.00 20.97 44 ALA F CA 1
ATOM 5950 C C A ALA F 1 56 ? -19.474 115.774 -13.758 0.50 22.12 44 ALA F C 1
ATOM 5951 C C B ALA F 1 56 ? -19.195 115.741 -13.332 0.50 20.49 44 ALA F C 1
ATOM 5952 O O A ALA F 1 56 ? -20.722 115.839 -13.647 0.50 20.99 44 ALA F O 1
ATOM 5953 O O B ALA F 1 56 ? -19.747 115.707 -12.236 0.50 22.04 44 ALA F O 1
ATOM 5955 N N A HIS F 1 57 ? -18.815 114.634 -13.764 0.50 21.15 45 HIS F N 1
ATOM 5956 N N B HIS F 1 57 ? -18.890 114.643 -13.983 0.50 21.01 45 HIS F N 1
ATOM 5957 C CA . HIS F 1 57 ? -19.494 113.359 -13.719 1.00 20.02 45 HIS F CA 1
ATOM 5958 C C . HIS F 1 57 ? -18.745 112.558 -12.696 1.00 22.48 45 HIS F C 1
ATOM 5959 O O . HIS F 1 57 ? -17.512 112.620 -12.656 1.00 22.60 45 HIS F O 1
ATOM 5966 N N . SER F 1 58 ? -19.455 111.738 -11.926 1.00 19.62 46 SER F N 1
ATOM 5967 C CA . SER F 1 58 ? -18.782 110.901 -10.951 1.00 19.17 46 SER F CA 1
ATOM 5968 C C . SER F 1 58 ? -18.564 109.463 -11.409 1.00 19.23 46 SER F C 1
ATOM 5969 O O . SER F 1 58 ? -18.028 108.665 -10.655 1.00 19.06 46 SER F O 1
ATOM 5972 N N . THR F 1 59 ? -18.983 109.131 -12.626 1.00 17.86 47 THR F N 1
ATOM 5973 C CA . THR F 1 59 ? -18.830 107.778 -13.168 1.00 17.02 47 THR F CA 1
ATOM 5974 C C . THR F 1 59 ? -18.086 107.819 -14.500 1.00 18.82 47 THR F C 1
ATOM 5975 O O . THR F 1 59 ? -18.069 106.858 -15.244 1.00 20.13 47 THR F O 1
ATOM 5979 N N . ALA F 1 60 ? -17.452 108.938 -14.783 1.00 20.67 48 ALA F N 1
ATOM 5980 C CA . ALA F 1 60 ? -16.544 109.055 -15.907 1.00 20.70 48 ALA F CA 1
ATOM 5981 C C . ALA F 1 60 ? -15.238 109.759 -15.480 1.00 21.57 48 ALA F C 1
ATOM 5982 O O . ALA F 1 60 ? -15.148 110.375 -14.398 1.00 18.89 48 ALA F O 1
ATOM 5984 N N . ALA F 1 61 ? -14.231 109.738 -16.344 1.00 19.92 49 ALA F N 1
ATOM 5985 C CA . ALA F 1 61 ? -12.959 110.362 -16.008 1.00 19.76 49 ALA F CA 1
ATOM 5986 C C . ALA F 1 61 ? -12.328 110.925 -17.280 1.00 18.51 49 ALA F C 1
ATOM 5987 O O . ALA F 1 61 ? -12.819 110.656 -18.386 1.00 19.24 49 ALA F O 1
ATOM 5989 N N . ILE F 1 62 ? -11.233 111.649 -17.106 1.00 19.42 50 ILE F N 1
ATOM 5990 C CA . ILE F 1 62 ? -10.408 112.128 -18.207 1.00 17.51 50 ILE F CA 1
ATOM 5991 C C . ILE F 1 62 ? -9.020 111.544 -17.979 1.00 19.29 50 ILE F C 1
ATOM 5992 O O . ILE F 1 62 ? -8.461 111.724 -16.861 1.00 19.65 50 ILE F O 1
ATOM 5997 N N . VAL F 1 63 ? -8.463 110.897 -19.025 1.00 18.81 51 VAL F N 1
ATOM 5998 C CA . VAL F 1 63 ? -7.093 110.407 -19.007 1.00 18.61 51 VAL F CA 1
ATOM 5999 C C . VAL F 1 63 ? -6.378 110.763 -20.285 1.00 18.96 51 VAL F C 1
ATOM 6000 O O . VAL F 1 63 ? -6.964 111.256 -21.228 1.00 20.28 51 VAL F O 1
ATOM 6004 N N . ALA F 1 64 ? -5.079 110.555 -20.295 1.00 17.96 52 ALA F N 1
ATOM 6005 C CA . ALA F 1 64 ? -4.363 110.807 -21.519 1.00 18.91 52 ALA F CA 1
ATOM 6006 C C . ALA F 1 64 ? -3.392 109.678 -21.735 1.00 20.36 52 ALA F C 1
ATOM 6007 O O . ALA F 1 64 ? -2.695 109.259 -20.796 1.00 20.33 52 ALA F O 1
ATOM 6009 N N . ASN F 1 65 ? -3.436 109.085 -22.924 1.00 19.88 53 ASN F N 1
ATOM 6010 C CA . ASN F 1 65 ? -2.478 108.057 -23.309 1.00 18.27 53 ASN F CA 1
ATOM 6011 C C . ASN F 1 65 ? -2.539 107.809 -24.814 1.00 18.68 53 ASN F C 1
ATOM 6012 O O . ASN F 1 65 ? -3.102 108.612 -25.549 1.00 19.43 53 ASN F O 1
ATOM 6017 N N . GLU F 1 66 ? -1.958 106.715 -25.261 1.00 18.39 54 GLU F N 1
ATOM 6018 C CA . GLU F 1 66 ? -1.776 106.505 -26.699 1.00 18.77 54 GLU F CA 1
ATOM 6019 C C . GLU F 1 66 ? -3.037 105.934 -27.309 1.00 19.54 54 GLU F C 1
ATOM 6020 O O . GLU F 1 66 ? -3.587 104.987 -26.764 1.00 18.71 54 GLU F O 1
ATOM 6026 N N . HIS F 1 67 ? -3.442 106.488 -28.465 1.00 20.87 55 HIS F N 1
ATOM 6027 C CA . HIS F 1 67 ? -4.564 105.976 -29.229 1.00 20.27 55 HIS F CA 1
ATOM 6028 C C . HIS F 1 67 ? -4.124 104.799 -30.095 1.00 20.23 55 HIS F C 1
ATOM 6029 O O . HIS F 1 67 ? -3.658 104.970 -31.241 1.00 19.67 55 HIS F O 1
ATOM 6036 N N . GLU F 1 68 ? -4.193 103.626 -29.500 1.00 18.92 56 GLU F N 1
ATOM 6037 C CA . GLU F 1 68 ? -3.930 102.361 -30.193 1.00 20.38 56 GLU F CA 1
ATOM 6038 C C . GLU F 1 68 ? -4.990 101.415 -29.684 1.00 20.90 56 GLU F C 1
ATOM 6039 O O . GLU F 1 68 ? -5.142 101.242 -28.506 1.00 20.16 56 GLU F O 1
ATOM 6045 N N . ARG F 1 69 ? -5.696 100.777 -30.589 1.00 21.67 57 ARG F N 1
ATOM 6046 C CA . ARG F 1 69 ? -6.880 99.989 -30.261 1.00 23.33 57 ARG F CA 1
ATOM 6047 C C . ARG F 1 69 ? -6.611 98.935 -29.206 1.00 21.32 57 ARG F C 1
ATOM 6048 O O . ARG F 1 69 ? -7.429 98.749 -28.335 1.00 21.87 57 ARG F O 1
ATOM 6056 N N . GLY F 1 70 ? -5.506 98.202 -29.344 1.00 21.08 58 GLY F N 1
ATOM 6057 C CA . GLY F 1 70 ? -5.139 97.187 -28.358 1.00 21.45 58 GLY F CA 1
ATOM 6058 C C . GLY F 1 70 ? -4.990 97.775 -26.968 1.00 20.39 58 GLY F C 1
ATOM 6059 O O . GLY F 1 70 ? -5.601 97.281 -25.975 1.00 19.99 58 GLY F O 1
ATOM 6060 N N . LEU F 1 71 ? -4.204 98.846 -26.882 1.00 20.24 59 LEU F N 1
ATOM 6061 C CA . LEU F 1 71 ? -3.995 99.527 -25.599 1.00 18.73 59 LEU F CA 1
ATOM 6062 C C . LEU F 1 71 ? -5.288 100.062 -24.993 1.00 19.18 59 LEU F C 1
ATOM 6063 O O . LEU F 1 71 ? -5.477 100.059 -23.772 1.00 19.10 59 LEU F O 1
ATOM 6068 N N . MET F 1 72 ? -6.165 100.588 -25.838 1.00 18.04 60 MET F N 1
ATOM 6069 C CA . MET F 1 72 ? -7.446 101.085 -25.386 1.00 19.29 60 MET F CA 1
ATOM 6070 C C . MET F 1 72 ? -8.251 99.987 -24.729 1.00 21.27 60 MET F C 1
ATOM 6071 O O . MET F 1 72 ? -8.856 100.198 -23.668 1.00 21.47 60 MET F O 1
ATOM 6076 N N . GLU F 1 73 ? -8.207 98.800 -25.296 1.00 20.61 61 GLU F N 1
ATOM 6077 C CA . GLU F 1 73 ? -8.865 97.627 -24.676 1.00 20.47 61 GLU F CA 1
ATOM 6078 C C . GLU F 1 73 ? -8.188 97.212 -23.375 1.00 20.63 61 GLU F C 1
ATOM 6079 O O . GLU F 1 73 ? -8.878 96.835 -22.444 1.00 20.41 61 GLU F O 1
ATOM 6082 N N . ASP F 1 74 ? -6.853 97.260 -23.344 1.00 21.42 62 ASP F N 1
ATOM 6083 C CA . ASP F 1 74 ? -6.083 96.963 -22.141 1.00 20.09 62 ASP F CA 1
ATOM 6084 C C . ASP F 1 74 ? -6.480 97.892 -20.998 1.00 17.52 62 ASP F C 1
ATOM 6085 O O . ASP F 1 74 ? -6.693 97.437 -19.867 1.00 20.72 62 ASP F O 1
ATOM 6090 N N . ILE F 1 75 ? -6.562 99.199 -21.280 1.00 18.12 63 ILE F N 1
ATOM 6091 C CA . ILE F 1 75 ? -6.894 100.202 -20.269 1.00 18.29 63 ILE F CA 1
ATOM 6092 C C . ILE F 1 75 ? -8.227 99.861 -19.636 1.00 18.76 63 ILE F C 1
ATOM 6093 O O . ILE F 1 75 ? -8.375 99.786 -18.421 1.00 17.95 63 ILE F O 1
ATOM 6098 N N . LEU F 1 76 ? -9.204 99.594 -20.466 1.00 18.69 64 LEU F N 1
ATOM 6099 C CA . LEU F 1 76 ? -10.536 99.322 -19.964 1.00 17.50 64 LEU F CA 1
ATOM 6100 C C . LEU F 1 76 ? -10.584 97.976 -19.238 1.00 18.15 64 LEU F C 1
ATOM 6101 O O . LEU F 1 76 ? -11.352 97.805 -18.273 1.00 20.44 64 LEU F O 1
ATOM 6106 N N . THR F 1 77 ? -9.812 97.008 -19.687 1.00 19.36 65 THR F N 1
ATOM 6107 C CA . THR F 1 77 ? -9.757 95.719 -18.975 1.00 18.24 65 THR F CA 1
ATOM 6108 C C . THR F 1 77 ? -9.140 95.859 -17.587 1.00 18.89 65 THR F C 1
ATOM 6109 O O . THR F 1 77 ? -9.639 95.295 -16.604 1.00 18.88 65 THR F O 1
ATOM 6113 N N . LYS F 1 78 ? -8.022 96.571 -17.532 1.00 18.95 66 LYS F N 1
ATOM 6114 C CA . LYS F 1 78 ? -7.406 96.877 -16.242 1.00 19.79 66 LYS F CA 1
ATOM 6115 C C . LYS F 1 78 ? -8.373 97.631 -15.322 1.00 20.00 66 LYS F C 1
ATOM 6116 O O . LYS F 1 78 ? -8.495 97.278 -14.152 1.00 19.02 66 LYS F O 1
ATOM 6122 N N . ILE F 1 79 ? -9.009 98.699 -15.826 1.00 18.76 67 ILE F N 1
ATOM 6123 C CA . ILE F 1 79 ? -9.986 99.426 -15.005 1.00 19.27 67 ILE F CA 1
ATOM 6124 C C . ILE F 1 79 ? -11.040 98.459 -14.480 1.00 19.72 67 ILE F C 1
ATOM 6125 O O . ILE F 1 79 ? -11.311 98.439 -13.289 1.00 19.71 67 ILE F O 1
ATOM 6130 N N . LYS F 1 80 ? -11.598 97.630 -15.352 1.00 22.01 68 LYS F N 1
ATOM 6131 C CA . LYS F 1 80 ? -12.647 96.672 -14.933 1.00 22.87 68 LYS F CA 1
ATOM 6132 C C . LYS F 1 80 ? -12.185 95.724 -13.834 1.00 22.32 68 LYS F C 1
ATOM 6133 O O . LYS F 1 80 ? -12.867 95.509 -12.828 1.00 21.07 68 LYS F O 1
ATOM 6136 N N . GLU F 1 81 ? -11.003 95.170 -14.017 1.00 20.50 69 GLU F N 1
ATOM 6137 C CA . GLU F 1 81 ? -10.439 94.266 -13.033 1.00 20.85 69 GLU F CA 1
ATOM 6138 C C . GLU F 1 81 ? -10.175 94.932 -11.663 1.00 20.72 69 GLU F C 1
ATOM 6139 O O . GLU F 1 81 ? -10.417 94.338 -10.622 1.00 22.63 69 GLU F O 1
ATOM 6145 N N . PHE F 1 82 ? -9.706 96.178 -11.704 1.00 19.60 70 PHE F N 1
ATOM 6146 C CA . PHE F 1 82 ? -9.440 96.959 -10.511 1.00 20.96 70 PHE F CA 1
ATOM 6147 C C . PHE F 1 82 ? -10.722 97.303 -9.768 1.00 19.62 70 PHE F C 1
ATOM 6148 O O . PHE F 1 82 ? -10.740 97.210 -8.537 1.00 20.77 70 PHE F O 1
ATOM 6156 N N . THR F 1 83 ? -11.774 97.676 -10.512 1.00 20.14 71 THR F N 1
ATOM 6157 C CA . THR F 1 83 ? -12.994 98.243 -9.912 1.00 20.91 71 THR F CA 1
ATOM 6158 C C . THR F 1 83 ? -14.048 97.189 -9.607 1.00 21.79 71 THR F C 1
ATOM 6159 O O . THR F 1 83 ? -14.934 97.441 -8.798 1.00 21.91 71 THR F O 1
ATOM 6163 N N . GLU F 1 84 ? -13.943 96.024 -10.264 1.00 22.26 72 GLU F N 1
ATOM 6164 C CA . GLU F 1 84 ? -14.765 94.825 -9.957 1.00 22.91 72 GLU F CA 1
ATOM 6165 C C . GLU F 1 84 ? -16.268 95.044 -10.101 1.00 22.33 72 GLU F C 1
ATOM 6166 O O . GLU F 1 84 ? -16.979 95.158 -9.095 1.00 21.82 72 GLU F O 1
ATOM 6172 N N . PRO F 1 85 ? -16.749 95.121 -11.345 1.00 22.60 73 PRO F N 1
ATOM 6173 C CA . PRO F 1 85 ? -18.157 95.439 -11.552 1.00 22.91 73 PRO F CA 1
ATOM 6174 C C . PRO F 1 85 ? -19.090 94.418 -10.909 1.00 24.18 73 PRO F C 1
ATOM 6175 O O . PRO F 1 85 ? -20.222 94.762 -10.515 1.00 25.71 73 PRO F O 1
ATOM 6179 N N . SER F 1 86 ? -18.640 93.182 -10.777 1.00 22.53 74 SER F N 1
ATOM 6180 C CA . SER F 1 86 ? -19.511 92.146 -10.264 1.00 24.71 74 SER F CA 1
ATOM 6181 C C . SER F 1 86 ? -19.459 92.009 -8.735 1.00 23.55 74 SER F C 1
ATOM 6182 O O . SER F 1 86 ? -20.202 91.204 -8.163 1.00 23.60 74 SER F O 1
ATOM 6185 N N . ARG F 1 87 ? -18.636 92.801 -8.063 1.00 21.23 75 ARG F N 1
ATOM 6186 C CA . ARG F 1 87 ? -18.512 92.746 -6.586 1.00 18.61 75 ARG F CA 1
ATOM 6187 C C . ARG F 1 87 ? -19.695 93.431 -5.851 1.00 20.39 75 ARG F C 1
ATOM 6188 O O . ARG F 1 87 ? -20.262 94.414 -6.335 1.00 21.15 75 ARG F O 1
ATOM 6196 N N . SER F 1 88 ? -20.041 92.893 -4.682 1.00 18.93 76 SER F N 1
ATOM 6197 C CA . SER F 1 88 ? -21.108 93.427 -3.855 1.00 20.58 76 SER F CA 1
ATOM 6198 C C . SER F 1 88 ? -20.626 94.621 -3.059 1.00 19.67 76 SER F C 1
ATOM 6199 O O . SER F 1 88 ? -20.596 94.581 -1.830 1.00 18.77 76 SER F O 1
ATOM 6202 N N . TRP F 1 89 ? -20.251 95.683 -3.757 1.00 19.05 77 TRP F N 1
ATOM 6203 C CA . TRP F 1 89 ? -19.939 96.925 -3.093 1.00 18.59 77 TRP F CA 1
ATOM 6204 C C . TRP F 1 89 ? -21.206 97.485 -2.429 1.00 19.26 77 TRP F C 1
ATOM 6205 O O . TRP F 1 89 ? -22.333 97.231 -2.890 1.00 17.36 77 TRP F O 1
ATOM 6216 N N . LYS F 1 90 ? -21.025 98.196 -1.312 1.00 20.88 78 LYS F N 1
ATOM 6217 C CA . LYS F 1 90 ? -22.179 98.763 -0.585 1.00 21.99 78 LYS F CA 1
ATOM 6218 C C . LYS F 1 90 ? -22.991 99.780 -1.390 1.00 21.01 78 LYS F C 1
ATOM 6219 O O . LYS F 1 90 ? -24.211 99.833 -1.276 1.00 21.97 78 LYS F O 1
ATOM 6225 N N . HIS F 1 91 ? -22.327 100.586 -2.214 1.00 21.22 79 HIS F N 1
ATOM 6226 C CA . HIS F 1 91 ? -23.060 101.510 -3.090 1.00 19.37 79 HIS F CA 1
ATOM 6227 C C . HIS F 1 91 ? -24.087 100.787 -3.975 1.00 19.44 79 HIS F C 1
ATOM 6228 O O . HIS F 1 91 ? -25.075 101.397 -4.401 1.00 20.08 79 HIS F O 1
ATOM 6235 N N . ASN F 1 92 ? -23.833 99.513 -4.299 1.00 20.60 80 ASN F N 1
ATOM 6236 C CA . ASN F 1 92 ? -24.715 98.762 -5.232 1.00 20.92 80 ASN F CA 1
ATOM 6237 C C . ASN F 1 92 ? -26.047 98.398 -4.659 1.00 23.09 80 ASN F C 1
ATOM 6238 O O . ASN F 1 92 ? -26.931 97.941 -5.403 1.00 24.35 80 ASN F O 1
ATOM 6243 N N . LEU F 1 93 ? -26.213 98.566 -3.349 1.00 23.55 81 LEU F N 1
ATOM 6244 C CA . LEU F 1 93 ? -27.535 98.518 -2.744 1.00 25.89 81 LEU F CA 1
ATOM 6245 C C . LEU F 1 93 ? -28.460 99.591 -3.314 1.00 27.49 81 LEU F C 1
ATOM 6246 O O . LEU F 1 93 ? -29.668 99.391 -3.411 1.00 28.62 81 LEU F O 1
ATOM 6251 N N . ILE F 1 94 ? -27.881 100.715 -3.686 1.00 27.42 82 ILE F N 1
ATOM 6252 C CA . ILE F 1 94 ? -28.601 101.882 -4.135 1.00 29.44 82 ILE F CA 1
ATOM 6253 C C . ILE F 1 94 ? -28.608 101.952 -5.649 1.00 28.58 82 ILE F C 1
ATOM 6254 O O . ILE F 1 94 ? -29.639 102.250 -6.247 1.00 25.96 82 ILE F O 1
ATOM 6259 N N . ASP F 1 95 ? -27.472 101.625 -6.257 1.00 30.04 83 ASP F N 1
ATOM 6260 C CA . ASP F 1 95 ? -27.265 101.879 -7.656 1.00 31.10 83 ASP F CA 1
ATOM 6261 C C . ASP F 1 95 ? -26.093 101.063 -8.157 1.00 33.10 83 ASP F C 1
ATOM 6262 O O . ASP F 1 95 ? -24.963 101.232 -7.638 1.00 33.91 83 ASP F O 1
ATOM 6267 N N . ASP F 1 96 ? -26.310 100.288 -9.213 1.00 27.35 84 ASP F N 1
ATOM 6268 C CA . ASP F 1 96 ? -25.429 99.192 -9.624 1.00 29.52 84 ASP F CA 1
ATOM 6269 C C . ASP F 1 96 ? -24.145 99.629 -10.325 1.00 25.68 84 ASP F C 1
ATOM 6270 O O . ASP F 1 96 ? -23.663 98.954 -11.252 1.00 28.02 84 ASP F O 1
ATOM 6275 N N . ASN F 1 97 ? -23.550 100.742 -9.889 1.00 22.55 85 ASN F N 1
ATOM 6276 C CA . ASN F 1 97 ? -22.430 101.242 -10.608 1.00 20.25 85 ASN F CA 1
ATOM 6277 C C . ASN F 1 97 ? -21.258 101.630 -9.704 1.00 18.13 85 ASN F C 1
ATOM 6278 O O . ASN F 1 97 ? -20.468 102.487 -10.081 1.00 19.51 85 ASN F O 1
ATOM 6283 N N . ALA F 1 98 ? -21.162 101.003 -8.524 1.00 19.11 86 ALA F N 1
ATOM 6284 C CA . ALA F 1 98 ? -20.092 101.303 -7.589 1.00 20.56 86 ALA F CA 1
ATOM 6285 C C . ALA F 1 98 ? -18.749 101.272 -8.318 1.00 20.61 86 ALA F C 1
ATOM 6286 O O . ALA F 1 98 ? -17.907 102.129 -8.103 1.00 20.22 86 ALA F O 1
ATOM 6288 N N . HIS F 1 99 ? -18.537 100.271 -9.169 1.00 19.21 87 HIS F N 1
ATOM 6289 C CA . HIS F 1 99 ? -17.236 100.146 -9.831 1.00 19.76 87 HIS F CA 1
ATOM 6290 C C . HIS F 1 99 ? -16.880 101.399 -10.651 1.00 19.87 87 HIS F C 1
ATOM 6291 O O . HIS F 1 99 ? -15.713 101.789 -10.732 1.00 19.81 87 HIS F O 1
ATOM 6298 N N . ALA F 1 100 ? -17.889 102.012 -11.278 1.00 19.13 88 ALA F N 1
ATOM 6299 C CA . ALA F 1 100 ? -17.672 103.197 -12.103 1.00 19.04 88 ALA F CA 1
ATOM 6300 C C . ALA F 1 100 ? -17.215 104.387 -11.240 1.00 20.51 88 ALA F C 1
ATOM 6301 O O . ALA F 1 100 ? -16.254 105.153 -11.586 1.00 19.37 88 ALA F O 1
ATOM 6303 N N . HIS F 1 101 ? -17.837 104.487 -10.081 1.00 19.50 89 HIS F N 1
ATOM 6304 C CA . HIS F 1 101 ? -17.451 105.491 -9.109 1.00 18.90 89 HIS F CA 1
ATOM 6305 C C . HIS F 1 101 ? -16.012 105.279 -8.623 1.00 19.28 89 HIS F C 1
ATOM 6306 O O . HIS F 1 101 ? -15.212 106.205 -8.559 1.00 19.72 89 HIS F O 1
ATOM 6313 N N . LEU F 1 102 ? -15.670 104.034 -8.331 1.00 19.00 90 LEU F N 1
ATOM 6314 C CA . LEU F 1 102 ? -14.309 103.730 -7.912 1.00 19.10 90 LEU F CA 1
ATOM 6315 C C . LEU F 1 102 ? -13.275 104.061 -8.964 1.00 19.90 90 LEU F C 1
ATOM 6316 O O . LEU F 1 102 ? -12.290 104.712 -8.649 1.00 20.88 90 LEU F O 1
ATOM 6321 N N . GLY F 1 103 ? -13.515 103.677 -10.215 1.00 19.81 91 GLY F N 1
ATOM 6322 C CA . GLY F 1 103 ? -12.575 103.966 -11.312 1.00 21.14 91 GLY F CA 1
ATOM 6323 C C . GLY F 1 103 ? -12.421 105.456 -11.508 1.00 20.95 91 GLY F C 1
ATOM 6324 O O . GLY F 1 103 ? -11.309 105.927 -11.627 1.00 22.62 91 GLY F O 1
ATOM 6325 N N . ALA F 1 104 ? -13.544 106.184 -11.515 1.00 20.92 92 ALA F N 1
ATOM 6326 C CA . ALA F 1 104 ? -13.546 107.645 -11.654 1.00 20.30 92 ALA F CA 1
ATOM 6327 C C . ALA F 1 104 ? -12.767 108.320 -10.518 1.00 22.14 92 ALA F C 1
ATOM 6328 O O . ALA F 1 104 ? -12.040 109.311 -10.734 1.00 21.88 92 ALA F O 1
ATOM 6330 N N . THR F 1 105 ? -12.924 107.788 -9.315 1.00 19.57 93 THR F N 1
ATOM 6331 C CA . THR F 1 105 ? -12.332 108.374 -8.109 1.00 21.94 93 THR F CA 1
ATOM 6332 C C . THR F 1 105 ? -10.806 108.252 -8.246 1.00 21.95 93 THR F C 1
ATOM 6333 O O . THR F 1 105 ? -10.085 109.198 -7.962 1.00 24.27 93 THR F O 1
ATOM 6337 N N . PHE F 1 106 ? -10.345 107.077 -8.675 1.00 21.73 94 PHE F N 1
ATOM 6338 C CA . PHE F 1 106 ? -8.900 106.845 -8.868 1.00 22.12 94 PHE F CA 1
ATOM 6339 C C . PHE F 1 106 ? -8.304 107.582 -10.083 1.00 25.11 94 PHE F C 1
ATOM 6340 O O . PHE F 1 106 ? -7.180 108.108 -10.000 1.00 24.51 94 PHE F O 1
ATOM 6348 N N . LEU F 1 107 ? -9.045 107.637 -11.178 1.00 21.17 95 LEU F N 1
ATOM 6349 C CA . LEU F 1 107 ? -8.507 108.186 -12.410 1.00 21.58 95 LEU F CA 1
ATOM 6350 C C . LEU F 1 107 ? -8.543 109.693 -12.416 1.00 22.44 95 LEU F C 1
ATOM 6351 O O . LEU F 1 107 ? -7.641 110.328 -12.944 1.00 22.54 95 LEU F O 1
ATOM 6356 N N . GLY F 1 108 ? -9.595 110.262 -11.846 1.00 21.04 96 GLY F N 1
ATOM 6357 C CA . GLY F 1 108 ? -9.714 111.707 -11.765 1.00 21.64 96 GLY F CA 1
ATOM 6358 C C . GLY F 1 108 ? -10.613 112.285 -12.844 1.00 23.05 96 GLY F C 1
ATOM 6359 O O . GLY F 1 108 ? -10.738 111.732 -13.929 1.00 20.45 96 GLY F O 1
ATOM 6360 N N . ALA F 1 109 ? -11.259 113.405 -12.507 1.00 21.50 97 ALA F N 1
ATOM 6361 C CA . ALA F 1 109 ? -12.226 114.035 -13.405 1.00 21.99 97 ALA F CA 1
ATOM 6362 C C . ALA F 1 109 ? -11.578 114.990 -14.354 1.00 21.17 97 ALA F C 1
ATOM 6363 O O . ALA F 1 109 ? -12.271 115.529 -15.244 1.00 22.23 97 ALA F O 1
ATOM 6365 N N . GLU F 1 110 ? -10.286 115.255 -14.172 1.00 19.67 98 GLU F N 1
ATOM 6366 C CA . GLU F 1 110 ? -9.638 116.303 -14.979 1.00 20.77 98 GLU F CA 1
ATOM 6367 C C . GLU F 1 110 ? -8.206 116.008 -15.306 1.00 22.66 98 GLU F C 1
ATOM 6368 O O . GLU F 1 110 ? -7.522 115.272 -14.574 1.00 19.05 98 GLU F O 1
ATOM 6374 N N . ARG F 1 111 ? -7.741 116.611 -16.384 1.00 20.87 99 ARG F N 1
ATOM 6375 C CA . ARG F 1 111 ? -6.323 116.697 -16.663 1.00 19.13 99 ARG F CA 1
ATOM 6376 C C . ARG F 1 111 ? -6.042 118.148 -17.049 1.00 20.48 99 ARG F C 1
ATOM 6377 O O . ARG F 1 111 ? -6.905 118.847 -17.575 1.00 20.48 99 ARG F O 1
ATOM 6385 N N . VAL F 1 112 ? -4.826 118.578 -16.811 1.00 18.68 100 VAL F N 1
ATOM 6386 C CA . VAL F 1 112 ? -4.411 119.930 -17.180 1.00 17.60 100 VAL F CA 1
ATOM 6387 C C . VAL F 1 112 ? -3.195 119.786 -18.073 1.00 20.18 100 VAL F C 1
ATOM 6388 O O . VAL F 1 112 ? -2.255 119.102 -17.709 1.00 21.28 100 VAL F O 1
ATOM 6392 N N . PHE F 1 113 ? -3.225 120.485 -19.225 1.00 18.14 101 PHE F N 1
ATOM 6393 C CA . PHE F 1 113 ? -2.143 120.484 -20.185 1.00 16.87 101 PHE F CA 1
ATOM 6394 C C . PHE F 1 113 ? -1.578 121.877 -20.350 1.00 17.42 101 PHE F C 1
ATOM 6395 O O . PHE F 1 113 ? -2.303 122.835 -20.171 1.00 19.35 101 PHE F O 1
ATOM 6403 N N . PRO F 1 114 ? -0.262 121.988 -20.681 1.00 18.54 102 PRO F N 1
ATOM 6404 C CA . PRO F 1 114 ? 0.246 123.336 -21.029 1.00 18.47 102 PRO F CA 1
ATOM 6405 C C . PRO F 1 114 ? -0.295 123.768 -22.391 1.00 18.21 102 PRO F C 1
ATOM 6406 O O . PRO F 1 114 ? -0.598 122.926 -23.254 1.00 20.64 102 PRO F O 1
ATOM 6410 N N . VAL F 1 115 ? -0.388 125.081 -22.580 1.00 17.24 103 VAL F N 1
ATOM 6411 C CA . VAL F 1 115 ? -0.563 125.685 -23.909 1.00 18.34 103 VAL F CA 1
ATOM 6412 C C . VAL F 1 115 ? 0.612 126.613 -24.031 1.00 17.64 103 VAL F C 1
ATOM 6413 O O . VAL F 1 115 ? 0.779 127.491 -23.191 1.00 16.95 103 VAL F O 1
ATOM 6417 N N . ARG F 1 116 ? 1.401 126.408 -25.086 1.00 20.25 104 ARG F N 1
ATOM 6418 C CA . ARG F 1 116 ? 2.686 127.081 -25.256 1.00 22.51 104 ARG F CA 1
ATOM 6419 C C . ARG F 1 116 ? 2.836 127.501 -26.705 1.00 24.54 104 ARG F C 1
ATOM 6420 O O . ARG F 1 116 ? 2.555 126.719 -27.584 1.00 23.34 104 ARG F O 1
ATOM 6428 N N . GLU F 1 117 ? 3.218 128.759 -26.937 1.00 26.68 105 GLU F N 1
ATOM 6429 C CA . GLU F 1 117 ? 3.357 129.287 -28.294 1.00 29.03 105 GLU F CA 1
ATOM 6430 C C . GLU F 1 117 ? 2.145 128.875 -29.139 1.00 27.39 105 GLU F C 1
ATOM 6431 O O . GLU F 1 117 ? 2.280 128.426 -30.252 1.00 28.22 105 GLU F O 1
ATOM 6437 N N . GLY F 1 118 ? 0.956 128.971 -28.565 1.00 27.57 106 GLY F N 1
ATOM 6438 C CA . GLY F 1 118 ? -0.292 128.725 -29.295 1.00 26.59 106 GLY F CA 1
ATOM 6439 C C . GLY F 1 118 ? -0.698 127.276 -29.487 1.00 29.43 106 GLY F C 1
ATOM 6440 O O . GLY F 1 118 ? -1.733 127.008 -30.116 1.00 30.30 106 GLY F O 1
ATOM 6441 N N . LYS F 1 119 ? 0.073 126.346 -28.912 1.00 26.31 107 LYS F N 1
ATOM 6442 C CA . LYS F 1 119 ? -0.141 124.931 -29.145 1.00 26.76 107 LYS F CA 1
ATOM 6443 C C . LYS F 1 119 ? -0.457 124.242 -27.815 1.00 24.79 107 LYS F C 1
ATOM 6444 O O . LYS F 1 119 ? 0.112 124.586 -26.789 1.00 21.67 107 LYS F O 1
ATOM 6450 N N . LEU F 1 120 ? -1.321 123.237 -27.868 1.00 23.57 108 LEU F N 1
ATOM 6451 C CA . LEU F 1 120 ? -1.473 122.313 -26.761 1.00 24.33 108 LEU F CA 1
ATOM 6452 C C . LEU F 1 120 ? -0.169 121.486 -26.686 1.00 24.47 108 LEU F C 1
ATOM 6453 O O . LEU F 1 120 ? 0.235 120.877 -27.695 1.00 22.53 108 LEU F O 1
ATOM 6458 N N . VAL F 1 121 ? 0.511 121.505 -25.535 1.00 21.96 109 VAL F N 1
ATOM 6459 C CA . VAL F 1 121 ? 1.740 120.761 -25.382 1.00 21.28 109 VAL F CA 1
ATOM 6460 C C . VAL F 1 121 ? 1.337 119.332 -25.016 1.00 21.85 109 VAL F C 1
ATOM 6461 O O . VAL F 1 121 ? 0.684 119.077 -24.012 1.00 21.76 109 VAL F O 1
ATOM 6465 N N . ARG F 1 122 ? 1.704 118.403 -25.879 1.00 22.37 110 ARG F N 1
ATOM 6466 C CA . ARG F 1 122 ? 1.509 116.995 -25.572 1.00 25.48 110 ARG F CA 1
ATOM 6467 C C . ARG F 1 122 ? 2.451 116.149 -26.401 1.00 25.32 110 ARG F C 1
ATOM 6468 O O . ARG F 1 122 ? 2.994 116.607 -27.415 1.00 25.05 110 ARG F O 1
ATOM 6476 N N . GLY F 1 123 ? 2.626 114.916 -25.958 1.00 23.89 111 GLY F N 1
ATOM 6477 C CA . GLY F 1 123 ? 3.470 113.969 -26.651 1.00 24.60 111 GLY F CA 1
ATOM 6478 C C . GLY F 1 123 ? 2.840 113.508 -27.940 1.00 24.51 111 GLY F C 1
ATOM 6479 O O . GLY F 1 123 ? 1.609 113.579 -28.113 1.00 23.16 111 GLY F O 1
ATOM 6480 N N . THR F 1 124 ? 3.691 112.987 -28.832 1.00 24.77 112 THR F N 1
ATOM 6481 C CA . THR F 1 124 ? 3.210 112.382 -30.086 1.00 26.72 112 THR F CA 1
ATOM 6482 C C . THR F 1 124 ? 2.145 111.333 -29.800 1.00 26.67 112 THR F C 1
ATOM 6483 O O . THR F 1 124 ? 1.184 111.208 -30.569 1.00 26.98 112 THR F O 1
ATOM 6487 N N . TRP F 1 125 ? 2.312 110.592 -28.711 1.00 24.97 113 TRP F N 1
ATOM 6488 C CA . TRP F 1 125 ? 1.424 109.454 -28.402 1.00 25.17 113 TRP F CA 1
ATOM 6489 C C . TRP F 1 125 ? 0.569 109.697 -27.173 1.00 21.29 113 TRP F C 1
ATOM 6490 O O . TRP F 1 125 ? 0.182 108.766 -26.500 1.00 21.37 113 TRP F O 1
ATOM 6501 N N . GLN F 1 126 ? 0.263 110.972 -26.926 1.00 20.58 114 GLN F N 1
ATOM 6502 C CA . GLN F 1 126 ? -0.475 111.377 -25.775 1.00 21.49 114 GLN F CA 1
ATOM 6503 C C . GLN F 1 126 ? -1.795 111.989 -26.269 1.00 21.81 114 GLN F C 1
ATOM 6504 O O . GLN F 1 126 ? -1.851 113.174 -26.660 1.00 22.56 114 GLN F O 1
ATOM 6510 N N . ASN F 1 127 ? -2.830 111.160 -26.302 1.00 18.93 115 ASN F N 1
ATOM 6511 C CA . ASN F 1 127 ? -4.137 111.603 -26.702 1.00 18.17 115 ASN F CA 1
ATOM 6512 C C . ASN F 1 127 ? -5.014 111.720 -25.476 1.00 19.52 115 ASN F C 1
ATOM 6513 O O . ASN F 1 127 ? -4.754 111.057 -24.462 1.00 22.27 115 ASN F O 1
ATOM 6518 N N . ILE F 1 128 ? -6.044 112.564 -25.586 1.00 17.66 116 ILE F N 1
ATOM 6519 C CA . ILE F 1 128 ? -6.936 112.889 -24.502 1.00 17.13 116 ILE F CA 1
ATOM 6520 C C . ILE F 1 128 ? -8.234 112.113 -24.659 1.00 17.07 116 ILE F C 1
ATOM 6521 O O . ILE F 1 128 ? -8.838 112.113 -25.716 1.00 18.36 116 ILE F O 1
ATOM 6526 N N . PHE F 1 129 ? -8.635 111.424 -23.594 1.00 16.50 117 PHE F N 1
ATOM 6527 C CA . PHE F 1 129 ? -9.797 110.532 -23.600 1.00 17.41 117 PHE F CA 1
ATOM 6528 C C . PHE F 1 129 ? -10.796 110.809 -22.500 1.00 17.82 117 PHE F C 1
ATOM 6529 O O . PHE F 1 129 ? -10.420 110.938 -21.312 1.00 19.53 117 PHE F O 1
ATOM 6537 N N . LEU F 1 130 ? -12.071 110.785 -22.880 1.00 17.04 118 LEU F N 1
ATOM 6538 C CA . LEU F 1 130 ? -13.139 110.558 -21.926 1.00 17.59 118 LEU F CA 1
ATOM 6539 C C . LEU F 1 130 ? -13.208 109.089 -21.656 1.00 18.18 118 LEU F C 1
ATOM 6540 O O . LEU F 1 130 ? -13.256 108.276 -22.597 1.00 19.43 118 LEU F O 1
ATOM 6545 N N . VAL F 1 131 ? -13.196 108.762 -20.373 1.00 18.60 119 VAL F N 1
ATOM 6546 C CA . VAL F 1 131 ? -13.315 107.387 -19.899 1.00 18.54 119 VAL F CA 1
ATOM 6547 C C . VAL F 1 131 ? -14.721 107.178 -19.384 1.00 19.99 119 VAL F C 1
ATOM 6548 O O . VAL F 1 131 ? -15.108 107.756 -18.372 1.00 18.85 119 VAL F O 1
ATOM 6552 N N . GLU F 1 132 ? -15.508 106.382 -20.121 1.00 19.19 120 GLU F N 1
ATOM 6553 C CA . GLU F 1 132 ? -16.862 106.078 -19.728 1.00 19.09 120 GLU F CA 1
ATOM 6554 C C . GLU F 1 132 ? -16.840 104.752 -19.008 1.00 19.56 120 GLU F C 1
ATOM 6555 O O . GLU F 1 132 ? -16.373 103.756 -19.588 1.00 21.11 120 GLU F O 1
ATOM 6561 N N . LEU F 1 133 ? -17.338 104.739 -17.770 1.00 19.64 121 LEU F N 1
ATOM 6562 C CA . LEU F 1 133 ? -17.408 103.505 -16.944 1.00 18.95 121 LEU F CA 1
ATOM 6563 C C . LEU F 1 133 ? -18.796 103.071 -16.592 1.00 20.07 121 LEU F C 1
ATOM 6564 O O . LEU F 1 133 ? -18.989 101.988 -16.024 1.00 18.52 121 LEU F O 1
ATOM 6569 N N . ASP F 1 134 ? -19.788 103.864 -16.993 1.00 21.64 122 ASP F N 1
ATOM 6570 C CA . ASP F 1 134 ? -21.188 103.553 -16.703 1.00 22.42 122 ASP F CA 1
ATOM 6571 C C . ASP F 1 134 ? -22.123 103.900 -17.872 1.00 22.75 122 ASP F C 1
ATOM 6572 O O . ASP F 1 134 ? -23.220 104.503 -17.692 1.00 21.77 122 ASP F O 1
ATOM 6577 N N . GLY F 1 135 ? -21.720 103.517 -19.076 1.00 23.24 123 GLY F N 1
ATOM 6578 C CA . GLY F 1 135 ? -22.546 103.794 -20.239 1.00 24.14 123 GLY F CA 1
ATOM 6579 C C . GLY F 1 135 ? -23.611 102.722 -20.381 1.00 23.68 123 GLY F C 1
ATOM 6580 O O . GLY F 1 135 ? -23.598 101.740 -19.628 1.00 21.98 123 GLY F O 1
ATOM 6581 N N . PRO F 1 136 ? -24.548 102.906 -21.344 1.00 24.90 124 PRO F N 1
ATOM 6582 C CA . PRO F 1 136 ? -24.587 104.040 -22.270 1.00 25.49 124 PRO F CA 1
ATOM 6583 C C . PRO F 1 136 ? -25.108 105.280 -21.587 1.00 25.82 124 PRO F C 1
ATOM 6584 O O . PRO F 1 136 ? -25.933 105.189 -20.691 1.00 24.67 124 PRO F O 1
ATOM 6588 N N . ARG F 1 137 ? -24.589 106.432 -21.972 1.00 26.72 125 ARG F N 1
ATOM 6589 C CA . ARG F 1 137 ? -25.110 107.702 -21.489 1.00 27.14 125 ARG F CA 1
ATOM 6590 C C . ARG F 1 137 ? -25.319 108.610 -22.701 1.00 29.18 125 ARG F C 1
ATOM 6591 O O . ARG F 1 137 ? -24.439 108.721 -23.585 1.00 28.42 125 ARG F O 1
ATOM 6599 N N . SER F 1 138 ? -26.481 109.264 -22.756 1.00 30.11 126 SER F N 1
ATOM 6600 C CA . SER F 1 138 ? -26.815 110.100 -23.900 1.00 31.28 126 SER F CA 1
ATOM 6601 C C . SER F 1 138 ? -26.039 111.430 -23.855 1.00 30.79 126 SER F C 1
ATOM 6602 O O . SER F 1 138 ? -25.692 112.003 -24.898 1.00 31.12 126 SER F O 1
ATOM 6605 N N . GLU F 1 139 ? -25.732 111.891 -22.650 1.00 29.76 127 GLU F N 1
ATOM 6606 C CA . GLU F 1 139 ? -25.019 113.134 -22.463 1.00 30.36 127 GLU F CA 1
ATOM 6607 C C . GLU F 1 139 ? -23.880 113.023 -21.479 1.00 30.64 127 GLU F C 1
ATOM 6608 O O . GLU F 1 139 ? -24.099 113.073 -20.270 1.00 34.63 127 GLU F O 1
ATOM 6614 N N . ARG F 1 140 ? -22.672 112.925 -21.983 1.00 27.20 128 ARG F N 1
ATOM 6615 C CA . ARG F 1 140 ? -21.499 113.212 -21.208 1.00 23.84 128 ARG F CA 1
ATOM 6616 C C . ARG F 1 140 ? -21.055 114.596 -21.620 1.00 25.16 128 ARG F C 1
ATOM 6617 O O . ARG F 1 140 ? -21.156 114.948 -22.809 1.00 26.83 128 ARG F O 1
ATOM 6625 N N . HIS F 1 141 ? -20.665 115.406 -20.643 1.00 23.02 129 HIS F N 1
ATOM 6626 C CA . HIS F 1 141 ? -20.280 116.775 -20.866 1.00 23.85 129 HIS F CA 1
ATOM 6627 C C . HIS F 1 141 ? -18.834 116.920 -20.380 1.00 23.29 129 HIS F C 1
ATOM 6628 O O . HIS F 1 141 ? -18.525 116.652 -19.237 1.00 23.69 129 HIS F O 1
ATOM 6635 N N . ILE F 1 142 ? -17.964 117.348 -21.293 1.00 20.67 130 ILE F N 1
ATOM 6636 C CA . ILE F 1 142 ? -16.583 117.751 -20.936 1.00 18.50 130 ILE F CA 1
ATOM 6637 C C . ILE F 1 142 ? -16.440 119.295 -21.069 1.00 18.63 130 ILE F C 1
ATOM 6638 O O . ILE F 1 142 ? -16.721 119.883 -22.141 1.00 19.93 130 ILE F O 1
ATOM 6643 N N . THR F 1 143 ? -16.083 119.942 -19.983 1.00 17.73 131 THR F N 1
ATOM 6644 C CA . THR F 1 143 ? -15.737 121.341 -19.983 1.00 16.31 131 THR F CA 1
ATOM 6645 C C . THR F 1 143 ? -14.273 121.472 -20.356 1.00 17.93 131 THR F C 1
ATOM 6646 O O . THR F 1 143 ? -13.380 120.812 -19.763 1.00 19.28 131 THR F O 1
ATOM 6650 N N . VAL F 1 144 ? -13.990 122.336 -21.314 1.00 17.48 132 VAL F N 1
ATOM 6651 C CA . VAL F 1 144 ? -12.636 122.662 -21.632 1.00 17.24 132 VAL F CA 1
ATOM 6652 C C . VAL F 1 144 ? -12.449 124.157 -21.340 1.00 18.42 132 VAL F C 1
ATOM 6653 O O . VAL F 1 144 ? -13.201 125.020 -21.886 1.00 19.12 132 VAL F O 1
ATOM 6657 N N . GLU F 1 145 ? -11.483 124.452 -20.495 1.00 18.89 133 GLU F N 1
ATOM 6658 C CA . GLU F 1 145 ? -11.175 125.842 -20.132 1.00 17.65 133 GLU F CA 1
ATOM 6659 C C . GLU F 1 145 ? -9.728 126.173 -20.490 1.00 19.13 133 GLU F C 1
ATOM 6660 O O . GLU F 1 145 ? -8.785 125.470 -20.072 1.00 18.73 133 GLU F O 1
ATOM 6666 N N . ILE F 1 146 ? -9.535 127.231 -21.261 1.00 17.86 134 ILE F N 1
ATOM 6667 C CA . ILE F 1 146 ? -8.185 127.693 -21.537 1.00 19.16 134 ILE F CA 1
ATOM 6668 C C . ILE F 1 146 ? -8.013 128.985 -20.759 1.00 20.60 134 ILE F C 1
ATOM 6669 O O . ILE F 1 146 ? -8.888 129.873 -20.789 1.00 19.80 134 ILE F O 1
ATOM 6678 N N . LEU F 1 147 ? -6.887 129.085 -20.076 1.00 19.12 135 LEU F N 1
ATOM 6679 C CA . LEU F 1 147 ? -6.606 130.246 -19.276 1.00 20.74 135 LEU F CA 1
ATOM 6680 C C . LEU F 1 147 ? -5.189 130.697 -19.558 1.00 21.09 135 LEU F C 1
ATOM 6681 O O . LEU F 1 147 ? -4.260 129.902 -19.500 1.00 18.66 135 LEU F O 1
ATOM 6686 N N . GLY F 1 148 ? -5.000 131.987 -19.829 1.00 21.21 136 GLY F N 1
ATOM 6687 C CA . GLY F 1 148 ? -3.670 132.446 -20.135 1.00 22.90 136 GLY F CA 1
ATOM 6688 C C . GLY F 1 148 ? -3.675 133.761 -20.873 1.00 24.60 136 GLY F C 1
ATOM 6689 O O . GLY F 1 148 ? -4.674 134.473 -20.830 1.00 24.82 136 GLY F O 1
ATOM 6690 N N . GLU F 1 149 ? -2.579 134.025 -21.568 1.00 21.72 137 GLU F N 1
ATOM 6691 C CA . GLU F 1 149 ? -2.363 135.239 -22.388 1.00 26.00 137 GLU F CA 1
ATOM 6692 C C . GLU F 1 149 ? -2.485 134.845 -23.866 1.00 28.06 137 GLU F C 1
ATOM 6693 O O . GLU F 1 149 ? -1.816 133.889 -24.259 1.00 27.97 137 GLU F O 1
#

Solvent-accessible surface area: 30335 Å² total; per-residue (Å²): 161,8,46,26,73,33,52,36,14,144,19,83,5,71,162,82,14,37,14,33,42,3,5,104,77,0,64,108,8,5,138,80,18,41,2,112,35,0,2,0,1,0,0,0,19,42,11,5,1,0,0,0,11,1,26,96,28,199,8,0,32,93,4,0,22,37,18,1,82,63,12,0,27,49,84,19,72,8,69,3,42,150,96,60,100,9,0,2,0,4,0,0,6,2,8,5,5,10,16,17,3,1,0,0,64,154,27,66,17,26,64,10,111,156,3,30,0,0,0,0,0,0,25,11,97,84,102,61,1,49,0,2,0,1,0,0,0,81,20,68,27,69,31,55,38,14,125,13,82,6,82,91,80,22,37,15,32,37,0,4,108,64,0,64,111,8,5,135,103,17,57,4,60,30,0,2,0,1,0,0,0,14,45,11,6,1,0,0,0,11,1,28,96,34,164,2,0,29,69,6,0,24,36,19,0,83,13,17,0,44,48,115,73,112,8,90,3,38,170,113,64,111,6,0,3,0,2,0,0,5,1,7,6,5,11,17,16,3,1,0,0,64,116,34,104,18,28,65,10,107,153,2,31,0,0,0,0,0,1,24,11,98,82,107,100,2,48,0,1,0,1,0,0,0,83,132,175,109,156,148,128,43,8,69,26,65,35,47,34,11,120,18,83,5,74,89,82,29,31,14,35,47,7,2,119,86,0,36,86,2,1,115,81,19,42,4,116,18,0,2,0,1,0,0,0,25,36,12,4,1,0,0,0,12,0,36,93,32,127,10,0,32,71,3,0,30,44,14,0,66,85,11,0,56,44,99,40,48,10,31,1,43,161,113,60,111,7,0,2,0,4,0,0,6,2,7,4,5,11,16,17,2,2,0,0,62,133,21,50,12,25,78,10,103,157,2,29,0,0,0,0,0,0,23,12,100,82,94,112,2,52,0,2,0,1,0,1,0,48,130,12,88,18,58,38,55,35,15,122,15,82,6,82,98,82,13,38,16,32,40,3,3,105,80,0,63,111,7,5,138,71,0,41,4,111,31,0,2,0,1,0,1,0,16,43,12,6,0,0,0,0,12,1,24,95,26,179,4,0,31,66,4,0,25,37,17,0,91,67,9,0,28,46,72,19,72,8,75,2,42,153,103,65,109,7,0,1,0,4,0,1,6,1,8,5,3,13,17,14,3,1,0,0,56,139,28,152,18,29,66,9,110,155,1,29,0,0,0,0,0,0,25,10,97,81,97,108,1,47,0,1,0,1,0,0,0,62,119,20,97,26,73,31,56,39,12,125,13,83,6,82,175,82,22,38,15,30,37,0,3,108,69,0,60,113,8,4,136,73,16,58,4,52,30,0,2,0,0,0,1,0,12,44,10,5,1,0,0,0,13,1,29,98,38,166,2,0,33,69,7,1,24,40,19,0,78,21,13,0,55,47,117,75,108,9,66,2,34,166,111,70,107,7,0,4,0,3,0,1,4,1,5,5,4,10,18,16,5,3,0,0,62,92,35,101,18,27,64,11,104,152,2,28,0,0,0,0,0,0,25,9,98,80,104,101,3,42,0,0,0,1,0,0,0,56,218,152,168,144,164,70,3,62,26,62,34,55,31,15,161,17,87,7,84,73,87,42,30,16,31,36,0,3,101,63,0,55,120,10,3,91,89,19,38,2,112,18,0,2,0,0,0,0,0,24,33,11,6,1,0,0,0,10,1,33,74,14,150,11,0,31,68,3,0,28,54,17,0,29,84,12,0,54,52,118,47,62,9,49,1,44,147,113,61,116,7,0,6,0,4,0,0,6,1,6,5,4,12,17,15,3,2,0,0,49,128,25,99,14,10,68,9,104,155,1,27,0,0,0,0,0,0,26,9,100,77,92,140,2,55,0,2,0,1,0,0,0,78

Secondary structure (DSSP, 8-state):
--EEEEEEEEEEE-SSSEEEE-HHHHHHHHHHH---SEEEEEEE--SSEEEEEE---HHHHHHHHHHHHHHH-TTS--GGGGT-S-HHHHHHHHHH-SEEEEEEETTEE---TT-EEEEEESS--EEEEEEEEEEEE-/-EEEEEEEEEEE-SSSEEEE-HHHHHHHHHHH---SEEEEEEE--SSEEEEEE---HHHHHHHHHHHHHHH-TTS--GGGGT-TTHHHHHHHHHH-SEEEEEEETTEE---TT-EEEEEESS--EEEEEEEEEEEE-/----S---EEEEEEEEEEE-SSSEEEE-HHHHHHHHHHH---SEEEEEEE--SSEEEEEE---HHHHHHHHHHHHHHH-TTS--GGGGT-S-HHHHHHHHHH-SEEEEEEETTEE---TT-EEEEEESS--EEEEEEEEEEEE-/--EEEEEEEEEEE-SSSEEEE-HHHHHHHHHHH---SEEEEEEE--SSEEEEEE---HHHHHHHHHHHHHHH-TTS--GGGGT-S-HHHHHHHHHH-SEEEEEEETTEE---TT-EEEEEESS--EEEEEEEEEEEE-/--EEEEEEEEEEE-SSSEEEE-HHHHHHHHHHH---SEEEEEEE--SSEEEEEE---HHHHHHHHHHHHHHH-TTS--GGGGT-S-HHHHHHHHHH-SEEEEEEETTEE---TT-EEEEEESS--EEEEEEEEEEEE-/---S---EEEEEEEEEEE-SSSEEEE-HHHHHHHHHHH---SEEEEEEE--SSEEEEEE---HHHHHHHHHHHHHHH-TTS--GGGGT-S-HHHHHHHHHH-SEEEEEEETTEE---TT-EEEEEESS--EEEEEEEEEEEE-

Foldseek 3Di:
DWFKFKDKDKDFADDLWDKDFCQVVLFVRLLVRVFQWFKKKKFWPDQLKAKAKFAPDVVVRVVVRVVLCVVLPQPDPDVCCVVNRQSSSNVSCVVRDGMDMFTHHRSGTDDDPGITMIMIRNGDRDGITMMMMMTIGD/DFKFKDKDKDFADDLWDKDFCQVVQFVRLLVRVFAWFKKKKFWPDQLKAKAKFAPDVVVRVVVRVVLCVVLPLPDPDVCVVPPSQSSSNVSCVVRDGMDMFTHHRSGTDDDPGITMIMIRNGDRDGITMIMMMTDHD/DDDDDFDKQKDKDKDKDFADDLWDKDFCQVVLFVSLLVSPFAWFKKKKFWPDQLKAKAKFAPDPVVRVVVRVVLCVVLPLPDPDPCVVPPSQSSSNVSCVVRDGIDMFTHHRSGTDDDPGITMIMIRNGDRDGITMIMIMTMHD/DKDKFKDKDKDFADDLWDKDFCQVVQFVRLLVRVFAWFKKKKFWPDQLKAKAKFAPDVVVRVVVRVVLCVVLPQPDPDVCVVPPSQSSSNVSCVVRDGIDMFIHHRSGTDDDPGITMIIIRNGDRDGITMMMIMTMHD/DKDKFKDKDKDFADDLWDKDFCQVVLFVRLLVRVFA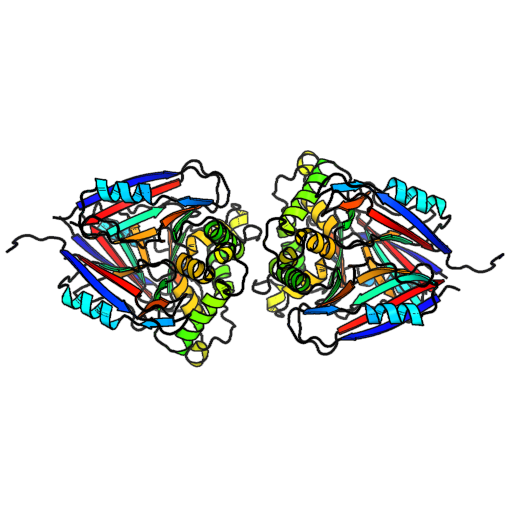WFKKKKFWPDQLKAKAKFAPDVVVRVVVRVVLCVVLPLPDPDVCVVPPSQSSSNVSCVVRDGMDMFTHHRSGTDDDPGITMIMTRNGDRDGITMMMMMTIHD/DDPDDDKDKFKDKDKDFADDLWAKDFCQVVLFVRLLVRPFQWFKKKKFWPDQLKAKAKFAPDVVVRVVVRVVLCVVLPLPDPDVCCVPPSQSSSNVSCVVRDGIDMFTRHRSGTDDDPGITMIMIRNGDRDGTTMIMMMTIHD

InterPro domains:
  IPR001602 UPF0047 protein YjbQ-like [PF01894] (20-134)
  IPR001602 UPF0047 protein YjbQ-like [PIRSF004681] (5-137)
  IPR001602 UPF0047 protein YjbQ-like [PTHR30615] (6-136)
  IPR001602 UPF0047 protein YjbQ-like [TIGR00149] (8-137)
  IPR035917 YjbQ-like superfamily [G3DSA:2.60.120.460] (1-137)
  IPR035917 YjbQ-like superfamily [SSF111038] (1-137)

Radius of gyration: 31.42 Å; Cα contacts (8 Å, |Δi|>4): 2253; chains: 6; bounding box: 48×110×65 Å

Nearest PDB structures (foldseek):
  1vph-assembly2_E  TM=1.007E+00  e=5.766E-31  Saccharolobus solfataricus P2
  1ve0-assembly1_A  TM=9.741E-01  e=2.119E-20  Sulfurisphaera tokodaii
  2p6h-assembly1_A  TM=9.837E-01  e=4.277E-20  Aeropyrum pernix
  1vmf-assembly1_C  TM=9.541E-01  e=6.582E-16  Halalkalibacterium halodurans
  2cu5-assembly1_C  TM=9.172E-01  e=1.232E-12  Thermus thermophilus HB8

Organism: Saccharolobus solfataricus (strain ATCC 35092 / DSM 1617 / JCM 11322 / P2) (NCBI:txid273057)

Sequence (838 aa):
HMKVYFDDIYVSTARQFELVDITDQVEQIVEKSGIKNGICLIFVAHSTAAIVANEHERGLMEDILTKIKEFTEPSRSWKHNLIDDNAHAHLGATFLGAERVFPVREGKLVRGTWQNIFLVELDGPRSERHITVEILGEMKVYFDDIYVSTARQFELVDITDQVEQIVEKSGIKNGICLIFVAHSTAAIVANEHERGLMEDILTKIKEFTEPSRSWKHNLIDDNAHAHLGATFLGAERVFPVREGKLVRGTWQNIFLVELDGPRSERHITVEILGEIHHHHHHMKVYFDDIYVSTARQFELVDITDQVEQIVEKSGIKNGICLIFVAHSTAAIVANEHERGLMEDILTKIKEFTEPSRSWKHNLIDDNAHAHLGATFLGAERVFPVREGKLVRGTWQNIFLVELDGPRSERHITVEILGEHMKVYFDDIYVSTARQFELVDITDQVEQIVEKSGIKNGICLIFVAHSTAAIVANEHERGLMEDILTKIKEFTEPSRSWKHNLIDDNAHAHLGATFLGAERVFPVREGKLVRGTWQNIFLVELDGPRSERHITVEILGEHMKVYFDDIYVSTARQFELVDITDQVEQIVEKSGIKNGICLIFVAHSTAAIVANEHERGLMEDILTKIKEFTEPSRSWKHNLIDDNAHAHLGATFLGAERVFPVREGKLVRGTWQNIFLVELDGPRSERHITVEILGEHHHHHHMKVYFDDIYVSTARQFELVDITDQVEQIVEKSGIKNGICLIFVAHSTAAIVANEHERGLMEDILTKIKEFTEPSRSWKHNLIDDNAHAHLGATFLGAERVFPVREGKLVRGTWQNIFLVELDGPRSERHITVEILGE

CATH classification: 2.60.120.460

B-factor: mean 24.17, std 6.8, range [3.61, 68.58]